Protein 9PXB (pdb70)

Foldseek 3Di:
DCPVVVLVVLLVVLLVCLLVLLVCLPPLLVVVVVCLCVLFVVLVVPDDPPDDDFKDKAWPPDDDQAAAPPDVDDDDVDPQDPQSHGGFQWEKAKAKEFEAEDFDDDVDALVCLVCFVVLCQLVVVVCQQPDFDPDDDDGTHCQVWFDAFAAFDPPVPVCPQQFDHRGGGKAALCSLVSSDSVSVLPDLFSVCSLCVQPDPDDDQADGSSCLRFVFPVVQADSCVVVLLGHHMGIIMTITNDDDSVVVVSSLVVQCVVFPDPPADDPLTIKMKGAAAADDDCVVVVVLVVLVVVLVVQLVVLAPPDDALFDRCVLSVVLVVLLVSLLSSLLRCCVVVVHDSPDPCSSLVSVLSVLLDCPLLSQLVPQLVVQPDQQDLSNSSSRSSSVCRPVSVVVLCVSLVVLVVQLVDDDPVSVVSSSSNNSSNVSSVVCSSRVSSSVSSVSSNVSVVVCVSGNDDDHHDPCVKPSSVVDRPNNVVSVQVRSVHHSHSHMYMYGIYRYGYYYGYPVVCVVSPDPPSNDDPDDDPPD/DDPCVVVLVVLLVVQLVVQLVLVLVLVCLQPVLDADPDHDDPVCSVCVQHPPPSNVRSNVLSVLLSVLQVVCVVVDDGFDPPLDCVLLVVLVVVLSVVSNCLSPPDDPLPPPLVPPLVVVLVVNCVVRGVPPVLVVVLVVCQVVVVQVVLVVLLVPPNVPDDPCNHPPRGNVSSSSSSSSVSRNSNSNSVVVVD/DKAWEWDAAEEEAFQAKDKTKIAIDPDFLQQWKKWKWWQAPPPGIDGAWIARQVVGDIDGDPVNPPQKDKAADRVRRMIIIMGGRGDQVRQTWMKMFTDDDPPVRDGDYIHPTYGYGYHPD/DKAKEFPAQEDEDAFFAKDKGKIFIPWFQFQAKWKWWAAPVGDIGTAAGSFFHGDPPHDPQWGKDDGIGMIMIMGRGHDPRRQTKMKMWGDRDPVIYIYPIHGYHYDDD

Radius of gyration: 42.41 Å; Cα contacts (8 Å, |Δi|>4): 1504; chains: 4; bounding box: 77×115×125 Å

Organism: Cricetulus griseus (NCBI:txid10029)

Sequence (950 aa):
TLTERLREKISQAFYNHGLLCASYPIPIILFTGLCILACCYPLLKLPLPGTGPVEFSTPVKDYSPPPVDSDHKQGEPSEQPEWYVGAPVAYIQQIFVKSSVSPWHKNLLAVDVFRLPLSRAFQLVEEIRNHALRDSSGVKSLEEVCLQVTDLLPGLRKLRNLLPEHGCLLLSPGNFWQNDWERFHADPDIIGTIHQHEPKTLQTSATLKDLLFGVPGKYSGVSLYTRKRTVSYTITLVFQRYDSRFLSSLRSRLKLLHPSPNCSLRAENLVHVHFKEEIGIAELIPLVTTYIILFAYIYFSTRKIDMVKSKWGLALAAVVTVLSSLLMSVGLCTLFGLTPTLNGGEIFPYLVVVIGLENVLVLTKSVVSTPVDLEVKLRIAQGLSSESWSIMKNVATELGIILIGYFTLVPAIQEFCLFAVVGLVSDFFLQMFFFTTVLSIDIRRMELADDSRAPEVTWGPEDEELWRRLSFRHWPTLFNYYNITLAKRYISLLPVIPVTLRLNPQEALEGRQPQDGRSAWAPPESVTSQSVNVVIRGVVLFFIGVFLALVLNLLQIQRNVTLFPPDVVTSIFSSAWWVPPCCGTASAVIGLLYPCIDRHLGEPHKFKREWSSVMRCVAVFVGINHASAKVDFDNNFQFSLTLAALSVGLWWTFDRSRSGFGLGVGIAFLATVVTQLLVYNGVYQYTSPDFLYVRSWLPCIFFAGGITMGNIGRQLAMYEEVQLQQSGAELVRPGASVKLSCTASGFKIKDDYIHWVKQRPEQGLEWIGRIDPANGHTRYAPKFQDKATITADTSSNTAYLQLSSLTSEDTAVYYCTRYNDYDAFYFDYWGQGTTLTVSSADIQMTQTTSSLSASLGDRVTISCRASQDIRNYLNWYQQKPDGTVKLLIYYTSRLHSGVPSRFSGSGSGTDYSLTISNLEQEDIATYFCQQTNTLPWTFGGGTKLEIKRT

Nearest PDB structures (foldseek):
  7etw-assembly1_B  TM=8.440E-01  e=1.046E-47  Homo sapiens
  7lkh-assembly1_A  TM=9.028E-01  e=8.440E-31  Gallus gallus
  7lkf-assembly1_A  TM=9.131E-01  e=1.616E-29  Gallus gallus
  6m49-assembly1_B  TM=8.716E-01  e=2.917E-17  Homo sapiens
  4u96-assembly1_A  TM=3.781E-01  e=7.460E-03  Escherichia coli K-12

Secondary structure (DSSP, 8-state):
-HHHHHHHHHHHHHHHHHHHHHH-HHHHHHHHHHHHHHHHGGGGGSS--S----EEEEESSS--PPPSSS-SS--TT--S-SSTTS--S-EEEEEEEEEEESS--TT--HHHHHHHHHHHHHHHHHHHHH-B-SS-SS--BGGGTB-EE----TT-GGGTTTS--SEE-EE-GGGGGTT-HHHHHH-S-HHHHHSTT--SS--SSPPHHHHHH-S-GGGT-GGGGTTT----EEEEEEESS--HHHHHHHHHHHHHHS--TT------EEEEEE------STTTHHHHHHHHHHHHHHHHHSSS---SS-SSHHHHHHHHHHHHHHHHHHHHHHHTT----S--TTHHHHHHHHH-SHHHHHHHHHHHH---SS-HHHHHHHHHHHHTTHHHHHHHHHHHHHHHHHTSS-HHHHHHHHHHHHHHHHHHHHIIIIIHHHHHHHHHHHHHH---PPPPP---TTTTTGGGGS-TTHHHHHHHTTT---SS-EEEEPPP--EEEEE-HHHHHHT--TTTT--S---TT-/--HHHHHHHHHHHHHHHHHHHHHHHHHHHHHTTS--SS---SGGGTT-S-SSHHHHHHHHHHHHHHHHHHHHHHHS----TT-SHHHHHHHHHHHHHHHHHHHH----TTTTHHHHHHHHHHHHHHHH---HHHHHHHHHHHHHHHHHHHHHHHHSTT---TTT-SSSSSSHHHHHHHHHHHTTHHHHHHHHH-/--EEEE---EEE-TTS-EEEEEEEESS-TTSS-EEEEEEETTTEEEEEEEE-TTT--EEE-STTTTTEEEEEETTTTEEEEEE-S--GGG-EEEEEEE-S-TTT----EE---EEEEE---/---EE-S-SEEE--TT--EEEEEEESS--TT-EEEEEE-TTS-EEEEEETTTEEPTT--TTEEEEEETTEEEEEESS--GGG-SEEEEEE-SSSS-EE---EEEE----

B-factor: mean 105.34, std 42.55, range [37.73, 191.61]

Solvent-accessible surface area: 48285 Å² total; per-residue (Å²): 123,118,87,95,150,105,124,100,113,68,30,86,57,5,92,88,55,0,60,127,8,1,44,131,17,115,47,17,56,103,123,15,37,118,48,46,105,62,54,3,142,95,45,68,182,147,75,126,131,54,113,44,78,62,81,38,67,22,75,46,157,113,25,81,79,13,82,114,109,90,95,173,176,104,40,165,130,49,140,76,10,128,32,9,52,21,56,8,17,0,10,2,3,17,0,2,1,31,15,26,11,52,103,36,51,188,72,4,62,28,11,1,7,1,26,9,0,0,24,66,0,16,102,2,3,86,47,1,101,102,14,44,6,36,2,13,25,57,10,90,32,7,109,87,0,6,10,84,10,98,62,14,40,126,76,33,158,136,7,67,86,27,4,23,52,132,23,16,3,6,1,0,0,1,9,12,4,53,59,54,104,130,124,4,86,81,29,81,40,1,12,12,24,3,11,132,69,46,55,155,105,173,105,82,35,8,29,14,20,30,0,0,0,5,2,15,53,136,36,2,17,33,68,4,66,95,124,72,99,13,0,6,0,3,0,2,3,3,1,105,127,58,28,64,48,1,16,43,1,1,49,19,34,1,80,12,53,44,42,15,87,147,35,102,31,80,26,99,56,0,10,0,19,25,34,133,108,124,119,24,69,10,51,70,34,3,55,62,7,4,56,101,17,6,119,30,11,36,116,25,12,17,129,72,35,112,22,70,112,42,185,156,28,20,4,78,10,9,31,67,0,4,66,20,2,10,101,22,2,56,2,29,4,54,138,124,67,59,82,66,119,44,112,31,34,37,27,64,1,27,7,4,5,46,1,2,7,72,1,4,57,42,3,5,88,10,4,59,81,16,122,27,101,124,76,15,68,76,19,0,0,73,0,2,40,76,14,20,90,30,0,67,99,35,14,44,67,25,67,36,82,9,71,100,24,65,124,35,121,2,93,40,52,52,34,40,11,49,11,2,43,16,0,4,66,13,2,41,110,18,1,20,89,44,1,4,0,24,9,0,70,33,8,87,130,32,57,126,77,141,178,86,137,2,59,100,31,80,11,22,115,82,2,31,39,15,40,112,102,20,48,156,39,3,14,14,0,0,0,9,28,15,107,42,55,7,27,162,96,4,0,0,6,12,21,20,1,2,0,12,7,165,5,81,6,100,64,6,52,156,36,75,39,114,85,16,66,174,48,104,46,69,74,55,166,128,195,76,73,140,52,82,22,58,90,99,46,14,94,60,2,78,126,58,7,34,84,15,29,46,0,22,38,2,14,42,86,32,164,122,56,101,65,82,69,70,86,80,104,66,10,94,132,51,57,37,187,153,66,17,63,60,36,0,77,52,12,14,95,35,0,30,97,19,13,70,67,20,164,170,134,26,163,63,20,164,84,49,106,66,88,18,11,8,28,36,4,15,1,33,17,0,14,24,8,20,34,18,12,129,30,128,36,69,103,121,177,16,42,63,106,16,21,50,43,62,10,60,12,23,52,78,32,10,7,129,39,200,52,10,62,43,23,4,82,37,53,9,82,110,46,10,26,93,73,20,82,81,17,99,118,37,117,109,72,145,37,75,114,30,102,55,81,87,169,25,85,72,40,12,26,82,17,0,12,13,18,2,14,0,9,11,1,9,14,31,21,59,158,125,181,28,115,6,100,11,42,53,84,67,113,26,182,72,58,48,70,9,115,4,26,3,54,11,55,51,31,114,2,95,57,13,2,2,0,0,0,13,21,44,122,128,97,10,10,32,12,1,0,1,8,4,19,61,103,43,72,43,110,33,10,106,138,17,104,126,46,0,59,2,70,32,56,48,106,57,20,12,2,60,0,59,5,41,72,4,58,73,99,8,40,6,39,3,4,0,0,15,0,82,27,12,2,0,2,19,1,8,91,26,4,81,14,3,70,1,57,8,47,95,120,140,3,114,13,74,12,116,55,79,58,42,54,11,48,94,53,73,157,9,76,1,48,1,124,2,70,95,75,0,112,41,1,0,0,1,0,10,18,55,119,126,20,64,14,103,0,0,0,39,26,14,52,63,74,36,102,82,16,56,98,46,4,50,12,63,34,73,29,38,77,2,24,0,30,0,62,60,1,55,108,99,3,36,5,26,0,12,0,0,0,0,22,52,30,46,7,37,12,3,53,11,1,116,3,73,79,122,199,170

Structure (mmCIF, N/CA/C/O backbone):
data_9PXB
#
_entry.id   9PXB
#
_cell.length_a   1.00
_cell.length_b   1.00
_cell.length_c   1.00
_cell.angle_alpha   90.00
_cell.angle_beta   90.00
_cell.angle_gamma   90.00
#
_symmetry.space_group_name_H-M   'P 1'
#
loop_
_entity.id
_entity.type
_entity.pdbx_description
1 polymer 'Sterol regulatory element-binding protein cleavage-activating protein'
2 polymer 'Insulin-induced gene protein'
3 polymer 'Fab4G10 heavy chain'
4 polymer 'Fab4G10 light chain'
5 branched 2-acetamido-2-deoxy-beta-D-glucopyranose-(1-4)-2-acetamido-2-deoxy-beta-D-glucopyranose
6 non-polymer CHOLESTEROL
#
loop_
_atom_site.group_PDB
_atom_site.id
_atom_site.type_symbol
_atom_site.label_atom_id
_atom_site.label_alt_id
_atom_site.label_comp_id
_atom_site.label_asym_id
_atom_site.label_entity_id
_atom_site.label_seq_id
_atom_site.pdbx_PDB_ins_code
_atom_site.Cartn_x
_atom_site.Cartn_y
_atom_site.Cartn_z
_atom_site.occupancy
_atom_site.B_iso_or_equiv
_atom_site.auth_seq_id
_atom_site.auth_comp_id
_atom_site.auth_asym_id
_atom_site.auth_atom_id
_atom_site.pdbx_PDB_model_num
ATOM 1 N N . THR A 1 47 ? 121.742 137.852 196.517 1.00 173.27 2 THR A N 1
ATOM 2 C CA . THR A 1 47 ? 121.753 139.131 195.817 1.00 173.27 2 THR A CA 1
ATOM 3 C C . THR A 1 47 ? 121.169 138.992 194.414 1.00 173.27 2 THR A C 1
ATOM 4 O O . THR A 1 47 ? 120.570 137.971 194.078 1.00 173.27 2 THR A O 1
ATOM 8 N N . LEU A 1 48 ? 121.347 140.032 193.596 1.00 171.84 3 LEU A N 1
ATOM 9 C CA . LEU A 1 48 ? 120.795 140.034 192.248 1.00 171.84 3 LEU A CA 1
ATOM 10 C C . LEU A 1 48 ? 121.635 139.237 191.259 1.00 171.84 3 LEU A C 1
ATOM 11 O O . LEU A 1 48 ? 121.147 138.927 190.166 1.00 171.84 3 LEU A O 1
ATOM 16 N N . THR A 1 49 ? 122.878 138.899 191.611 1.00 173.04 4 THR A N 1
ATOM 17 C CA . THR A 1 49 ? 123.755 138.208 190.670 1.00 173.04 4 THR A CA 1
ATOM 18 C C . THR A 1 49 ? 123.222 136.821 190.329 1.00 173.04 4 THR A C 1
ATOM 19 O O . THR A 1 49 ? 123.143 136.449 189.152 1.00 173.04 4 THR A O 1
ATOM 23 N N . GLU A 1 50 ? 122.850 136.042 191.347 1.00 170.63 5 GLU A N 1
ATOM 24 C CA . GLU A 1 50 ? 122.332 134.701 191.094 1.00 170.63 5 GLU A CA 1
ATOM 25 C C . GLU A 1 50 ? 120.994 134.754 190.366 1.00 170.63 5 GLU A C 1
ATOM 26 O O . GLU A 1 50 ? 120.719 133.911 189.504 1.00 170.63 5 GLU A O 1
ATOM 32 N N . ARG A 1 51 ? 120.153 135.737 190.694 1.00 168.66 6 ARG A N 1
ATOM 33 C CA . ARG A 1 51 ? 118.879 135.884 189.997 1.00 168.66 6 ARG A CA 1
ATOM 34 C C . ARG A 1 51 ? 119.091 136.195 188.520 1.00 168.66 6 ARG A C 1
ATOM 35 O O . ARG A 1 51 ? 118.431 135.608 187.652 1.00 168.66 6 ARG A O 1
ATOM 43 N N . LEU A 1 52 ? 120.014 137.110 188.214 1.00 166.85 7 LEU A N 1
ATOM 44 C CA . LEU A 1 52 ? 120.307 137.434 186.821 1.00 166.85 7 LEU A CA 1
ATOM 45 C C . LEU A 1 52 ? 120.900 136.236 186.091 1.00 166.85 7 LEU A C 1
ATOM 46 O O . LEU A 1 52 ? 120.568 135.982 184.926 1.00 166.85 7 LEU A O 1
ATOM 51 N N . ARG A 1 53 ? 121.788 135.492 186.758 1.00 160.46 8 ARG A N 1
ATOM 52 C CA . ARG A 1 53 ? 122.348 134.289 186.153 1.00 160.46 8 ARG A CA 1
ATOM 53 C C . ARG A 1 53 ? 121.257 133.276 185.835 1.00 160.46 8 ARG A C 1
ATOM 54 O O . ARG A 1 53 ? 121.242 132.689 184.747 1.00 160.46 8 ARG A O 1
ATOM 62 N N . GLU A 1 54 ? 120.331 133.065 186.771 1.00 160.89 9 GLU A N 1
ATOM 63 C CA . GLU A 1 54 ? 119.235 132.134 186.530 1.00 160.89 9 GLU A CA 1
ATOM 64 C C . GLU A 1 54 ? 118.363 132.600 185.373 1.00 160.89 9 GLU A C 1
ATOM 65 O O . GLU A 1 54 ? 117.967 131.794 184.523 1.00 160.89 9 GLU A O 1
ATOM 71 N N . LYS A 1 55 ? 118.061 133.899 185.317 1.00 157.32 10 LYS A N 1
ATOM 72 C CA . LYS A 1 55 ? 117.219 134.418 184.242 1.00 157.32 10 LYS A CA 1
ATOM 73 C C . LYS A 1 55 ? 117.882 134.236 182.881 1.00 157.32 10 LYS A C 1
ATOM 74 O O . LYS A 1 55 ? 117.245 133.779 181.922 1.00 157.32 10 LYS A O 1
ATOM 80 N N . ILE A 1 56 ? 119.167 134.583 182.776 1.00 155.38 11 ILE A N 1
ATOM 81 C CA . ILE A 1 56 ? 119.843 134.483 181.486 1.00 155.38 11 ILE A CA 1
ATOM 82 C C . ILE A 1 56 ? 120.022 133.023 181.085 1.00 155.38 11 ILE A C 1
ATOM 83 O O . ILE A 1 56 ? 119.907 132.676 179.904 1.00 155.38 11 ILE A O 1
ATOM 88 N N . SER A 1 57 ? 120.292 132.141 182.053 1.00 155.49 12 SER A N 1
ATOM 89 C CA . SER A 1 57 ? 120.393 130.719 181.741 1.00 155.49 12 SER A CA 1
ATOM 90 C C . SER A 1 57 ? 119.056 130.164 181.267 1.00 155.49 12 SER A C 1
ATOM 91 O O . SER A 1 57 ? 119.008 129.354 180.333 1.00 155.49 12 SER A O 1
ATOM 94 N N . GLN A 1 58 ? 117.960 130.583 181.904 1.00 152.51 13 GLN A N 1
ATOM 95 C CA . GLN A 1 58 ? 116.637 130.140 181.476 1.00 152.51 13 GLN A CA 1
ATOM 96 C C . GLN A 1 58 ? 116.336 130.616 180.063 1.00 152.51 13 GLN A C 1
ATOM 97 O O . GLN A 1 58 ? 115.809 129.859 179.241 1.00 152.51 13 GLN A O 1
ATOM 103 N N . ALA A 1 59 ? 116.669 131.873 179.760 1.00 147.30 14 ALA A N 1
ATOM 104 C CA . ALA A 1 59 ? 116.455 132.386 178.409 1.00 147.30 14 ALA A CA 1
ATOM 105 C C . ALA A 1 59 ? 117.296 131.624 177.390 1.00 147.30 14 ALA A C 1
ATOM 106 O O . ALA A 1 59 ? 116.820 131.302 176.292 1.00 147.30 14 ALA A O 1
ATOM 108 N N . PHE A 1 60 ? 118.551 131.332 177.739 1.00 144.16 15 PHE A N 1
ATOM 109 C CA . PHE A 1 60 ? 119.435 130.602 176.838 1.00 144.16 15 PHE A CA 1
ATOM 110 C C . PHE A 1 60 ? 118.891 129.207 176.556 1.00 144.16 15 PHE A C 1
ATOM 111 O O . PHE A 1 60 ? 118.829 128.776 175.396 1.00 144.16 15 PHE A O 1
ATOM 119 N N . TYR A 1 61 ? 118.468 128.503 177.609 1.00 144.48 16 TYR A N 1
ATOM 120 C CA . TYR A 1 61 ? 117.873 127.182 177.449 1.00 144.48 16 TYR A CA 1
ATOM 121 C C . TYR A 1 61 ? 116.605 127.248 176.609 1.00 144.48 16 TYR A C 1
ATOM 122 O O . TYR A 1 61 ? 116.374 126.387 175.751 1.00 144.48 16 TYR A O 1
ATOM 131 N N . ASN A 1 62 ? 115.769 128.261 176.844 1.00 142.49 17 ASN A N 1
ATOM 132 C CA . ASN A 1 62 ? 114.511 128.369 176.115 1.00 142.49 17 ASN A CA 1
ATOM 133 C C . ASN A 1 62 ? 114.744 128.601 174.629 1.00 142.49 17 ASN A C 1
ATOM 134 O O . ASN A 1 62 ? 114.074 127.990 173.788 1.00 142.49 17 ASN A O 1
ATOM 139 N N . HIS A 1 63 ? 115.686 129.477 174.278 1.00 139.76 18 HIS A N 1
ATOM 140 C CA . HIS A 1 63 ? 115.896 129.762 172.864 1.00 139.76 18 HIS A CA 1
ATOM 141 C C . HIS A 1 63 ? 116.781 128.733 172.173 1.00 139.76 18 HIS A C 1
ATOM 142 O O . HIS A 1 63 ? 116.809 128.699 170.938 1.00 139.76 18 HIS A O 1
ATOM 149 N N . GLY A 1 64 ? 117.498 127.894 172.925 1.00 139.14 19 GLY A N 1
ATOM 150 C CA . GLY A 1 64 ? 118.253 126.827 172.287 1.00 139.14 19 GLY A CA 1
ATOM 151 C C . GLY A 1 64 ? 117.365 125.839 171.557 1.00 139.14 19 GLY A C 1
ATOM 152 O O . GLY A 1 64 ? 117.695 125.383 170.457 1.00 139.14 19 GLY A O 1
ATOM 153 N N . LEU A 1 65 ? 116.228 125.489 172.162 1.00 138.07 20 LEU A N 1
ATOM 154 C CA . LEU A 1 65 ? 115.282 124.598 171.500 1.00 138.07 20 LEU A CA 1
ATOM 155 C C . LEU A 1 65 ? 114.759 125.217 170.212 1.00 138.07 20 LEU A C 1
ATOM 156 O O . LEU A 1 65 ? 114.643 124.534 169.190 1.00 138.07 20 LEU A O 1
ATOM 161 N N . LEU A 1 66 ? 114.442 126.514 170.241 1.00 143.13 21 LEU A N 1
ATOM 162 C CA . LEU A 1 66 ? 114.004 127.193 169.026 1.00 143.13 21 LEU A CA 1
ATOM 163 C C . LEU A 1 66 ? 115.097 127.186 167.966 1.00 143.13 21 LEU A C 1
ATOM 164 O O . LEU A 1 66 ? 114.822 126.965 166.781 1.00 143.13 21 LEU A O 1
ATOM 169 N N . CYS A 1 67 ? 116.346 127.427 168.375 1.00 138.09 22 CYS A N 1
ATOM 170 C CA . CYS A 1 67 ? 117.453 127.415 167.424 1.00 138.09 22 CYS A CA 1
ATOM 171 C C . CYS A 1 67 ? 117.603 126.047 166.772 1.00 138.09 22 CYS A C 1
ATOM 172 O O . CYS A 1 67 ? 117.822 125.947 165.559 1.00 138.09 22 CYS A O 1
ATOM 175 N N . ALA A 1 68 ? 117.486 124.979 167.561 1.00 142.37 23 ALA A N 1
ATOM 176 C CA . ALA A 1 68 ? 117.602 123.636 167.005 1.00 142.37 23 ALA A CA 1
ATOM 177 C C . ALA A 1 68 ? 116.356 123.211 166.239 1.00 142.37 23 ALA A C 1
ATOM 178 O O . ALA A 1 68 ? 116.425 122.266 165.447 1.00 142.37 23 ALA A O 1
ATOM 180 N N . SER A 1 69 ? 115.223 123.881 166.456 1.00 142.55 24 SER A N 1
ATOM 181 C CA . SER A 1 69 ? 113.970 123.467 165.839 1.00 142.55 24 SER A CA 1
ATOM 182 C C . SER A 1 69 ? 113.914 123.738 164.342 1.00 142.55 24 SER A C 1
ATOM 183 O O . SER A 1 69 ? 113.242 122.993 163.620 1.00 142.55 24 SER A O 1
ATOM 186 N N . TYR A 1 70 ? 114.598 124.772 163.855 1.00 143.74 25 TYR A N 1
ATOM 187 C CA . TYR A 1 70 ? 114.545 125.160 162.446 1.00 143.74 25 TYR A CA 1
ATOM 188 C C . TYR A 1 70 ? 115.947 125.093 161.856 1.00 143.74 25 TYR A C 1
ATOM 189 O O . TYR A 1 70 ? 116.682 126.089 161.851 1.00 143.74 25 TYR A O 1
ATOM 198 N N . PRO A 1 71 ? 116.353 123.926 161.347 1.00 145.60 26 PRO A N 1
ATOM 199 C CA . PRO A 1 71 ? 117.686 123.807 160.739 1.00 145.60 26 PRO A CA 1
ATOM 200 C C . PRO A 1 71 ? 117.828 124.618 159.460 1.00 145.60 26 PRO A C 1
ATOM 201 O O . PRO A 1 71 ? 118.797 125.365 159.293 1.00 145.60 26 PRO A O 1
ATOM 205 N N . ILE A 1 72 ? 116.868 124.474 158.552 1.00 144.33 27 ILE A N 1
ATOM 206 C CA . ILE A 1 72 ? 116.894 125.150 157.256 1.00 144.33 27 ILE A CA 1
ATOM 207 C C . ILE A 1 72 ? 116.430 126.604 157.354 1.00 144.33 27 ILE A C 1
ATOM 208 O O . ILE A 1 72 ? 117.088 127.484 156.780 1.00 144.33 27 ILE A O 1
ATOM 213 N N . PRO A 1 73 ? 115.305 126.917 158.019 1.00 145.24 28 PRO A N 1
ATOM 214 C CA . PRO A 1 73 ? 114.854 128.321 158.022 1.00 145.24 28 PRO A CA 1
ATOM 215 C C . PRO A 1 73 ? 115.859 129.297 158.610 1.00 145.24 28 PRO A C 1
ATOM 216 O O . PRO A 1 73 ? 116.029 130.396 158.070 1.00 145.24 28 PRO A O 1
ATOM 220 N N . ILE A 1 74 ? 116.548 128.927 159.691 1.00 141.34 29 ILE A N 1
ATOM 221 C CA . ILE A 1 74 ? 117.464 129.868 160.328 1.00 141.34 29 ILE A CA 1
ATOM 222 C C . ILE A 1 74 ? 118.704 130.090 159.468 1.00 141.34 29 ILE A C 1
ATOM 223 O O . ILE A 1 74 ? 119.196 131.219 159.349 1.00 141.34 29 ILE A O 1
ATOM 228 N N . ILE A 1 75 ? 119.238 129.025 158.862 1.00 145.02 30 ILE A N 1
ATOM 229 C CA . ILE A 1 75 ? 120.391 129.211 157.985 1.00 145.02 30 ILE A CA 1
ATOM 230 C C . ILE A 1 75 ? 119.996 130.005 156.747 1.00 145.02 30 ILE A C 1
ATOM 231 O O . ILE A 1 75 ? 120.789 130.806 156.238 1.00 145.02 30 ILE A O 1
ATOM 236 N N . LEU A 1 76 ? 118.773 129.812 156.245 1.00 146.44 31 LEU A N 1
ATOM 237 C CA . LEU A 1 76 ? 118.297 130.638 155.141 1.00 146.44 31 LEU A CA 1
ATOM 238 C C . LEU A 1 76 ? 118.198 132.101 155.558 1.00 146.44 31 LEU A C 1
ATOM 239 O O . LEU A 1 76 ? 118.558 133.001 154.789 1.00 146.44 31 LEU A O 1
ATOM 244 N N . PHE A 1 77 ? 117.711 132.354 156.776 1.00 148.50 32 PHE A N 1
ATOM 245 C CA . PHE A 1 77 ? 117.657 133.720 157.288 1.00 148.50 32 PHE A CA 1
ATOM 246 C C . PHE A 1 77 ? 119.047 134.334 157.356 1.00 148.50 32 PHE A C 1
ATOM 247 O O . PHE A 1 77 ? 119.243 135.491 156.967 1.00 148.50 32 PHE A O 1
ATOM 255 N N . THR A 1 78 ? 120.023 133.575 157.860 1.00 146.28 33 THR A N 1
ATOM 256 C CA . THR A 1 78 ? 121.387 134.087 157.952 1.00 146.28 33 THR A CA 1
ATOM 257 C C . THR A 1 78 ? 121.963 134.374 156.572 1.00 146.28 33 THR A C 1
ATOM 258 O O . THR A 1 78 ? 122.604 135.410 156.361 1.00 146.28 33 THR A O 1
ATOM 262 N N . GLY A 1 79 ? 121.743 133.467 155.619 1.00 150.08 34 GLY A N 1
ATOM 263 C CA . GLY A 1 79 ? 122.243 133.691 154.273 1.00 150.08 34 GLY A CA 1
ATOM 264 C C . GLY A 1 79 ? 121.627 134.912 153.621 1.00 150.08 34 GLY A C 1
ATOM 265 O O . GLY A 1 79 ? 122.314 135.677 152.938 1.00 150.08 34 GLY A O 1
ATOM 266 N N . LEU A 1 80 ? 120.322 135.112 153.818 1.00 154.77 35 LEU A N 1
ATOM 267 C CA . LEU A 1 80 ? 119.667 136.293 153.268 1.00 154.77 35 LEU A CA 1
ATOM 268 C C . LEU A 1 80 ? 120.178 137.568 153.931 1.00 154.77 35 LEU A C 1
ATOM 269 O O . LEU A 1 80 ? 120.453 138.562 153.248 1.00 154.77 35 LEU A O 1
ATOM 274 N N . CYS A 1 81 ? 120.323 137.554 155.260 1.00 155.63 36 CYS A N 1
ATOM 275 C CA . CYS A 1 81 ? 120.708 138.766 155.974 1.00 155.63 36 CYS A CA 1
ATOM 276 C C . CYS A 1 81 ? 122.154 139.151 155.696 1.00 155.63 36 CYS A C 1
ATOM 277 O O . CYS A 1 81 ? 122.468 140.346 155.635 1.00 155.63 36 CYS A O 1
ATOM 280 N N . ILE A 1 82 ? 123.041 138.166 155.521 1.00 154.07 37 ILE A N 1
ATOM 281 C CA . ILE A 1 82 ? 124.439 138.464 155.212 1.00 154.07 37 ILE A CA 1
ATOM 282 C C . ILE A 1 82 ? 124.527 139.339 153.969 1.00 154.07 37 ILE A C 1
ATOM 283 O O . ILE A 1 82 ? 125.242 140.348 153.942 1.00 154.07 37 ILE A O 1
ATOM 288 N N . LEU A 1 83 ? 123.789 138.968 152.923 1.00 160.55 38 LEU A N 1
ATOM 289 C CA . LEU A 1 83 ? 123.757 139.791 151.721 1.00 160.55 38 LEU A CA 1
ATOM 290 C C . LEU A 1 83 ? 123.026 141.104 151.972 1.00 160.55 38 LEU A C 1
ATOM 291 O O . LEU A 1 83 ? 123.556 142.180 151.678 1.00 160.55 38 LEU A O 1
ATOM 296 N N . ALA A 1 84 ? 121.832 141.037 152.569 1.00 164.45 39 ALA A N 1
ATOM 297 C CA . ALA A 1 84 ? 120.966 142.211 152.637 1.00 164.45 39 ALA A CA 1
ATOM 298 C C . ALA A 1 84 ? 121.600 143.343 153.436 1.00 164.45 39 ALA A C 1
ATOM 299 O O . ALA A 1 84 ? 121.398 144.521 153.120 1.00 164.45 39 ALA A O 1
ATOM 301 N N . CYS A 1 85 ? 122.369 143.012 154.475 1.00 166.22 40 CYS A N 1
ATOM 302 C CA . CYS A 1 85 ? 122.907 144.053 155.344 1.00 166.22 40 CYS A CA 1
ATOM 303 C C . CYS A 1 85 ? 124.029 144.834 154.669 1.00 166.22 40 CYS A C 1
ATOM 304 O O . CYS A 1 85 ? 124.136 146.052 154.849 1.00 166.22 40 CYS A O 1
ATOM 307 N N . CYS A 1 86 ? 124.869 144.163 153.890 1.00 168.03 41 CYS A N 1
ATOM 308 C CA . CYS A 1 86 ? 126.104 144.813 153.461 1.00 168.03 41 CYS A CA 1
ATOM 309 C C . CYS A 1 86 ? 126.350 144.775 151.958 1.00 168.03 41 CYS A C 1
ATOM 310 O O . CYS A 1 86 ? 126.885 145.742 151.411 1.00 168.03 41 CYS A O 1
ATOM 313 N N . TYR A 1 87 ? 125.981 143.688 151.281 1.00 171.48 42 TYR A N 1
ATOM 314 C CA . TYR A 1 87 ? 126.412 143.490 149.899 1.00 171.48 42 TYR A CA 1
ATOM 315 C C . TYR A 1 87 ? 125.974 144.582 148.924 1.00 171.48 42 TYR A C 1
ATOM 316 O O . TYR A 1 87 ? 126.808 144.988 148.096 1.00 171.48 42 TYR A O 1
ATOM 325 N N . PRO A 1 88 ? 124.728 145.078 148.933 1.00 170.32 43 PRO A N 1
ATOM 326 C CA . PRO A 1 88 ? 124.334 146.048 147.894 1.00 170.32 43 PRO A CA 1
ATOM 327 C C . PRO A 1 88 ? 125.201 147.295 147.847 1.00 170.32 43 PRO A C 1
ATOM 328 O O . PRO A 1 88 ? 125.415 147.842 146.758 1.00 170.32 43 PRO A O 1
ATOM 332 N N . LEU A 1 89 ? 125.707 147.764 148.984 1.00 168.40 44 LEU A N 1
ATOM 333 C CA . LEU A 1 89 ? 126.573 148.935 149.006 1.00 168.40 44 LEU A CA 1
ATOM 334 C C . LEU A 1 89 ? 128.043 148.592 148.797 1.00 168.40 44 LEU A C 1
ATOM 335 O O . LEU A 1 89 ? 128.874 149.504 148.740 1.00 168.40 44 LEU A O 1
ATOM 340 N N . LEU A 1 90 ? 128.384 147.306 148.681 1.00 171.80 45 LEU A N 1
ATOM 341 C CA . LEU A 1 90 ? 129.758 146.913 148.391 1.00 171.80 45 LEU A CA 1
ATOM 342 C C . LEU A 1 90 ? 130.161 147.198 146.951 1.00 171.80 45 LEU A C 1
ATOM 343 O O . LEU A 1 90 ? 131.354 147.135 146.636 1.00 171.80 45 LEU A O 1
ATOM 348 N N . LYS A 1 91 ? 129.202 147.494 146.073 1.00 172.64 46 LYS A N 1
ATOM 349 C CA . LYS A 1 91 ? 129.537 147.857 144.701 1.00 172.64 46 LYS A CA 1
ATOM 350 C C . LYS A 1 91 ? 130.168 149.242 144.628 1.00 172.64 46 LYS A C 1
ATOM 351 O O . LYS A 1 91 ? 130.992 149.502 143.743 1.00 172.64 46 LYS A O 1
ATOM 357 N N . LEU A 1 92 ? 129.798 150.135 145.547 1.00 173.87 47 LEU A N 1
ATOM 358 C CA . LEU A 1 92 ? 130.311 151.504 145.517 1.00 173.87 47 LEU A CA 1
ATOM 359 C C . LEU A 1 92 ? 131.827 151.594 145.665 1.00 173.87 47 LEU A C 1
ATOM 360 O O . LEU A 1 92 ? 132.450 152.347 144.897 1.00 173.87 47 LEU A O 1
ATOM 365 N N . PRO A 1 93 ? 132.479 150.901 146.608 1.00 174.24 48 PRO A N 1
ATOM 366 C CA . PRO A 1 93 ? 133.938 151.031 146.723 1.00 174.24 48 PRO A CA 1
ATOM 367 C C . PRO A 1 93 ? 134.657 150.581 145.459 1.00 174.24 48 PRO A C 1
ATOM 368 O O . PRO A 1 93 ? 134.221 149.665 144.758 1.00 174.24 48 PRO A O 1
ATOM 372 N N . LEU A 1 94 ? 135.770 151.246 145.176 1.00 169.46 49 LEU A N 1
ATOM 373 C CA . LEU A 1 94 ? 136.545 150.943 143.980 1.00 169.46 49 LEU A CA 1
ATOM 374 C C . LEU A 1 94 ? 137.264 149.608 144.142 1.00 169.46 49 LEU A C 1
ATOM 375 O O . LEU A 1 94 ? 137.932 149.390 145.160 1.00 169.46 49 LEU A O 1
ATOM 380 N N . PRO A 1 95 ? 137.148 148.693 143.177 1.00 166.04 50 PRO A N 1
ATOM 381 C CA . PRO A 1 95 ? 137.874 147.416 143.284 1.00 166.04 50 PRO A CA 1
ATOM 382 C C . PRO A 1 95 ? 139.385 147.571 143.296 1.00 166.04 50 PRO A C 1
ATOM 383 O O . PRO A 1 95 ? 140.080 146.666 143.775 1.00 166.04 50 PRO A O 1
ATOM 387 N N . GLY A 1 96 ? 139.916 148.679 142.786 1.00 164.26 51 GLY A N 1
ATOM 388 C CA . GLY A 1 96 ? 141.349 148.899 142.790 1.00 164.26 51 GLY A CA 1
ATOM 389 C C . GLY A 1 96 ? 141.881 149.463 141.489 1.00 164.26 51 GLY A C 1
ATOM 390 O O . GLY A 1 96 ? 142.851 150.228 141.488 1.00 164.26 51 GLY A O 1
ATOM 391 N N . THR A 1 97 ? 141.258 149.093 140.374 1.00 160.75 52 THR A N 1
ATOM 392 C CA . THR A 1 97 ? 141.682 149.604 139.079 1.00 160.75 52 THR A CA 1
ATOM 393 C C . THR A 1 97 ? 141.237 151.051 138.901 1.00 160.75 52 THR A C 1
ATOM 394 O O . THR A 1 97 ? 140.236 151.494 139.470 1.00 160.75 52 THR A O 1
ATOM 398 N N . GLY A 1 98 ? 141.997 151.791 138.098 1.00 138.45 53 GLY A N 1
ATOM 399 C CA . GLY A 1 98 ? 141.697 153.176 137.831 1.00 138.45 53 GLY A CA 1
ATOM 400 C C . GLY A 1 98 ? 142.492 153.719 136.662 1.00 138.45 53 GLY A C 1
ATOM 401 O O . GLY A 1 98 ? 143.500 153.141 136.244 1.00 138.45 53 GLY A O 1
ATOM 402 N N . PRO A 1 99 ? 142.050 154.847 136.109 1.00 119.68 54 PRO A N 1
ATOM 403 C CA . PRO A 1 99 ? 142.763 155.427 134.966 1.00 119.68 54 PRO A CA 1
ATOM 404 C C . PRO A 1 99 ? 144.083 156.050 135.392 1.00 119.68 54 PRO A C 1
ATOM 405 O O . PRO A 1 99 ? 144.168 156.744 136.407 1.00 119.68 54 PRO A O 1
ATOM 409 N N . VAL A 1 100 ? 145.120 155.791 134.597 1.00 105.72 55 VAL A N 1
ATOM 410 C CA . VAL A 1 100 ? 146.431 156.367 134.837 1.00 105.72 55 VAL A CA 1
ATOM 411 C C . VAL A 1 100 ? 146.805 157.413 133.790 1.00 105.72 55 VAL A C 1
ATOM 412 O O . VAL A 1 100 ? 147.614 158.302 134.082 1.00 105.72 55 VAL A O 1
ATOM 416 N N . GLU A 1 101 ? 146.231 157.346 132.592 1.00 101.16 56 GLU A N 1
ATOM 417 C CA . GLU A 1 101 ? 146.480 158.314 131.534 1.00 101.16 56 GLU A CA 1
ATOM 418 C C . GLU A 1 101 ? 145.193 159.068 131.236 1.00 101.16 56 GLU A C 1
ATOM 419 O O . GLU A 1 101 ? 144.139 158.453 131.041 1.00 101.16 56 GLU A O 1
ATOM 425 N N . PHE A 1 102 ? 145.280 160.394 131.199 1.00 97.15 57 PHE A N 1
ATOM 426 C CA . PHE A 1 102 ? 144.138 161.252 130.920 1.00 97.15 57 PHE A CA 1
ATOM 427 C C . PHE A 1 102 ? 144.471 162.150 129.738 1.00 97.15 57 PHE A C 1
ATOM 428 O O . PHE A 1 102 ? 145.536 162.774 129.709 1.00 97.15 57 PHE A O 1
ATOM 436 N N . SER A 1 103 ? 143.562 162.212 128.770 1.00 90.94 58 SER A N 1
ATOM 437 C CA . SER A 1 103 ? 143.755 162.989 127.554 1.00 90.94 58 SER A CA 1
ATOM 438 C C . SER A 1 103 ? 142.905 164.249 127.611 1.00 90.94 58 SER A C 1
ATOM 439 O O . SER A 1 103 ? 141.707 164.183 127.906 1.00 90.94 58 SER A O 1
ATOM 442 N N . THR A 1 104 ? 143.526 165.391 127.328 1.00 90.21 59 THR A N 1
ATOM 443 C CA . THR A 1 104 ? 142.855 166.676 127.321 1.00 90.21 59 THR A CA 1
ATOM 444 C C . THR A 1 104 ? 143.072 167.357 125.976 1.00 90.21 59 THR A C 1
ATOM 445 O O . THR A 1 104 ? 144.215 167.426 125.502 1.00 90.21 59 THR A O 1
ATOM 449 N N . PRO A 1 105 ? 142.019 167.852 125.327 1.00 91.11 60 PRO A N 1
ATOM 450 C CA . PRO A 1 105 ? 142.201 168.525 124.037 1.00 91.11 60 PRO A CA 1
ATOM 451 C C . PRO A 1 105 ? 143.050 169.780 124.170 1.00 91.11 60 PRO A C 1
ATOM 452 O O . PRO A 1 105 ? 142.995 170.493 125.174 1.00 91.11 60 PRO A O 1
ATOM 456 N N . VAL A 1 106 ? 143.845 170.047 123.128 1.00 92.42 61 VAL A N 1
ATOM 457 C CA . VAL A 1 106 ? 144.688 171.240 123.098 1.00 92.42 61 VAL A CA 1
ATOM 458 C C . VAL A 1 106 ? 143.930 172.485 122.674 1.00 92.42 61 VAL A C 1
ATOM 459 O O . VAL A 1 106 ? 144.515 173.576 122.662 1.00 92.42 61 VAL A O 1
ATOM 463 N N . LYS A 1 107 ? 142.648 172.357 122.321 1.00 93.64 62 LYS A N 1
ATOM 464 C CA . LYS A 1 107 ? 141.889 173.506 121.834 1.00 93.64 62 LYS A CA 1
ATOM 465 C C . LYS A 1 107 ? 141.802 174.597 122.894 1.00 93.64 62 LYS A C 1
ATOM 466 O O . LYS A 1 107 ? 141.963 175.785 122.594 1.00 93.64 62 LYS A O 1
ATOM 472 N N . ASP A 1 108 ? 141.547 174.210 124.141 1.00 93.21 63 ASP A N 1
ATOM 473 C CA . ASP A 1 108 ? 141.513 175.146 125.258 1.00 93.21 63 ASP A CA 1
ATOM 474 C C . ASP A 1 108 ? 141.908 174.389 126.514 1.00 93.21 63 ASP A C 1
ATOM 475 O O . ASP A 1 108 ? 141.180 173.494 126.954 1.00 93.21 63 ASP A O 1
ATOM 480 N N . TYR A 1 109 ? 143.054 174.745 127.088 1.00 89.11 64 TYR A N 1
ATOM 481 C CA . TYR A 1 109 ? 143.601 174.051 128.245 1.00 89.11 64 TYR A CA 1
ATOM 482 C C . TYR A 1 109 ? 143.840 175.037 129.377 1.00 89.11 64 TYR A C 1
ATOM 483 O O . TYR A 1 109 ? 144.410 176.112 129.164 1.00 89.11 64 TYR A O 1
ATOM 492 N N . SER A 1 110 ? 143.405 174.664 130.575 1.00 99.16 65 SER A N 1
ATOM 493 C CA . SER A 1 110 ? 143.702 175.379 131.804 1.00 99.16 65 SER A CA 1
ATOM 494 C C . SER A 1 110 ? 144.002 174.356 132.887 1.00 99.16 65 SER A C 1
ATOM 495 O O . SER A 1 110 ? 143.445 173.252 132.869 1.00 99.16 65 SER A O 1
ATOM 498 N N . PRO A 1 111 ? 144.882 174.683 133.830 1.00 104.84 66 PRO A N 1
ATOM 499 C CA . PRO A 1 111 ? 145.182 173.750 134.921 1.00 104.84 66 PRO A CA 1
ATOM 500 C C . PRO A 1 111 ? 143.937 173.453 135.736 1.00 104.84 66 PRO A C 1
ATOM 501 O O . PRO A 1 111 ? 143.103 174.344 135.959 1.00 104.84 66 PRO A O 1
ATOM 505 N N . PRO A 1 112 ? 143.770 172.209 136.190 1.00 110.92 67 PRO A N 1
ATOM 506 C CA . PRO A 1 112 ? 142.558 171.862 136.927 1.00 110.92 67 PRO A CA 1
ATOM 507 C C . PRO A 1 112 ? 142.515 172.575 138.265 1.00 110.92 67 PRO A C 1
ATOM 508 O O . PRO A 1 112 ? 143.565 172.878 138.858 1.00 110.92 67 PRO A O 1
ATOM 512 N N . PRO A 1 113 ? 141.322 172.876 138.777 1.00 125.79 68 PRO A N 1
ATOM 513 C CA . PRO A 1 113 ? 141.226 173.475 140.113 1.00 125.79 68 PRO A CA 1
ATOM 514 C C . PRO A 1 113 ? 141.715 172.510 141.182 1.00 125.79 68 PRO A C 1
ATOM 515 O O . PRO A 1 113 ? 141.556 171.292 141.072 1.00 125.79 68 PRO A O 1
ATOM 519 N N . VAL A 1 114 ? 142.310 173.070 142.231 1.00 139.61 69 VAL A N 1
ATOM 520 C CA . VAL A 1 114 ? 142.902 172.249 143.282 1.00 139.61 69 VAL A CA 1
ATOM 521 C C . VAL A 1 114 ? 141.916 171.978 144.416 1.00 139.61 69 VAL A C 1
ATOM 522 O O . VAL A 1 114 ? 141.817 170.846 144.896 1.00 139.61 69 VAL A O 1
ATOM 526 N N . ASP A 1 115 ? 141.171 172.991 144.869 1.00 162.35 70 ASP A N 1
ATOM 527 C CA . ASP A 1 115 ? 140.244 172.807 145.980 1.00 162.35 70 ASP A CA 1
ATOM 528 C C . ASP A 1 115 ? 138.948 173.583 145.769 1.00 162.35 70 ASP A C 1
ATOM 529 O O . ASP A 1 115 ? 138.345 174.061 146.737 1.00 162.35 70 ASP A O 1
ATOM 534 N N . SER A 1 116 ? 138.510 173.727 144.516 1.00 168.45 71 SER A N 1
ATOM 535 C CA . SER A 1 116 ? 137.298 174.493 144.243 1.00 168.45 71 SER A CA 1
ATOM 536 C C . SER A 1 116 ? 136.059 173.833 144.837 1.00 168.45 71 SER A C 1
ATOM 537 O O . SER A 1 116 ? 135.114 174.530 145.222 1.00 168.45 71 SER A O 1
ATOM 540 N N . ASP A 1 117 ? 136.040 172.506 144.921 1.00 181.15 72 ASP A N 1
ATOM 541 C CA . ASP A 1 117 ? 134.905 171.767 145.453 1.00 181.15 72 ASP A CA 1
ATOM 542 C C . ASP A 1 117 ? 135.329 170.973 146.680 1.00 181.15 72 ASP A C 1
ATOM 543 O O . ASP A 1 117 ? 136.381 170.325 146.679 1.00 181.15 72 ASP A O 1
ATOM 548 N N . HIS A 1 118 ? 134.506 171.034 147.730 1.00 191.61 73 HIS A N 1
ATOM 549 C CA . HIS A 1 118 ? 134.769 170.231 148.920 1.00 191.61 73 HIS A CA 1
ATOM 550 C C . HIS A 1 118 ? 134.693 168.743 148.604 1.00 191.61 73 HIS A C 1
ATOM 551 O O . HIS A 1 118 ? 135.522 167.956 149.076 1.00 191.61 73 HIS A O 1
ATOM 558 N N . LYS A 1 119 ? 133.706 168.339 147.809 1.00 189.27 74 LYS A N 1
ATOM 559 C CA . LYS A 1 119 ? 133.550 166.960 147.369 1.00 189.27 74 LYS A CA 1
ATOM 560 C C . LYS A 1 119 ? 133.514 166.928 145.848 1.00 189.27 74 LYS A C 1
ATOM 561 O O . LYS A 1 119 ? 132.769 167.692 145.225 1.00 189.27 74 LYS A O 1
ATOM 567 N N . GLN A 1 120 ? 134.318 166.049 145.257 1.00 183.10 75 GLN A N 1
ATOM 568 C CA . GLN A 1 120 ? 134.365 165.935 143.806 1.00 183.10 75 GLN A CA 1
ATOM 569 C C . GLN A 1 120 ? 133.073 165.320 143.279 1.00 183.10 75 GLN A C 1
ATOM 570 O O . GLN A 1 120 ? 132.471 164.454 143.920 1.00 183.10 75 GLN A O 1
ATOM 576 N N . GLY A 1 121 ? 132.643 165.781 142.105 1.00 180.99 76 GLY A N 1
ATOM 577 C CA . GLY A 1 121 ? 131.431 165.248 141.512 1.00 180.99 76 GLY A CA 1
ATOM 578 C C . GLY A 1 121 ? 131.574 163.784 141.144 1.00 180.99 76 GLY A C 1
ATOM 579 O O . GLY A 1 121 ? 132.633 163.325 140.710 1.00 180.99 76 GLY A O 1
ATOM 580 N N . GLU A 1 122 ? 130.483 163.042 141.326 1.00 181.08 77 GLU A N 1
ATOM 581 C CA . GLU A 1 122 ? 130.457 161.607 141.063 1.00 181.08 77 GLU A CA 1
ATOM 582 C C . GLU A 1 122 ? 130.674 161.275 139.586 1.00 181.08 77 GLU A C 1
ATOM 583 O O . GLU A 1 122 ? 131.555 160.464 139.273 1.00 181.08 77 GLU A O 1
ATOM 589 N N . PRO A 1 123 ? 129.910 161.866 138.636 1.00 175.37 78 PRO A N 1
ATOM 590 C CA . PRO A 1 123 ? 130.067 161.450 137.235 1.00 175.37 78 PRO A CA 1
ATOM 591 C C . PRO A 1 123 ? 131.222 162.141 136.527 1.00 175.37 78 PRO A C 1
ATOM 592 O O . PRO A 1 123 ? 131.403 161.968 135.318 1.00 175.37 78 PRO A O 1
ATOM 596 N N . SER A 1 124 ? 132.002 162.928 137.264 1.00 160.05 79 SER A N 1
ATOM 597 C CA . SER A 1 124 ? 133.107 163.662 136.662 1.00 160.05 79 SER A CA 1
ATOM 598 C C . SER A 1 124 ? 134.163 162.699 136.133 1.00 160.05 79 SER A C 1
ATOM 599 O O . SER A 1 124 ? 134.561 161.754 136.822 1.00 160.05 79 SER A O 1
ATOM 602 N N . GLU A 1 125 ? 134.616 162.942 134.902 1.00 141.38 80 GLU A N 1
ATOM 603 C CA . GLU A 1 125 ? 135.610 162.085 134.271 1.00 141.38 80 GLU A CA 1
ATOM 604 C C . GLU A 1 125 ? 137.014 162.309 134.817 1.00 141.38 80 GLU A C 1
ATOM 605 O O . GLU A 1 125 ? 137.868 161.426 134.677 1.00 141.38 80 GLU A O 1
ATOM 611 N N . GLN A 1 126 ? 137.268 163.453 135.440 1.00 123.67 81 GLN A N 1
ATOM 612 C CA . GLN A 1 126 ? 138.611 163.764 135.915 1.00 123.67 81 GLN A CA 1
ATOM 613 C C . GLN A 1 126 ? 139.019 162.791 137.016 1.00 123.67 81 GLN A C 1
ATOM 614 O O . GLN A 1 126 ? 138.298 162.651 138.011 1.00 123.67 81 GLN A O 1
ATOM 620 N N . PRO A 1 127 ? 140.151 162.106 136.878 1.00 116.60 82 PRO A N 1
ATOM 621 C CA . PRO A 1 127 ? 140.589 161.172 137.921 1.00 116.60 82 PRO A CA 1
ATOM 622 C C . PRO A 1 127 ? 140.927 161.895 139.216 1.00 116.60 82 PRO A C 1
ATOM 623 O O . PRO A 1 127 ? 141.072 163.118 139.271 1.00 116.60 82 PRO A O 1
ATOM 627 N N . GLU A 1 128 ? 141.049 161.099 140.281 1.00 116.68 83 GLU A N 1
ATOM 628 C CA . GLU A 1 128 ? 141.298 161.656 141.607 1.00 116.68 83 GLU A CA 1
ATOM 629 C C . GLU A 1 128 ? 142.654 162.347 141.693 1.00 116.68 83 GLU A C 1
ATOM 630 O O . GLU A 1 128 ? 142.828 163.258 142.509 1.00 116.68 83 GLU A O 1
ATOM 636 N N . TRP A 1 129 ? 143.623 161.930 140.877 1.00 107.14 84 TRP A N 1
ATOM 637 C CA . TRP A 1 129 ? 144.929 162.577 140.879 1.00 107.14 84 TRP A CA 1
ATOM 638 C C . TRP A 1 129 ? 144.972 163.814 139.993 1.00 107.14 84 TRP A C 1
ATOM 639 O O . TRP A 1 129 ? 145.804 164.698 140.226 1.00 107.14 84 TRP A O 1
ATOM 650 N N . TYR A 1 130 ? 144.097 163.899 138.991 1.00 105.20 85 TYR A N 1
ATOM 651 C CA . TYR A 1 130 ? 144.055 165.039 138.075 1.00 105.20 85 TYR A CA 1
ATOM 652 C C . TYR A 1 130 ? 143.363 166.213 138.771 1.00 105.20 85 TYR A C 1
ATOM 653 O O . TYR A 1 130 ? 142.238 166.605 138.452 1.00 105.20 85 TYR A O 1
ATOM 662 N N . VAL A 1 131 ? 144.065 166.776 139.752 1.00 106.69 86 VAL A N 1
ATOM 663 C CA . VAL A 1 131 ? 143.510 167.848 140.569 1.00 106.69 86 VAL A CA 1
ATOM 664 C C . VAL A 1 131 ? 144.400 169.081 140.499 1.00 106.69 86 VAL A C 1
ATOM 665 O O . VAL A 1 131 ? 143.963 170.153 140.065 1.00 106.69 86 VAL A O 1
ATOM 669 N N . GLY A 1 132 ? 145.653 168.943 140.926 1.00 97.24 87 GLY A N 1
ATOM 670 C CA . GLY A 1 132 ? 146.558 170.068 140.985 1.00 97.24 87 GLY A CA 1
ATOM 671 C C . GLY A 1 132 ? 147.255 170.336 139.665 1.00 97.24 87 GLY A C 1
ATOM 672 O O . GLY A 1 132 ? 146.986 169.716 138.637 1.00 97.24 87 GLY A O 1
ATOM 673 N N . ALA A 1 133 ? 148.168 171.301 139.706 1.00 85.94 88 ALA A N 1
ATOM 674 C CA . ALA A 1 133 ? 148.974 171.608 138.539 1.00 85.94 88 ALA A CA 1
ATOM 675 C C . ALA A 1 133 ? 149.989 170.492 138.290 1.00 85.94 88 ALA A C 1
ATOM 676 O O . ALA A 1 133 ? 150.481 169.867 139.232 1.00 85.94 88 ALA A O 1
ATOM 678 N N . PRO A 1 134 ? 150.314 170.220 137.029 1.00 77.92 89 PRO A N 1
ATOM 679 C CA . PRO A 1 134 ? 151.325 169.202 136.733 1.00 77.92 89 PRO A CA 1
ATOM 680 C C . PRO A 1 134 ? 152.708 169.655 137.170 1.00 77.92 89 PRO A C 1
ATOM 681 O O . PRO A 1 134 ? 152.986 170.846 137.326 1.00 77.92 89 PRO A O 1
ATOM 685 N N . VAL A 1 135 ? 153.582 168.669 137.384 1.00 75.00 90 VAL A N 1
ATOM 686 C CA . VAL A 1 135 ? 154.964 168.971 137.751 1.00 75.00 90 VAL A CA 1
ATOM 687 C C . VAL A 1 135 ? 155.636 169.777 136.650 1.00 75.00 90 VAL A C 1
ATOM 688 O O . VAL A 1 135 ? 156.294 170.791 136.908 1.00 75.00 90 VAL A O 1
ATOM 692 N N . ALA A 1 136 ? 155.471 169.340 135.405 1.00 66.40 91 ALA A N 1
ATOM 693 C CA . ALA A 1 136 ? 156.071 170.021 134.269 1.00 66.40 91 ALA A CA 1
ATOM 694 C C . ALA A 1 136 ? 155.375 169.564 132.998 1.00 66.40 91 ALA A C 1
ATOM 695 O O . ALA A 1 136 ? 154.742 168.506 132.959 1.00 66.40 91 ALA A O 1
ATOM 697 N N . TYR A 1 137 ? 155.505 170.380 131.958 1.00 59.13 92 TYR A N 1
ATOM 698 C CA . TYR A 1 137 ? 155.030 170.036 130.626 1.00 59.13 92 TYR A CA 1
ATOM 699 C C . TYR A 1 137 ? 156.224 169.646 129.770 1.00 59.13 92 TYR A C 1
ATOM 700 O O . TYR A 1 137 ? 157.209 170.388 129.696 1.00 59.13 92 TYR A O 1
ATOM 709 N N . ILE A 1 138 ? 156.137 168.487 129.128 1.00 55.37 93 ILE A N 1
ATOM 710 C CA . ILE A 1 138 ? 157.240 167.932 128.356 1.00 55.37 93 ILE A CA 1
ATOM 711 C C . ILE A 1 138 ? 156.936 168.105 126.877 1.00 55.37 93 ILE A C 1
ATOM 712 O O . ILE A 1 138 ? 155.883 167.671 126.395 1.00 55.37 93 ILE A O 1
ATOM 717 N N . GLN A 1 139 ? 157.856 168.740 126.156 1.00 50.42 94 GLN A N 1
ATOM 718 C CA . GLN A 1 139 ? 157.731 168.946 124.720 1.00 50.42 94 GLN A CA 1
ATOM 719 C C . GLN A 1 139 ? 158.824 168.156 124.020 1.00 50.42 94 GLN A C 1
ATOM 720 O O . GLN A 1 139 ? 160.013 168.371 124.279 1.00 50.42 94 GLN A O 1
ATOM 726 N N . GLN A 1 140 ? 158.423 167.247 123.140 1.00 48.48 95 GLN A N 1
ATOM 727 C CA . GLN A 1 140 ? 159.351 166.440 122.365 1.00 48.48 95 GLN A CA 1
ATOM 728 C C . GLN A 1 140 ? 159.470 167.018 120.964 1.00 48.48 95 GLN A C 1
ATOM 729 O O . GLN A 1 140 ? 158.475 167.448 120.374 1.00 48.48 95 GLN A O 1
ATOM 735 N N . ILE A 1 141 ? 160.686 167.037 120.440 1.00 38.28 96 ILE A N 1
ATOM 736 C CA . ILE A 1 141 ? 160.951 167.510 119.084 1.00 38.28 96 ILE A CA 1
ATOM 737 C C . ILE A 1 141 ? 161.644 166.365 118.357 1.00 38.28 96 ILE A C 1
ATOM 738 O O . ILE A 1 141 ? 162.869 166.230 118.388 1.00 38.28 96 ILE A O 1
ATOM 743 N N . PHE A 1 142 ? 160.855 165.530 117.688 1.00 45.39 97 PHE A N 1
ATOM 744 C CA . PHE A 1 142 ? 161.385 164.359 117.004 1.00 45.39 97 PHE A CA 1
ATOM 745 C C . PHE A 1 142 ? 162.085 164.793 115.724 1.00 45.39 97 PHE A C 1
ATOM 746 O O . PHE A 1 142 ? 161.449 165.338 114.816 1.00 45.39 97 PHE A O 1
ATOM 754 N N . VAL A 1 143 ? 163.392 164.553 115.651 1.00 41.71 98 VAL A N 1
ATOM 755 C CA . VAL A 1 143 ? 164.182 164.972 114.500 1.00 41.71 98 VAL A CA 1
ATOM 756 C C . VAL A 1 143 ? 164.543 163.760 113.656 1.00 41.71 98 VAL A C 1
ATOM 757 O O . VAL A 1 143 ? 165.563 163.104 113.893 1.00 41.71 98 VAL A O 1
ATOM 761 N N . LYS A 1 144 ? 163.714 163.455 112.666 1.00 55.28 99 LYS A N 1
ATOM 762 C CA . LYS A 1 144 ? 164.032 162.415 111.703 1.00 55.28 99 LYS A CA 1
ATOM 763 C C . LYS A 1 144 ? 164.844 163.006 110.559 1.00 55.28 99 LYS A C 1
ATOM 764 O O . LYS A 1 144 ? 164.821 164.212 110.308 1.00 55.28 99 LYS A O 1
ATOM 770 N N . SER A 1 145 ? 165.569 162.139 109.860 1.00 58.42 100 SER A N 1
ATOM 771 C CA . SER A 1 145 ? 166.458 162.607 108.811 1.00 58.42 100 SER A CA 1
ATOM 772 C C . SER A 1 145 ? 166.632 161.526 107.758 1.00 58.42 100 SER A C 1
ATOM 773 O O . SER A 1 145 ? 166.310 160.355 107.976 1.00 58.42 100 SER A O 1
ATOM 776 N N . SER A 1 146 ? 167.151 161.943 106.607 1.00 66.41 101 SER A N 1
ATOM 777 C CA . SER A 1 146 ? 167.418 161.047 105.496 1.00 66.41 101 SER A CA 1
ATOM 778 C C . SER A 1 146 ? 168.538 161.644 104.659 1.00 66.41 101 SER A C 1
ATOM 779 O O . SER A 1 146 ? 168.906 162.810 104.823 1.00 66.41 101 SER A O 1
ATOM 782 N N . VAL A 1 147 ? 169.080 160.830 103.759 1.00 70.18 102 VAL A N 1
ATOM 783 C CA . VAL A 1 147 ? 170.194 161.245 102.921 1.00 70.18 102 VAL A CA 1
ATOM 784 C C . VAL A 1 147 ? 169.815 161.071 101.457 1.00 70.18 102 VAL A C 1
ATOM 785 O O . VAL A 1 147 ? 168.941 160.278 101.099 1.00 70.18 102 VAL A O 1
ATOM 789 N N . SER A 1 148 ? 170.493 161.839 100.605 1.00 77.23 103 SER A N 1
ATOM 790 C CA . SER A 1 148 ? 170.405 161.668 99.167 1.00 77.23 103 SER A CA 1
ATOM 791 C C . SER A 1 148 ? 170.983 160.298 98.806 1.00 77.23 103 SER A C 1
ATOM 792 O O . SER A 1 148 ? 171.559 159.626 99.664 1.00 77.23 103 SER A O 1
ATOM 795 N N . PRO A 1 149 ? 170.835 159.842 97.526 1.00 82.76 104 PRO A N 1
ATOM 796 C CA . PRO A 1 149 ? 171.197 158.457 97.179 1.00 82.76 104 PRO A CA 1
ATOM 797 C C . PRO A 1 149 ? 172.448 157.902 97.846 1.00 82.76 104 PRO A C 1
ATOM 798 O O . PRO A 1 149 ? 173.547 158.451 97.721 1.00 82.76 104 PRO A O 1
ATOM 802 N N . TRP A 1 150 ? 172.257 156.800 98.566 1.00 77.37 105 TRP A N 1
ATOM 803 C CA . TRP A 1 150 ? 173.327 156.175 99.330 1.00 77.37 105 TRP A CA 1
ATOM 804 C C . TRP A 1 150 ? 174.410 155.631 98.408 1.00 77.37 105 TRP A C 1
ATOM 805 O O . TRP A 1 150 ? 174.131 155.161 97.302 1.00 77.37 105 TRP A O 1
ATOM 816 N N . HIS A 1 151 ? 175.656 155.695 98.873 1.00 83.29 106 HIS A N 1
ATOM 817 C CA . HIS A 1 151 ? 176.781 155.129 98.147 1.00 83.29 106 HIS A CA 1
ATOM 818 C C . HIS A 1 151 ? 177.711 154.440 99.137 1.00 83.29 106 HIS A C 1
ATOM 819 O O . HIS A 1 151 ? 177.647 154.672 100.346 1.00 83.29 106 HIS A O 1
ATOM 826 N N . LYS A 1 152 ? 178.582 153.582 98.601 1.00 81.64 107 LYS A N 1
ATOM 827 C CA . LYS A 1 152 ? 179.374 152.684 99.435 1.00 81.64 107 LYS A CA 1
ATOM 828 C C . LYS A 1 152 ? 180.393 153.408 100.307 1.00 81.64 107 LYS A C 1
ATOM 829 O O . LYS A 1 152 ? 180.833 152.842 101.313 1.00 81.64 107 LYS A O 1
ATOM 835 N N . ASN A 1 153 ? 180.780 154.635 99.955 1.00 82.76 108 ASN A N 1
ATOM 836 C CA . ASN A 1 153 ? 181.832 155.315 100.702 1.00 82.76 108 ASN A CA 1
ATOM 837 C C . ASN A 1 153 ? 181.386 155.777 102.083 1.00 82.76 108 ASN A C 1
ATOM 838 O O . ASN A 1 153 ? 182.240 156.153 102.892 1.00 82.76 108 ASN A O 1
ATOM 843 N N . LEU A 1 154 ? 180.088 155.769 102.371 1.00 74.19 109 LEU A N 1
ATOM 844 C CA . LEU A 1 154 ? 179.617 156.159 103.692 1.00 74.19 109 LEU A CA 1
ATOM 845 C C . LEU A 1 154 ? 180.003 155.113 104.730 1.00 74.19 109 LEU A C 1
ATOM 846 O O . LEU A 1 154 ? 179.883 153.907 104.496 1.00 74.19 109 LEU A O 1
ATOM 851 N N . LEU A 1 155 ? 180.468 155.581 105.883 1.00 67.32 110 LEU A N 1
ATOM 852 C CA . LEU A 1 155 ? 180.824 154.710 106.994 1.00 67.32 110 LEU A CA 1
ATOM 853 C C . LEU A 1 155 ? 179.752 154.756 108.076 1.00 67.32 110 LEU A C 1
ATOM 854 O O . LEU A 1 155 ? 178.808 155.546 108.025 1.00 67.32 110 LEU A O 1
ATOM 859 N N . ALA A 1 156 ? 179.913 153.881 109.070 1.00 61.06 111 ALA A N 1
ATOM 860 C CA . ALA A 1 156 ? 178.948 153.811 110.161 1.00 61.06 111 ALA A CA 1
ATOM 861 C C . ALA A 1 156 ? 178.946 155.091 110.984 1.00 61.06 111 ALA A C 1
ATOM 862 O O . ALA A 1 156 ? 177.889 155.538 111.443 1.00 61.06 111 ALA A O 1
ATOM 864 N N . VAL A 1 157 ? 180.120 155.693 111.188 1.00 61.74 112 VAL A N 1
ATOM 865 C CA . VAL A 1 157 ? 180.200 156.916 111.975 1.00 61.74 112 VAL A CA 1
ATOM 866 C C . VAL A 1 157 ? 179.476 158.072 111.296 1.00 61.74 112 VAL A C 1
ATOM 867 O O . VAL A 1 157 ? 179.054 159.014 111.974 1.00 61.74 112 VAL A O 1
ATOM 871 N N . ASP A 1 158 ? 179.312 158.024 109.971 1.00 65.00 113 ASP A N 1
ATOM 872 C CA . ASP A 1 158 ? 178.582 159.081 109.278 1.00 65.00 113 ASP A CA 1
ATOM 873 C C . ASP A 1 158 ? 177.120 159.106 109.701 1.00 65.00 113 ASP A C 1
ATOM 874 O O . ASP A 1 158 ? 176.523 160.181 109.835 1.00 65.00 113 ASP A O 1
ATOM 879 N N . VAL A 1 159 ? 176.533 157.927 109.925 1.00 58.07 114 VAL A N 1
ATOM 880 C CA . VAL A 1 159 ? 175.132 157.826 110.323 1.00 58.07 114 VAL A CA 1
ATOM 881 C C . VAL A 1 159 ? 174.878 158.594 111.613 1.00 58.07 114 VAL A C 1
ATOM 882 O O . VAL A 1 159 ? 173.772 159.100 111.838 1.00 58.07 114 VAL A O 1
ATOM 886 N N . PHE A 1 160 ? 175.887 158.705 112.473 1.00 51.09 115 PHE A N 1
ATOM 887 C CA . PHE A 1 160 ? 175.764 159.505 113.683 1.00 51.09 115 PHE A CA 1
ATOM 888 C C . PHE A 1 160 ? 176.230 160.940 113.488 1.00 51.09 115 PHE A C 1
ATOM 889 O O . PHE A 1 160 ? 175.651 161.855 114.081 1.00 51.09 115 PHE A O 1
ATOM 897 N N . ARG A 1 161 ? 177.258 161.159 112.668 1.00 57.68 116 ARG A N 1
ATOM 898 C CA . ARG A 1 161 ? 177.830 162.494 112.544 1.00 57.68 116 ARG A CA 1
ATOM 899 C C . ARG A 1 161 ? 176.905 163.435 111.784 1.00 57.68 116 ARG A C 1
ATOM 900 O O . ARG A 1 161 ? 176.741 164.597 112.173 1.00 57.68 116 ARG A O 1
ATOM 908 N N . LEU A 1 162 ? 176.303 162.960 110.694 1.00 55.56 117 LEU A N 1
ATOM 909 C CA . LEU A 1 162 ? 175.485 163.839 109.861 1.00 55.56 117 LEU A CA 1
ATOM 910 C C . LEU A 1 162 ? 174.273 164.408 110.590 1.00 55.56 117 LEU A C 1
ATOM 911 O O . LEU A 1 162 ? 174.055 165.629 110.510 1.00 55.56 117 LEU A O 1
ATOM 916 N N . PRO A 1 163 ? 173.452 163.622 111.298 1.00 51.21 118 PRO A N 1
ATOM 917 C CA . PRO A 1 163 ? 172.305 164.239 111.984 1.00 51.21 118 PRO A CA 1
ATOM 918 C C . PRO A 1 163 ? 172.698 165.036 113.211 1.00 51.21 118 PRO A C 1
ATOM 919 O O . PRO A 1 163 ? 172.172 166.136 113.421 1.00 51.21 118 PRO A O 1
ATOM 923 N N . LEU A 1 164 ? 173.607 164.513 114.036 1.00 48.41 119 LEU A N 1
ATOM 924 C CA . LEU A 1 164 ? 173.977 165.198 115.268 1.00 48.41 119 LEU A CA 1
ATOM 925 C C . LEU A 1 164 ? 174.706 166.508 115.008 1.00 48.41 119 LEU A C 1
ATOM 926 O O . LEU A 1 164 ? 174.817 167.330 115.923 1.00 48.41 119 LEU A O 1
ATOM 931 N N . SER A 1 165 ? 175.209 166.718 113.790 1.00 49.39 120 SER A N 1
ATOM 932 C CA . SER A 1 165 ? 175.870 167.978 113.474 1.00 49.39 120 SER A CA 1
ATOM 933 C C . SER A 1 165 ? 174.893 169.145 113.547 1.00 49.39 120 SER A C 1
ATOM 934 O O . SER A 1 165 ? 175.244 170.229 114.025 1.00 49.39 120 SER A O 1
ATOM 937 N N . ARG A 1 166 ? 173.662 168.941 113.081 1.00 52.03 121 ARG A N 1
ATOM 938 C CA . ARG A 1 166 ? 172.647 169.985 113.111 1.00 52.03 121 ARG A CA 1
ATOM 939 C C . ARG A 1 166 ? 171.967 170.116 114.466 1.00 52.03 121 ARG A C 1
ATOM 940 O O . ARG A 1 166 ? 171.174 171.046 114.654 1.00 52.03 121 ARG A O 1
ATOM 948 N N . ALA A 1 167 ? 172.245 169.206 115.402 1.00 45.78 122 ALA A N 1
ATOM 949 C CA . ALA A 1 167 ? 171.598 169.263 116.708 1.00 45.78 122 ALA A CA 1
ATOM 950 C C . ALA A 1 167 ? 171.981 170.530 117.458 1.00 45.78 122 ALA A C 1
ATOM 951 O O . ALA A 1 167 ? 171.139 171.145 118.121 1.00 45.78 122 ALA A O 1
ATOM 953 N N . PHE A 1 168 ? 173.250 170.934 117.371 1.00 49.78 123 PHE A N 1
ATOM 954 C CA . PHE A 1 168 ? 173.686 172.149 118.052 1.00 49.78 123 PHE A CA 1
ATOM 955 C C . PHE A 1 168 ? 172.988 173.378 117.488 1.00 49.78 123 PHE A C 1
ATOM 956 O O . PHE A 1 168 ? 172.540 174.249 118.243 1.00 49.78 123 PHE A O 1
ATOM 964 N N . GLN A 1 169 ? 172.875 173.463 116.161 1.00 51.43 124 GLN A N 1
ATOM 965 C CA . GLN A 1 169 ? 172.183 174.592 115.550 1.00 51.43 124 GLN A CA 1
ATOM 966 C C . GLN A 1 169 ? 170.707 174.603 115.925 1.00 51.43 124 GLN A C 1
ATOM 967 O O . GLN A 1 169 ? 170.138 175.664 116.208 1.00 51.43 124 GLN A O 1
ATOM 973 N N . LEU A 1 170 ? 170.068 173.430 115.932 1.00 48.61 125 LEU A N 1
ATOM 974 C CA . LEU A 1 170 ? 168.659 173.360 116.307 1.00 48.61 125 LEU A CA 1
ATOM 975 C C . LEU A 1 170 ? 168.451 173.783 117.756 1.00 48.61 125 LEU A C 1
ATOM 976 O O . LEU A 1 170 ? 167.505 174.517 118.069 1.00 48.61 125 LEU A O 1
ATOM 981 N N . VAL A 1 171 ? 169.328 173.333 118.654 1.00 50.84 126 VAL A N 1
ATOM 982 C CA . VAL A 1 171 ? 169.221 173.714 120.057 1.00 50.84 126 VAL A CA 1
ATOM 983 C C . VAL A 1 171 ? 169.444 175.211 120.221 1.00 50.84 126 VAL A C 1
ATOM 984 O O . VAL A 1 171 ? 168.767 175.867 121.019 1.00 50.84 126 VAL A O 1
ATOM 988 N N . GLU A 1 172 ? 170.394 175.776 119.472 1.00 57.28 127 GLU A N 1
ATOM 989 C CA . GLU A 1 172 ? 170.619 177.215 119.538 1.00 57.28 127 GLU A CA 1
ATOM 990 C C . GLU A 1 172 ? 169.396 177.987 119.059 1.00 57.28 127 GLU A C 1
ATOM 991 O O . GLU A 1 172 ? 169.015 178.998 119.662 1.00 57.28 127 GLU A O 1
ATOM 997 N N . GLU A 1 173 ? 168.766 177.524 117.976 1.00 54.47 128 GLU A N 1
ATOM 998 C CA . GLU A 1 173 ? 167.553 178.176 117.492 1.00 54.47 128 GLU A CA 1
ATOM 999 C C . GLU A 1 173 ? 166.439 178.102 118.526 1.00 54.47 128 GLU A C 1
ATOM 1000 O O . GLU A 1 173 ? 165.731 179.088 118.759 1.00 54.47 128 GLU A O 1
ATOM 1006 N N . ILE A 1 174 ? 166.269 176.939 119.159 1.00 48.78 129 ILE A N 1
ATOM 1007 C CA . ILE A 1 174 ? 165.235 176.793 120.181 1.00 48.78 129 ILE A CA 1
ATOM 1008 C C . ILE A 1 174 ? 165.513 177.718 121.357 1.00 48.78 129 ILE A C 1
ATOM 1009 O O . ILE A 1 174 ? 164.604 178.373 121.883 1.00 48.78 129 ILE A O 1
ATOM 1014 N N . ARG A 1 175 ? 166.774 177.794 121.785 1.00 54.29 130 ARG A N 1
ATOM 1015 C CA . ARG A 1 175 ? 167.121 178.601 122.948 1.00 54.29 130 ARG A CA 1
ATOM 1016 C C . ARG A 1 175 ? 166.964 180.090 122.663 1.00 54.29 130 ARG A C 1
ATOM 1017 O O . ARG A 1 175 ? 166.547 180.853 123.541 1.00 54.29 130 ARG A O 1
ATOM 1025 N N . ASN A 1 176 ? 167.294 180.524 121.449 1.00 58.33 131 ASN A N 1
ATOM 1026 C CA . ASN A 1 176 ? 167.229 181.937 121.099 1.00 58.33 131 ASN A CA 1
ATOM 1027 C C . ASN A 1 176 ? 165.903 182.343 120.470 1.00 58.33 131 ASN A C 1
ATOM 1028 O O . ASN A 1 176 ? 165.740 183.515 120.114 1.00 58.33 131 ASN A O 1
ATOM 1033 N N . HIS A 1 177 ? 164.962 181.416 120.315 1.00 55.35 132 HIS A N 1
ATOM 1034 C CA . HIS A 1 177 ? 163.662 181.761 119.758 1.00 55.35 132 HIS A CA 1
ATOM 1035 C C . HIS A 1 177 ? 162.912 182.705 120.690 1.00 55.35 132 HIS A C 1
ATOM 1036 O O . HIS A 1 177 ? 162.921 182.535 121.911 1.00 55.35 132 HIS A O 1
ATOM 1043 N N . ALA A 1 178 ? 162.261 183.706 120.103 1.00 59.03 133 ALA A N 1
ATOM 1044 C CA . ALA A 1 178 ? 161.490 184.670 120.870 1.00 59.03 133 ALA A CA 1
ATOM 1045 C C . ALA A 1 178 ? 160.306 185.142 120.041 1.00 59.03 133 ALA A C 1
ATOM 1046 O O . ALA A 1 178 ? 160.353 185.144 118.808 1.00 59.03 133 ALA A O 1
ATOM 1048 N N . LEU A 1 179 ? 159.241 185.538 120.733 1.00 61.69 134 LEU A N 1
ATOM 1049 C CA . LEU A 1 179 ? 158.082 186.129 120.081 1.00 61.69 134 LEU A CA 1
ATOM 1050 C C . LEU A 1 179 ? 158.370 187.565 119.672 1.00 61.69 134 LEU A C 1
ATOM 1051 O O . LEU A 1 179 ? 158.751 188.394 120.503 1.00 61.69 134 LEU A O 1
ATOM 1056 N N . ARG A 1 180 ? 158.188 187.855 118.385 1.00 56.65 135 ARG A N 1
ATOM 1057 C CA . ARG A 1 180 ? 158.342 189.214 117.890 1.00 56.65 135 ARG A CA 1
ATOM 1058 C C . ARG A 1 180 ? 157.107 190.070 118.133 1.00 56.65 135 ARG A C 1
ATOM 1059 O O . ARG A 1 180 ? 157.199 191.298 118.047 1.00 56.65 135 ARG A O 1
ATOM 1067 N N . ASP A 1 181 ? 155.966 189.453 118.442 1.00 62.70 136 ASP A N 1
ATOM 1068 C CA . ASP A 1 181 ? 154.736 190.186 118.735 1.00 62.70 136 ASP A CA 1
ATOM 1069 C C . ASP A 1 181 ? 153.946 189.345 119.733 1.00 62.70 136 ASP A C 1
ATOM 1070 O O . ASP A 1 181 ? 153.228 188.423 119.336 1.00 62.70 136 ASP A O 1
ATOM 1075 N N . SER A 1 182 ? 154.079 189.667 121.017 1.00 65.15 137 SER A N 1
ATOM 1076 C CA . SER A 1 182 ? 153.504 188.855 122.076 1.00 65.15 137 SER A CA 1
ATOM 1077 C C . SER A 1 182 ? 152.731 189.717 123.060 1.00 65.15 137 SER A C 1
ATOM 1078 O O . SER A 1 182 ? 153.055 190.887 123.280 1.00 65.15 137 SER A O 1
ATOM 1081 N N . SER A 1 183 ? 151.703 189.115 123.654 1.00 68.33 138 SER A N 1
ATOM 1082 C CA . SER A 1 183 ? 150.977 189.736 124.751 1.00 68.33 138 SER A CA 1
ATOM 1083 C C . SER A 1 183 ? 151.477 189.271 126.111 1.00 68.33 138 SER A C 1
ATOM 1084 O O . SER A 1 183 ? 151.513 190.067 127.056 1.00 68.33 138 SER A O 1
ATOM 1087 N N . GLY A 1 184 ? 151.865 188.003 126.229 1.00 67.14 139 GLY A N 1
ATOM 1088 C CA . GLY A 1 184 ? 152.352 187.469 127.485 1.00 67.14 139 GLY A CA 1
ATOM 1089 C C . GLY A 1 184 ? 153.845 187.215 127.500 1.00 67.14 139 GLY A C 1
ATOM 1090 O O . GLY A 1 184 ? 154.642 188.157 127.525 1.00 67.14 139 GLY A O 1
ATOM 1091 N N . VAL A 1 185 ? 154.237 185.938 127.486 1.00 66.64 140 VAL A N 1
ATOM 1092 C CA . VAL A 1 185 ? 155.654 185.598 127.543 1.00 66.64 140 VAL A CA 1
ATOM 1093 C C . VAL A 1 185 ? 156.332 185.947 126.222 1.00 66.64 140 VAL A C 1
ATOM 1094 O O . VAL A 1 185 ? 155.691 186.125 125.180 1.00 66.64 140 VAL A O 1
ATOM 1098 N N . LYS A 1 186 ? 157.658 186.046 126.272 1.00 67.68 141 LYS A N 1
ATOM 1099 C CA . LYS A 1 186 ? 158.456 186.426 125.113 1.00 67.68 141 LYS A CA 1
ATOM 1100 C C . LYS A 1 186 ? 159.401 185.327 124.657 1.00 67.68 141 LYS A C 1
ATOM 1101 O O . LYS A 1 186 ? 159.407 184.976 123.471 1.00 67.68 141 LYS A O 1
ATOM 1107 N N . SER A 1 187 ? 160.201 184.769 125.561 1.00 65.68 142 SER A N 1
ATOM 1108 C CA . SER A 1 187 ? 161.256 183.832 125.200 1.00 65.68 142 SER A CA 1
ATOM 1109 C C . SER A 1 187 ? 161.135 182.565 126.038 1.00 65.68 142 SER A C 1
ATOM 1110 O O . SER A 1 187 ? 160.277 182.449 126.917 1.00 65.68 142 SER A O 1
ATOM 1113 N N . LEU A 1 188 ? 162.017 181.606 125.748 1.00 63.38 143 LEU A N 1
ATOM 1114 C CA . LEU A 1 188 ? 162.026 180.329 126.452 1.00 63.38 143 LEU A CA 1
ATOM 1115 C C . LEU A 1 188 ? 162.438 180.470 127.911 1.00 63.38 143 LEU A C 1
ATOM 1116 O O . LEU A 1 188 ? 162.094 179.607 128.725 1.00 63.38 143 LEU A O 1
ATOM 1121 N N . GLU A 1 189 ? 163.165 181.534 128.256 1.00 71.44 144 GLU A N 1
ATOM 1122 C CA . GLU A 1 189 ? 163.650 181.693 129.624 1.00 71.44 144 GLU A CA 1
ATOM 1123 C C . GLU A 1 189 ? 162.499 181.826 130.613 1.00 71.44 144 GLU A C 1
ATOM 1124 O O . GLU A 1 189 ? 162.540 181.250 131.706 1.00 71.44 144 GLU A O 1
ATOM 1130 N N . GLU A 1 190 ? 161.459 182.574 130.245 1.00 69.42 145 GLU A N 1
ATOM 1131 C CA . GLU A 1 190 ? 160.358 182.847 131.160 1.00 69.42 145 GLU A CA 1
ATOM 1132 C C . GLU A 1 190 ? 159.451 181.646 131.388 1.00 69.42 145 GLU A C 1
ATOM 1133 O O . GLU A 1 190 ? 158.595 181.705 132.276 1.00 69.42 145 GLU A O 1
ATOM 1139 N N . VAL A 1 191 ? 159.606 180.568 130.622 1.00 66.40 146 VAL A N 1
ATOM 1140 C CA . VAL A 1 191 ? 158.673 179.450 130.698 1.00 66.40 146 VAL A CA 1
ATOM 1141 C C . VAL A 1 191 ? 159.412 178.175 131.091 1.00 66.40 146 VAL A C 1
ATOM 1142 O O . VAL A 1 191 ? 158.827 177.267 131.692 1.00 66.40 146 VAL A O 1
ATOM 1146 N N . CYS A 1 192 ? 160.705 178.108 130.782 1.00 67.11 147 CYS A N 1
ATOM 1147 C CA . CYS A 1 192 ? 161.470 176.891 131.020 1.00 67.11 147 CYS A CA 1
ATOM 1148 C C . CYS A 1 192 ? 161.564 176.585 132.511 1.00 67.11 147 CYS A C 1
ATOM 1149 O O . CYS A 1 192 ? 161.527 177.480 133.358 1.00 67.11 147 CYS A O 1
ATOM 1152 N N . LEU A 1 193 ? 161.680 175.297 132.825 1.00 61.84 148 LEU A N 1
ATOM 1153 C CA . LEU A 1 193 ? 161.820 174.840 134.206 1.00 61.84 148 LEU A CA 1
ATOM 1154 C C . LEU A 1 193 ? 163.291 174.915 134.585 1.00 61.84 148 LEU A C 1
ATOM 1155 O O . LEU A 1 193 ? 164.093 174.069 134.185 1.00 61.84 148 LEU A O 1
ATOM 1160 N N . GLN A 1 194 ? 163.651 175.934 135.358 1.00 66.74 149 GLN A N 1
ATOM 1161 C CA . GLN A 1 194 ? 165.037 176.109 135.766 1.00 66.74 149 GLN A CA 1
ATOM 1162 C C . GLN A 1 194 ? 165.446 175.030 136.760 1.00 66.74 149 GLN A C 1
ATOM 1163 O O . GLN A 1 194 ? 164.672 174.643 137.639 1.00 66.74 149 GLN A O 1
ATOM 1169 N N . VAL A 1 195 ? 166.675 174.542 136.612 1.00 68.80 150 VAL A N 1
ATOM 1170 C CA . VAL A 1 195 ? 167.261 173.570 137.525 1.00 68.80 150 VAL A CA 1
ATOM 1171 C C . VAL A 1 195 ? 168.621 174.088 137.966 1.00 68.80 150 VAL A C 1
ATOM 1172 O O . VAL A 1 195 ? 169.352 174.695 137.175 1.00 68.80 150 VAL A O 1
ATOM 1176 N N . THR A 1 196 ? 168.952 173.865 139.236 1.00 75.79 151 THR A N 1
ATOM 1177 C CA . THR A 1 196 ? 170.183 174.406 139.803 1.00 75.79 151 THR A CA 1
ATOM 1178 C C . THR A 1 196 ? 171.337 173.412 139.707 1.00 75.79 151 THR A C 1
ATOM 1179 O O . THR A 1 196 ? 172.357 173.696 139.072 1.00 75.79 151 THR A O 1
ATOM 1183 N N . ASP A 1 197 ? 171.187 172.242 140.323 1.00 72.92 152 ASP A N 1
ATOM 1184 C CA . ASP A 1 197 ? 172.276 171.280 140.378 1.00 72.92 152 ASP A CA 1
ATOM 1185 C C . ASP A 1 197 ? 171.711 169.877 140.529 1.00 72.92 152 ASP A C 1
ATOM 1186 O O . ASP A 1 197 ? 170.554 169.686 140.915 1.00 72.92 152 ASP A O 1
ATOM 1191 N N . LEU A 1 198 ? 172.550 168.893 140.218 1.00 70.37 153 LEU A N 1
ATOM 1192 C CA . LEU A 1 198 ? 172.167 167.494 140.310 1.00 70.37 153 LEU A CA 1
ATOM 1193 C C . LEU A 1 198 ? 172.277 167.008 141.753 1.00 70.37 153 LEU A C 1
ATOM 1194 O O . LEU A 1 198 ? 172.726 167.725 142.651 1.00 70.37 153 LEU A O 1
ATOM 1199 N N . LEU A 1 199 ? 171.858 165.766 141.977 1.00 71.34 154 LEU A N 1
ATOM 1200 C CA . LEU A 1 199 ? 171.969 165.167 143.294 1.00 71.34 154 LEU A CA 1
ATOM 1201 C C . LEU A 1 199 ? 173.437 164.955 143.660 1.00 71.34 154 LEU A C 1
ATOM 1202 O O . LEU A 1 199 ? 174.285 164.780 142.782 1.00 71.34 154 LEU A O 1
ATOM 1207 N N . PRO A 1 200 ? 173.766 164.981 144.951 1.00 75.54 155 PRO A N 1
ATOM 1208 C CA . PRO A 1 200 ? 175.115 164.591 145.367 1.00 75.54 155 PRO A CA 1
ATOM 1209 C C . PRO A 1 200 ? 175.381 163.132 145.029 1.00 75.54 155 PRO A C 1
ATOM 1210 O O . PRO A 1 200 ? 174.484 162.288 145.064 1.00 75.54 155 PRO A O 1
ATOM 1214 N N . GLY A 1 201 ? 176.637 162.842 144.696 1.00 75.52 156 GLY A N 1
ATOM 1215 C CA . GLY A 1 201 ? 177.021 161.525 144.244 1.00 75.52 156 GLY A CA 1
ATOM 1216 C C . GLY A 1 201 ? 176.907 161.311 142.751 1.00 75.52 156 GLY A C 1
ATOM 1217 O O . GLY A 1 201 ? 177.336 160.261 142.257 1.00 75.52 156 GLY A O 1
ATOM 1218 N N . LEU A 1 202 ? 176.344 162.269 142.018 1.00 69.65 157 LEU A N 1
ATOM 1219 C CA . LEU A 1 202 ? 176.262 162.219 140.561 1.00 69.65 157 LEU A CA 1
ATOM 1220 C C . LEU A 1 202 ? 177.336 163.080 139.913 1.00 69.65 157 LEU A C 1
ATOM 1221 O O . LEU A 1 202 ? 177.106 163.709 138.877 1.00 69.65 157 LEU A O 1
ATOM 1226 N N . ARG A 1 203 ? 178.521 163.130 140.525 1.00 77.72 158 ARG A N 1
ATOM 1227 C CA . ARG A 1 203 ? 179.620 163.913 139.971 1.00 77.72 158 ARG A CA 1
ATOM 1228 C C . ARG A 1 203 ? 180.044 163.396 138.602 1.00 77.72 158 ARG A C 1
ATOM 1229 O O . ARG A 1 203 ? 180.546 164.166 137.775 1.00 77.72 158 ARG A O 1
ATOM 1237 N N . LYS A 1 204 ? 179.841 162.103 138.340 1.00 72.57 159 LYS A N 1
ATOM 1238 C CA . LYS A 1 204 ? 180.221 161.530 137.055 1.00 72.57 159 LYS A CA 1
ATOM 1239 C C . LYS A 1 204 ? 179.369 162.052 135.906 1.00 72.57 159 LYS A C 1
ATOM 1240 O O . LYS A 1 204 ? 179.811 162.003 134.753 1.00 72.57 159 LYS A O 1
ATOM 1246 N N . LEU A 1 205 ? 178.167 162.549 136.188 1.00 66.14 160 LEU A N 1
ATOM 1247 C CA . LEU A 1 205 ? 177.280 163.077 135.161 1.00 66.14 160 LEU A CA 1
ATOM 1248 C C . LEU A 1 205 ? 177.428 164.579 134.966 1.00 66.14 160 LEU A C 1
ATOM 1249 O O . LEU A 1 205 ? 176.663 165.168 134.197 1.00 66.14 160 LEU A O 1
ATOM 1254 N N . ARG A 1 206 ? 178.380 165.211 135.649 1.00 70.75 161 ARG A N 1
ATOM 1255 C CA . ARG A 1 206 ? 178.639 166.625 135.419 1.00 70.75 161 ARG A CA 1
ATOM 1256 C C . ARG A 1 206 ? 179.144 166.838 133.999 1.00 70.75 161 ARG A C 1
ATOM 1257 O O . ARG A 1 206 ? 179.891 166.017 133.459 1.00 70.75 161 ARG A O 1
ATOM 1265 N N . ASN A 1 207 ? 178.714 167.943 133.390 1.00 62.97 162 ASN A N 1
ATOM 1266 C CA . ASN A 1 207 ? 178.984 168.335 132.008 1.00 62.97 162 ASN A CA 1
ATOM 1267 C C . ASN A 1 207 ? 178.276 167.448 130.993 1.00 62.97 162 ASN A C 1
ATOM 1268 O O . ASN A 1 207 ? 178.398 167.696 129.789 1.00 62.97 162 ASN A O 1
ATOM 1273 N N . LEU A 1 208 ? 177.541 166.426 131.428 1.00 55.70 163 LEU A N 1
ATOM 1274 C CA . LEU A 1 208 ? 176.743 165.611 130.526 1.00 55.70 163 LEU A CA 1
ATOM 1275 C C . LEU A 1 208 ? 175.247 165.817 130.706 1.00 55.70 163 LEU A C 1
ATOM 1276 O O . LEU A 1 208 ? 174.466 165.286 129.910 1.00 55.70 163 LEU A O 1
ATOM 1281 N N . LEU A 1 209 ? 174.833 166.563 131.723 1.00 56.13 164 LEU A N 1
ATOM 1282 C CA . LEU A 1 209 ? 173.445 166.929 131.938 1.00 56.13 164 LEU A CA 1
ATOM 1283 C C . LEU A 1 209 ? 173.363 168.416 132.244 1.00 56.13 164 LEU A C 1
ATOM 1284 O O . LEU A 1 209 ? 174.272 168.976 132.864 1.00 56.13 164 LEU A O 1
ATOM 1289 N N . PRO A 1 210 ? 172.292 169.081 131.818 1.00 59.78 165 PRO A N 1
ATOM 1290 C CA . PRO A 1 210 ? 172.188 170.524 132.050 1.00 59.78 165 PRO A CA 1
ATOM 1291 C C . PRO A 1 210 ? 172.015 170.850 133.524 1.00 59.78 165 PRO A C 1
ATOM 1292 O O . PRO A 1 210 ? 171.392 170.106 134.284 1.00 59.78 165 PRO A O 1
ATOM 1296 N N . GLU A 1 211 ? 172.580 171.987 133.920 1.00 70.79 166 GLU A N 1
ATOM 1297 C CA . GLU A 1 211 ? 172.422 172.495 135.274 1.00 70.79 166 GLU A CA 1
ATOM 1298 C C . GLU A 1 211 ? 172.667 173.996 135.250 1.00 70.79 166 GLU A C 1
ATOM 1299 O O . GLU A 1 211 ? 173.314 174.520 134.339 1.00 70.79 166 GLU A O 1
ATOM 1305 N N . HIS A 1 212 ? 172.142 174.677 136.270 1.00 73.97 167 HIS A N 1
ATOM 1306 C CA . HIS A 1 212 ? 172.184 176.139 136.343 1.00 73.97 167 HIS A CA 1
ATOM 1307 C C . HIS A 1 212 ? 171.606 176.766 135.076 1.00 73.97 167 HIS A C 1
ATOM 1308 O O . HIS A 1 212 ? 172.145 177.730 134.529 1.00 73.97 167 HIS A O 1
ATOM 1315 N N . GLY A 1 213 ? 170.498 176.209 134.606 1.00 69.95 168 GLY A N 1
ATOM 1316 C CA . GLY A 1 213 ? 169.875 176.692 133.389 1.00 69.95 168 GLY A CA 1
ATOM 1317 C C . GLY A 1 213 ? 168.627 175.894 133.088 1.00 69.95 168 GLY A C 1
ATOM 1318 O O . GLY A 1 213 ? 168.210 175.030 133.865 1.00 69.95 168 GLY A O 1
ATOM 1319 N N . CYS A 1 214 ? 168.030 176.202 131.939 1.00 70.86 169 CYS A N 1
ATOM 1320 C CA . CYS A 1 214 ? 166.817 175.511 131.524 1.00 70.86 169 CYS A CA 1
ATOM 1321 C C . CYS A 1 214 ? 167.106 174.038 131.274 1.00 70.86 169 CYS A C 1
ATOM 1322 O O . CYS A 1 214 ? 168.177 173.672 130.783 1.00 70.86 169 CYS A O 1
ATOM 1325 N N . LEU A 1 215 ? 166.142 173.188 131.615 1.00 55.08 170 LEU A N 1
ATOM 1326 C CA . LEU A 1 215 ? 166.295 171.744 131.453 1.00 55.08 170 LEU A CA 1
ATOM 1327 C C . LEU A 1 215 ? 165.990 171.405 130.000 1.00 55.08 170 LEU A C 1
ATOM 1328 O O . LEU A 1 215 ? 164.839 171.200 129.613 1.00 55.08 170 LEU A O 1
ATOM 1333 N N . LEU A 1 216 ? 167.038 171.348 129.182 1.00 45.94 171 LEU A N 1
ATOM 1334 C CA . LEU A 1 216 ? 166.919 171.032 127.764 1.00 45.94 171 LEU A CA 1
ATOM 1335 C C . LEU A 1 216 ? 167.867 169.886 127.452 1.00 45.94 171 LEU A C 1
ATOM 1336 O O . LEU A 1 216 ? 169.085 170.031 127.593 1.00 45.94 171 LEU A O 1
ATOM 1341 N N . LEU A 1 217 ? 167.313 168.756 127.023 1.00 43.21 172 LEU A N 1
ATOM 1342 C CA . LEU A 1 217 ? 168.084 167.549 126.756 1.00 43.21 172 LEU A CA 1
ATOM 1343 C C . LEU A 1 217 ? 168.228 167.349 125.255 1.00 43.21 172 LEU A C 1
ATOM 1344 O O . LEU A 1 217 ? 167.241 167.423 124.517 1.00 43.21 172 LEU A O 1
ATOM 1349 N N . SER A 1 218 ? 169.453 167.089 124.812 1.00 41.75 173 SER A N 1
ATOM 1350 C CA . SER A 1 218 ? 169.739 166.866 123.403 1.00 41.75 173 SER A CA 1
ATOM 1351 C C . SER A 1 218 ? 171.026 166.065 123.300 1.00 41.75 173 SER A C 1
ATOM 1352 O O . SER A 1 218 ? 171.807 166.016 124.258 1.00 41.75 173 SER A O 1
ATOM 1355 N N . PRO A 1 219 ? 171.274 165.418 122.160 1.00 40.42 174 PRO A N 1
ATOM 1356 C CA . PRO A 1 219 ? 172.548 164.704 121.989 1.00 40.42 174 PRO A CA 1
ATOM 1357 C C . PRO A 1 219 ? 173.765 165.603 122.079 1.00 40.42 174 PRO A C 1
ATOM 1358 O O . PRO A 1 219 ? 174.870 165.099 122.314 1.00 40.42 174 PRO A O 1
ATOM 1362 N N . GLY A 1 220 ? 173.607 166.912 121.898 1.00 45.15 175 GLY A N 1
ATOM 1363 C CA . GLY A 1 220 ? 174.719 167.826 122.078 1.00 45.15 175 GLY A CA 1
ATOM 1364 C C . GLY A 1 220 ? 175.241 167.903 123.496 1.00 45.15 175 GLY A C 1
ATOM 1365 O O . GLY A 1 220 ? 176.334 168.439 123.707 1.00 45.15 175 GLY A O 1
ATOM 1366 N N . ASN A 1 221 ? 174.489 167.386 124.470 1.00 47.13 176 ASN A N 1
ATOM 1367 C CA . ASN A 1 221 ? 174.968 167.381 125.847 1.00 47.13 176 ASN A CA 1
ATOM 1368 C C . ASN A 1 221 ? 176.200 166.502 126.011 1.00 47.13 176 ASN A C 1
ATOM 1369 O O . ASN A 1 221 ? 176.996 166.722 126.930 1.00 47.13 176 ASN A O 1
ATOM 1374 N N . PHE A 1 222 ? 176.374 165.505 125.138 1.00 46.53 177 PHE A N 1
ATOM 1375 C CA . PHE A 1 222 ? 177.570 164.673 125.191 1.00 46.53 177 PHE A CA 1
ATOM 1376 C C . PHE A 1 222 ? 178.831 165.493 124.965 1.00 46.53 177 PHE A C 1
ATOM 1377 O O . PHE A 1 222 ? 179.880 165.192 125.545 1.00 46.53 177 PHE A O 1
ATOM 1385 N N . TRP A 1 223 ? 178.753 166.525 124.125 1.00 48.40 178 TRP A N 1
ATOM 1386 C CA . TRP A 1 223 ? 179.872 167.421 123.873 1.00 48.40 178 TRP A CA 1
ATOM 1387 C C . TRP A 1 223 ? 179.637 168.810 124.453 1.00 48.40 178 TRP A C 1
ATOM 1388 O O . TRP A 1 223 ? 180.315 169.764 124.061 1.00 48.40 178 TRP A O 1
ATOM 1399 N N . GLN A 1 224 ? 178.672 168.939 125.366 1.00 52.81 179 GLN A N 1
ATOM 1400 C CA . GLN A 1 224 ? 178.393 170.196 126.063 1.00 52.81 179 GLN A CA 1
ATOM 1401 C C . GLN A 1 224 ? 177.945 171.291 125.101 1.00 52.81 179 GLN A C 1
ATOM 1402 O O . GLN A 1 224 ? 178.246 172.469 125.306 1.00 52.81 179 GLN A O 1
ATOM 1408 N N . ASN A 1 225 ? 177.227 170.904 124.046 1.00 50.76 180 ASN A N 1
ATOM 1409 C CA . ASN A 1 225 ? 176.704 171.838 123.050 1.00 50.76 180 ASN A CA 1
ATOM 1410 C C . ASN A 1 225 ? 177.814 172.667 122.410 1.00 50.76 180 ASN A C 1
ATOM 1411 O O . ASN A 1 225 ? 177.594 173.808 122.001 1.00 50.76 180 ASN A O 1
ATOM 1416 N N . ASP A 1 226 ? 179.014 172.102 122.323 1.00 58.53 181 ASP A N 1
ATOM 1417 C CA . ASP A 1 226 ? 180.158 172.760 121.703 1.00 58.53 181 ASP A CA 1
ATOM 1418 C C . ASP A 1 226 ? 180.426 172.078 120.369 1.00 58.53 181 ASP A C 1
ATOM 1419 O O . ASP A 1 226 ? 180.949 170.958 120.330 1.00 58.53 181 ASP A O 1
ATOM 1424 N N . TRP A 1 227 ? 180.063 172.754 119.277 1.00 55.68 182 TRP A N 1
ATOM 1425 C CA . TRP A 1 227 ? 180.249 172.158 117.960 1.00 55.68 182 TRP A CA 1
ATOM 1426 C C . TRP A 1 227 ? 181.721 171.962 117.635 1.00 55.68 182 TRP A C 1
ATOM 1427 O O . TRP A 1 227 ? 182.073 171.007 116.939 1.00 55.68 182 TRP A O 1
ATOM 1438 N N . GLU A 1 228 ? 182.593 172.850 118.119 1.00 61.98 183 GLU A N 1
ATOM 1439 C CA . GLU A 1 228 ? 184.024 172.651 117.920 1.00 61.98 183 GLU A CA 1
ATOM 1440 C C . GLU A 1 228 ? 184.500 171.378 118.607 1.00 61.98 183 GLU A C 1
ATOM 1441 O O . GLU A 1 228 ? 185.272 170.601 118.031 1.00 61.98 183 GLU A O 1
ATOM 1447 N N . ARG A 1 229 ? 184.040 171.144 119.838 1.00 60.16 184 ARG A N 1
ATOM 1448 C CA . ARG A 1 229 ? 184.392 169.919 120.545 1.00 60.16 184 ARG A CA 1
ATOM 1449 C C . ARG A 1 229 ? 183.859 168.692 119.816 1.00 60.16 184 ARG A C 1
ATOM 1450 O O . ARG A 1 229 ? 184.560 167.681 119.689 1.00 60.16 184 ARG A O 1
ATOM 1458 N N . PHE A 1 230 ? 182.620 168.767 119.328 1.00 54.45 185 PHE A N 1
ATOM 1459 C CA . PHE A 1 230 ? 182.043 167.648 118.589 1.00 54.45 185 PHE A CA 1
ATOM 1460 C C . PHE A 1 230 ? 182.831 167.361 117.318 1.00 54.45 185 PHE A C 1
ATOM 1461 O O . PHE A 1 230 ? 183.080 166.199 116.980 1.00 54.45 185 PHE A O 1
ATOM 1469 N N . HIS A 1 231 ? 183.227 168.412 116.599 1.00 60.54 186 HIS A N 1
ATOM 1470 C CA . HIS A 1 231 ? 183.991 168.237 115.369 1.00 60.54 186 HIS A CA 1
ATOM 1471 C C . HIS A 1 231 ? 185.371 167.658 115.652 1.00 60.54 186 HIS A C 1
ATOM 1472 O O . HIS A 1 231 ? 185.861 166.811 114.896 1.00 60.54 186 HIS A O 1
ATOM 1479 N N . ALA A 1 232 ? 186.013 168.100 116.733 1.00 62.24 187 ALA A N 1
ATOM 1480 C CA . ALA A 1 232 ? 187.340 167.602 117.069 1.00 62.24 187 ALA A CA 1
ATOM 1481 C C . ALA A 1 232 ? 187.312 166.214 117.695 1.00 62.24 187 ALA A C 1
ATOM 1482 O O . ALA A 1 232 ? 188.352 165.548 117.729 1.00 62.24 187 ALA A O 1
ATOM 1484 N N . ASP A 1 233 ? 186.164 165.767 118.186 1.00 63.54 188 ASP A N 1
ATOM 1485 C CA . ASP A 1 233 ? 186.069 164.447 118.802 1.00 63.54 188 ASP A CA 1
ATOM 1486 C C . ASP A 1 233 ? 186.313 163.366 117.758 1.00 63.54 188 ASP A C 1
ATOM 1487 O O . ASP A 1 233 ? 185.604 163.327 116.744 1.00 63.54 188 ASP A O 1
ATOM 1492 N N . PRO A 1 234 ? 187.289 162.475 117.953 1.00 65.08 189 PRO A N 1
ATOM 1493 C CA . PRO A 1 234 ? 187.569 161.442 116.951 1.00 65.08 189 PRO A CA 1
ATOM 1494 C C . PRO A 1 234 ? 186.783 160.149 117.106 1.00 65.08 189 PRO A C 1
ATOM 1495 O O . PRO A 1 234 ? 186.890 159.284 116.226 1.00 65.08 189 PRO A O 1
ATOM 1499 N N . ASP A 1 235 ? 186.009 159.980 118.179 1.00 68.26 190 ASP A N 1
ATOM 1500 C CA . ASP A 1 235 ? 185.213 158.769 118.391 1.00 68.26 190 ASP A CA 1
ATOM 1501 C C . ASP A 1 235 ? 183.805 159.178 118.816 1.00 68.26 190 ASP A C 1
ATOM 1502 O O . ASP A 1 235 ? 183.494 159.221 120.010 1.00 68.26 190 ASP A O 1
ATOM 1507 N N . ILE A 1 236 ? 182.945 159.439 117.830 1.00 59.57 191 ILE A N 1
ATOM 1508 C CA . ILE A 1 236 ? 181.585 159.878 118.123 1.00 59.57 191 ILE A CA 1
ATOM 1509 C C . ILE A 1 236 ? 180.792 158.755 118.780 1.00 59.57 191 ILE A C 1
ATOM 1510 O O . ILE A 1 236 ? 180.139 158.954 119.811 1.00 59.57 191 ILE A O 1
ATOM 1515 N N . ILE A 1 237 ? 180.843 157.556 118.198 1.00 61.73 192 ILE A N 1
ATOM 1516 C CA . ILE A 1 237 ? 180.121 156.426 118.774 1.00 61.73 192 ILE A CA 1
ATOM 1517 C C . ILE A 1 237 ? 180.690 156.077 120.141 1.00 61.73 192 ILE A C 1
ATOM 1518 O O . ILE A 1 237 ? 179.950 155.722 121.068 1.00 61.73 192 ILE A O 1
ATOM 1523 N N . GLY A 1 238 ? 182.011 156.179 120.291 1.00 61.33 193 GLY A N 1
ATOM 1524 C CA . GLY A 1 238 ? 182.623 155.885 121.576 1.00 61.33 193 GLY A CA 1
ATOM 1525 C C . GLY A 1 238 ? 182.162 156.829 122.668 1.00 61.33 193 GLY A C 1
ATOM 1526 O O . GLY A 1 238 ? 181.789 156.398 123.761 1.00 61.33 193 GLY A O 1
ATOM 1527 N N . THR A 1 239 ? 182.162 158.133 122.383 1.00 56.53 194 THR A N 1
ATOM 1528 C CA . THR A 1 239 ? 181.723 159.080 123.400 1.00 56.53 194 THR A CA 1
ATOM 1529 C C . THR A 1 239 ? 180.215 159.039 123.612 1.00 56.53 194 THR A C 1
ATOM 1530 O O . THR A 1 239 ? 179.745 159.440 124.680 1.00 56.53 194 THR A O 1
ATOM 1534 N N . ILE A 1 240 ? 179.449 158.570 122.626 1.00 56.71 195 ILE A N 1
ATOM 1535 C CA . ILE A 1 240 ? 178.015 158.388 122.832 1.00 56.71 195 ILE A CA 1
ATOM 1536 C C . ILE A 1 240 ? 177.756 157.212 123.767 1.00 56.71 195 ILE A C 1
ATOM 1537 O O . ILE A 1 240 ? 176.945 157.303 124.695 1.00 56.71 195 ILE A O 1
ATOM 1542 N N . HIS A 1 241 ? 178.449 156.095 123.544 1.00 69.98 196 HIS A N 1
ATOM 1543 C CA . HIS A 1 241 ? 178.255 154.886 124.333 1.00 69.98 196 HIS A CA 1
ATOM 1544 C C . HIS A 1 241 ? 179.265 154.756 125.468 1.00 69.98 196 HIS A C 1
ATOM 1545 O O . HIS A 1 241 ? 179.492 153.646 125.961 1.00 69.98 196 HIS A O 1
ATOM 1552 N N . GLN A 1 242 ? 179.879 155.865 125.885 1.00 68.79 197 GLN A N 1
ATOM 1553 C CA . GLN A 1 242 ? 180.875 155.808 126.950 1.00 68.79 197 GLN A CA 1
ATOM 1554 C C . GLN A 1 242 ? 180.278 155.289 128.252 1.00 68.79 197 GLN A C 1
ATOM 1555 O O . GLN A 1 242 ? 180.905 154.486 128.953 1.00 68.79 197 GLN A O 1
ATOM 1561 N N . HIS A 1 243 ? 179.069 155.732 128.595 1.00 76.14 198 HIS A N 1
ATOM 1562 C CA . HIS A 1 243 ? 178.432 155.363 129.852 1.00 76.14 198 HIS A CA 1
ATOM 1563 C C . HIS A 1 243 ? 177.367 154.287 129.678 1.00 76.14 198 HIS A C 1
ATOM 1564 O O . HIS A 1 243 ? 176.542 154.091 130.577 1.00 76.14 198 HIS A O 1
ATOM 1571 N N . GLU A 1 244 ? 177.364 153.592 128.551 1.00 81.10 199 GLU A N 1
ATOM 1572 C CA . GLU A 1 244 ? 176.373 152.547 128.328 1.00 81.10 199 GLU A CA 1
ATOM 1573 C C . GLU A 1 244 ? 176.666 151.353 129.231 1.00 81.10 199 GLU A C 1
ATOM 1574 O O . GLU A 1 244 ? 177.792 150.841 129.227 1.00 81.10 199 GLU A O 1
ATOM 1580 N N . PRO A 1 245 ? 175.697 150.888 130.016 1.00 85.66 200 PRO A N 1
ATOM 1581 C CA . PRO A 1 245 ? 175.952 149.754 130.907 1.00 85.66 200 PRO A CA 1
ATOM 1582 C C . PRO A 1 245 ? 176.204 148.473 130.130 1.00 85.66 200 PRO A C 1
ATOM 1583 O O . PRO A 1 245 ? 175.673 148.263 129.037 1.00 85.66 200 PRO A O 1
ATOM 1587 N N . LYS A 1 246 ? 177.033 147.607 130.716 1.00 100.28 201 LYS A N 1
ATOM 1588 C CA . LYS A 1 246 ? 177.334 146.326 130.090 1.00 100.28 201 LYS A CA 1
ATOM 1589 C C . LYS A 1 246 ? 176.181 145.339 130.210 1.00 100.28 201 LYS A C 1
ATOM 1590 O O . LYS A 1 246 ? 176.111 144.388 129.424 1.00 100.28 201 LYS A O 1
ATOM 1596 N N . THR A 1 247 ? 175.280 145.543 131.167 1.00 105.74 202 THR A N 1
ATOM 1597 C CA . THR A 1 247 ? 174.137 144.670 131.381 1.00 105.74 202 THR A CA 1
ATOM 1598 C C . THR A 1 247 ? 172.874 145.512 131.497 1.00 105.74 202 THR A C 1
ATOM 1599 O O . THR A 1 247 ? 172.926 146.741 131.595 1.00 105.74 202 THR A O 1
ATOM 1603 N N . LEU A 1 248 ? 171.729 144.834 131.479 1.00 105.32 203 LEU A N 1
ATOM 1604 C CA . LEU A 1 248 ? 170.450 145.525 131.565 1.00 105.32 203 LEU A CA 1
ATOM 1605 C C . LEU A 1 248 ? 170.295 146.205 132.920 1.00 105.32 203 LEU A C 1
ATOM 1606 O O . LEU A 1 248 ? 170.673 145.655 133.959 1.00 105.32 203 LEU A O 1
ATOM 1611 N N . GLN A 1 249 ? 169.737 147.413 132.902 1.00 101.20 204 GLN A N 1
ATOM 1612 C CA . GLN A 1 249 ? 169.492 148.188 134.109 1.00 101.20 204 GLN A CA 1
ATOM 1613 C C . GLN A 1 249 ? 168.088 148.772 134.053 1.00 101.20 204 GLN A C 1
ATOM 1614 O O . GLN A 1 249 ? 167.646 149.249 133.004 1.00 101.20 204 GLN A O 1
ATOM 1620 N N . THR A 1 250 ? 167.388 148.723 135.190 1.00 98.58 205 THR A N 1
ATOM 1621 C CA . THR A 1 250 ? 166.028 149.252 135.246 1.00 98.58 205 THR A CA 1
ATOM 1622 C C . THR A 1 250 ? 166.008 150.757 135.003 1.00 98.58 205 THR A C 1
ATOM 1623 O O . THR A 1 250 ? 165.15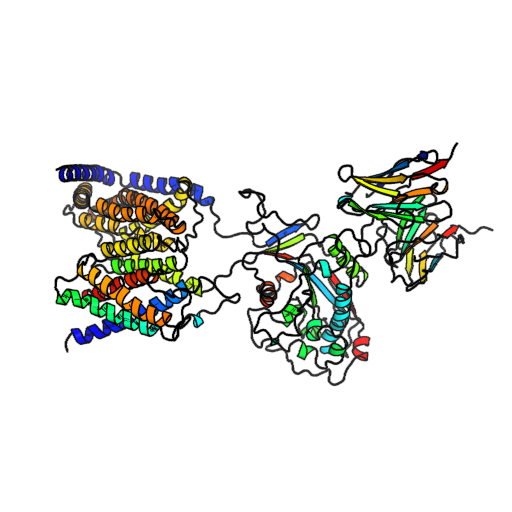2 151.264 134.268 1.00 98.58 205 THR A O 1
ATOM 1627 N N . SER A 1 251 ? 166.946 151.485 135.604 1.00 93.99 206 SER A N 1
ATOM 1628 C CA . SER A 1 251 ? 166.995 152.931 135.445 1.00 93.99 206 SER A CA 1
ATOM 1629 C C . SER A 1 251 ? 167.345 153.308 134.010 1.00 93.99 206 SER A C 1
ATOM 1630 O O . SER A 1 251 ? 168.009 152.558 133.289 1.00 93.99 206 SER A O 1
ATOM 1633 N N . ALA A 1 252 ? 166.886 154.486 133.599 1.00 73.23 207 ALA A N 1
ATOM 1634 C CA . ALA A 1 252 ? 167.107 154.944 132.235 1.00 73.23 207 ALA A CA 1
ATOM 1635 C C . ALA A 1 252 ? 168.579 155.257 131.997 1.00 73.23 207 ALA A C 1
ATOM 1636 O O . ALA A 1 252 ? 169.232 155.917 132.809 1.00 73.23 207 ALA A O 1
ATOM 1638 N N . THR A 1 253 ? 169.096 154.776 130.870 1.00 61.96 208 THR A N 1
ATOM 1639 C CA . THR A 1 253 ? 170.477 155.038 130.493 1.00 61.96 208 THR A CA 1
ATOM 1640 C C . THR A 1 253 ? 170.661 156.520 130.181 1.00 61.96 208 THR A C 1
ATOM 1641 O O . THR A 1 253 ? 169.718 157.215 129.798 1.00 61.96 208 THR A O 1
ATOM 1645 N N . LEU A 1 254 ? 171.888 157.011 130.372 1.00 53.66 209 LEU A N 1
ATOM 1646 C CA . LEU A 1 254 ? 172.181 158.405 130.054 1.00 53.66 209 LEU A CA 1
ATOM 1647 C C . LEU A 1 254 ? 171.977 158.690 128.571 1.00 53.66 209 LEU A C 1
ATOM 1648 O O . LEU A 1 254 ? 171.450 159.747 128.201 1.00 53.66 209 LEU A O 1
ATOM 1653 N N . LYS A 1 255 ? 172.399 157.765 127.706 1.00 51.36 210 LYS A N 1
ATOM 1654 C CA . LYS A 1 255 ? 172.171 157.941 126.276 1.00 51.36 210 LYS A CA 1
ATOM 1655 C C . LYS A 1 255 ? 170.683 157.995 125.964 1.00 51.36 210 LYS A C 1
ATOM 1656 O O . LYS A 1 255 ? 170.241 158.814 125.150 1.00 51.36 210 LYS A O 1
ATOM 1662 N N . ASP A 1 256 ? 169.895 157.128 126.602 1.00 55.25 211 ASP A N 1
ATOM 1663 C CA . ASP A 1 256 ? 168.451 157.150 126.399 1.00 55.25 211 ASP A CA 1
ATOM 1664 C C . ASP A 1 256 ? 167.854 158.470 126.864 1.00 55.25 211 ASP A C 1
ATOM 1665 O O . ASP A 1 256 ? 166.975 159.030 126.201 1.00 55.25 211 ASP A O 1
ATOM 1670 N N . LEU A 1 257 ? 168.320 158.984 128.004 1.00 50.77 212 LEU A N 1
ATOM 1671 C CA . LEU A 1 257 ? 167.817 160.259 128.505 1.00 50.77 212 LEU A CA 1
ATOM 1672 C C . LEU A 1 257 ? 168.139 161.396 127.546 1.00 50.77 212 LEU A C 1
ATOM 1673 O O . LEU A 1 257 ? 167.284 162.245 127.267 1.00 50.77 212 LEU A O 1
ATOM 1678 N N . LEU A 1 258 ? 169.370 161.433 127.032 1.00 43.97 213 LEU A N 1
ATOM 1679 C CA . LEU A 1 258 ? 169.773 162.543 126.175 1.00 43.97 213 LEU A CA 1
ATOM 1680 C C . LEU A 1 258 ? 169.113 162.461 124.804 1.00 43.97 213 LEU A C 1
ATOM 1681 O O . LEU A 1 258 ? 168.748 163.489 124.225 1.00 43.97 213 LEU A O 1
ATOM 1686 N N . PHE A 1 259 ? 168.955 161.252 124.264 1.00 43.43 214 PHE A N 1
ATOM 1687 C CA . PHE A 1 259 ? 168.337 161.107 122.953 1.00 43.43 214 PHE A CA 1
ATOM 1688 C C . PHE A 1 259 ? 166.823 161.259 123.008 1.00 43.43 214 PHE A C 1
ATOM 1689 O O . PHE A 1 259 ? 166.222 161.756 122.051 1.00 43.43 214 PHE A O 1
ATOM 1697 N N . GLY A 1 260 ? 166.192 160.840 124.103 1.00 46.52 215 GLY A N 1
ATOM 1698 C CA . GLY A 1 260 ? 164.748 160.905 124.201 1.00 46.52 215 GLY A CA 1
ATOM 1699 C C . GLY A 1 260 ? 164.016 159.979 123.260 1.00 46.52 215 GLY A C 1
ATOM 1700 O O . GLY A 1 260 ? 162.836 160.201 122.983 1.00 46.52 215 GLY A O 1
ATOM 1701 N N . VAL A 1 261 ? 164.683 158.943 122.763 1.00 52.40 216 VAL A N 1
ATOM 1702 C CA . VAL A 1 261 ? 164.122 158.063 121.742 1.00 52.40 216 VAL A CA 1
ATOM 1703 C C . VAL A 1 261 ? 164.365 156.615 122.154 1.00 52.40 216 VAL A C 1
ATOM 1704 O O . VAL A 1 261 ? 165.411 156.314 122.746 1.00 52.40 216 VAL A O 1
ATOM 1708 N N . PRO A 1 262 ? 163.436 155.695 121.885 1.00 60.64 217 PRO A N 1
ATOM 1709 C CA . PRO A 1 262 ? 163.718 154.276 122.127 1.00 60.64 217 PRO A CA 1
ATOM 1710 C C . PRO A 1 262 ? 164.926 153.812 121.328 1.00 60.64 217 PRO A C 1
ATOM 1711 O O . PRO A 1 262 ? 165.185 154.281 120.218 1.00 60.64 217 PRO A O 1
ATOM 1715 N N . GLY A 1 263 ? 165.667 152.869 121.911 1.00 59.26 218 GLY A N 1
ATOM 1716 C CA . GLY A 1 263 ? 166.973 152.489 121.399 1.00 59.26 218 GLY A CA 1
ATOM 1717 C C . GLY A 1 263 ? 166.967 151.892 120.007 1.00 59.26 218 GLY A C 1
ATOM 1718 O O . GLY A 1 263 ? 168.035 151.809 119.389 1.00 59.26 218 GLY A O 1
ATOM 1719 N N . LYS A 1 264 ? 165.810 151.471 119.497 1.00 63.56 219 LYS A N 1
ATOM 1720 C CA . LYS A 1 264 ? 165.784 150.870 118.170 1.00 63.56 219 LYS A CA 1
ATOM 1721 C C . LYS A 1 264 ? 165.953 151.901 117.061 1.00 63.56 219 LYS A C 1
ATOM 1722 O O . LYS A 1 264 ? 166.344 151.533 115.949 1.00 63.56 219 LYS A O 1
ATOM 1728 N N . TYR A 1 265 ? 165.673 153.176 117.332 1.00 64.31 220 TYR A N 1
ATOM 1729 C CA . TYR A 1 265 ? 165.870 154.225 116.341 1.00 64.31 220 TYR A CA 1
ATOM 1730 C C . TYR A 1 265 ? 167.261 154.842 116.387 1.00 64.31 220 TYR A C 1
ATOM 1731 O O . TYR A 1 265 ? 167.597 155.631 115.498 1.00 64.31 220 TYR A O 1
ATOM 1740 N N . SER A 1 266 ? 168.071 154.517 117.396 1.00 55.98 221 SER A N 1
ATOM 1741 C CA . SER A 1 266 ? 169.367 155.160 117.572 1.00 55.98 221 SER A CA 1
ATOM 1742 C C . SER A 1 266 ? 170.521 154.168 117.647 1.00 55.98 221 SER A C 1
ATOM 1743 O O . SER A 1 266 ? 171.641 154.567 117.982 1.00 55.98 221 SER A O 1
ATOM 1746 N N . GLY A 1 267 ? 170.285 152.895 117.345 1.00 58.20 222 GLY A N 1
ATOM 1747 C CA . GLY A 1 267 ? 171.353 151.922 117.395 1.00 58.20 222 GLY A CA 1
ATOM 1748 C C . GLY A 1 267 ? 172.337 152.080 116.253 1.00 58.20 222 GLY A C 1
ATOM 1749 O O . GLY A 1 267 ? 172.069 152.722 115.238 1.00 58.20 222 GLY A O 1
ATOM 1750 N N . VAL A 1 268 ? 173.513 151.475 116.434 1.00 60.36 223 VAL A N 1
ATOM 1751 C CA . VAL A 1 268 ? 174.545 151.524 115.407 1.00 60.36 223 VAL A CA 1
ATOM 1752 C C . VAL A 1 268 ? 174.183 150.640 114.220 1.00 60.36 223 VAL A C 1
ATOM 1753 O O . VAL A 1 268 ? 174.687 150.852 113.111 1.00 60.36 223 VAL A O 1
ATOM 1757 N N . SER A 1 269 ? 173.282 149.677 114.415 1.00 63.70 224 SER A N 1
ATOM 1758 C CA . SER A 1 269 ? 172.929 148.727 113.367 1.00 63.70 224 SER A CA 1
ATOM 1759 C C . SER A 1 269 ? 172.184 149.365 112.201 1.00 63.70 224 SER A C 1
ATOM 1760 O O . SER A 1 269 ? 172.002 148.701 111.174 1.00 63.70 224 SER A O 1
ATOM 1763 N N . LEU A 1 270 ? 171.745 150.620 112.330 1.00 59.67 225 LEU A N 1
ATOM 1764 C CA . LEU A 1 270 ? 170.980 151.256 111.262 1.00 59.67 225 LEU A CA 1
ATOM 1765 C C . LEU A 1 270 ? 171.778 151.356 109.969 1.00 59.67 225 LEU A C 1
ATOM 1766 O O . LEU A 1 270 ? 171.192 151.369 108.879 1.00 59.67 225 LEU A O 1
ATOM 1771 N N . TYR A 1 271 ? 173.107 151.434 110.063 1.00 62.52 226 TYR A N 1
ATOM 1772 C CA . TYR A 1 271 ? 173.922 151.558 108.859 1.00 62.52 226 TYR A CA 1
ATOM 1773 C C . TYR A 1 271 ? 173.766 150.345 107.952 1.00 62.52 226 TYR A C 1
ATOM 1774 O O . TYR A 1 271 ? 173.866 150.471 106.726 1.00 62.52 226 TYR A O 1
ATOM 1783 N N . THR A 1 272 ? 173.520 149.167 108.529 1.00 65.98 227 THR A N 1
ATOM 1784 C CA . THR A 1 272 ? 173.274 147.983 107.713 1.00 65.98 227 THR A CA 1
ATOM 1785 C C . THR A 1 272 ? 171.996 148.136 106.898 1.00 65.98 227 THR A C 1
ATOM 1786 O O . THR A 1 272 ? 171.948 147.749 105.724 1.00 65.98 227 THR A O 1
ATOM 1790 N N . ARG A 1 273 ? 170.953 148.700 107.501 1.00 68.14 228 ARG A N 1
ATOM 1791 C CA . ARG A 1 273 ? 169.686 148.935 106.823 1.00 68.14 228 ARG A CA 1
ATOM 1792 C C . ARG A 1 273 ? 169.668 150.243 106.047 1.00 68.14 228 ARG A C 1
ATOM 1793 O O . ARG A 1 273 ? 168.624 150.600 105.490 1.00 68.14 228 ARG A O 1
ATOM 1801 N N . LYS A 1 274 ? 170.786 150.968 106.017 1.00 66.18 229 LYS A N 1
ATOM 1802 C CA . LYS A 1 274 ? 170.910 152.253 105.329 1.00 66.18 229 LYS A CA 1
ATOM 1803 C C . LYS A 1 274 ? 169.989 153.311 105.920 1.00 66.18 229 LYS A C 1
ATOM 1804 O O . LYS A 1 274 ? 169.611 154.265 105.234 1.00 66.18 229 LYS A O 1
ATOM 1810 N N . ARG A 1 275 ? 169.618 153.157 107.186 1.00 63.34 230 ARG A N 1
ATOM 1811 C CA . ARG A 1 275 ? 168.805 154.146 107.876 1.00 63.34 230 ARG A CA 1
ATOM 1812 C C . ARG A 1 275 ? 169.712 155.253 108.407 1.00 63.34 230 ARG A C 1
ATOM 1813 O O . ARG A 1 275 ? 170.895 155.340 108.067 1.00 63.34 230 ARG A O 1
ATOM 1821 N N . THR A 1 276 ? 169.161 156.121 109.249 1.00 59.49 231 THR A N 1
ATOM 1822 C CA . THR A 1 276 ? 169.922 157.216 109.829 1.00 59.49 231 THR A CA 1
ATOM 1823 C C . THR A 1 276 ? 169.411 157.461 111.240 1.00 59.49 231 THR A C 1
ATOM 1824 O O . THR A 1 276 ? 168.216 157.310 111.507 1.00 59.49 231 THR A O 1
ATOM 1828 N N . VAL A 1 277 ? 170.325 157.831 112.139 1.00 52.49 232 VAL A N 1
ATOM 1829 C CA . VAL A 1 277 ? 169.969 157.996 113.543 1.00 52.49 232 VAL A CA 1
ATOM 1830 C C . VAL A 1 277 ? 168.999 159.157 113.698 1.00 52.49 232 VAL A C 1
ATOM 1831 O O . VAL A 1 277 ? 169.194 160.236 113.125 1.00 52.49 232 VAL A O 1
ATOM 1835 N N . SER A 1 278 ? 167.943 158.937 114.477 1.00 47.10 233 SER A N 1
ATOM 1836 C CA . SER A 1 278 ? 166.959 159.962 114.788 1.00 47.10 233 SER A CA 1
ATOM 1837 C C . SER A 1 278 ? 166.921 160.180 116.293 1.00 47.10 233 SER A C 1
ATOM 1838 O O . SER A 1 278 ? 166.906 159.219 117.068 1.00 47.10 233 SER A O 1
ATOM 1841 N N . TYR A 1 279 ? 166.904 161.446 116.702 1.00 40.46 234 TYR A N 1
ATOM 1842 C CA . TYR A 1 279 ? 166.939 161.789 118.118 1.00 40.46 234 TYR A CA 1
ATOM 1843 C C . TYR A 1 279 ? 165.809 162.746 118.466 1.00 40.46 234 TYR A C 1
ATOM 1844 O O . TYR A 1 279 ? 164.920 162.987 117.645 1.00 40.46 234 TYR A O 1
ATOM 1853 N N . THR A 1 280 ? 165.829 163.293 119.678 1.00 38.39 235 THR A N 1
ATOM 1854 C CA . THR A 1 280 ? 164.765 164.183 120.119 1.00 38.39 235 THR A CA 1
ATOM 1855 C C . THR A 1 280 ? 165.322 165.201 121.100 1.00 38.39 235 THR A C 1
ATOM 1856 O O . THR A 1 280 ? 165.964 164.828 122.086 1.00 38.39 235 THR A O 1
ATOM 1860 N N . ILE A 1 281 ? 165.076 166.477 120.826 1.00 37.73 236 ILE A N 1
ATOM 1861 C CA . ILE A 1 281 ? 165.402 167.550 121.757 1.00 37.73 236 ILE A CA 1
ATOM 1862 C C . ILE A 1 281 ? 164.238 167.695 122.726 1.00 37.73 236 ILE A C 1
ATOM 1863 O O . ILE A 1 281 ? 163.111 167.988 122.315 1.00 37.73 236 ILE A O 1
ATOM 1868 N N . THR A 1 282 ? 164.506 167.495 124.011 1.00 42.88 237 THR A N 1
ATOM 1869 C CA . THR A 1 282 ? 163.468 167.468 125.032 1.00 42.88 237 THR A CA 1
ATOM 1870 C C . THR A 1 282 ? 163.423 168.799 125.768 1.00 42.88 237 THR A C 1
ATOM 1871 O O . THR A 1 282 ? 164.441 169.259 126.293 1.00 42.88 237 THR A O 1
ATOM 1875 N N . LEU A 1 283 ? 162.242 169.408 125.804 1.00 50.09 238 LEU A N 1
ATOM 1876 C CA . LEU A 1 283 ? 162.012 170.653 126.522 1.00 50.09 238 LEU A CA 1
ATOM 1877 C C . LEU A 1 283 ? 161.070 170.390 127.687 1.00 50.09 238 LEU A C 1
ATOM 1878 O O . LEU A 1 283 ? 160.029 169.748 127.516 1.00 50.09 238 LEU A O 1
ATOM 1883 N N . VAL A 1 284 ? 161.435 170.888 128.863 1.00 51.45 239 VAL A N 1
ATOM 1884 C CA . VAL A 1 284 ? 160.640 170.730 130.074 1.00 51.45 239 VAL A CA 1
ATOM 1885 C C . VAL A 1 284 ? 160.120 172.103 130.468 1.00 51.45 239 VAL A C 1
ATOM 1886 O O . VAL A 1 284 ? 160.903 173.040 130.663 1.00 51.45 239 VAL A O 1
ATOM 1890 N N . PHE A 1 285 ? 158.801 172.223 130.583 1.00 58.06 240 PHE A N 1
ATOM 1891 C CA . PHE A 1 285 ? 158.143 173.504 130.791 1.00 58.06 240 PHE A CA 1
ATOM 1892 C C . PHE A 1 285 ? 157.546 173.563 132.189 1.00 58.06 240 PHE A C 1
ATOM 1893 O O . PHE A 1 285 ? 156.763 172.690 132.573 1.00 58.06 240 PHE A O 1
ATOM 1901 N N . GLN A 1 286 ? 157.916 174.600 132.942 1.00 64.17 241 GLN A N 1
ATOM 1902 C CA . GLN A 1 286 ? 157.300 174.820 134.245 1.00 64.17 241 GLN A CA 1
ATOM 1903 C C . GLN A 1 286 ? 155.886 175.365 134.106 1.00 64.17 241 GLN A C 1
ATOM 1904 O O . GLN A 1 286 ? 155.021 175.061 134.934 1.00 64.17 241 GLN A O 1
ATOM 1910 N N . ARG A 1 287 ? 155.634 176.164 133.073 1.00 64.52 242 ARG A N 1
ATOM 1911 C CA . ARG A 1 287 ? 154.329 176.751 132.817 1.00 64.52 242 ARG A CA 1
ATOM 1912 C C . ARG A 1 287 ? 153.902 176.422 131.395 1.00 64.52 242 ARG A C 1
ATOM 1913 O O . ARG A 1 287 ? 154.696 175.961 130.572 1.00 64.52 242 ARG A O 1
ATOM 1921 N N . TYR A 1 288 ? 152.628 176.665 131.109 1.00 61.75 243 TYR A N 1
ATOM 1922 C CA . TYR A 1 288 ? 152.058 176.428 129.791 1.00 61.75 243 TYR A CA 1
ATOM 1923 C C . TYR A 1 288 ? 151.673 177.756 129.156 1.00 61.75 243 TYR A C 1
ATOM 1924 O O . TYR A 1 288 ? 150.980 178.569 129.777 1.00 61.75 243 TYR A O 1
ATOM 1933 N N . ASP A 1 289 ? 152.124 177.970 127.923 1.00 60.90 244 ASP A N 1
ATOM 1934 C CA . ASP A 1 289 ? 151.765 179.157 127.152 1.00 60.90 244 ASP A CA 1
ATOM 1935 C C . ASP A 1 289 ? 151.443 178.710 125.733 1.00 60.90 244 ASP A C 1
ATOM 1936 O O . ASP A 1 289 ? 152.349 178.366 124.966 1.00 60.90 244 ASP A O 1
ATOM 1941 N N . SER A 1 290 ? 150.153 178.720 125.391 1.00 58.33 245 SER A N 1
ATOM 1942 C CA . SER A 1 290 ? 149.729 178.237 124.082 1.00 58.33 245 SER A CA 1
ATOM 1943 C C . SER A 1 290 ? 150.347 179.060 122.961 1.00 58.33 245 SER A C 1
ATOM 1944 O O . SER A 1 290 ? 150.778 178.507 121.943 1.00 58.33 245 SER A O 1
ATOM 1947 N N . ARG A 1 291 ? 150.401 180.382 123.130 1.00 58.40 246 ARG A N 1
ATOM 1948 C CA . ARG A 1 291 ? 150.970 181.238 122.095 1.00 58.40 246 ARG A CA 1
ATOM 1949 C C . ARG A 1 291 ? 152.437 180.910 121.859 1.00 58.40 246 ARG A C 1
ATOM 1950 O O . ARG A 1 291 ? 152.879 180.777 120.712 1.00 58.40 246 ARG A O 1
ATOM 1958 N N . PHE A 1 292 ? 153.208 180.758 122.938 1.00 55.13 247 PHE A N 1
ATOM 1959 C CA . PHE A 1 292 ? 154.629 180.469 122.787 1.00 55.13 247 PHE A CA 1
ATOM 1960 C C . PHE A 1 292 ? 154.856 179.092 122.175 1.00 55.13 247 PHE A C 1
ATOM 1961 O O . PHE A 1 292 ? 155.732 178.927 121.320 1.00 55.13 247 PHE A O 1
ATOM 1969 N N . LEU A 1 293 ? 154.084 178.089 122.602 1.00 53.23 248 LEU A N 1
ATOM 1970 C CA . LEU A 1 293 ? 154.248 176.757 122.027 1.00 53.23 248 LEU A CA 1
ATOM 1971 C C . LEU A 1 293 ? 153.893 176.744 120.545 1.00 53.23 248 LEU A C 1
ATOM 1972 O O . LEU A 1 293 ? 154.609 176.143 119.732 1.00 53.23 248 LEU A O 1
ATOM 1977 N N . SE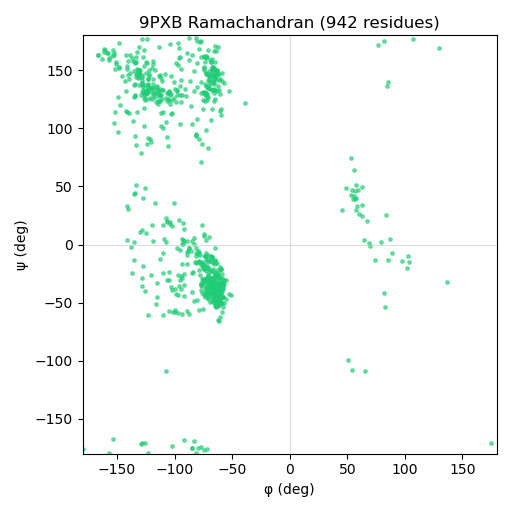R A 1 294 ? 152.796 177.408 120.171 1.00 53.73 249 SER A N 1
ATOM 1978 C CA . SER A 1 294 ? 152.415 177.472 118.765 1.00 53.73 249 SER A CA 1
ATOM 1979 C C . SER A 1 294 ? 153.466 178.207 117.947 1.00 53.73 249 SER A C 1
ATOM 1980 O O . SER A 1 294 ? 153.782 177.803 116.822 1.00 53.73 249 SER A O 1
ATOM 1983 N N . SER A 1 295 ? 154.020 179.291 118.494 1.00 52.11 250 SER A N 1
ATOM 1984 C CA . SER A 1 295 ? 155.057 180.029 117.783 1.00 52.11 250 SER A CA 1
ATOM 1985 C C . SER A 1 295 ? 156.312 179.191 117.598 1.00 52.11 250 SER A C 1
ATOM 1986 O O . SER A 1 295 ? 156.932 179.223 116.531 1.00 52.11 250 SER A O 1
ATOM 1989 N N . LEU A 1 296 ? 156.716 178.453 118.633 1.00 49.67 251 LEU A N 1
ATOM 1990 C CA . LEU A 1 296 ? 157.884 177.589 118.506 1.00 49.67 251 LEU A CA 1
ATOM 1991 C C . LEU A 1 296 ? 157.655 176.514 117.453 1.00 49.67 251 LEU A C 1
ATOM 1992 O O . LEU A 1 296 ? 158.537 176.242 116.626 1.00 49.67 251 LEU A O 1
ATOM 1997 N N . ARG A 1 297 ? 156.469 175.900 117.460 1.00 48.53 252 ARG A N 1
ATOM 1998 C CA . ARG A 1 297 ? 156.157 174.891 116.455 1.00 48.53 252 ARG A CA 1
ATOM 1999 C C . ARG A 1 297 ? 156.187 175.482 115.052 1.00 48.53 252 ARG A C 1
ATOM 2000 O O . ARG A 1 297 ? 156.741 174.878 114.126 1.00 48.53 252 ARG A O 1
ATOM 2008 N N . SER A 1 298 ? 155.600 176.668 114.876 1.00 49.87 253 SER A N 1
ATOM 2009 C CA . SER A 1 298 ? 155.580 177.301 113.562 1.00 49.87 253 SER A CA 1
ATOM 2010 C C . SER A 1 298 ? 156.984 177.669 113.100 1.00 49.87 253 SER A C 1
ATOM 2011 O O . SER A 1 298 ? 157.317 177.498 111.924 1.00 49.87 253 SER A O 1
ATOM 2014 N N . ARG A 1 299 ? 157.816 178.183 114.008 1.00 49.63 254 ARG A N 1
ATOM 2015 C CA . ARG A 1 299 ? 159.185 178.531 113.644 1.00 49.63 254 ARG A CA 1
ATOM 2016 C C . ARG A 1 299 ? 159.972 177.297 113.227 1.00 49.63 254 ARG A C 1
ATOM 2017 O O . ARG A 1 299 ? 160.709 177.327 112.234 1.00 49.63 254 ARG A O 1
ATOM 2025 N N . LEU A 1 300 ? 159.825 176.199 113.971 1.00 49.11 255 LEU A N 1
ATOM 2026 C CA . LEU A 1 300 ? 160.525 174.974 113.600 1.00 49.11 255 LEU A CA 1
ATOM 2027 C C . LEU A 1 300 ? 160.028 174.437 112.264 1.00 49.11 255 LEU A C 1
ATOM 2028 O O . LEU A 1 300 ? 160.826 173.966 111.445 1.00 49.11 255 LEU A O 1
ATOM 2033 N N . LYS A 1 301 ? 158.716 174.500 112.023 1.00 52.60 256 LYS A N 1
ATOM 2034 C CA . LYS A 1 301 ? 158.179 174.027 110.751 1.00 52.60 256 LYS A CA 1
ATOM 2035 C C . LYS A 1 301 ? 158.634 174.898 109.589 1.00 52.60 256 LYS A C 1
ATOM 2036 O O . LYS A 1 301 ? 158.832 174.393 108.479 1.00 52.60 256 LYS A O 1
ATOM 2042 N N . LEU A 1 302 ? 158.792 176.203 109.815 1.00 51.23 257 LEU A N 1
ATOM 2043 C CA . LEU A 1 302 ? 159.324 177.071 108.771 1.00 51.23 257 LEU A CA 1
ATOM 2044 C C . LEU A 1 302 ? 160.788 176.764 108.494 1.00 51.23 257 LEU A C 1
ATOM 2045 O O . LEU A 1 302 ? 161.204 176.690 107.332 1.00 51.23 257 LEU A O 1
ATOM 2050 N N . LEU A 1 303 ? 161.586 176.586 109.549 1.00 50.48 258 LEU A N 1
ATOM 2051 C CA . LEU A 1 303 ? 163.014 176.347 109.367 1.00 50.48 258 LEU A CA 1
ATOM 2052 C C . LEU A 1 303 ? 163.272 175.008 108.688 1.00 50.48 258 LEU A C 1
ATOM 2053 O O . LEU A 1 303 ? 164.068 174.923 107.745 1.00 50.48 258 LEU A O 1
ATOM 2058 N N . HIS A 1 304 ? 162.608 173.949 109.147 1.00 53.70 259 HIS A N 1
ATOM 2059 C CA . HIS A 1 304 ? 162.802 172.599 108.620 1.00 53.70 259 HIS A CA 1
ATOM 2060 C C . HIS A 1 304 ? 161.442 172.014 108.274 1.00 53.70 259 HIS A C 1
ATOM 2061 O O . HIS A 1 304 ? 160.880 171.221 109.041 1.00 53.70 259 HIS A O 1
ATOM 2068 N N . PRO A 1 305 ? 160.876 172.393 107.130 1.00 56.65 260 PRO A N 1
ATOM 2069 C CA . PRO A 1 305 ? 159.579 171.835 106.733 1.00 56.65 260 PRO A CA 1
ATOM 2070 C C . PRO A 1 305 ? 159.658 170.327 106.563 1.00 56.65 260 PRO A C 1
ATOM 2071 O O . PRO A 1 305 ? 160.645 169.790 106.057 1.00 56.65 260 PRO A O 1
ATOM 2075 N N . SER A 1 306 ? 158.600 169.644 106.992 1.00 68.78 261 SER A N 1
ATOM 2076 C CA . SER A 1 306 ? 158.533 168.189 106.914 1.00 68.78 261 SER A CA 1
ATOM 2077 C C . SER A 1 306 ? 157.476 167.784 105.898 1.00 68.78 261 SER A C 1
ATOM 2078 O O . SER A 1 306 ? 156.273 167.843 106.196 1.00 68.78 261 SER A O 1
ATOM 2081 N N . PRO A 1 307 ? 157.863 167.379 104.691 1.00 77.74 262 PRO A N 1
ATOM 2082 C CA . PRO A 1 307 ? 156.866 166.989 103.689 1.00 77.74 262 PRO A CA 1
ATOM 2083 C C . PRO A 1 307 ? 156.135 165.717 104.086 1.00 77.74 262 PRO A C 1
ATOM 2084 O O . PRO A 1 307 ? 156.671 164.856 104.788 1.00 77.74 262 PRO A O 1
ATOM 2088 N N . ASN A 1 308 ? 154.890 165.612 103.617 1.00 84.60 263 ASN A N 1
ATOM 2089 C CA . ASN A 1 308 ? 154.044 164.443 103.859 1.00 84.60 263 ASN A CA 1
ATOM 2090 C C . ASN A 1 308 ? 153.869 164.179 105.353 1.00 84.60 263 ASN A C 1
ATOM 2091 O O . ASN A 1 308 ? 153.874 163.032 105.805 1.00 84.60 263 ASN A O 1
ATOM 2096 N N . CYS A 1 309 ? 153.713 165.248 106.126 1.00 86.91 264 CYS A N 1
ATOM 2097 C CA . CYS A 1 309 ? 153.498 165.155 107.563 1.00 86.91 264 CYS A CA 1
ATOM 2098 C C . CYS A 1 309 ? 152.051 165.500 107.885 1.00 86.91 264 CYS A C 1
ATOM 2099 O O . CYS A 1 309 ? 151.562 166.567 107.501 1.00 86.91 264 CYS A O 1
ATOM 2102 N N . SER A 1 310 ? 151.374 164.600 108.594 1.00 89.64 265 SER A N 1
ATOM 2103 C CA . SER A 1 310 ? 149.967 164.774 108.936 1.00 89.64 265 SER A CA 1
ATOM 2104 C C . SER A 1 310 ? 149.731 164.444 110.401 1.00 89.64 265 SER A C 1
ATOM 2105 O O . SER A 1 310 ? 148.766 163.758 110.755 1.00 89.64 265 SER A O 1
ATOM 2108 N N . LEU A 1 311 ? 150.613 164.923 111.274 1.00 84.57 266 LEU A N 1
ATOM 2109 C CA . LEU A 1 311 ? 150.454 164.690 112.702 1.00 84.57 266 LEU A CA 1
ATOM 2110 C C . LEU A 1 311 ? 149.243 165.449 113.230 1.00 84.57 266 LEU A C 1
ATOM 2111 O O . LEU A 1 311 ? 148.995 166.597 112.852 1.00 84.57 266 LEU A O 1
ATOM 2116 N N . ARG A 1 312 ? 148.481 164.796 114.110 1.00 89.24 267 ARG A N 1
ATOM 2117 C CA . ARG A 1 312 ? 147.217 165.376 114.556 1.00 89.24 267 ARG A CA 1
ATOM 2118 C C . ARG A 1 312 ? 147.437 166.533 115.527 1.00 89.24 267 ARG A C 1
ATOM 2119 O O . ARG A 1 312 ? 146.787 167.578 115.401 1.00 89.24 267 ARG A O 1
ATOM 2127 N N . ALA A 1 313 ? 148.361 166.380 116.479 1.00 86.22 268 ALA A N 1
ATOM 2128 C CA . ALA A 1 313 ? 148.644 167.398 117.493 1.00 86.22 268 ALA A CA 1
ATOM 2129 C C . ALA A 1 313 ? 147.358 167.904 118.145 1.00 86.22 268 ALA A C 1
ATOM 2130 O O . ALA A 1 313 ? 147.126 169.107 118.276 1.00 86.22 268 ALA A O 1
ATOM 2132 N N . GLU A 1 314 ? 146.512 166.963 118.563 1.00 90.71 269 GLU A N 1
ATOM 2133 C CA . GLU A 1 314 ? 145.155 167.282 118.992 1.00 90.71 269 GLU A CA 1
ATOM 2134 C C . GLU A 1 314 ? 144.967 167.282 120.503 1.00 90.71 269 GLU A C 1
ATOM 2135 O O . GLU A 1 314 ? 144.207 168.104 121.021 1.00 90.71 269 GLU A O 1
ATOM 2141 N N . ASN A 1 315 ? 145.624 166.380 121.229 1.00 86.24 270 ASN A N 1
ATOM 2142 C CA . ASN A 1 315 ? 145.345 166.193 122.646 1.00 86.24 270 ASN A CA 1
ATOM 2143 C C . ASN A 1 315 ? 146.629 166.175 123.460 1.00 86.24 270 ASN A C 1
ATOM 2144 O O . ASN A 1 315 ? 147.655 165.656 123.011 1.00 86.24 270 ASN A O 1
ATOM 2149 N N . LEU A 1 316 ? 146.562 166.747 124.660 1.00 82.91 271 LEU A N 1
ATOM 2150 C CA . LEU A 1 316 ? 147.596 166.536 125.657 1.00 82.91 271 LEU A CA 1
ATOM 2151 C C . LEU A 1 316 ? 147.418 165.167 126.303 1.00 82.91 271 LEU A C 1
ATOM 2152 O O . LEU A 1 316 ? 146.349 164.556 126.239 1.00 82.91 271 LEU A O 1
ATOM 2157 N N . VAL A 1 317 ? 148.485 164.683 126.930 1.00 77.95 272 VAL A N 1
ATOM 2158 C CA . VAL A 1 317 ? 148.452 163.428 127.669 1.00 77.95 272 VAL A CA 1
ATOM 2159 C C . VAL A 1 317 ? 148.976 163.686 129.072 1.00 77.95 272 VAL A C 1
ATOM 2160 O O . VAL A 1 317 ? 150.079 164.219 129.239 1.00 77.95 272 VAL A O 1
ATOM 2164 N N . HIS A 1 318 ? 148.191 163.310 130.075 1.00 86.00 273 HIS A N 1
ATOM 2165 C CA . HIS A 1 318 ? 148.586 163.436 131.471 1.00 86.00 273 HIS A CA 1
ATOM 2166 C C . HIS A 1 318 ? 148.952 162.056 131.998 1.00 86.00 273 HIS A C 1
ATOM 2167 O O . HIS A 1 318 ? 148.146 161.124 131.919 1.00 86.00 273 HIS A O 1
ATOM 2174 N N . VAL A 1 319 ? 150.162 161.929 132.532 1.00 85.17 274 VAL A N 1
ATOM 2175 C CA . VAL A 1 319 ? 150.658 160.669 133.071 1.00 85.17 274 VAL A CA 1
ATOM 2176 C C . VAL A 1 319 ? 150.896 160.862 134.560 1.00 85.17 274 VAL A C 1
ATOM 2177 O O . VAL A 1 319 ? 151.660 161.747 134.963 1.00 85.17 274 VAL A O 1
ATOM 2181 N N . HIS A 1 320 ? 150.244 160.037 135.373 1.00 93.36 275 HIS A N 1
ATOM 2182 C CA . HIS A 1 320 ? 150.369 160.088 136.822 1.00 93.36 275 HIS A CA 1
ATOM 2183 C C . HIS A 1 320 ? 151.225 158.922 137.289 1.00 93.36 275 HIS A C 1
ATOM 2184 O O . HIS A 1 320 ? 150.991 157.776 136.892 1.00 93.36 275 HIS A O 1
ATOM 2191 N N . PHE A 1 321 ? 152.213 159.215 138.127 1.00 90.67 276 PHE A N 1
ATOM 2192 C CA . PHE A 1 321 ? 153.116 158.203 138.655 1.00 90.67 276 PHE A CA 1
ATOM 2193 C C . PHE A 1 321 ? 152.704 157.876 140.083 1.00 90.67 276 PHE A C 1
ATOM 2194 O O . PHE A 1 321 ? 152.617 158.772 140.928 1.00 90.67 276 PHE A O 1
ATOM 2202 N N . LYS A 1 322 ? 152.449 156.598 140.346 1.00 104.11 277 LYS A N 1
ATOM 2203 C CA . LYS A 1 322 ? 152.042 156.162 141.670 1.00 104.11 277 LYS A CA 1
ATOM 2204 C C . LYS A 1 322 ? 153.251 156.057 142.595 1.00 104.11 277 LYS A C 1
ATOM 2205 O O . LYS A 1 322 ? 154.407 156.113 142.167 1.00 104.11 277 LYS A O 1
ATOM 2211 N N . GLU A 1 323 ? 152.970 155.903 143.886 1.00 112.99 278 GLU A N 1
ATOM 2212 C CA . GLU A 1 323 ? 154.014 155.668 144.876 1.00 112.99 278 GLU A CA 1
ATOM 2213 C C . GLU A 1 323 ? 154.391 154.193 144.836 1.00 112.99 278 GLU A C 1
ATOM 2214 O O . GLU A 1 323 ? 153.619 153.335 145.277 1.00 112.99 278 GLU A O 1
ATOM 2220 N N . GLU A 1 324 ? 155.574 153.895 144.307 1.00 121.69 279 GLU A N 1
ATOM 2221 C CA . GLU A 1 324 ? 156.010 152.512 144.174 1.00 121.69 279 GLU A CA 1
ATOM 2222 C C . GLU A 1 324 ? 156.397 151.959 145.539 1.00 121.69 279 GLU A C 1
ATOM 2223 O O . GLU A 1 324 ? 157.254 152.524 146.226 1.00 121.69 279 GLU A O 1
ATOM 2229 N N . ILE A 1 325 ? 155.768 150.856 145.929 1.00 126.76 280 ILE A N 1
ATOM 2230 C CA . ILE A 1 325 ? 156.008 150.223 147.220 1.00 126.76 280 ILE A CA 1
ATOM 2231 C C . ILE A 1 325 ? 156.963 149.059 147.009 1.00 126.76 280 ILE A C 1
ATOM 2232 O O . ILE A 1 325 ? 156.678 148.143 146.228 1.00 126.76 280 ILE A O 1
ATOM 2237 N N . GLY A 1 326 ? 158.097 149.090 147.705 1.00 132.75 281 GLY A N 1
ATOM 2238 C CA . GLY A 1 326 ? 159.085 148.044 147.589 1.00 132.75 281 GLY A CA 1
ATOM 2239 C C . GLY A 1 326 ? 158.745 146.828 148.427 1.00 132.75 281 GLY A C 1
ATOM 2240 O O . GLY A 1 326 ? 157.728 146.762 149.116 1.00 132.75 281 GLY A O 1
ATOM 2241 N N . ILE A 1 327 ? 159.635 145.835 148.355 1.00 136.65 282 ILE A N 1
ATOM 2242 C CA . ILE A 1 327 ? 159.453 144.616 149.130 1.00 136.65 282 ILE A CA 1
ATOM 2243 C C . ILE A 1 327 ? 159.722 144.849 150.611 1.00 136.65 282 ILE A C 1
ATOM 2244 O O . ILE A 1 327 ? 159.288 144.051 151.450 1.00 136.65 282 ILE A O 1
ATOM 2249 N N . ALA A 1 328 ? 160.426 145.931 150.956 1.00 139.32 283 ALA A N 1
ATOM 2250 C CA . ALA A 1 328 ? 160.724 146.209 152.358 1.00 139.32 283 ALA A CA 1
ATOM 2251 C C . ALA A 1 328 ? 159.451 146.466 153.154 1.00 139.32 283 ALA A C 1
ATOM 2252 O O . ALA A 1 328 ? 159.329 146.028 154.304 1.00 139.32 283 ALA A O 1
ATOM 2254 N N . GLU A 1 329 ? 158.493 147.176 152.561 1.00 140.22 284 GLU A N 1
ATOM 2255 C CA . GLU A 1 329 ? 157.212 147.416 153.211 1.00 140.22 284 GLU A CA 1
ATOM 2256 C C . GLU A 1 329 ? 156.267 146.227 153.113 1.00 140.22 284 GLU A C 1
ATOM 2257 O O . GLU A 1 329 ? 155.184 146.268 153.707 1.00 140.22 284 GLU A O 1
ATOM 2263 N N . LEU A 1 330 ? 156.644 145.178 152.384 1.00 133.95 285 LEU A N 1
ATOM 2264 C CA . LEU A 1 330 ? 155.781 144.023 152.174 1.00 133.95 285 LEU A CA 1
ATOM 2265 C C . LEU A 1 330 ? 156.072 142.870 153.124 1.00 133.95 285 LEU A C 1
ATOM 2266 O O . LEU A 1 330 ? 155.168 142.075 153.406 1.00 133.95 285 LEU A O 1
ATOM 2271 N N . ILE A 1 331 ? 157.305 142.760 153.625 1.00 129.11 286 ILE A N 1
ATOM 2272 C CA . ILE A 1 331 ? 157.657 141.632 154.489 1.00 129.11 286 ILE A CA 1
ATOM 2273 C C . ILE A 1 331 ? 156.807 141.581 155.755 1.00 129.11 286 ILE A C 1
ATOM 2274 O O . ILE A 1 331 ? 156.310 140.493 156.093 1.00 129.11 286 ILE A O 1
ATOM 2279 N N . PRO A 1 332 ? 156.603 142.678 156.497 1.00 128.14 287 PRO A N 1
ATOM 2280 C CA . PRO A 1 332 ? 155.690 142.596 157.650 1.00 128.14 287 PRO A CA 1
ATOM 2281 C C . PRO A 1 332 ? 154.278 142.188 157.272 1.00 128.14 287 PRO A C 1
ATOM 2282 O O . PRO A 1 332 ? 153.608 141.508 158.058 1.00 128.14 287 PRO A O 1
ATOM 2286 N N . LEU A 1 333 ? 153.807 142.577 156.086 1.00 128.65 288 LEU A N 1
ATOM 2287 C CA . LEU A 1 333 ? 152.455 142.223 155.665 1.00 128.65 288 LEU A CA 1
ATOM 2288 C C . LEU A 1 333 ? 152.294 140.713 155.517 1.00 128.65 288 LEU A C 1
ATOM 2289 O O . LEU A 1 333 ? 151.369 140.113 156.080 1.00 128.65 288 LEU A O 1
ATOM 2294 N N . VAL A 1 334 ? 153.196 140.073 154.770 1.00 129.12 289 VAL A N 1
ATOM 2295 C CA . VAL A 1 334 ? 153.104 138.626 154.617 1.00 129.12 289 VAL A CA 1
ATOM 2296 C C . VAL A 1 334 ? 153.411 137.924 155.933 1.00 129.12 289 VAL A C 1
ATOM 2297 O O . VAL A 1 334 ? 152.857 136.854 156.217 1.00 129.12 289 VAL A O 1
ATOM 2301 N N . THR A 1 335 ? 154.283 138.507 156.760 1.00 126.22 290 THR A N 1
ATOM 2302 C CA . THR A 1 335 ? 154.573 137.912 158.060 1.00 126.22 290 THR A CA 1
ATOM 2303 C C . THR A 1 335 ? 153.328 137.877 158.937 1.00 126.22 290 THR A C 1
ATOM 2304 O O . THR A 1 335 ? 153.020 136.856 159.562 1.00 126.22 290 THR A O 1
ATOM 2308 N N . THR A 1 336 ? 152.578 138.980 158.981 1.00 125.45 291 THR A N 1
ATOM 2309 C CA . THR A 1 336 ? 151.372 138.983 159.800 1.00 125.45 291 THR A CA 1
ATOM 2310 C C . THR A 1 336 ? 150.268 138.141 159.170 1.00 125.45 291 THR A C 1
ATOM 2311 O O . THR A 1 336 ? 149.453 137.561 159.895 1.00 125.45 291 THR A O 1
ATOM 2315 N N . TYR A 1 337 ? 150.240 138.024 157.839 1.00 128.27 292 TYR A N 1
ATOM 2316 C CA . TYR A 1 337 ? 149.287 137.105 157.217 1.00 128.27 292 TYR A CA 1
ATOM 2317 C C . TYR A 1 337 ? 149.566 135.659 157.614 1.00 128.27 292 TYR A C 1
ATOM 2318 O O . TYR A 1 337 ? 148.645 134.912 157.969 1.00 128.27 292 TYR A O 1
ATOM 2327 N N . ILE A 1 338 ? 150.833 135.239 157.557 1.00 126.71 293 ILE A N 1
ATOM 2328 C CA . ILE A 1 338 ? 151.139 133.862 157.932 1.00 126.71 293 ILE A CA 1
ATOM 2329 C C . ILE A 1 338 ? 150.954 133.660 159.431 1.00 126.71 293 ILE A C 1
ATOM 2330 O O . ILE A 1 338 ? 150.595 132.563 159.873 1.00 126.71 293 ILE A O 1
ATOM 2335 N N . ILE A 1 339 ? 151.171 134.704 160.235 1.00 124.79 294 ILE A N 1
ATOM 2336 C CA . ILE A 1 339 ? 150.864 134.610 161.660 1.00 124.79 294 ILE A CA 1
ATOM 2337 C C . ILE A 1 339 ? 149.369 134.391 161.867 1.00 124.79 294 ILE A C 1
ATOM 2338 O O . ILE A 1 339 ? 148.955 133.582 162.705 1.00 124.79 294 ILE A O 1
ATOM 2343 N N . LEU A 1 340 ? 148.537 135.105 161.104 1.00 125.75 295 LEU A N 1
ATOM 2344 C CA . LEU A 1 340 ? 147.093 134.897 161.167 1.00 125.75 295 LEU A CA 1
ATOM 2345 C C . LEU A 1 340 ? 146.715 133.476 160.772 1.00 125.75 295 LEU A C 1
ATOM 2346 O O . LEU A 1 340 ? 145.851 132.853 161.404 1.00 125.75 295 LEU A O 1
ATOM 2351 N N . PHE A 1 341 ? 147.332 132.958 159.709 1.00 124.78 296 PHE A N 1
ATOM 2352 C CA . PHE A 1 341 ? 147.030 131.597 159.277 1.00 124.78 296 PHE A CA 1
ATOM 2353 C C . PHE A 1 341 ? 147.430 130.584 160.342 1.00 124.78 296 PHE A C 1
ATOM 2354 O O . PHE A 1 341 ? 146.692 129.630 160.614 1.00 124.78 296 PHE A O 1
ATOM 2362 N N . ALA A 1 342 ? 148.592 130.784 160.967 1.00 125.57 297 ALA A N 1
ATOM 2363 C CA . ALA A 1 342 ? 149.002 129.909 162.060 1.00 125.57 297 ALA A CA 1
ATOM 2364 C C . ALA A 1 342 ? 148.032 130.000 163.229 1.00 125.57 297 ALA A C 1
ATOM 2365 O O . ALA A 1 342 ? 147.701 128.985 163.853 1.00 125.57 297 ALA A O 1
ATOM 2367 N N . TYR A 1 343 ? 147.566 131.212 163.542 1.00 121.50 298 TYR A N 1
ATOM 2368 C CA . TYR A 1 343 ? 146.628 131.381 164.647 1.00 121.50 298 TYR A CA 1
ATOM 2369 C C . TYR A 1 343 ? 145.319 130.653 164.383 1.00 121.50 298 TYR A C 1
ATOM 2370 O O . TYR A 1 343 ? 144.787 129.982 165.274 1.00 121.50 298 TYR A O 1
ATOM 2379 N N . ILE A 1 344 ? 144.774 130.778 163.172 1.00 124.89 299 ILE A N 1
ATOM 2380 C CA . ILE A 1 344 ? 143.510 130.107 162.882 1.00 124.89 299 ILE A CA 1
ATOM 2381 C C . ILE A 1 344 ? 143.705 128.594 162.842 1.00 124.89 299 ILE A C 1
ATOM 2382 O O . ILE A 1 344 ? 142.840 127.832 163.292 1.00 124.89 299 ILE A O 1
ATOM 2387 N N . TYR A 1 345 ? 144.850 128.134 162.328 1.00 133.09 300 TYR A N 1
ATOM 2388 C CA . TYR A 1 345 ? 145.131 126.702 162.318 1.00 133.09 300 TYR A CA 1
ATOM 2389 C C . TYR A 1 345 ? 145.232 126.148 163.735 1.00 133.09 300 TYR A C 1
ATOM 2390 O O . TYR A 1 345 ? 144.755 125.042 164.013 1.00 133.09 300 TYR A O 1
ATOM 2399 N N . PHE A 1 346 ? 145.853 126.903 164.645 1.00 129.83 301 PHE A N 1
ATOM 2400 C CA . PHE A 1 346 ? 145.959 126.454 166.029 1.00 129.83 301 PHE A CA 1
ATOM 2401 C C . PHE A 1 346 ? 144.629 126.564 166.762 1.00 129.83 301 PHE A C 1
ATOM 2402 O O . PHE A 1 346 ? 144.367 125.783 167.683 1.00 129.83 301 PHE A O 1
ATOM 2410 N N . SER A 1 347 ? 143.792 127.534 166.389 1.00 127.77 302 SER A N 1
ATOM 2411 C CA . SER A 1 347 ? 142.441 127.591 166.936 1.00 127.77 302 SER A CA 1
ATOM 2412 C C . SER A 1 347 ? 141.644 126.362 166.525 1.00 127.77 302 SER A C 1
ATOM 2413 O O . SER A 1 347 ? 140.906 125.789 167.335 1.00 127.77 302 SER A O 1
ATOM 2416 N N . THR A 1 348 ? 141.783 125.944 165.273 1.00 135.52 303 THR A N 1
ATOM 2417 C CA . THR A 1 348 ? 141.276 124.648 164.842 1.00 135.52 303 THR A CA 1
ATOM 2418 C C . THR A 1 348 ? 142.206 123.561 165.381 1.00 135.52 303 THR A C 1
ATOM 2419 O O . THR A 1 348 ? 143.153 123.828 166.127 1.00 135.52 303 THR A O 1
ATOM 2423 N N . ARG A 1 349 ? 141.931 122.309 165.018 1.00 140.60 304 ARG A N 1
ATOM 2424 C CA . ARG A 1 349 ? 142.736 121.148 165.395 1.00 140.60 304 ARG A CA 1
ATOM 2425 C C . ARG A 1 349 ? 142.731 120.898 166.904 1.00 140.60 304 ARG A C 1
ATOM 2426 O O . ARG A 1 349 ? 143.407 119.980 167.384 1.00 140.60 304 ARG A O 1
ATOM 2434 N N . LYS A 1 350 ? 141.962 121.675 167.666 1.00 137.74 305 LYS A N 1
ATOM 2435 C CA . LYS A 1 350 ? 141.775 121.445 169.093 1.00 137.74 305 LYS A CA 1
ATOM 2436 C C . LYS A 1 350 ? 140.384 120.904 169.397 1.00 137.74 305 LYS A C 1
ATOM 2437 O O . LYS A 1 350 ? 139.899 121.041 170.524 1.00 137.74 305 LYS A O 1
ATOM 2443 N N . ILE A 1 351 ? 139.735 120.292 168.406 1.00 142.07 306 ILE A N 1
ATOM 2444 C CA . ILE A 1 351 ? 138.344 119.876 168.507 1.00 142.07 306 ILE A CA 1
ATOM 2445 C C . ILE A 1 351 ? 138.189 118.473 167.940 1.00 142.07 306 ILE A C 1
ATOM 2446 O O . ILE A 1 351 ? 139.002 118.003 167.142 1.00 142.07 306 ILE A O 1
ATOM 2451 N N . ASP A 1 352 ? 137.120 117.804 168.367 1.00 142.09 307 ASP A N 1
ATOM 2452 C CA . ASP A 1 352 ? 136.738 116.502 167.841 1.00 142.09 307 ASP A CA 1
ATOM 2453 C C . ASP A 1 352 ? 135.244 116.520 167.563 1.00 142.09 307 ASP A C 1
ATOM 2454 O O . ASP A 1 352 ? 134.452 116.884 168.438 1.00 142.09 307 ASP A O 1
ATOM 2459 N N . MET A 1 353 ? 134.862 116.125 166.354 1.00 141.41 308 MET A N 1
ATOM 2460 C CA . MET A 1 353 ? 133.482 116.198 165.906 1.00 141.41 308 MET A CA 1
ATOM 2461 C C . MET A 1 353 ? 132.876 114.803 165.831 1.00 141.41 308 MET A C 1
ATOM 2462 O O . MET A 1 353 ? 133.562 113.824 165.523 1.00 141.41 308 MET A O 1
ATOM 2467 N N . VAL A 1 354 ? 131.575 114.725 166.118 1.00 147.80 309 VAL A N 1
ATOM 2468 C CA . VAL A 1 354 ? 130.887 113.439 166.112 1.00 147.80 309 VAL A CA 1
ATOM 2469 C C . VAL A 1 354 ? 130.823 112.867 164.701 1.00 147.80 309 VAL A C 1
ATOM 2470 O O . VAL A 1 354 ? 130.908 111.648 164.508 1.00 147.80 309 VAL A O 1
ATOM 2474 N N . LYS A 1 355 ? 130.675 113.725 163.697 1.00 147.85 310 LYS A N 1
ATOM 2475 C CA . LYS A 1 355 ? 130.548 113.288 162.312 1.00 147.85 310 LYS A CA 1
ATOM 2476 C C . LYS A 1 355 ? 131.701 113.732 161.428 1.00 147.85 310 LYS A C 1
ATOM 2477 O O . LYS A 1 355 ? 132.219 112.927 160.650 1.00 147.85 310 LYS A O 1
ATOM 2483 N N . SER A 1 356 ? 132.124 114.986 161.529 1.00 145.31 311 SER A N 1
ATOM 2484 C CA . SER A 1 356 ? 133.127 115.546 160.641 1.00 145.31 311 SER A CA 1
ATOM 2485 C C . SER A 1 356 ? 134.488 115.600 161.335 1.00 145.31 311 SER A C 1
ATOM 2486 O O . SER A 1 356 ? 134.680 115.066 162.431 1.00 145.31 311 SER A O 1
ATOM 2489 N N . LYS A 1 357 ? 135.457 116.225 160.667 1.00 143.11 312 LYS A N 1
ATOM 2490 C CA . LYS A 1 357 ? 136.757 116.520 161.264 1.00 143.11 312 LYS A CA 1
ATOM 2491 C C . LYS A 1 357 ? 137.247 117.931 160.983 1.00 143.11 312 LYS A C 1
ATOM 2492 O O . LYS A 1 357 ? 138.196 118.374 161.639 1.00 143.11 312 LYS A O 1
ATOM 2498 N N . TRP A 1 358 ? 136.642 118.654 160.040 1.00 143.69 313 TRP A N 1
ATOM 2499 C CA . TRP A 1 358 ? 137.030 120.020 159.721 1.00 143.69 313 TRP A CA 1
ATOM 2500 C C . TRP A 1 358 ? 135.822 120.921 159.502 1.00 143.69 313 TRP A C 1
ATOM 2501 O O . TRP A 1 358 ? 135.998 122.127 159.285 1.00 143.69 313 TRP A O 1
ATOM 2512 N N . GLY A 1 359 ? 134.606 120.379 159.580 1.00 140.29 314 GLY A N 1
ATOM 2513 C CA . GLY A 1 359 ? 133.389 121.091 159.245 1.00 140.29 314 GLY A CA 1
ATOM 2514 C C . GLY A 1 359 ? 133.108 122.328 160.070 1.00 140.29 314 GLY A C 1
ATOM 2515 O O . GLY A 1 359 ? 133.041 123.430 159.521 1.00 140.29 314 GLY A O 1
ATOM 2516 N N . LEU A 1 360 ? 132.928 122.173 161.384 1.00 136.92 315 LEU A N 1
ATOM 2517 C CA . LEU A 1 360 ? 132.612 123.336 162.205 1.00 136.92 315 LEU A CA 1
ATOM 2518 C C . LEU A 1 360 ? 133.795 124.285 162.342 1.00 136.92 315 LEU A C 1
ATOM 2519 O O . LEU A 1 360 ? 133.588 125.474 162.597 1.00 136.92 315 LEU A O 1
ATOM 2524 N N . ALA A 1 361 ? 135.025 123.802 162.161 1.00 139.04 316 ALA A N 1
ATOM 2525 C CA . ALA A 1 361 ? 136.166 124.711 162.103 1.00 139.04 316 ALA A CA 1
ATOM 2526 C C . ALA A 1 361 ? 136.071 125.620 160.882 1.00 139.04 316 ALA A C 1
ATOM 2527 O O . ALA A 1 361 ? 136.237 126.845 160.983 1.00 139.04 316 ALA A O 1
ATOM 2529 N N . LEU A 1 362 ? 135.794 125.031 159.715 1.00 140.97 317 LEU A N 1
ATOM 2530 C CA . LEU A 1 362 ? 135.545 125.836 158.525 1.00 140.97 317 LEU A CA 1
ATOM 2531 C C . LEU A 1 362 ? 134.356 126.763 158.737 1.00 140.97 317 LEU A C 1
ATOM 2532 O O . LEU A 1 362 ? 134.352 127.904 158.262 1.00 140.97 317 LEU A O 1
ATOM 2537 N N . ALA A 1 363 ? 133.338 126.286 159.457 1.00 137.49 318 ALA A N 1
ATOM 2538 C CA . ALA A 1 363 ? 132.173 127.114 159.746 1.00 137.49 318 ALA A CA 1
ATOM 2539 C C . ALA A 1 363 ? 132.550 128.329 160.583 1.00 137.49 318 ALA A C 1
ATOM 2540 O O . ALA A 1 363 ? 132.070 129.435 160.329 1.00 137.49 318 ALA A O 1
ATOM 2542 N N . ALA A 1 364 ? 133.403 128.140 161.591 1.00 133.80 319 ALA A N 1
ATOM 2543 C CA . ALA A 1 364 ? 133.842 129.260 162.419 1.00 133.80 319 ALA A CA 1
ATOM 2544 C C . ALA A 1 364 ? 134.674 130.253 161.615 1.00 133.80 319 ALA A C 1
ATOM 2545 O O . ALA A 1 364 ? 134.536 131.474 161.784 1.00 133.80 319 ALA A O 1
ATOM 2547 N N . VAL A 1 365 ? 135.554 129.748 160.747 1.00 134.04 320 VAL A N 1
ATOM 2548 C CA . VAL A 1 365 ? 136.341 130.646 159.903 1.00 134.04 320 VAL A CA 1
ATOM 2549 C C . VAL A 1 365 ? 135.426 131.448 158.984 1.00 134.04 320 VAL A C 1
ATOM 2550 O O . VAL A 1 365 ? 135.595 132.664 158.815 1.00 134.04 320 VAL A O 1
ATOM 2554 N N . VAL A 1 366 ? 134.437 130.782 158.385 1.00 137.79 321 VAL A N 1
ATOM 2555 C CA . VAL A 1 366 ? 133.472 131.474 157.538 1.00 137.79 321 VAL A CA 1
ATOM 2556 C C . VAL A 1 366 ? 132.689 132.494 158.352 1.00 137.79 321 VAL A C 1
ATOM 2557 O O . VAL A 1 366 ? 132.396 133.597 157.879 1.00 137.79 321 VAL A O 1
ATOM 2561 N N . THR A 1 367 ? 132.346 132.144 159.592 1.00 133.83 322 THR A N 1
ATOM 2562 C CA . THR A 1 367 ? 131.608 133.053 160.459 1.00 133.83 322 THR A CA 1
ATOM 2563 C C . THR A 1 367 ? 132.384 134.339 160.693 1.00 133.83 322 THR A C 1
ATOM 2564 O O . THR A 1 367 ? 131.850 135.439 160.519 1.00 133.83 322 THR A O 1
ATOM 2568 N N . VAL A 1 368 ? 133.656 134.222 161.080 1.00 135.39 323 VAL A N 1
ATOM 2569 C CA . VAL A 1 368 ? 134.429 135.429 161.365 1.00 135.39 323 VAL A CA 1
ATOM 2570 C C . VAL A 1 368 ? 134.662 136.235 160.089 1.00 135.39 323 VAL A C 1
ATOM 2571 O O . VAL A 1 368 ? 134.563 137.472 160.094 1.00 135.39 323 VAL A O 1
ATOM 2575 N N . LEU A 1 369 ? 134.952 135.557 158.972 1.00 139.02 324 LEU A N 1
ATOM 2576 C CA . LEU A 1 369 ? 135.180 136.273 157.719 1.00 139.02 324 LEU A CA 1
ATOM 2577 C C . LEU A 1 369 ? 133.931 137.030 157.279 1.00 139.02 324 LEU A C 1
ATOM 2578 O O . LEU A 1 369 ? 134.003 138.200 156.886 1.00 139.02 324 LEU A O 1
ATOM 2583 N N . SER A 1 370 ? 132.770 136.379 157.346 1.00 141.62 325 SER A N 1
ATOM 2584 C CA . SER A 1 370 ? 131.532 137.036 156.951 1.00 141.62 325 SER A CA 1
ATOM 2585 C C . SER A 1 370 ? 131.155 138.148 157.918 1.00 141.62 325 SER A C 1
ATOM 2586 O O . SER A 1 370 ? 130.603 139.167 157.494 1.00 141.62 325 SER A O 1
ATOM 2589 N N . SER A 1 371 ? 131.449 137.982 159.210 1.00 139.36 326 SER A N 1
ATOM 2590 C CA . SER A 1 371 ? 131.182 139.050 160.167 1.00 139.36 326 SER A CA 1
ATOM 2591 C C . SER A 1 371 ? 131.999 140.292 159.838 1.00 139.36 326 SER A C 1
ATOM 2592 O O . SER A 1 371 ? 131.470 141.411 159.817 1.00 139.36 326 SER A O 1
ATOM 2595 N N . LEU A 1 372 ? 133.294 140.115 159.563 1.00 141.51 327 LEU A N 1
ATOM 2596 C CA . LEU A 1 372 ? 134.117 141.276 159.238 1.00 141.51 327 LEU A CA 1
ATOM 2597 C C . LEU A 1 372 ? 133.715 141.884 157.897 1.00 141.51 327 LEU A C 1
ATOM 2598 O O . LEU A 1 372 ? 133.748 143.110 157.732 1.00 141.51 327 LEU A O 1
ATOM 2603 N N . LEU A 1 373 ? 133.327 141.047 156.928 1.00 144.88 328 LEU A N 1
ATOM 2604 C CA . LEU A 1 373 ? 132.864 141.574 155.646 1.00 144.88 328 LEU A CA 1
ATOM 2605 C C . LEU A 1 373 ? 131.581 142.381 155.809 1.00 144.88 328 LEU A C 1
ATOM 2606 O O . LEU A 1 373 ? 131.406 143.418 155.159 1.00 144.88 328 LEU A O 1
ATOM 2611 N N . MET A 1 374 ? 130.665 141.913 156.659 1.00 146.81 329 MET A N 1
ATOM 2612 C CA . MET A 1 374 ? 129.465 142.686 156.956 1.00 146.81 329 MET A CA 1
ATOM 2613 C C . MET A 1 374 ? 129.814 144.002 157.637 1.00 146.81 329 MET A C 1
ATOM 2614 O O . MET A 1 374 ? 129.239 145.049 157.315 1.00 146.81 329 MET A O 1
ATOM 2619 N N . SER A 1 375 ? 130.753 143.964 158.584 1.00 146.55 330 SER A N 1
ATOM 2620 C CA . SER A 1 375 ? 131.059 145.149 159.377 1.00 146.55 330 SER A CA 1
ATOM 2621 C C . SER A 1 375 ? 131.746 146.228 158.549 1.00 146.55 330 SER A C 1
ATOM 2622 O O . SER A 1 375 ? 131.446 147.420 158.704 1.00 146.55 330 SER A O 1
ATOM 2625 N N . VAL A 1 376 ? 132.678 145.839 157.674 1.00 151.61 331 VAL A N 1
ATOM 2626 C CA . VAL A 1 376 ? 133.403 146.839 156.892 1.00 151.61 331 VAL A CA 1
ATOM 2627 C C . VAL A 1 376 ? 132.455 147.599 155.975 1.00 151.61 331 VAL A C 1
ATOM 2628 O O . VAL A 1 376 ? 132.711 148.758 155.626 1.00 151.61 331 VAL A O 1
ATOM 2632 N N . GLY A 1 377 ? 131.352 146.972 155.574 1.00 153.88 332 GLY A N 1
ATOM 2633 C CA . GLY A 1 377 ? 130.358 147.643 154.761 1.00 153.88 332 GLY A CA 1
ATOM 2634 C C . GLY A 1 377 ? 129.364 148.437 155.582 1.00 153.88 332 GLY A C 1
ATOM 2635 O O . GLY A 1 377 ? 128.991 149.551 155.204 1.00 153.88 332 GLY A O 1
ATOM 2636 N N . LEU A 1 378 ? 128.929 147.877 156.714 1.00 155.13 333 LEU A N 1
ATOM 2637 C CA . LEU A 1 378 ? 127.981 148.579 157.571 1.00 155.13 333 LEU A CA 1
ATOM 2638 C C . LEU A 1 378 ? 128.604 149.786 158.256 1.00 155.13 333 LEU A C 1
ATOM 2639 O O . LEU A 1 378 ? 127.872 150.620 158.802 1.00 155.13 333 LEU A O 1
ATOM 2644 N N . CYS A 1 379 ? 129.936 149.891 158.252 1.00 158.53 334 CYS A N 1
ATOM 2645 C CA . CYS A 1 379 ? 130.576 151.098 158.766 1.00 158.53 334 CYS A CA 1
ATOM 2646 C C . CYS A 1 379 ? 130.111 152.340 158.016 1.00 158.53 334 CYS A C 1
ATOM 2647 O O . CYS A 1 379 ? 129.994 153.417 158.613 1.00 158.53 334 CYS A O 1
ATOM 2650 N N . THR A 1 380 ? 129.847 152.214 156.713 1.00 155.93 335 THR A N 1
ATOM 2651 C CA . THR A 1 380 ? 129.299 153.336 155.957 1.00 155.93 335 THR A CA 1
ATOM 2652 C C . THR A 1 380 ? 127.921 153.727 156.476 1.00 155.93 335 THR A C 1
ATOM 2653 O O . THR A 1 380 ? 127.615 154.917 156.612 1.00 155.93 335 THR A O 1
ATOM 2657 N N . LEU A 1 381 ? 127.075 152.736 156.768 1.00 155.06 336 LEU A N 1
ATOM 2658 C CA . LEU A 1 381 ? 125.749 153.023 157.304 1.00 155.06 336 LEU A CA 1
ATOM 2659 C C . LEU A 1 381 ? 125.828 153.624 158.702 1.00 155.06 336 LEU A C 1
ATOM 2660 O O . LEU A 1 381 ? 124.953 154.406 159.090 1.00 155.06 336 LEU A O 1
ATOM 2665 N N . PHE A 1 382 ? 126.867 153.280 159.466 1.00 153.58 337 PHE A N 1
ATOM 2666 C CA . PHE A 1 382 ? 127.060 153.867 160.788 1.00 153.58 337 PHE A CA 1
ATOM 2667 C C . PHE A 1 382 ? 127.437 155.342 160.734 1.00 153.58 337 PHE A C 1
ATOM 2668 O O . PHE A 1 382 ? 127.450 155.996 161.783 1.00 153.58 337 PHE A O 1
ATOM 2676 N N . GLY A 1 383 ? 127.739 155.879 159.555 1.00 158.84 338 GLY A N 1
ATOM 2677 C CA . GLY A 1 383 ? 128.151 157.265 159.455 1.00 158.84 338 GLY A CA 1
ATOM 2678 C C . GLY A 1 383 ? 129.617 157.503 159.726 1.00 158.84 338 GLY A C 1
ATOM 2679 O O . GLY A 1 383 ? 129.994 158.608 160.128 1.00 158.84 338 GLY A O 1
ATOM 2680 N N . LEU A 1 384 ? 130.459 156.494 159.520 1.00 160.46 339 LEU A N 1
ATOM 2681 C CA . LEU A 1 384 ? 131.888 156.589 159.771 1.00 160.46 339 LEU A CA 1
ATOM 2682 C C . LEU A 1 384 ? 132.655 156.346 158.477 1.00 160.46 339 LEU A C 1
ATOM 2683 O O . LEU A 1 384 ? 132.186 155.638 157.581 1.00 160.46 339 LEU A O 1
ATOM 2688 N N . THR A 1 385 ? 133.837 156.941 158.389 1.00 164.06 340 THR A N 1
ATOM 2689 C CA . THR A 1 385 ? 134.615 156.909 157.154 1.00 164.06 340 THR A CA 1
ATOM 2690 C C . THR A 1 385 ? 135.187 155.519 156.907 1.00 164.06 340 THR A C 1
ATOM 2691 O O . THR A 1 385 ? 135.890 154.984 157.774 1.00 164.06 340 THR A O 1
ATOM 2695 N N . PRO A 1 386 ? 134.915 154.899 155.755 1.00 165.79 341 PRO A N 1
ATOM 2696 C CA . PRO A 1 386 ? 135.476 153.573 155.470 1.00 165.79 341 PRO A CA 1
ATOM 2697 C C . PRO A 1 386 ? 136.805 153.635 154.732 1.00 165.79 341 PRO A C 1
ATOM 2698 O O . PRO A 1 386 ? 137.277 152.619 154.212 1.00 165.79 341 PRO A O 1
ATOM 2702 N N . THR A 1 387 ? 137.417 154.816 154.679 1.00 165.47 342 THR A N 1
ATOM 2703 C CA . THR A 1 387 ? 138.622 155.045 153.879 1.00 165.47 342 THR A CA 1
ATOM 2704 C C . THR A 1 387 ? 139.863 154.344 154.426 1.00 165.47 342 THR A C 1
ATOM 2705 O O . THR A 1 387 ? 140.952 154.585 153.888 1.00 165.47 342 THR A O 1
ATOM 2709 N N . LEU A 1 388 ? 139.753 153.506 155.453 1.00 155.23 343 LEU A N 1
ATOM 2710 C CA . LEU A 1 388 ? 140.912 152.804 155.981 1.00 155.23 343 LEU A CA 1
ATOM 2711 C C . LEU A 1 388 ? 141.439 151.801 154.955 1.00 155.23 343 LEU A C 1
ATOM 2712 O O . LEU A 1 388 ? 140.700 151.292 154.107 1.00 155.23 343 LEU A O 1
ATOM 2717 N N . ASN A 1 389 ? 142.745 151.528 155.037 1.00 148.01 344 ASN A N 1
ATOM 2718 C CA . ASN A 1 389 ? 143.403 150.722 154.011 1.00 148.01 344 ASN A CA 1
ATOM 2719 C C . ASN A 1 389 ? 142.835 149.309 153.953 1.00 148.01 344 ASN A C 1
ATOM 2720 O O . ASN A 1 389 ? 142.600 148.771 152.864 1.00 148.01 344 ASN A O 1
ATOM 2725 N N . GLY A 1 390 ? 142.616 148.688 155.108 1.00 144.99 345 GLY A N 1
ATOM 2726 C CA . GLY A 1 390 ? 142.005 147.373 155.147 1.00 144.99 345 GLY A CA 1
ATOM 2727 C C . GLY A 1 390 ? 142.957 146.220 154.899 1.00 144.99 345 GLY A C 1
ATOM 2728 O O . GLY A 1 390 ? 142.878 145.193 155.582 1.00 144.99 345 GLY A O 1
ATOM 2729 N N . GLY A 1 391 ? 143.861 146.379 153.929 1.00 141.67 346 GLY A N 1
ATOM 2730 C CA . GLY A 1 391 ? 144.753 145.286 153.572 1.00 141.67 346 GLY A CA 1
ATOM 2731 C C . GLY A 1 391 ? 145.599 144.808 154.737 1.00 141.67 346 GLY A C 1
ATOM 2732 O O . GLY A 1 391 ? 145.738 143.603 154.961 1.00 141.67 346 GLY A O 1
ATOM 2733 N N . GLU A 1 392 ? 146.172 145.741 155.494 1.00 140.89 347 GLU A N 1
ATOM 2734 C CA . GLU A 1 392 ? 146.897 145.386 156.706 1.00 140.89 347 GLU A CA 1
ATOM 2735 C C . GLU A 1 392 ? 146.003 145.339 157.936 1.00 140.89 347 GLU A C 1
ATOM 2736 O O . GLU A 1 392 ? 146.400 144.758 158.951 1.00 140.89 347 GLU A O 1
ATOM 2742 N N . ILE A 1 393 ? 144.810 145.932 157.865 1.00 136.90 348 ILE A N 1
ATOM 2743 C CA . ILE A 1 393 ? 143.892 145.926 158.999 1.00 136.90 348 ILE A CA 1
ATOM 2744 C C . ILE A 1 393 ? 143.288 144.545 159.211 1.00 136.90 348 ILE A C 1
ATOM 2745 O O . ILE A 1 393 ? 142.993 144.157 160.348 1.00 136.90 348 ILE A O 1
ATOM 2750 N N . PHE A 1 394 ? 143.087 143.792 158.130 1.00 132.38 349 PHE A N 1
ATOM 2751 C CA . PHE A 1 394 ? 142.340 142.537 158.209 1.00 132.38 349 PHE A CA 1
ATOM 2752 C C . PHE A 1 394 ? 142.924 141.532 159.200 1.00 132.38 349 PHE A C 1
ATOM 2753 O O . PHE A 1 394 ? 142.162 141.020 160.040 1.00 132.38 349 PHE A O 1
ATOM 2761 N N . PRO A 1 395 ? 144.226 141.212 159.186 1.00 127.70 350 PRO A N 1
ATOM 2762 C CA . PRO A 1 395 ? 144.708 140.181 160.121 1.00 127.70 350 PRO A CA 1
ATOM 2763 C C . PRO A 1 395 ? 144.625 140.599 161.577 1.00 127.70 350 PRO A C 1
ATOM 2764 O O . PRO A 1 395 ? 144.234 139.788 162.429 1.00 127.70 350 PRO A O 1
ATOM 2768 N N . TYR A 1 396 ? 144.995 141.841 161.893 1.00 127.57 351 TYR A N 1
ATOM 2769 C CA . TYR A 1 396 ? 144.868 142.313 163.266 1.00 127.57 351 TYR A CA 1
ATOM 2770 C C . TYR A 1 396 ? 143.410 142.330 163.699 1.00 127.57 351 TYR A C 1
ATOM 2771 O O . TYR A 1 396 ? 143.092 142.013 164.849 1.00 127.57 351 TYR A O 1
ATOM 2780 N N . LEU A 1 397 ? 142.506 142.687 162.785 1.00 126.34 352 LEU A N 1
ATOM 2781 C CA . LEU A 1 397 ? 141.084 142.648 163.105 1.00 126.34 352 LEU A CA 1
ATOM 2782 C C . LEU A 1 397 ? 140.638 141.231 163.444 1.00 126.34 352 LEU A C 1
ATOM 2783 O O . LEU A 1 397 ? 139.897 141.019 164.413 1.00 126.34 352 LEU A O 1
ATOM 2788 N N . VAL A 1 398 ? 141.091 140.244 162.667 1.00 124.11 353 VAL A N 1
ATOM 2789 C CA . VAL A 1 398 ? 140.695 138.862 162.928 1.00 124.11 353 VAL A CA 1
ATOM 2790 C C . VAL A 1 398 ? 141.243 138.394 164.271 1.00 124.11 353 VAL A C 1
ATOM 2791 O O . VAL A 1 398 ? 140.532 137.764 165.063 1.00 124.11 353 VAL A O 1
ATOM 2795 N N . VAL A 1 399 ? 142.516 138.691 164.550 1.00 122.99 354 VAL A N 1
ATOM 2796 C CA . VAL A 1 399 ? 143.090 138.227 165.813 1.00 122.99 354 VAL A CA 1
ATOM 2797 C C . VAL A 1 399 ? 142.449 138.943 166.997 1.00 122.99 354 VAL A C 1
ATOM 2798 O O . VAL A 1 399 ? 142.351 138.374 168.091 1.00 122.99 354 VAL A O 1
ATOM 2802 N N . VAL A 1 400 ? 142.003 140.187 166.811 1.00 122.49 355 VAL A N 1
ATOM 2803 C CA . VAL A 1 400 ? 141.309 140.887 167.886 1.00 122.49 355 VAL A CA 1
ATOM 2804 C C . VAL A 1 400 ? 139.938 140.270 168.125 1.00 122.49 355 VAL A C 1
ATOM 2805 O O . VAL A 1 400 ? 139.510 140.101 169.274 1.00 122.49 355 VAL A O 1
ATOM 2809 N N . ILE A 1 401 ? 139.228 139.919 167.049 1.00 122.07 356 ILE A N 1
ATOM 2810 C CA . ILE A 1 401 ? 137.909 139.309 167.200 1.00 122.07 356 ILE A CA 1
ATOM 2811 C C . ILE A 1 401 ? 138.018 137.989 167.953 1.00 122.07 356 ILE A C 1
ATOM 2812 O O . ILE A 1 401 ? 137.244 137.713 168.878 1.00 122.07 356 ILE A O 1
ATOM 2817 N N . GLY A 1 402 ? 138.986 137.160 167.577 1.00 121.88 357 GLY A N 1
ATOM 2818 C CA . GLY A 1 402 ? 139.231 135.913 168.269 1.00 121.88 357 GLY A CA 1
ATOM 2819 C C . GLY A 1 402 ? 138.220 134.839 167.915 1.00 121.88 357 GLY A C 1
ATOM 2820 O O . GLY A 1 402 ? 137.215 135.069 167.242 1.00 121.88 357 GLY A O 1
ATOM 2821 N N . LEU A 1 403 ? 138.507 133.625 168.388 1.00 124.63 358 LEU A N 1
ATOM 2822 C CA . LEU A 1 403 ? 137.641 132.477 168.158 1.00 124.63 358 LEU A CA 1
ATOM 2823 C C . LEU A 1 403 ? 137.319 131.725 169.443 1.00 124.63 358 LEU A C 1
ATOM 2824 O O . LEU A 1 403 ? 136.777 130.617 169.376 1.00 124.63 358 LEU A O 1
ATOM 2829 N N . GLU A 1 404 ? 137.647 132.292 170.606 1.00 135.77 359 GLU A N 1
ATOM 2830 C CA . GLU A 1 404 ? 137.422 131.591 171.867 1.00 135.77 359 GLU A CA 1
ATOM 2831 C C . GLU A 1 404 ? 135.939 131.346 172.115 1.00 135.77 359 GLU A C 1
ATOM 2832 O O . GLU A 1 404 ? 135.549 130.263 172.568 1.00 135.77 359 GLU A O 1
ATOM 2838 N N . ASN A 1 405 ? 135.099 132.346 171.839 1.00 131.68 360 ASN A N 1
ATOM 2839 C CA . ASN A 1 405 ? 133.670 132.207 172.102 1.00 131.68 360 ASN A CA 1
ATOM 2840 C C . ASN A 1 405 ? 133.047 131.104 171.254 1.00 131.68 360 ASN A C 1
ATOM 2841 O O . ASN A 1 405 ? 132.232 130.318 171.750 1.00 131.68 360 ASN A O 1
ATOM 2846 N N . VAL A 1 406 ? 133.414 131.029 169.974 1.00 128.41 361 VAL A N 1
ATOM 2847 C CA . VAL A 1 406 ? 132.888 129.970 169.119 1.00 128.41 361 VAL A CA 1
ATOM 2848 C C . VAL A 1 406 ? 133.474 128.620 169.514 1.00 128.41 361 VAL A C 1
ATOM 2849 O O . VAL A 1 406 ? 132.776 127.599 169.510 1.00 128.41 361 VAL A O 1
ATOM 2853 N N . LEU A 1 407 ? 134.764 128.592 169.856 1.00 130.92 362 LEU A N 1
ATOM 2854 C CA . LEU A 1 407 ? 135.420 127.332 170.190 1.00 130.92 362 LEU A CA 1
ATOM 2855 C C . LEU A 1 407 ? 134.832 126.711 171.451 1.00 130.92 362 LEU A C 1
ATOM 2856 O O . LEU A 1 407 ? 134.601 125.497 171.503 1.00 130.92 362 LEU A O 1
ATOM 2861 N N . VAL A 1 408 ? 134.579 127.525 172.479 1.00 133.36 363 VAL A N 1
ATOM 2862 C CA . VAL A 1 408 ? 134.118 126.986 173.753 1.00 133.36 363 VAL A CA 1
ATOM 2863 C C . VAL A 1 408 ? 132.693 126.453 173.664 1.00 133.36 363 VAL A C 1
ATOM 2864 O O . VAL A 1 408 ? 132.291 125.629 174.494 1.00 133.36 363 VAL A O 1
ATOM 2868 N N . LEU A 1 409 ? 131.916 126.895 172.673 1.00 134.35 364 LEU A N 1
ATOM 2869 C CA . LEU A 1 409 ? 130.553 126.395 172.522 1.00 134.35 364 LEU A CA 1
ATOM 2870 C C . LEU A 1 409 ? 130.532 124.915 172.161 1.00 134.35 364 LEU A C 1
ATOM 2871 O O . LEU A 1 409 ? 129.634 124.184 172.594 1.00 134.35 364 LEU A O 1
ATOM 2876 N N . THR A 1 410 ? 131.513 124.456 171.383 1.00 135.09 365 THR A N 1
ATOM 2877 C CA . THR A 1 410 ? 131.487 123.089 170.874 1.00 135.09 365 THR A CA 1
ATOM 2878 C C . THR A 1 410 ? 131.773 122.060 171.960 1.00 135.09 365 THR A C 1
ATOM 2879 O O . THR A 1 410 ? 131.300 120.921 171.868 1.00 135.09 365 THR A O 1
ATOM 2883 N N . LYS A 1 411 ? 132.556 122.428 172.976 1.00 134.11 366 LYS A N 1
ATOM 2884 C CA . LYS A 1 411 ? 133.038 121.440 173.937 1.00 134.11 366 LYS A CA 1
ATOM 2885 C C . LYS A 1 411 ? 131.889 120.821 174.724 1.00 134.11 366 LYS A C 1
ATOM 2886 O O . LYS A 1 411 ? 131.757 119.594 174.789 1.00 134.11 366 LYS A O 1
ATOM 2892 N N . SER A 1 412 ? 131.037 121.655 175.322 1.00 141.07 367 SER A N 1
ATOM 2893 C CA . SER A 1 412 ? 129.917 121.122 176.091 1.00 141.07 367 SER A CA 1
ATOM 2894 C C . SER A 1 412 ? 128.929 120.395 175.190 1.00 141.07 367 SER A C 1
ATOM 2895 O O . SER A 1 412 ? 128.354 119.372 175.584 1.00 141.07 367 SER A O 1
ATOM 2898 N N . VAL A 1 413 ? 128.720 120.909 173.977 1.00 139.27 368 VAL A N 1
ATOM 2899 C CA . VAL A 1 413 ? 127.782 120.283 173.052 1.00 139.27 368 VAL A CA 1
ATOM 2900 C C . VAL A 1 413 ? 128.228 118.866 172.715 1.00 139.27 368 VAL A C 1
ATOM 2901 O O . VAL A 1 413 ? 127.421 117.928 172.723 1.00 139.27 368 VAL A O 1
ATOM 2905 N N . VAL A 1 414 ? 129.518 118.682 172.426 1.00 139.95 369 VAL A N 1
ATOM 2906 C CA . VAL A 1 414 ? 130.012 117.338 172.143 1.00 139.95 369 VAL A CA 1
ATOM 2907 C C . VAL A 1 414 ? 130.185 116.516 173.414 1.00 139.95 369 VAL A C 1
ATOM 2908 O O . VAL A 1 414 ? 130.307 115.287 173.335 1.00 139.95 369 VAL A O 1
ATOM 2912 N N . SER A 1 415 ? 130.201 117.155 174.582 1.00 140.78 370 SER A N 1
ATOM 2913 C CA . SER A 1 415 ? 130.221 116.440 175.850 1.00 140.78 370 SER A CA 1
ATOM 2914 C C . SER A 1 415 ? 128.827 116.091 176.355 1.00 140.78 370 SER A C 1
ATOM 2915 O O . SER A 1 415 ? 128.708 115.448 177.403 1.00 140.78 370 SER A O 1
ATOM 2918 N N . THR A 1 416 ? 127.781 116.511 175.650 1.00 142.15 371 THR A N 1
ATOM 2919 C CA . THR A 1 416 ? 126.422 116.183 176.059 1.00 142.15 371 THR A CA 1
ATOM 2920 C C . THR A 1 416 ? 126.223 114.670 176.064 1.00 142.15 371 THR A C 1
ATOM 2921 O O . THR A 1 416 ? 126.545 114.003 175.071 1.00 142.15 371 THR A O 1
ATOM 2925 N N . PRO A 1 417 ? 125.695 114.093 177.148 1.00 146.95 372 PRO A N 1
ATOM 2926 C CA . PRO A 1 417 ? 125.561 112.632 177.221 1.00 146.95 372 PRO A CA 1
ATOM 2927 C C . PRO A 1 417 ? 124.370 112.071 176.461 1.00 146.95 372 PRO A C 1
ATOM 2928 O O . PRO A 1 417 ? 124.260 110.843 176.350 1.00 146.95 372 PRO A O 1
ATOM 2932 N N . VAL A 1 418 ? 123.479 112.917 175.945 1.00 148.71 373 VAL A N 1
ATOM 2933 C CA . VAL A 1 418 ? 122.326 112.426 175.201 1.00 148.71 373 VAL A CA 1
ATOM 2934 C C . VAL A 1 418 ? 122.804 111.793 173.902 1.00 148.71 373 VAL A C 1
ATOM 2935 O O . VAL A 1 418 ? 123.629 112.366 173.179 1.00 148.71 373 VAL A O 1
ATOM 2939 N N . ASP A 1 419 ? 122.296 110.598 173.603 1.00 153.44 374 ASP A N 1
ATOM 2940 C CA . ASP A 1 419 ? 122.732 109.837 172.438 1.00 153.44 374 ASP A CA 1
ATOM 2941 C C . ASP A 1 419 ? 121.791 109.960 171.247 1.00 153.44 374 ASP A C 1
ATOM 2942 O O . ASP A 1 419 ? 122.256 110.025 170.105 1.00 153.44 374 ASP A O 1
ATOM 2947 N N . LEU A 1 420 ? 120.479 109.995 171.480 1.00 158.00 375 LEU A N 1
ATOM 2948 C CA . LEU A 1 420 ? 119.498 109.991 170.399 1.00 158.00 375 LEU A CA 1
ATOM 2949 C C . LEU A 1 420 ? 118.963 111.388 170.096 1.00 158.00 375 LEU A C 1
ATOM 2950 O O . LEU A 1 420 ? 119.050 111.855 168.957 1.00 158.00 375 LEU A O 1
ATOM 2955 N N . GLU A 1 421 ? 118.407 112.063 171.098 1.00 150.89 376 GLU A N 1
ATOM 2956 C CA . GLU A 1 421 ? 117.759 113.346 170.865 1.00 150.89 376 GLU A CA 1
ATOM 2957 C C . GLU A 1 421 ? 118.785 114.429 170.549 1.00 150.89 376 GLU A C 1
ATOM 2958 O O . GLU A 1 421 ? 119.877 114.462 171.123 1.00 150.89 376 GLU A O 1
ATOM 2964 N N . VAL A 1 422 ? 118.425 115.314 169.625 1.00 145.35 377 VAL A N 1
ATOM 2965 C CA . VAL A 1 422 ? 119.283 116.420 169.224 1.00 145.35 377 VAL A CA 1
ATOM 2966 C C . VAL A 1 422 ? 118.895 117.715 169.927 1.00 145.35 377 VAL A C 1
ATOM 2967 O O . VAL A 1 422 ? 119.763 118.468 170.371 1.00 145.35 377 VAL A O 1
ATOM 2971 N N . LYS A 1 423 ? 117.590 117.983 170.035 1.00 141.44 378 LYS A N 1
ATOM 2972 C CA . LYS A 1 423 ? 117.131 119.137 170.800 1.00 141.44 378 LYS A CA 1
ATOM 2973 C C . LYS A 1 423 ? 117.611 119.055 172.242 1.00 141.44 378 LYS A C 1
ATOM 2974 O O . LYS A 1 423 ? 117.998 120.070 172.835 1.00 141.44 378 LYS A O 1
ATOM 2980 N N . LEU A 1 424 ? 117.612 117.848 172.817 1.00 141.76 379 LEU A N 1
ATOM 2981 C CA . LEU A 1 424 ? 118.170 117.662 174.155 1.00 141.76 379 LEU A CA 1
ATOM 2982 C C . LEU A 1 424 ? 119.633 118.085 174.198 1.00 141.76 379 LEU A C 1
ATOM 2983 O O . LEU A 1 424 ? 119.994 119.034 174.909 1.00 141.76 379 LEU A O 1
ATOM 2988 N N . ARG A 1 425 ? 120.469 117.458 173.359 1.00 147.50 380 ARG A N 1
ATOM 2989 C CA . ARG A 1 425 ? 121.896 117.774 173.346 1.00 147.50 380 ARG A CA 1
ATOM 2990 C C . ARG A 1 425 ? 122.120 119.272 173.223 1.00 147.50 380 ARG A C 1
ATOM 2991 O O . ARG A 1 425 ? 122.955 119.850 173.927 1.00 147.50 380 ARG A O 1
ATOM 2999 N N . ILE A 1 426 ? 121.361 119.920 172.341 1.00 139.05 381 ILE A N 1
ATOM 3000 C CA . ILE A 1 426 ? 121.430 121.371 172.225 1.00 139.05 381 ILE A CA 1
ATOM 3001 C C . ILE A 1 426 ? 121.108 122.021 173.565 1.00 139.05 381 ILE A C 1
ATOM 3002 O O . ILE A 1 426 ? 121.821 122.920 174.025 1.00 139.05 381 ILE A O 1
ATOM 3007 N N . ALA A 1 427 ? 120.050 121.544 174.231 1.00 140.83 382 ALA A N 1
ATOM 3008 C CA . ALA A 1 427 ? 119.589 122.184 175.461 1.00 140.83 382 ALA A CA 1
ATOM 3009 C C . ALA A 1 427 ? 120.635 122.092 176.572 1.00 140.83 382 ALA A C 1
ATOM 3010 O O . ALA A 1 427 ? 121.024 123.113 177.152 1.00 140.83 382 ALA A O 1
ATOM 3012 N N . GLN A 1 428 ? 121.112 120.877 176.879 1.00 145.04 383 GLN A N 1
ATOM 3013 C CA . GLN A 1 428 ? 122.129 120.754 177.929 1.00 145.04 383 GLN A CA 1
ATOM 3014 C C . GLN A 1 428 ? 123.443 121.428 177.545 1.00 145.04 383 GLN A C 1
ATOM 3015 O O . GLN A 1 428 ? 124.064 122.077 178.394 1.00 145.04 383 GLN A O 1
ATOM 3021 N N . GLY A 1 429 ? 123.895 121.296 176.294 1.00 144.19 384 GLY A N 1
ATOM 3022 C CA . GLY A 1 429 ? 125.136 121.953 175.914 1.00 144.19 384 GLY A CA 1
ATOM 3023 C C . GLY A 1 429 ? 125.059 123.463 176.041 1.00 144.19 384 GLY A C 1
ATOM 3024 O O . GLY A 1 429 ? 125.992 124.109 176.531 1.00 144.19 384 GLY A O 1
ATOM 3025 N N . LEU A 1 430 ? 123.936 124.047 175.624 1.00 142.40 385 LEU A N 1
ATOM 3026 C CA . LEU A 1 430 ? 123.789 125.492 175.708 1.00 142.40 385 LEU A CA 1
ATOM 3027 C C . LEU A 1 430 ? 123.619 125.944 177.153 1.00 142.40 385 LEU A C 1
ATOM 3028 O O . LEU A 1 430 ? 124.129 127.000 177.538 1.00 142.40 385 LEU A O 1
ATOM 3033 N N . SER A 1 431 ? 122.931 125.151 177.978 1.00 143.35 386 SER A N 1
ATOM 3034 C CA . SER A 1 431 ? 122.846 125.483 179.396 1.00 143.35 386 SER A CA 1
ATOM 3035 C C . SER A 1 431 ? 124.224 125.460 180.045 1.00 143.35 386 SER A C 1
ATOM 3036 O O . SER A 1 431 ? 124.538 126.312 180.885 1.00 143.35 386 SER A O 1
ATOM 3039 N N . SER A 1 432 ? 125.058 124.488 179.671 1.00 146.11 387 SER A N 1
ATOM 3040 C CA . SER A 1 432 ? 126.422 124.438 180.190 1.00 146.11 387 SER A CA 1
ATOM 3041 C C . SER A 1 432 ? 127.237 125.640 179.729 1.00 146.11 387 SER A C 1
ATOM 3042 O O . SER A 1 432 ? 127.997 126.219 180.514 1.00 146.11 387 SER A O 1
ATOM 3045 N N . GLU A 1 433 ? 127.096 126.029 178.461 1.00 143.53 388 GLU A N 1
ATOM 3046 C CA . GLU A 1 433 ? 127.844 127.163 177.929 1.00 143.53 388 GLU A CA 1
ATOM 3047 C C . GLU A 1 433 ? 127.253 128.512 178.318 1.00 143.53 388 GLU A C 1
ATOM 3048 O O . GLU A 1 433 ? 127.858 129.544 178.008 1.00 143.53 388 GLU A O 1
ATOM 3054 N N . SER A 1 434 ? 126.090 128.525 178.965 1.00 145.35 389 SER A N 1
ATOM 3055 C CA . SER A 1 434 ? 125.441 129.776 179.333 1.00 145.35 389 SER A CA 1
ATOM 3056 C C . SER A 1 434 ? 126.350 130.644 180.194 1.00 145.35 389 SER A C 1
ATOM 3057 O O . SER A 1 434 ? 127.082 130.148 181.055 1.00 145.35 389 SER A O 1
ATOM 3060 N N . TRP A 1 435 ? 126.323 131.950 179.909 1.00 147.57 390 TRP A N 1
ATOM 3061 C CA . TRP A 1 435 ? 127.028 133.003 180.635 1.00 147.57 390 TRP A CA 1
ATOM 3062 C C . TRP A 1 435 ? 128.524 132.973 180.341 1.00 147.57 390 TRP A C 1
ATOM 3063 O O . TRP A 1 435 ? 129.209 133.987 180.507 1.00 147.57 390 TRP A O 1
ATOM 3074 N N . SER A 1 436 ? 129.002 131.886 179.736 1.00 139.83 391 SER A N 1
ATOM 3075 C CA . SER A 1 436 ? 130.429 131.753 179.460 1.00 139.83 391 SER A CA 1
ATOM 3076 C C . SER A 1 436 ? 130.819 132.557 178.227 1.00 139.83 391 SER A C 1
ATOM 3077 O O . SER A 1 436 ? 131.708 133.417 178.284 1.00 139.83 391 SER A O 1
ATOM 3080 N N . ILE A 1 437 ? 130.158 132.285 177.100 1.00 140.81 392 ILE A N 1
ATOM 3081 C CA . ILE A 1 437 ? 130.368 133.089 175.903 1.00 140.81 392 ILE A CA 1
ATOM 3082 C C . ILE A 1 437 ? 129.977 134.535 176.161 1.00 140.81 392 ILE A C 1
ATOM 3083 O O . ILE A 1 437 ? 130.598 135.459 175.625 1.00 140.81 392 ILE A O 1
ATOM 3088 N N . MET A 1 438 ? 128.953 134.756 176.989 1.00 140.21 393 MET A N 1
ATOM 3089 C CA . MET A 1 438 ? 128.552 136.117 177.328 1.00 140.21 393 MET A CA 1
ATOM 3090 C C . MET A 1 438 ? 129.692 136.872 178.000 1.00 140.21 393 MET A C 1
ATOM 3091 O O . MET A 1 438 ? 130.041 137.986 177.589 1.00 140.21 393 MET A O 1
ATOM 3096 N N . LYS A 1 439 ? 130.296 136.274 179.032 1.00 140.48 394 LYS A N 1
ATOM 3097 C CA . LYS A 1 439 ? 131.393 136.944 179.720 1.00 140.48 394 LYS A CA 1
ATOM 3098 C C . LYS A 1 439 ? 132.610 137.090 178.817 1.00 140.48 394 LYS A C 1
ATOM 3099 O O . LYS A 1 439 ? 133.299 138.115 178.866 1.00 140.48 394 LYS A O 1
ATOM 3105 N N . ASN A 1 440 ? 132.893 136.082 177.988 1.00 138.34 395 ASN A N 1
ATOM 3106 C CA . ASN A 1 440 ? 134.031 136.189 177.079 1.00 138.34 395 ASN A CA 1
ATOM 3107 C C . ASN A 1 440 ? 133.857 137.355 176.113 1.00 138.34 395 ASN A C 1
ATOM 3108 O O . ASN A 1 440 ? 134.774 138.169 175.934 1.00 138.34 395 ASN A O 1
ATOM 3113 N N . VAL A 1 441 ? 132.675 137.468 175.503 1.00 138.79 396 VAL A N 1
ATOM 3114 C CA . VAL A 1 441 ? 132.414 138.552 174.564 1.00 138.79 396 VAL A CA 1
ATOM 3115 C C . VAL A 1 441 ? 132.452 13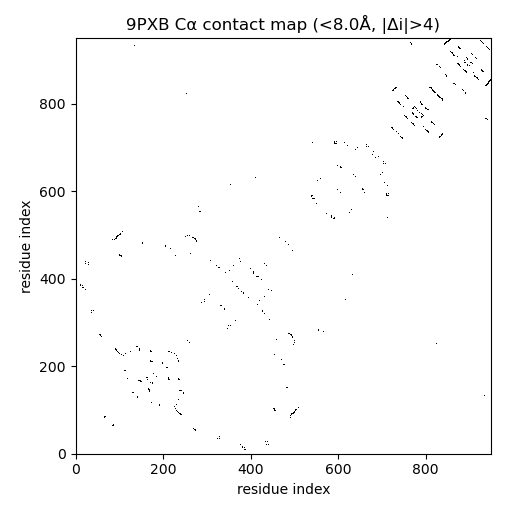9.899 175.275 1.00 138.79 396 VAL A C 1
ATOM 3116 O O . VAL A 1 441 ? 133.018 140.870 174.758 1.00 138.79 396 VAL A O 1
ATOM 3120 N N . ALA A 1 442 ? 131.852 139.984 176.466 1.00 137.83 397 ALA A N 1
ATOM 3121 C CA . ALA A 1 442 ? 131.851 141.244 177.200 1.00 137.83 397 ALA A CA 1
ATOM 3122 C C . ALA A 1 442 ? 133.268 141.683 177.548 1.00 137.83 397 ALA A C 1
ATOM 3123 O O . ALA A 1 442 ? 133.613 142.863 177.410 1.00 137.83 397 ALA A O 1
ATOM 3125 N N . THR A 1 443 ? 134.102 140.745 178.002 1.00 138.85 398 THR A N 1
ATOM 3126 C CA . THR A 1 443 ? 135.485 141.073 178.324 1.00 138.85 398 THR A CA 1
ATOM 3127 C C . THR A 1 443 ? 136.249 141.512 177.083 1.00 138.85 398 THR A C 1
ATOM 3128 O O . THR A 1 443 ? 137.051 142.451 177.139 1.00 138.85 398 THR A O 1
ATOM 3132 N N . GLU A 1 444 ? 136.015 140.845 175.951 1.00 138.39 399 GLU A N 1
ATOM 3133 C CA . GLU A 1 444 ? 136.729 141.214 174.735 1.00 138.39 399 GLU A CA 1
ATOM 3134 C C . GLU A 1 444 ? 136.261 142.556 174.183 1.00 138.39 399 GLU A C 1
ATOM 3135 O O . GLU A 1 444 ? 137.030 143.241 173.501 1.00 138.39 399 GLU A O 1
ATOM 3141 N N . LEU A 1 445 ? 135.015 142.950 174.460 1.00 140.76 400 LEU A N 1
ATOM 3142 C CA . LEU A 1 445 ? 134.510 144.198 173.895 1.00 140.76 400 LEU A CA 1
ATOM 3143 C C . LEU A 1 445 ? 134.743 145.395 174.811 1.00 140.76 400 LEU A C 1
ATOM 3144 O O . LEU A 1 445 ? 134.807 146.530 174.325 1.00 140.76 400 LEU A O 1
ATOM 3149 N N . GLY A 1 446 ? 134.863 145.172 176.122 1.00 142.37 401 GLY A N 1
ATOM 3150 C CA . GLY A 1 446 ? 135.034 146.292 177.036 1.00 142.37 401 GLY A CA 1
ATOM 3151 C C . GLY A 1 446 ? 136.311 147.073 176.790 1.00 142.37 401 GLY A C 1
ATOM 3152 O O . GLY A 1 446 ? 136.344 148.295 176.954 1.00 142.37 401 GLY A O 1
ATOM 3153 N N . ILE A 1 447 ? 137.380 146.378 176.400 1.00 143.09 402 ILE A N 1
ATOM 3154 C CA . ILE A 1 447 ? 138.661 147.038 176.168 1.00 143.09 402 ILE A CA 1
ATOM 3155 C C . ILE A 1 447 ? 138.593 147.967 174.961 1.00 143.09 402 ILE A C 1
ATOM 3156 O O . ILE A 1 447 ? 139.273 149.000 174.924 1.00 143.09 402 ILE A O 1
ATOM 3161 N N . ILE A 1 448 ? 137.781 147.620 173.961 1.00 146.48 403 ILE A N 1
ATOM 3162 C CA . ILE A 1 448 ? 137.754 148.367 172.708 1.00 146.48 403 ILE A CA 1
ATOM 3163 C C . ILE A 1 448 ? 137.200 149.775 172.914 1.00 146.48 403 ILE A C 1
ATOM 3164 O O . ILE A 1 448 ? 137.627 150.728 172.243 1.00 146.48 403 ILE A O 1
ATOM 3169 N N . LEU A 1 449 ? 136.236 149.932 173.825 1.00 152.53 404 LEU A N 1
ATOM 3170 C CA . LEU A 1 449 ? 135.694 151.257 174.108 1.00 152.53 404 LEU A CA 1
ATOM 3171 C C . LEU A 1 449 ? 136.777 152.186 174.641 1.00 152.53 404 LEU A C 1
ATOM 3172 O O . LEU A 1 449 ? 136.923 153.322 174.174 1.00 152.53 404 LEU A O 1
ATOM 3177 N N . ILE A 1 450 ? 137.562 151.712 175.611 1.00 150.12 405 ILE A N 1
ATOM 3178 C CA . ILE A 1 450 ? 138.681 152.505 176.111 1.00 150.12 405 ILE A CA 1
ATOM 3179 C C . ILE A 1 450 ? 139.706 152.722 175.009 1.00 150.12 405 ILE A C 1
ATOM 3180 O O . ILE A 1 450 ? 140.335 153.785 174.932 1.00 150.12 405 ILE A O 1
ATOM 3185 N N . GLY A 1 451 ? 139.883 151.730 174.134 1.00 148.10 406 GLY A N 1
ATOM 3186 C CA . GLY A 1 451 ? 140.824 151.885 173.038 1.00 148.10 406 GLY A CA 1
ATOM 3187 C C . GLY A 1 451 ? 140.475 153.042 172.121 1.00 148.10 406 GLY A C 1
ATOM 3188 O O . GLY A 1 451 ? 141.351 153.811 171.718 1.00 148.10 406 GLY A O 1
ATOM 3189 N N . TYR A 1 452 ? 139.196 153.186 171.780 1.00 153.93 407 TYR A N 1
ATOM 3190 C CA . TYR A 1 452 ? 138.790 154.283 170.905 1.00 153.93 407 TYR A CA 1
ATOM 3191 C C . TYR A 1 452 ? 138.447 155.558 171.668 1.00 153.93 407 TYR A C 1
ATOM 3192 O O . TYR A 1 452 ? 138.209 156.593 171.037 1.00 153.93 407 TYR A O 1
ATOM 3201 N N . PHE A 1 453 ? 138.431 155.517 173.001 1.00 158.79 408 PHE A N 1
ATOM 3202 C CA . PHE A 1 453 ? 138.219 156.737 173.773 1.00 158.79 408 PHE A CA 1
ATOM 3203 C C . PHE A 1 453 ? 139.376 157.722 173.657 1.00 158.79 408 PHE A C 1
ATOM 3204 O O . PHE A 1 453 ? 139.233 158.869 174.092 1.00 158.79 408 PHE A O 1
ATOM 3212 N N . THR A 1 454 ? 140.507 157.308 173.092 1.00 157.23 409 THR A N 1
ATOM 3213 C CA . THR A 1 454 ? 141.636 158.203 172.898 1.00 157.23 409 THR A CA 1
ATOM 3214 C C . THR A 1 454 ? 141.404 159.083 171.670 1.00 157.23 409 THR A C 1
ATOM 3215 O O . THR A 1 454 ? 140.346 159.050 171.035 1.00 157.23 409 THR A O 1
ATOM 3219 N N . LEU A 1 455 ? 142.412 159.880 171.325 1.00 161.35 410 LEU A N 1
ATOM 3220 C CA . LEU A 1 455 ? 142.290 160.874 170.267 1.00 161.35 410 LEU A CA 1
ATOM 3221 C C . LEU A 1 455 ? 142.851 160.398 168.928 1.00 161.35 410 LEU A C 1
ATOM 3222 O O . LEU A 1 455 ? 142.730 161.116 167.930 1.00 161.35 410 LEU A O 1
ATOM 3227 N N . VAL A 1 456 ? 143.421 159.203 168.868 1.00 159.10 411 VAL A N 1
ATOM 3228 C CA . VAL A 1 456 ? 144.030 158.718 167.627 1.00 159.10 411 VAL A CA 1
ATOM 3229 C C . VAL A 1 456 ? 142.921 158.384 166.632 1.00 159.10 411 VAL A C 1
ATOM 3230 O O . VAL A 1 456 ? 142.007 157.619 166.973 1.00 159.10 411 VAL A O 1
ATOM 3234 N N . PRO A 1 457 ? 142.964 158.922 165.411 1.00 158.08 412 PRO A N 1
ATOM 3235 C CA . PRO A 1 457 ? 141.896 158.638 164.441 1.00 158.08 412 PRO A CA 1
ATOM 3236 C C . PRO A 1 457 ? 141.950 157.223 163.883 1.00 158.08 412 PRO A C 1
ATOM 3237 O O . PRO A 1 457 ? 140.911 156.569 163.742 1.00 158.08 412 PRO A O 1
ATOM 3241 N N . ALA A 1 458 ? 143.152 156.742 163.553 1.00 152.25 413 ALA A N 1
ATOM 3242 C CA . ALA A 1 458 ? 143.283 155.394 163.009 1.00 152.25 413 ALA A CA 1
ATOM 3243 C C . ALA A 1 458 ? 142.882 154.341 164.034 1.00 152.25 413 ALA A C 1
ATOM 3244 O O . ALA A 1 458 ? 142.181 153.377 163.702 1.00 152.25 413 ALA A O 1
ATOM 3246 N N . ILE A 1 459 ? 143.316 154.509 165.285 1.00 151.35 414 ILE A N 1
ATOM 3247 C CA . ILE A 1 459 ? 142.927 153.579 166.341 1.00 151.35 414 ILE A CA 1
ATOM 3248 C C . ILE A 1 459 ? 141.422 153.637 166.571 1.00 151.35 414 ILE A C 1
ATOM 3249 O O . ILE A 1 459 ? 140.774 152.611 166.809 1.00 151.35 414 ILE A O 1
ATOM 3254 N N . GLN A 1 460 ? 140.843 154.839 166.504 1.00 153.96 415 GLN A N 1
ATOM 3255 C CA . GLN A 1 460 ? 139.398 154.969 166.661 1.00 153.96 415 GLN A CA 1
ATOM 3256 C C . GLN A 1 460 ? 138.654 154.233 165.555 1.00 153.96 415 GLN A C 1
ATOM 3257 O O . GLN A 1 460 ? 137.661 153.546 165.819 1.00 153.96 415 GLN A O 1
ATOM 3263 N N . GLU A 1 461 ? 139.116 154.365 164.309 1.00 151.41 416 GLU A N 1
ATOM 3264 C CA . GLU A 1 461 ? 138.488 153.639 163.209 1.00 151.41 416 GLU A CA 1
ATOM 3265 C C . GLU A 1 461 ? 138.628 152.134 163.394 1.00 151.41 416 GLU A C 1
ATOM 3266 O O . GLU A 1 461 ? 137.672 151.379 163.171 1.00 151.41 416 GLU A O 1
ATOM 3272 N N . PHE A 1 462 ? 139.815 151.682 163.806 1.00 147.20 417 PHE A N 1
ATOM 3273 C CA . PHE A 1 462 ? 140.030 150.259 164.046 1.00 147.20 417 PHE A CA 1
ATOM 3274 C C . PHE A 1 462 ? 139.076 149.734 165.110 1.00 147.20 417 PHE A C 1
ATOM 3275 O O . PHE A 1 462 ? 138.469 148.671 164.943 1.00 147.20 417 PHE A O 1
ATOM 3283 N N . CYS A 1 463 ? 138.911 150.480 166.202 1.00 148.02 418 CYS A N 1
ATOM 3284 C CA . CYS A 1 463 ? 138.040 150.034 167.282 1.00 148.02 418 CYS A CA 1
ATOM 3285 C C . CYS A 1 463 ? 136.566 150.094 166.893 1.00 148.02 418 CYS A C 1
ATOM 3286 O O . CYS A 1 463 ? 135.776 149.243 167.323 1.00 148.02 418 CYS A O 1
ATOM 3289 N N . LEU A 1 464 ? 136.175 151.094 166.099 1.00 147.92 419 LEU A N 1
ATOM 3290 C CA . LEU A 1 464 ? 134.801 151.156 165.612 1.00 147.92 419 LEU A CA 1
ATOM 3291 C C . LEU A 1 464 ? 134.495 149.978 164.698 1.00 147.92 419 LEU A C 1
ATOM 3292 O O . LEU A 1 464 ? 133.387 149.429 164.727 1.00 147.92 419 LEU A O 1
ATOM 3297 N N . PHE A 1 465 ? 135.460 149.583 163.866 1.00 143.58 420 PHE A N 1
ATOM 3298 C CA . PHE A 1 465 ? 135.303 148.352 163.100 1.00 143.58 420 PHE A CA 1
ATOM 3299 C C . PHE A 1 465 ? 135.211 147.145 164.025 1.00 143.58 420 PHE A C 1
ATOM 3300 O O . PHE A 1 465 ? 134.394 146.242 163.806 1.00 143.58 420 PHE A O 1
ATOM 3308 N N . ALA A 1 466 ? 136.044 147.118 165.069 1.00 139.98 421 ALA A N 1
ATOM 3309 C CA . ALA A 1 466 ? 136.140 145.945 165.930 1.00 139.98 421 ALA A CA 1
ATOM 3310 C C . ALA A 1 466 ? 134.853 145.696 166.706 1.00 139.98 421 ALA A C 1
ATOM 3311 O O . ALA A 1 466 ? 134.437 144.545 166.861 1.00 139.98 421 ALA A O 1
ATOM 3313 N N . VAL A 1 467 ? 134.219 146.752 167.222 1.00 141.88 422 VAL A N 1
ATOM 3314 C CA . VAL A 1 467 ? 133.015 146.554 168.035 1.00 141.88 422 VAL A CA 1
ATOM 3315 C C . VAL A 1 467 ? 131.891 145.949 167.196 1.00 141.88 422 VAL A C 1
ATOM 3316 O O . VAL A 1 467 ? 131.230 144.984 167.610 1.00 141.88 422 VAL A O 1
ATOM 3320 N N . VAL A 1 468 ? 131.664 146.497 166.001 1.00 141.62 423 VAL A N 1
ATOM 3321 C CA . VAL A 1 468 ? 130.605 145.977 165.146 1.00 141.62 423 VAL A CA 1
ATOM 3322 C C . VAL A 1 468 ? 130.963 144.588 164.630 1.00 141.62 423 VAL A C 1
ATOM 3323 O O . VAL A 1 468 ? 130.091 143.718 164.504 1.00 141.62 423 VAL A O 1
ATOM 3327 N N . GLY A 1 469 ? 132.246 144.342 164.349 1.00 137.87 424 GLY A N 1
ATOM 3328 C CA . GLY A 1 469 ? 132.659 142.998 163.985 1.00 137.87 424 GLY A CA 1
ATOM 3329 C C . GLY A 1 469 ? 132.379 141.992 165.083 1.00 137.87 424 GLY A C 1
ATOM 3330 O O . GLY A 1 469 ? 131.891 140.893 164.820 1.00 137.87 424 GLY A O 1
ATOM 3331 N N . LEU A 1 470 ? 132.665 142.365 166.331 1.00 135.57 425 LEU A N 1
ATOM 3332 C CA . LEU A 1 470 ? 132.437 141.460 167.450 1.00 135.57 425 LEU A CA 1
ATOM 3333 C C . LEU A 1 470 ? 130.951 141.196 167.659 1.00 135.57 425 LEU A C 1
ATOM 3334 O O . LEU A 1 470 ? 130.554 140.055 167.919 1.00 135.57 425 LEU A O 1
ATOM 3339 N N . VAL A 1 471 ? 130.110 142.228 167.549 1.00 134.66 426 VAL A N 1
ATOM 3340 C CA . VAL A 1 471 ? 128.682 142.003 167.773 1.00 134.66 426 VAL A CA 1
ATOM 3341 C C . VAL A 1 471 ? 128.081 141.170 166.640 1.00 134.66 426 VAL A C 1
ATOM 3342 O O . VAL A 1 471 ? 127.246 140.282 166.877 1.00 134.66 426 VAL A O 1
ATOM 3346 N N . SER A 1 472 ? 128.505 141.422 165.397 1.00 138.00 427 SER A N 1
ATOM 3347 C CA . SER A 1 472 ? 128.037 140.602 164.285 1.00 138.00 427 SER A CA 1
ATOM 3348 C C . SER A 1 472 ? 128.514 139.164 164.430 1.00 138.00 427 SER A C 1
ATOM 3349 O O . SER A 1 472 ? 127.767 138.222 164.141 1.00 138.00 427 SER A O 1
ATOM 3352 N N . ASP A 1 473 ? 129.756 138.977 164.882 1.00 135.69 428 ASP A N 1
ATOM 3353 C CA . ASP A 1 473 ? 130.264 137.637 165.143 1.00 135.69 428 ASP A CA 1
ATOM 3354 C C . ASP A 1 473 ? 129.446 136.944 166.220 1.00 135.69 428 ASP A C 1
ATOM 3355 O O . ASP A 1 473 ? 129.160 135.748 166.116 1.00 135.69 428 ASP A O 1
ATOM 3360 N N . PHE A 1 474 ? 129.068 137.680 167.266 1.00 135.29 429 PHE A N 1
ATOM 3361 C CA . PHE A 1 474 ? 128.249 137.107 168.329 1.00 135.29 429 PHE A CA 1
ATOM 3362 C C . PHE A 1 474 ? 126.908 136.628 167.787 1.00 135.29 429 PHE A C 1
ATOM 3363 O O . PHE A 1 474 ? 126.484 135.498 168.054 1.00 135.29 429 PHE A O 1
ATOM 3371 N N . PHE A 1 475 ? 126.237 137.469 166.995 1.00 136.13 430 PHE A N 1
ATOM 3372 C CA . PHE A 1 475 ? 124.956 137.059 166.422 1.00 136.13 430 PHE A CA 1
ATOM 3373 C C . PHE A 1 475 ? 125.118 135.853 165.502 1.00 136.13 430 PHE A C 1
ATOM 3374 O O . PHE A 1 475 ? 124.314 134.907 165.543 1.00 136.13 430 PHE A O 1
ATOM 3382 N N . LEU A 1 476 ? 126.160 135.862 164.670 1.00 135.30 431 LEU A N 1
ATOM 3383 C CA . LEU A 1 476 ? 126.321 134.793 163.694 1.00 135.30 431 LEU A CA 1
ATOM 3384 C C . LEU A 1 476 ? 126.676 133.473 164.367 1.00 135.30 431 LEU A C 1
ATOM 3385 O O . LEU A 1 476 ? 126.185 132.419 163.958 1.00 135.30 431 LEU A O 1
ATOM 3390 N N . GLN A 1 477 ? 127.520 133.500 165.400 1.00 134.13 432 GLN A N 1
ATOM 3391 C CA . GLN A 1 477 ? 127.780 132.265 166.130 1.00 134.13 432 GLN A CA 1
ATOM 3392 C C . GLN A 1 477 ? 126.554 131.830 166.918 1.00 134.13 432 GLN A C 1
ATOM 3393 O O . GLN A 1 477 ? 126.366 130.632 167.158 1.00 134.13 432 GLN A O 1
ATOM 3399 N N . MET A 1 478 ? 125.707 132.782 167.319 1.00 135.15 433 MET A N 1
ATOM 3400 C CA . MET A 1 478 ? 124.494 132.424 168.040 1.00 135.15 433 MET A CA 1
ATOM 3401 C C . MET A 1 478 ? 123.475 131.746 167.134 1.00 135.15 433 MET A C 1
ATOM 3402 O O . MET A 1 478 ? 122.642 130.974 167.620 1.00 135.15 433 MET A O 1
ATOM 3407 N N . PHE A 1 479 ? 123.503 132.025 165.830 1.00 138.96 434 PHE A N 1
ATOM 3408 C CA . PHE A 1 479 ? 122.510 131.433 164.936 1.00 138.96 434 PHE A CA 1
ATOM 3409 C C . PHE A 1 479 ? 123.084 130.387 163.985 1.00 138.96 434 PHE A C 1
ATOM 3410 O O . PHE A 1 479 ? 122.706 129.210 164.053 1.00 138.96 434 PHE A O 1
ATOM 3418 N N . PHE A 1 480 ? 124.026 130.772 163.123 1.00 138.56 435 PHE A N 1
ATOM 3419 C CA . PHE A 1 480 ? 124.454 129.889 162.042 1.00 138.56 435 PHE A CA 1
ATOM 3420 C C . PHE A 1 480 ? 125.261 128.710 162.570 1.00 138.56 435 PHE A C 1
ATOM 3421 O O . PHE A 1 480 ? 125.045 127.565 162.153 1.00 138.56 435 PHE A O 1
ATOM 3429 N N . PHE A 1 481 ? 126.198 128.973 163.481 1.00 133.45 436 PHE A N 1
ATOM 3430 C CA . PHE A 1 481 ? 127.034 127.902 164.010 1.00 133.45 436 PHE A CA 1
ATOM 3431 C C . PHE A 1 481 ? 126.206 126.892 164.795 1.00 133.45 436 PHE A C 1
ATOM 3432 O O . PHE A 1 481 ? 126.402 125.676 164.659 1.00 133.45 436 PHE A O 1
ATOM 3440 N N . THR A 1 482 ? 125.275 127.372 165.622 1.00 138.15 437 THR A N 1
ATOM 3441 C CA . THR A 1 482 ? 124.458 126.436 166.383 1.00 138.15 437 THR A CA 1
ATOM 3442 C C . THR A 1 482 ? 123.545 125.640 165.459 1.00 138.15 437 THR A C 1
ATOM 3443 O O . THR A 1 482 ? 123.335 124.443 165.678 1.00 138.15 437 THR A O 1
ATOM 3447 N N . THR A 1 483 ? 123.034 126.264 164.391 1.00 140.49 438 THR A N 1
ATOM 3448 C CA . THR A 1 483 ? 122.204 125.509 163.459 1.00 140.49 438 THR A CA 1
ATOM 3449 C C . THR A 1 483 ? 123.008 124.432 162.737 1.00 140.49 438 THR A C 1
ATOM 3450 O O . THR A 1 483 ? 122.530 123.303 162.574 1.00 140.49 438 THR A O 1
ATOM 3454 N N . VAL A 1 484 ? 124.228 124.753 162.297 1.00 140.51 439 VAL A N 1
ATOM 3455 C CA . VAL A 1 484 ? 124.999 123.761 161.552 1.00 140.51 439 VAL A CA 1
ATOM 3456 C C . VAL A 1 484 ? 125.452 122.629 162.469 1.00 140.51 439 VAL A C 1
ATOM 3457 O O . VAL A 1 484 ? 125.455 121.457 162.070 1.00 140.51 439 VAL A O 1
ATOM 3461 N N . LEU A 1 485 ? 125.828 122.942 163.712 1.00 136.60 440 LEU A N 1
ATOM 3462 C CA . LEU A 1 485 ? 126.155 121.851 164.623 1.00 136.60 440 LEU A CA 1
ATOM 3463 C C . LEU A 1 485 ? 124.917 121.029 164.964 1.00 136.60 440 LEU A C 1
ATOM 3464 O O . LEU A 1 485 ? 125.020 119.813 165.164 1.00 136.60 440 LEU A O 1
ATOM 3469 N N . SER A 1 486 ? 123.741 121.662 165.005 1.00 140.37 441 SER A N 1
ATOM 3470 C CA . SER A 1 486 ? 122.509 120.912 165.220 1.00 140.37 441 SER A CA 1
ATOM 3471 C C . SER A 1 486 ? 122.245 119.942 164.077 1.00 140.37 441 SER A C 1
ATOM 3472 O O . SER A 1 486 ? 121.861 118.791 164.311 1.00 140.37 441 SER A O 1
ATOM 3475 N N . ILE A 1 487 ? 122.437 120.385 162.833 1.00 146.13 442 ILE A N 1
ATOM 3476 C CA . ILE A 1 487 ? 122.208 119.482 161.706 1.00 146.13 442 ILE A CA 1
ATOM 3477 C C . ILE A 1 487 ? 123.259 118.376 161.687 1.00 146.13 442 ILE A C 1
ATOM 3478 O O . ILE A 1 487 ? 122.967 117.233 161.313 1.00 146.13 442 ILE A O 1
ATOM 3483 N N . ASP A 1 488 ? 124.493 118.687 162.097 1.00 147.89 443 ASP A N 1
ATOM 3484 C CA . ASP A 1 488 ? 125.512 117.646 162.196 1.00 147.89 443 ASP A CA 1
ATOM 3485 C C . ASP A 1 488 ? 125.125 116.595 163.230 1.00 147.89 443 ASP A C 1
ATOM 3486 O O . ASP A 1 488 ? 125.266 115.390 162.986 1.00 147.89 443 ASP A O 1
ATOM 3491 N N . ILE A 1 489 ? 124.625 117.033 164.387 1.00 142.11 444 ILE A N 1
ATOM 3492 C CA . ILE A 1 489 ? 124.184 116.091 165.413 1.00 142.11 444 ILE A CA 1
ATOM 3493 C C . ILE A 1 489 ? 122.999 115.276 164.912 1.00 142.11 444 ILE A C 1
ATOM 3494 O O . ILE A 1 489 ? 122.899 114.070 165.171 1.00 142.11 444 ILE A O 1
ATOM 3499 N N . ARG A 1 490 ? 122.083 115.920 164.184 1.00 144.92 445 ARG A N 1
ATOM 3500 C CA . ARG A 1 490 ? 120.937 115.211 163.625 1.00 144.92 445 ARG A CA 1
ATOM 3501 C C . ARG A 1 490 ? 121.380 114.126 162.653 1.00 144.92 445 ARG A C 1
ATOM 3502 O O . ARG A 1 490 ? 120.844 113.012 162.666 1.00 144.92 445 ARG A O 1
ATOM 3510 N N . ARG A 1 491 ? 122.359 114.435 161.801 1.00 152.07 446 ARG A N 1
ATOM 3511 C CA . ARG A 1 491 ? 122.814 113.460 160.817 1.00 152.07 446 ARG A CA 1
ATOM 3512 C C . ARG A 1 491 ? 123.646 112.353 161.455 1.00 152.07 446 ARG A C 1
ATOM 3513 O O . ARG A 1 491 ? 123.645 111.220 160.960 1.00 152.07 446 ARG A O 1
ATOM 3521 N N . MET A 1 492 ? 124.355 112.652 162.548 1.00 153.32 447 MET A N 1
ATOM 3522 C CA . MET A 1 492 ? 125.233 111.653 163.153 1.00 153.32 447 MET A CA 1
ATOM 3523 C C . MET A 1 492 ? 124.442 110.446 163.647 1.00 153.32 447 MET A C 1
ATOM 3524 O O . MET A 1 492 ? 124.768 109.298 163.319 1.00 153.32 447 MET A O 1
ATOM 3529 N N . GLU A 1 493 ? 123.395 110.685 164.440 1.00 154.25 448 GLU A N 1
ATOM 3530 C CA . GLU A 1 493 ? 122.605 109.576 164.964 1.00 154.25 448 GLU A CA 1
ATOM 3531 C C . GLU A 1 493 ? 121.826 108.873 163.862 1.00 154.25 448 GLU A C 1
ATOM 3532 O O . GLU A 1 493 ? 121.633 107.653 163.923 1.00 154.25 448 GLU A O 1
ATOM 3538 N N . LEU A 1 494 ? 121.372 109.618 162.852 1.00 155.59 449 LEU A N 1
ATOM 3539 C CA . LEU A 1 494 ? 120.678 108.996 161.729 1.00 155.59 449 LEU A CA 1
ATOM 3540 C C . LEU A 1 494 ? 121.597 108.038 160.980 1.00 155.59 449 LEU A C 1
ATOM 3541 O O . LEU A 1 494 ? 121.182 106.936 160.601 1.00 155.59 449 LEU A O 1
ATOM 3546 N N . ALA A 1 495 ? 122.849 108.443 160.754 1.00 157.85 450 ALA A N 1
ATOM 3547 C CA . ALA A 1 495 ? 123.809 107.555 160.106 1.00 157.85 450 ALA A CA 1
ATOM 3548 C C . ALA A 1 495 ? 124.150 106.366 160.995 1.00 157.85 450 ALA A C 1
ATOM 3549 O O . ALA A 1 495 ? 124.235 105.229 160.515 1.00 157.85 450 ALA A O 1
ATOM 3551 N N . ASP A 1 496 ? 124.348 106.604 162.288 1.00 158.36 451 ASP A N 1
ATOM 3552 C CA . ASP A 1 496 ? 124.686 105.532 163.218 1.00 158.36 451 ASP A CA 1
ATOM 3553 C C . ASP A 1 496 ? 123.512 105.206 164.135 1.00 158.36 451 ASP A C 1
ATOM 3554 O O . ASP A 1 496 ? 123.359 104.070 164.583 1.00 158.36 451 ASP A O 1
ATOM 3559 N N . ASP A 1 654 ? 167.849 150.835 92.958 1.00 136.72 609 ASP A N 1
ATOM 3560 C CA . ASP A 1 654 ? 168.093 149.773 93.926 1.00 136.72 609 ASP A CA 1
ATOM 3561 C C . ASP A 1 654 ? 168.839 150.304 95.145 1.00 136.72 609 ASP A C 1
ATOM 3562 O O . ASP A 1 654 ? 169.561 151.298 95.053 1.00 136.72 609 ASP A O 1
ATOM 3567 N N . SER A 1 655 ? 168.658 149.628 96.282 1.00 127.92 610 SER A N 1
ATOM 3568 C CA . SER A 1 655 ? 169.290 150.012 97.546 1.00 127.92 610 SER A CA 1
ATOM 3569 C C . SER A 1 655 ? 168.967 151.459 97.909 1.00 127.92 610 SER A C 1
ATOM 3570 O O . SER A 1 655 ? 169.817 152.199 98.408 1.00 127.92 610 SER A O 1
ATOM 3573 N N . ARG A 1 656 ? 167.726 151.865 97.655 1.00 116.08 611 ARG A N 1
ATOM 3574 C CA . ARG A 1 656 ? 167.308 153.230 97.941 1.00 116.08 611 ARG A CA 1
ATOM 3575 C C . ARG A 1 656 ? 167.214 153.452 99.445 1.00 116.08 611 ARG A C 1
ATOM 3576 O O . ARG A 1 656 ? 166.676 152.614 100.175 1.00 116.08 611 ARG A O 1
ATOM 3584 N N . ALA A 1 657 ? 167.745 154.577 99.905 1.00 106.21 612 ALA A N 1
ATOM 3585 C CA . ALA A 1 657 ? 167.636 154.927 101.315 1.00 106.21 612 ALA A CA 1
ATOM 3586 C C . ALA A 1 657 ? 166.174 155.180 101.666 1.00 106.21 612 ALA A C 1
ATOM 3587 O O . ALA A 1 657 ? 165.493 155.928 100.955 1.00 106.21 612 ALA A O 1
ATOM 3589 N N . PRO A 1 658 ? 165.655 154.571 102.732 1.00 102.01 613 PRO A N 1
ATOM 3590 C CA . PRO A 1 658 ? 164.248 154.786 103.089 1.00 102.01 613 PRO A CA 1
ATOM 3591 C C . PRO A 1 658 ? 163.959 156.256 103.354 1.00 102.01 613 PRO A C 1
ATOM 3592 O O . PRO A 1 658 ? 164.767 156.971 103.951 1.00 102.01 613 PRO A O 1
ATOM 3596 N N . GLU A 1 659 ? 162.791 156.700 102.903 1.00 95.79 614 GLU A N 1
ATOM 3597 C CA . GLU A 1 659 ? 162.405 158.094 103.040 1.00 95.79 614 GLU A CA 1
ATOM 3598 C C . GLU A 1 659 ? 161.786 158.349 104.410 1.00 95.79 614 GLU A C 1
ATOM 3599 O O . GLU A 1 659 ? 161.382 157.426 105.123 1.00 95.79 614 GLU A O 1
ATOM 3605 N N . VAL A 1 660 ? 161.717 159.628 104.774 1.00 75.76 615 VAL A N 1
ATOM 3606 C CA . VAL A 1 660 ? 161.154 160.009 106.062 1.00 75.76 615 VAL A CA 1
ATOM 3607 C C . VAL A 1 660 ? 159.642 159.844 106.021 1.00 75.76 615 VAL A C 1
ATOM 3608 O O . VAL A 1 660 ? 158.969 160.350 105.113 1.00 75.76 615 VAL A O 1
ATOM 3612 N N . THR A 1 661 ? 159.100 159.134 107.006 1.00 73.10 616 THR A N 1
ATOM 3613 C CA . THR A 1 661 ? 157.667 158.930 107.136 1.00 73.10 616 THR A CA 1
ATOM 3614 C C . THR A 1 661 ? 157.202 159.447 108.489 1.00 73.10 616 THR A C 1
ATOM 3615 O O . THR A 1 661 ? 157.930 159.376 109.482 1.00 73.10 616 THR A O 1
ATOM 3619 N N . TRP A 1 662 ? 155.980 159.969 108.519 1.00 70.18 617 TRP A N 1
ATOM 3620 C CA . TRP A 1 662 ? 155.408 160.585 109.712 1.00 70.18 617 TRP A CA 1
ATOM 3621 C C . TRP A 1 662 ? 154.068 159.946 110.046 1.00 70.18 617 TRP A C 1
ATOM 3622 O O . TRP A 1 662 ? 153.063 160.621 110.280 1.00 70.18 617 TRP A O 1
ATOM 3633 N N . GLY A 1 663 ? 154.044 158.612 110.072 1.00 81.03 618 GLY A N 1
ATOM 3634 C CA . GLY A 1 663 ? 152.836 157.889 110.345 1.00 81.03 618 GLY A CA 1
ATOM 3635 C C . GLY A 1 663 ? 152.416 158.005 111.799 1.00 81.03 618 GLY A C 1
ATOM 3636 O O . GLY A 1 663 ? 153.032 158.723 112.598 1.00 81.03 618 GLY A O 1
ATOM 3637 N N . PRO A 1 664 ? 151.350 157.287 112.157 1.00 84.59 619 PRO A N 1
ATOM 3638 C CA . PRO A 1 664 ? 150.815 157.389 113.521 1.00 84.59 619 PRO A CA 1
ATOM 3639 C C . PRO A 1 664 ? 151.665 156.673 114.560 1.00 84.59 619 PRO A C 1
ATOM 3640 O O . PRO A 1 664 ? 151.257 156.552 115.720 1.00 84.59 619 PRO A O 1
ATOM 3644 N N . GLU A 1 665 ? 152.838 156.183 114.163 1.00 83.96 620 GLU A N 1
ATOM 3645 C CA . GLU A 1 665 ? 153.755 155.573 115.116 1.00 83.96 620 GLU A CA 1
ATOM 3646 C C . GLU A 1 665 ? 154.781 156.562 115.652 1.00 83.96 620 GLU A C 1
ATOM 3647 O O . GLU A 1 665 ? 155.252 156.399 116.784 1.00 83.96 620 GLU A O 1
ATOM 3653 N N . ASP A 1 666 ? 155.137 157.583 114.868 1.00 77.98 621 ASP A N 1
ATOM 3654 C CA . ASP A 1 666 ? 156.039 158.617 115.363 1.00 77.98 621 ASP A CA 1
ATOM 3655 C C . ASP A 1 666 ? 155.396 159.409 116.492 1.00 77.98 621 ASP A C 1
ATOM 3656 O O . ASP A 1 666 ? 156.057 159.735 117.485 1.00 77.98 621 ASP A O 1
ATOM 3661 N N . GLU A 1 667 ? 154.115 159.734 116.355 1.00 83.87 622 GLU A N 1
ATOM 3662 C CA . GLU A 1 667 ? 153.370 160.309 117.462 1.00 83.87 622 GLU A CA 1
ATOM 3663 C C . GLU A 1 667 ? 153.231 159.285 118.581 1.00 83.87 622 GLU A C 1
ATOM 3664 O O . GLU A 1 667 ? 153.224 158.073 118.345 1.00 83.87 622 GLU A O 1
ATOM 3670 N N . GLU A 1 668 ? 153.134 159.786 119.814 1.00 85.24 623 GLU A N 1
ATOM 3671 C CA . GLU A 1 668 ? 153.029 158.941 121.004 1.00 85.24 623 GLU A CA 1
ATOM 3672 C C . GLU A 1 668 ? 154.222 157.997 121.130 1.00 85.24 623 GLU A C 1
ATOM 3673 O O . GLU A 1 668 ? 154.088 156.871 121.613 1.00 85.24 623 GLU A O 1
ATOM 3679 N N . LEU A 1 669 ? 155.399 158.447 120.692 1.00 77.91 624 LEU A N 1
ATOM 3680 C CA . LEU A 1 669 ? 156.596 157.619 120.778 1.00 77.91 624 LEU A CA 1
ATOM 3681 C C . LEU A 1 669 ? 157.129 157.524 122.200 1.00 77.91 624 LEU A C 1
ATOM 3682 O O . LEU A 1 669 ? 157.930 156.629 122.490 1.00 77.91 624 LEU A O 1
ATOM 3687 N N . TRP A 1 670 ? 156.703 158.423 123.089 1.00 82.17 625 TRP A N 1
ATOM 3688 C CA . TRP A 1 670 ? 157.199 158.407 124.460 1.00 82.17 625 TRP A CA 1
ATOM 3689 C C . TRP A 1 670 ? 156.772 157.149 125.203 1.00 82.17 625 TRP A C 1
ATOM 3690 O O . TRP A 1 670 ? 157.465 156.709 126.126 1.00 82.17 625 TRP A O 1
ATOM 3701 N N . ARG A 1 671 ? 155.640 156.556 124.821 1.00 83.25 626 ARG A N 1
ATOM 3702 C CA . ARG A 1 671 ? 155.158 155.366 125.510 1.00 83.25 626 ARG A CA 1
ATOM 3703 C C . ARG A 1 671 ? 155.969 154.122 125.177 1.00 83.25 626 ARG A C 1
ATOM 3704 O O . ARG A 1 671 ? 155.779 153.090 125.828 1.00 83.25 626 ARG A O 1
ATOM 3712 N N . ARG A 1 672 ? 156.859 154.190 124.191 1.00 81.01 627 ARG A N 1
ATOM 3713 C CA . ARG A 1 672 ? 157.773 153.096 123.897 1.00 81.01 627 ARG A CA 1
ATOM 3714 C C . ARG A 1 672 ? 159.099 153.227 124.633 1.00 81.01 627 ARG A C 1
ATOM 3715 O O . ARG A 1 672 ? 159.990 152.397 124.430 1.00 81.01 627 ARG A O 1
ATOM 3723 N N . LEU A 1 673 ? 159.249 154.245 125.475 1.00 76.73 628 LEU A N 1
ATOM 3724 C CA . LEU A 1 673 ? 160.431 154.395 126.305 1.00 76.73 628 LEU A CA 1
ATOM 3725 C C . LEU A 1 673 ? 160.354 153.459 127.509 1.00 76.73 628 LEU A C 1
ATOM 3726 O O . LEU A 1 673 ? 159.350 152.782 127.745 1.00 76.73 628 LEU A O 1
ATOM 3731 N N . SER A 1 674 ? 161.441 153.423 128.275 1.00 77.33 629 SER A N 1
ATOM 3732 C CA . SER A 1 674 ? 161.445 152.659 129.513 1.00 77.33 629 SER A CA 1
ATOM 3733 C C . SER A 1 674 ? 160.451 153.257 130.501 1.00 77.33 629 SER A C 1
ATOM 3734 O O . SER A 1 674 ? 160.249 154.473 130.555 1.00 77.33 629 SER A O 1
ATOM 3737 N N . PHE A 1 675 ? 159.818 152.385 131.289 1.00 81.89 630 PHE A N 1
ATOM 3738 C CA . PHE A 1 675 ? 158.806 152.836 132.236 1.00 81.89 630 PHE A CA 1
ATOM 3739 C C . PHE A 1 675 ? 159.382 153.694 133.355 1.00 81.89 630 PHE A C 1
ATOM 3740 O O . PHE A 1 675 ? 158.616 154.365 134.054 1.00 81.89 630 PHE A O 1
ATOM 3748 N N . ARG A 1 676 ? 160.702 153.694 133.538 1.00 80.16 631 ARG A N 1
ATOM 3749 C CA . ARG A 1 676 ? 161.365 154.532 134.526 1.00 80.16 631 ARG A CA 1
ATOM 3750 C C . ARG A 1 676 ? 162.054 155.737 133.896 1.00 80.16 631 ARG A C 1
ATOM 3751 O O . ARG A 1 676 ? 162.921 156.345 134.530 1.00 80.16 631 ARG A O 1
ATOM 3759 N N . HIS A 1 677 ? 161.691 156.087 132.660 1.00 70.33 632 HIS A N 1
ATOM 3760 C CA . HIS A 1 677 ? 162.368 157.169 131.952 1.00 70.33 632 HIS A CA 1
ATOM 3761 C C . HIS A 1 677 ? 162.205 158.498 132.679 1.00 70.33 632 HIS A C 1
ATOM 3762 O O . HIS A 1 677 ? 163.182 159.089 133.151 1.00 70.33 632 HIS A O 1
ATOM 3769 N N . TRP A 1 678 ? 160.971 158.987 132.771 1.00 71.00 633 TRP A N 1
ATOM 3770 C CA . TRP A 1 678 ? 160.737 160.292 133.387 1.00 71.00 633 TRP A CA 1
ATOM 3771 C C . TRP A 1 678 ? 161.100 160.335 134.866 1.00 71.00 633 TRP A C 1
ATOM 3772 O O . TRP A 1 678 ? 161.739 161.315 135.288 1.00 71.00 633 TRP A O 1
ATOM 3783 N N . PRO A 1 679 ? 160.731 159.357 135.705 1.00 74.33 634 PRO A N 1
ATOM 3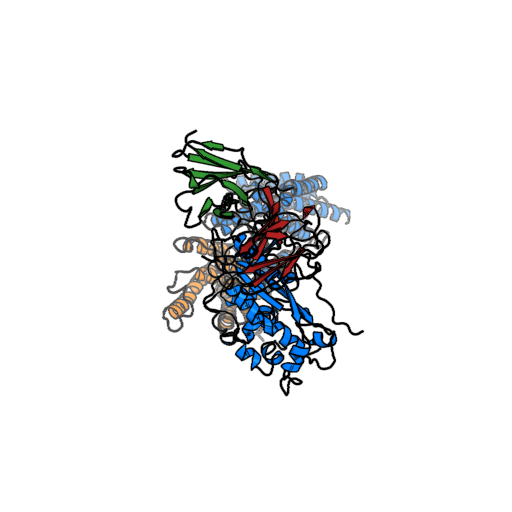784 C CA . PRO A 1 679 ? 161.163 159.429 137.111 1.00 74.33 634 PRO A CA 1
ATOM 3785 C C . PRO A 1 679 ? 162.671 159.485 137.279 1.00 74.33 634 PRO A C 1
ATOM 3786 O O . PRO A 1 679 ? 163.161 160.187 138.170 1.00 74.33 634 PRO A O 1
ATOM 3790 N N . THR A 1 680 ? 163.424 158.769 136.441 1.00 70.46 635 THR A N 1
ATOM 3791 C CA . THR A 1 680 ? 164.880 158.830 136.526 1.00 70.46 635 THR A CA 1
ATOM 3792 C C . THR A 1 680 ? 165.395 160.221 136.186 1.00 70.46 635 THR A C 1
ATOM 3793 O O . THR A 1 680 ? 166.319 160.726 136.834 1.00 70.46 635 THR A O 1
ATOM 3797 N N . LEU A 1 681 ? 164.814 160.853 135.164 1.00 64.64 636 LEU A N 1
ATOM 3798 C CA . LEU A 1 681 ? 165.278 162.171 134.746 1.00 64.64 636 LEU A CA 1
ATOM 3799 C C . LEU A 1 681 ? 165.039 163.214 135.829 1.00 64.64 636 LEU A C 1
ATOM 3800 O O . LEU A 1 681 ? 165.922 164.028 136.123 1.00 64.64 636 LEU A O 1
ATOM 3805 N N . PHE A 1 682 ? 163.852 163.208 136.434 1.00 69.53 637 PHE A N 1
ATOM 3806 C CA . PHE A 1 682 ? 163.536 164.208 137.445 1.00 69.53 637 PHE A CA 1
ATOM 3807 C C . PHE A 1 682 ? 164.237 163.932 138.767 1.00 69.53 637 PHE A C 1
ATOM 3808 O O . PHE A 1 682 ? 164.543 164.874 139.507 1.00 69.53 637 PHE A O 1
ATOM 3816 N N . ASN A 1 683 ? 164.499 162.662 139.083 1.00 77.55 638 ASN A N 1
ATOM 3817 C CA . ASN A 1 683 ? 165.147 162.338 140.350 1.00 77.55 638 ASN A CA 1
ATOM 3818 C C . ASN A 1 683 ? 166.565 162.887 140.415 1.00 77.55 638 ASN A C 1
ATOM 3819 O O . ASN A 1 683 ? 167.058 163.196 141.504 1.00 77.55 638 ASN A O 1
ATOM 3824 N N . TYR A 1 684 ? 167.235 163.017 139.267 1.00 69.51 639 TYR A N 1
ATOM 3825 C CA . TYR A 1 684 ? 168.595 163.546 139.264 1.00 69.51 639 TYR A CA 1
ATOM 3826 C C . TYR A 1 684 ? 168.642 164.974 139.787 1.00 69.51 639 TYR A C 1
ATOM 3827 O O . TYR A 1 684 ? 169.677 165.414 140.298 1.00 69.51 639 TYR A O 1
ATOM 3836 N N . TYR A 1 685 ? 167.537 165.709 139.674 1.00 71.38 640 TYR A N 1
ATOM 3837 C CA . TYR A 1 685 ? 167.464 167.093 140.121 1.00 71.38 640 TYR A CA 1
ATOM 3838 C C . TYR A 1 685 ? 166.655 167.241 141.405 1.00 71.38 640 TYR A C 1
ATOM 3839 O O . TYR A 1 685 ? 166.198 168.344 141.721 1.00 71.38 640 TYR A O 1
ATOM 3848 N N . ASN A 1 686 ? 166.473 166.147 142.146 1.00 81.21 641 ASN A N 1
ATOM 3849 C CA . ASN A 1 686 ? 165.731 166.148 143.407 1.00 81.21 641 ASN A CA 1
ATOM 3850 C C . ASN A 1 686 ? 164.306 166.664 143.211 1.00 81.21 641 ASN A C 1
ATOM 3851 O O . ASN A 1 686 ? 163.839 167.560 143.916 1.00 81.21 641 ASN A O 1
ATOM 3856 N N . ILE A 1 687 ? 163.614 166.087 142.233 1.00 74.37 642 ILE A N 1
ATOM 3857 C CA . ILE A 1 687 ? 162.214 166.385 141.963 1.00 74.37 642 ILE A CA 1
ATOM 3858 C C . ILE A 1 687 ? 161.450 165.071 141.962 1.00 74.37 642 ILE A C 1
ATOM 3859 O O . ILE A 1 687 ? 161.838 164.122 141.270 1.00 74.37 642 ILE A O 1
ATOM 3864 N N . THR A 1 688 ? 160.369 165.014 142.732 1.00 79.60 643 THR A N 1
ATOM 3865 C CA . THR A 1 688 ? 159.619 163.784 142.929 1.00 79.60 643 THR A CA 1
ATOM 3866 C C . THR A 1 688 ? 158.340 163.781 142.101 1.00 79.60 643 THR A C 1
ATOM 3867 O O . THR A 1 688 ? 157.700 164.816 141.900 1.00 79.60 643 THR A O 1
ATOM 3871 N N . LEU A 1 689 ? 157.981 162.593 141.612 1.00 84.10 644 LEU A N 1
ATOM 3872 C CA . LEU A 1 689 ? 156.734 162.374 140.889 1.00 84.10 644 LEU A CA 1
ATOM 3873 C C . LEU A 1 689 ? 155.853 161.348 141.591 1.00 84.10 644 LEU A C 1
ATOM 3874 O O . LEU A 1 689 ? 154.926 160.808 140.979 1.00 84.10 644 LEU A O 1
ATOM 3879 N N . ALA A 1 690 ? 156.129 161.069 142.867 1.00 93.65 645 ALA A N 1
ATOM 3880 C CA . ALA A 1 690 ? 155.442 159.986 143.564 1.00 93.65 645 ALA A CA 1
ATOM 3881 C C . ALA A 1 690 ? 153.952 160.266 143.720 1.00 93.65 645 ALA A C 1
ATOM 3882 O O . ALA A 1 690 ? 153.125 159.366 143.536 1.00 93.65 645 ALA A O 1
ATOM 3884 N N . LYS A 1 691 ? 153.589 161.497 144.069 1.00 92.57 646 LYS A N 1
ATOM 3885 C CA . LYS A 1 691 ? 152.199 161.851 144.313 1.00 92.57 646 LYS A CA 1
ATOM 3886 C C . LYS A 1 691 ? 151.611 162.749 143.235 1.00 92.57 646 LYS A C 1
ATOM 3887 O O . LYS A 1 691 ? 150.466 163.190 143.375 1.00 92.57 646 LYS A O 1
ATOM 3893 N N . ARG A 1 692 ? 152.353 163.027 142.165 1.00 87.24 647 ARG A N 1
ATOM 3894 C CA . ARG A 1 692 ? 151.924 164.021 141.191 1.00 87.24 647 ARG A CA 1
ATOM 3895 C C . ARG A 1 692 ? 151.889 163.448 139.781 1.00 87.24 647 ARG A C 1
ATOM 3896 O O . ARG A 1 692 ? 152.037 162.236 139.591 1.00 87.24 647 ARG A O 1
ATOM 3904 N N . TYR A 1 693 ? 151.691 164.313 138.788 1.00 84.50 648 TYR A N 1
ATOM 3905 C CA . TYR A 1 693 ? 151.555 163.892 137.403 1.00 84.50 648 TYR A CA 1
ATOM 3906 C C . TYR A 1 693 ? 152.251 164.896 136.496 1.00 84.50 648 TYR A C 1
ATOM 3907 O O . TYR A 1 693 ? 152.549 166.025 136.894 1.00 84.50 648 TYR A O 1
ATOM 3916 N N . ILE A 1 694 ? 152.512 164.465 135.261 1.00 75.28 649 ILE A N 1
ATOM 3917 C CA . ILE A 1 694 ? 153.131 165.306 134.247 1.00 75.28 649 ILE A CA 1
ATOM 3918 C C . ILE A 1 694 ? 152.234 165.328 133.018 1.00 75.28 649 ILE A C 1
ATOM 3919 O O . ILE A 1 694 ? 151.419 164.431 132.795 1.00 75.28 649 ILE A O 1
ATOM 3924 N N . SER A 1 695 ? 152.393 166.378 132.216 1.00 69.03 650 SER A N 1
ATOM 3925 C CA . SER A 1 695 ? 151.626 166.565 130.993 1.00 69.03 650 SER A CA 1
ATOM 3926 C C . SER A 1 695 ? 152.571 166.531 129.802 1.00 69.03 650 SER A C 1
ATOM 3927 O O . SER A 1 695 ? 153.617 167.187 129.817 1.00 69.03 650 SER A O 1
ATOM 3930 N N . LEU A 1 696 ? 152.202 165.771 128.776 1.00 65.04 651 LEU A N 1
ATOM 3931 C CA . LEU A 1 696 ? 153.038 165.578 127.595 1.00 65.04 651 LEU A CA 1
ATOM 3932 C C . LEU A 1 696 ? 152.376 166.259 126.405 1.00 65.04 651 LEU A C 1
ATOM 3933 O O . LEU A 1 696 ? 151.312 165.830 125.947 1.00 65.04 651 LEU A O 1
ATOM 3938 N N . LEU A 1 697 ? 153.010 167.316 125.905 1.00 56.08 652 LEU A N 1
ATOM 3939 C CA . LEU A 1 697 ? 152.520 168.006 124.728 1.00 56.08 652 LEU A CA 1
ATOM 3940 C C . LEU A 1 697 ? 152.777 167.166 123.479 1.00 56.08 652 LEU A C 1
ATOM 3941 O O . LEU A 1 697 ? 153.659 166.305 123.470 1.00 56.08 652 LEU A O 1
ATOM 3946 N N . PRO A 1 698 ? 152.008 167.388 122.412 1.00 54.95 653 PRO A N 1
ATOM 3947 C CA . PRO A 1 698 ? 152.250 166.649 121.168 1.00 54.95 653 PRO A CA 1
ATOM 3948 C C . PRO A 1 698 ? 153.624 166.958 120.592 1.00 54.95 653 PRO A C 1
ATOM 3949 O O . PRO A 1 698 ? 154.159 168.058 120.751 1.00 54.95 653 PRO A O 1
ATOM 3953 N N . VAL A 1 699 ? 154.195 165.963 119.913 1.00 48.20 654 VAL A N 1
ATOM 3954 C CA . VAL A 1 699 ? 155.556 166.082 119.408 1.00 48.20 654 VAL A CA 1
ATOM 3955 C C . VAL A 1 699 ? 155.598 167.038 118.220 1.00 48.20 654 VAL A C 1
ATOM 3956 O O . VAL A 1 699 ? 154.640 167.153 117.444 1.00 48.20 654 VAL A O 1
ATOM 3960 N N . ILE A 1 700 ? 156.715 167.748 118.089 1.00 45.51 655 ILE A N 1
ATOM 3961 C CA . ILE A 1 700 ? 156.942 168.683 116.991 1.00 45.51 655 ILE A CA 1
ATOM 3962 C C . ILE A 1 700 ? 157.872 168.003 115.989 1.00 45.51 655 ILE A C 1
ATOM 3963 O O . ILE A 1 700 ? 159.044 167.760 116.319 1.00 45.51 655 ILE A O 1
ATOM 3968 N N . PRO A 1 701 ? 157.413 167.685 114.783 1.00 48.82 656 PRO A N 1
ATOM 3969 C CA . PRO A 1 701 ? 158.280 166.995 113.823 1.00 48.82 656 PRO A CA 1
ATOM 3970 C C . PRO A 1 701 ? 159.279 167.940 113.173 1.00 48.82 656 PRO A C 1
ATOM 3971 O O . PRO A 1 701 ? 158.959 169.081 112.832 1.00 48.82 656 PRO A O 1
ATOM 3975 N N . VAL A 1 702 ? 160.504 167.448 113.005 1.00 45.99 657 VAL A N 1
ATOM 3976 C CA . VAL A 1 702 ? 161.557 168.159 112.291 1.00 45.99 657 VAL A CA 1
ATOM 3977 C C . VAL A 1 702 ? 162.232 167.173 111.349 1.00 45.99 657 VAL A C 1
ATOM 3978 O O . VAL A 1 702 ? 162.650 166.092 111.775 1.00 45.99 657 VAL A O 1
ATOM 3982 N N . THR A 1 703 ? 162.336 167.542 110.076 1.00 55.43 658 THR A N 1
ATOM 3983 C CA . THR A 1 703 ? 162.918 166.683 109.054 1.00 55.43 658 THR A CA 1
ATOM 3984 C C . THR A 1 703 ? 164.136 167.367 108.455 1.00 55.43 658 THR A C 1
ATOM 3985 O O . THR A 1 703 ? 164.066 168.536 108.064 1.00 55.43 658 THR A O 1
ATOM 3989 N N . LEU A 1 704 ? 165.245 166.639 108.383 1.00 57.26 659 LEU A N 1
ATOM 3990 C CA . LEU A 1 704 ? 166.489 167.147 107.826 1.00 57.26 659 LEU A CA 1
ATOM 3991 C C . LEU A 1 704 ? 166.851 166.374 106.567 1.00 57.26 659 LEU A C 1
ATOM 3992 O O . LEU A 1 704 ? 166.744 165.144 106.528 1.00 57.26 659 LEU A O 1
ATOM 3997 N N . ARG A 1 705 ? 167.277 167.101 105.540 1.00 69.74 660 ARG A N 1
ATOM 3998 C CA . ARG A 1 705 ? 167.795 166.513 104.313 1.00 69.74 660 ARG A CA 1
ATOM 3999 C C . ARG A 1 705 ? 169.309 166.673 104.299 1.00 69.74 660 ARG A C 1
ATOM 4000 O O . ARG A 1 705 ? 169.826 167.763 104.564 1.00 69.74 660 ARG A O 1
ATOM 4008 N N . LEU A 1 706 ? 170.015 165.584 104.011 1.00 66.63 661 LEU A N 1
ATOM 4009 C CA . LEU A 1 706 ? 171.461 165.537 104.144 1.00 66.63 661 LEU A CA 1
ATOM 4010 C C . LEU A 1 706 ? 172.111 165.165 102.819 1.00 66.63 661 LEU A C 1
ATOM 4011 O O . LEU A 1 706 ? 171.530 164.448 102.000 1.00 66.63 661 LEU A O 1
ATOM 4016 N N . ASN A 1 707 ? 173.330 165.661 102.625 1.00 81.10 662 ASN A N 1
ATOM 4017 C CA . ASN A 1 707 ? 174.087 165.439 101.403 1.00 81.10 662 ASN A CA 1
ATOM 4018 C C . ASN A 1 707 ? 175.173 164.407 101.659 1.00 81.10 662 ASN A C 1
ATOM 4019 O O . ASN A 1 707 ? 176.016 164.617 102.543 1.00 81.10 662 ASN A O 1
ATOM 4024 N N . PRO A 1 708 ? 175.190 163.285 100.937 1.00 81.97 663 PRO A N 1
ATOM 4025 C CA . PRO A 1 708 ? 176.272 162.308 101.130 1.00 81.97 663 PRO A CA 1
ATOM 4026 C C . PRO A 1 708 ? 177.648 162.880 100.852 1.00 81.97 663 PRO A C 1
ATOM 4027 O O . PRO A 1 708 ? 178.632 162.417 101.442 1.00 81.97 663 PRO A O 1
ATOM 4031 N N . GLN A 1 709 ? 177.750 163.870 99.963 1.00 85.61 664 GLN A N 1
ATOM 4032 C CA . GLN A 1 709 ? 179.031 164.519 99.717 1.00 85.61 664 GLN A CA 1
ATOM 4033 C C . GLN A 1 709 ? 179.555 165.238 100.952 1.00 85.61 664 GLN A C 1
ATOM 4034 O O . GLN A 1 709 ? 180.769 165.429 101.075 1.00 85.61 664 GLN A O 1
ATOM 4040 N N . GLU A 1 710 ? 178.669 165.644 101.864 1.00 79.60 665 GLU A N 1
ATOM 4041 C CA . GLU A 1 710 ? 179.115 166.290 103.094 1.00 79.60 665 GLU A CA 1
ATOM 4042 C C . GLU A 1 710 ? 179.943 165.338 103.947 1.00 79.60 665 GLU A C 1
ATOM 4043 O O . GLU A 1 710 ? 180.960 165.737 104.526 1.00 79.60 665 GLU A O 1
ATOM 4049 N N . ALA A 1 711 ? 179.521 164.075 104.040 1.00 77.64 666 ALA A N 1
ATOM 4050 C CA . ALA A 1 711 ? 180.270 163.101 104.826 1.00 77.64 666 ALA A CA 1
ATOM 4051 C C . ALA A 1 711 ? 181.636 162.824 104.212 1.00 77.64 666 ALA A C 1
ATOM 4052 O O . ALA A 1 711 ? 182.630 162.687 104.934 1.00 77.64 666 ALA A O 1
ATOM 4054 N N . LEU A 1 712 ? 181.704 162.727 102.882 1.00 82.13 667 LEU A N 1
ATOM 4055 C CA . LEU A 1 712 ? 182.982 162.474 102.224 1.00 82.13 667 LEU A CA 1
ATOM 4056 C C . LEU A 1 712 ? 183.953 163.628 102.436 1.00 82.13 667 LEU A C 1
ATOM 4057 O O . LEU A 1 712 ? 185.148 163.409 102.666 1.00 82.13 667 LEU A O 1
ATOM 4062 N N . GLU A 1 713 ? 183.460 164.865 102.352 1.00 87.88 668 GLU A N 1
ATOM 4063 C CA . GLU A 1 713 ? 184.328 166.020 102.554 1.00 87.88 668 GLU A CA 1
ATOM 4064 C C . GLU A 1 713 ? 184.858 166.070 103.981 1.00 87.88 668 GLU A C 1
ATOM 4065 O O . GLU A 1 713 ? 186.024 166.415 104.207 1.00 87.88 668 GLU A O 1
ATOM 4071 N N . GLY A 1 714 ? 184.020 165.728 104.955 1.00 82.99 669 GLY A N 1
ATOM 4072 C CA . GLY A 1 714 ? 184.418 165.762 106.348 1.00 82.99 669 GLY A CA 1
ATOM 4073 C C . GLY A 1 714 ? 184.951 164.438 106.851 1.00 82.99 669 GLY A C 1
ATOM 4074 O O . GLY A 1 714 ? 184.999 164.199 108.061 1.00 82.99 669 GLY A O 1
ATOM 4075 N N . ARG A 1 715 ? 185.351 163.565 105.929 1.00 81.09 670 ARG A N 1
ATOM 4076 C CA . ARG A 1 715 ? 185.866 162.248 106.291 1.00 81.09 670 ARG A CA 1
ATOM 4077 C C . ARG A 1 715 ? 187.215 162.397 106.984 1.00 81.09 670 ARG A C 1
ATOM 4078 O O . ARG A 1 715 ? 188.224 162.704 106.341 1.00 81.09 670 ARG A O 1
ATOM 4086 N N . GLN A 1 716 ? 187.233 162.183 108.294 1.00 81.34 671 GLN A N 1
ATOM 4087 C CA . GLN A 1 716 ? 188.470 162.200 109.052 1.00 81.34 671 GLN A CA 1
ATOM 4088 C C . GLN A 1 716 ? 189.200 160.870 108.904 1.00 81.34 671 GLN A C 1
ATOM 4089 O O . GLN A 1 716 ? 188.587 159.843 108.604 1.00 81.34 671 GLN A O 1
ATOM 4095 N N . PRO A 1 717 ? 190.517 160.862 109.099 1.00 83.99 672 PRO A N 1
ATOM 4096 C CA . PRO A 1 717 ? 191.249 159.591 109.122 1.00 83.99 672 PRO A CA 1
ATOM 4097 C C . PRO A 1 717 ? 190.799 158.724 110.288 1.00 83.99 672 PRO A C 1
ATOM 4098 O O . PRO A 1 717 ? 190.099 159.169 111.200 1.00 83.99 672 PRO A O 1
ATOM 4102 N N . GLN A 1 718 ? 191.202 157.450 110.227 1.00 86.93 673 GLN A N 1
ATOM 4103 C CA . GLN A 1 718 ? 190.897 156.429 111.243 1.00 86.93 673 GLN A CA 1
ATOM 4104 C C . GLN A 1 718 ? 189.430 156.456 111.676 1.00 86.93 673 GLN A C 1
ATOM 4105 O O . GLN A 1 718 ? 189.094 156.100 112.808 1.00 86.93 673 GLN A O 1
ATOM 4111 N N . ASP A 1 719 ? 188.539 156.856 110.770 1.00 84.89 674 ASP A N 1
ATOM 4112 C CA . ASP A 1 719 ? 187.114 156.877 111.071 1.00 84.89 674 ASP A CA 1
ATOM 4113 C C . ASP A 1 719 ? 186.481 155.494 111.044 1.00 84.89 674 ASP A C 1
ATOM 4114 O O . ASP A 1 719 ? 185.365 155.332 111.549 1.00 84.89 674 ASP A O 1
ATOM 4119 N N . GLY A 1 720 ? 187.158 154.500 110.476 1.00 93.28 675 GLY A N 1
ATOM 4120 C CA . GLY A 1 720 ? 186.611 153.167 110.350 1.00 93.28 675 GLY A CA 1
ATOM 4121 C C . GLY A 1 720 ? 186.748 152.277 111.561 1.00 93.28 675 GLY A C 1
ATOM 4122 O O . GLY A 1 720 ? 186.313 151.124 111.517 1.00 93.28 675 GLY A O 1
ATOM 4123 N N . ARG A 1 721 ? 187.339 152.770 112.647 1.00 92.46 676 ARG A N 1
ATOM 4124 C CA . ARG A 1 721 ? 187.530 151.979 113.852 1.00 92.46 676 ARG A CA 1
ATOM 4125 C C . ARG A 1 721 ? 187.053 152.757 115.068 1.00 92.46 676 ARG A C 1
ATOM 4126 O O . ARG A 1 721 ? 187.136 153.987 115.115 1.00 92.46 676 ARG A O 1
ATOM 4134 N N . SER A 1 722 ? 186.541 152.021 116.052 1.00 86.79 677 SER A N 1
ATOM 4135 C CA . SER A 1 722 ? 186.129 152.605 117.318 1.00 86.79 677 SER A CA 1
ATOM 4136 C C . SER A 1 722 ? 186.260 151.550 118.405 1.00 86.79 677 SER A C 1
ATOM 4137 O O . SER A 1 722 ? 186.133 150.351 118.145 1.00 86.79 677 SER A O 1
ATOM 4140 N N . ALA A 1 723 ? 186.520 152.013 119.629 1.00 93.14 678 ALA A N 1
ATOM 4141 C CA . ALA A 1 723 ? 186.647 151.091 120.753 1.00 93.14 678 ALA A CA 1
ATOM 4142 C C . ALA A 1 723 ? 185.327 150.388 121.041 1.00 93.14 678 ALA A C 1
ATOM 4143 O O . ALA A 1 723 ? 185.309 149.205 121.400 1.00 93.14 678 ALA A O 1
ATOM 4145 N N . TRP A 1 724 ? 184.215 151.101 120.892 1.00 90.09 679 TRP A N 1
ATOM 4146 C CA . TRP A 1 724 ? 182.908 150.522 121.165 1.00 90.09 679 TRP A CA 1
ATOM 4147 C C . TRP A 1 724 ? 182.573 149.430 120.158 1.00 90.09 679 TRP A C 1
ATOM 4148 O O . TRP A 1 724 ? 182.890 149.534 118.970 1.00 90.09 679 TRP A O 1
ATOM 4159 N N . ALA A 1 725 ? 181.924 148.371 120.646 1.00 102.66 680 ALA A N 1
ATOM 4160 C CA . ALA A 1 725 ? 181.458 147.276 119.815 1.00 102.66 680 ALA A CA 1
ATOM 4161 C C . ALA A 1 725 ? 180.113 146.835 120.381 1.00 102.66 680 ALA A C 1
ATOM 4162 O O . ALA A 1 725 ? 179.994 146.647 121.606 1.00 102.66 680 ALA A O 1
ATOM 4164 N N . PRO A 1 726 ? 179.094 146.674 119.541 1.00 115.75 681 PRO A N 1
ATOM 4165 C CA . PRO A 1 726 ? 177.768 146.286 120.037 1.00 115.75 681 PRO A CA 1
ATOM 4166 C C . PRO A 1 726 ? 177.823 144.951 120.756 1.00 115.75 681 PRO A C 1
ATOM 4167 O O . PRO A 1 726 ? 178.146 143.919 120.149 1.00 115.75 681 PRO A O 1
ATOM 4171 N N . PRO A 1 727 ? 177.515 144.928 122.051 1.00 130.09 682 PRO A N 1
ATOM 4172 C CA . PRO A 1 727 ? 177.617 143.679 122.812 1.00 130.09 682 PRO A CA 1
ATOM 4173 C C . PRO A 1 727 ? 176.406 142.782 122.604 1.00 130.09 682 PRO A C 1
ATOM 4174 O O . PRO A 1 727 ? 175.259 143.236 122.619 1.00 130.09 682 PRO A O 1
ATOM 4178 N N . GLU A 1 728 ? 176.684 141.491 122.408 1.00 139.69 683 GLU A N 1
ATOM 4179 C CA . GLU A 1 728 ? 175.650 140.461 122.282 1.00 139.69 683 GLU A CA 1
ATOM 4180 C C . GLU A 1 728 ? 174.671 140.779 121.153 1.00 139.69 683 GLU A C 1
ATOM 4181 O O . GLU A 1 728 ? 173.464 140.560 121.273 1.00 139.69 683 GLU A O 1
ATOM 4187 N N . SER A 1 729 ? 175.195 141.297 120.047 1.00 140.15 684 SER A N 1
ATOM 4188 C CA . SER A 1 729 ? 174.370 141.621 118.889 1.00 140.15 684 SER A CA 1
ATOM 4189 C C . SER A 1 729 ? 175.209 141.667 117.617 1.00 140.15 684 SER A C 1
ATOM 4190 O O . SER A 1 729 ? 176.097 140.838 117.418 1.00 140.15 684 SER A O 1
ATOM 4193 N N . VAL B 2 21 ? 172.795 113.714 180.424 1.00 164.67 21 VAL C N 1
ATOM 4194 C CA . VAL B 2 21 ? 171.997 112.671 181.055 1.00 164.67 21 VAL C CA 1
ATOM 4195 C C . VAL B 2 21 ? 170.669 113.243 181.539 1.00 164.67 21 VAL C C 1
ATOM 4196 O O . VAL B 2 21 ? 169.607 112.677 181.278 1.00 164.67 21 VAL C O 1
ATOM 4200 N N . THR B 2 22 ? 170.735 114.369 182.244 1.00 166.47 22 THR C N 1
ATOM 4201 C CA . THR B 2 22 ? 169.529 115.003 182.753 1.00 166.47 22 THR C CA 1
ATOM 4202 C C . THR B 2 22 ? 168.759 115.687 181.626 1.00 166.47 22 THR C C 1
ATOM 4203 O O . THR B 2 22 ? 169.331 116.129 180.626 1.00 166.47 22 THR C O 1
ATOM 4207 N N . SER B 2 23 ? 167.436 115.753 181.794 1.00 165.18 23 SER C N 1
ATOM 4208 C CA . SER B 2 23 ? 166.588 116.378 180.784 1.00 165.18 23 SER C CA 1
ATOM 4209 C C . SER B 2 23 ? 166.773 117.889 180.746 1.00 165.18 23 SER C C 1
ATOM 4210 O O . SER B 2 23 ? 166.629 118.505 179.681 1.00 165.1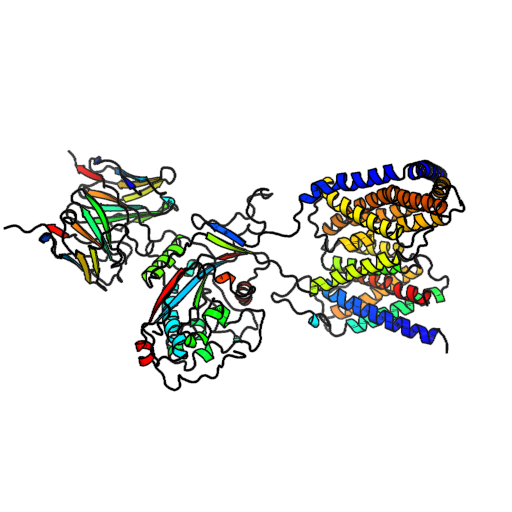8 23 SER C O 1
ATOM 4213 N N . GLN B 2 24 ? 167.085 118.500 181.891 1.00 163.42 24 GLN C N 1
ATOM 4214 C CA . GLN B 2 24 ? 167.239 119.950 181.946 1.00 163.42 24 GLN C CA 1
ATOM 4215 C C . GLN B 2 24 ? 168.338 120.422 181.004 1.00 163.42 24 GLN C C 1
ATOM 4216 O O . GLN B 2 24 ? 168.155 121.385 180.252 1.00 163.42 24 GLN C O 1
ATOM 4222 N N . SER B 2 25 ? 169.490 119.747 181.028 1.00 162.37 25 SER C N 1
ATOM 4223 C CA . SER B 2 25 ? 170.612 120.165 180.193 1.00 162.37 25 SER C CA 1
ATOM 4224 C C . SER B 2 25 ? 170.297 120.003 178.711 1.00 162.37 25 SER C C 1
ATOM 4225 O O . SER B 2 25 ? 170.653 120.865 177.898 1.00 162.37 25 SER C O 1
ATOM 4228 N N . VAL B 2 26 ? 169.630 118.907 178.336 1.00 163.46 26 VAL C N 1
ATOM 4229 C CA . VAL B 2 26 ? 169.345 118.657 176.924 1.00 163.46 26 VAL C CA 1
ATOM 4230 C C . VAL B 2 26 ? 168.137 119.426 176.416 1.00 163.46 26 VAL C C 1
ATOM 4231 O O . VAL B 2 26 ? 167.899 119.444 175.202 1.00 163.46 26 VAL C O 1
ATOM 4235 N N . ASN B 2 27 ? 167.365 120.060 177.299 1.00 159.84 27 ASN C N 1
ATOM 4236 C CA . ASN B 2 27 ? 166.226 120.862 176.871 1.00 159.84 27 ASN C CA 1
ATOM 4237 C C . ASN B 2 27 ? 166.462 122.363 176.946 1.00 159.84 27 ASN C C 1
ATOM 4238 O O . ASN B 2 27 ? 165.889 123.105 176.140 1.00 159.84 27 ASN C O 1
ATOM 4243 N N . VAL B 2 28 ? 167.288 122.831 177.887 1.00 158.41 28 VAL C N 1
ATOM 4244 C CA . VAL B 2 28 ? 167.506 124.267 178.032 1.00 158.41 28 VAL C CA 1
ATOM 4245 C C . VAL B 2 28 ? 168.200 124.830 176.798 1.00 158.41 28 VAL C C 1
ATOM 4246 O O . VAL B 2 28 ? 167.875 125.929 176.336 1.00 158.41 28 VAL C O 1
ATOM 4250 N N . VAL B 2 29 ? 169.150 124.082 176.233 1.00 160.12 29 VAL C N 1
ATOM 4251 C CA . VAL B 2 29 ? 169.861 124.564 175.053 1.00 160.12 29 VAL C CA 1
ATOM 4252 C C . VAL B 2 29 ? 168.924 124.634 173.852 1.00 160.12 29 VAL C C 1
ATOM 4253 O O . VAL B 2 29 ? 168.982 125.583 173.061 1.00 160.12 29 VAL C O 1
ATOM 4257 N N . ILE B 2 30 ? 168.044 123.641 173.698 1.00 159.46 30 ILE C N 1
ATOM 4258 C CA . ILE B 2 30 ? 167.087 123.657 172.594 1.00 159.46 30 ILE C CA 1
ATOM 4259 C C . ILE B 2 30 ? 166.149 124.849 172.727 1.00 159.46 30 ILE C C 1
ATOM 4260 O O . ILE B 2 30 ? 165.904 125.585 171.760 1.00 159.46 30 ILE C O 1
ATOM 4265 N N . ARG B 2 31 ? 165.617 125.064 173.935 1.00 156.46 31 ARG C N 1
ATOM 4266 C CA . ARG B 2 31 ? 164.737 126.208 174.150 1.00 156.46 31 ARG C CA 1
ATOM 4267 C C . ARG B 2 31 ? 165.464 127.515 173.867 1.00 156.46 31 ARG C C 1
ATOM 4268 O O . ARG B 2 31 ? 164.919 128.407 173.205 1.00 156.46 31 ARG C O 1
ATOM 4276 N N . GLY B 2 32 ? 166.707 127.634 174.336 1.00 152.86 32 GLY C N 1
ATOM 4277 C CA . GLY B 2 32 ? 167.457 128.857 174.121 1.00 152.86 32 GLY C CA 1
ATOM 4278 C C . GLY B 2 32 ? 167.724 129.138 172.656 1.00 152.86 32 GLY C C 1
ATOM 4279 O O . GLY B 2 32 ? 167.566 130.270 172.199 1.00 152.86 32 GLY C O 1
ATOM 4280 N N . VAL B 2 33 ? 168.123 128.114 171.895 1.00 155.42 33 VAL C N 1
ATOM 4281 C CA . VAL B 2 33 ? 168.452 128.347 170.491 1.00 155.42 33 VAL C CA 1
ATOM 4282 C C . VAL B 2 33 ? 167.193 128.652 169.684 1.00 155.42 33 VAL C C 1
ATOM 4283 O O . VAL B 2 33 ? 167.200 129.531 168.811 1.00 155.42 33 VAL C O 1
ATOM 4287 N N . VAL B 2 34 ? 166.088 127.953 169.969 1.00 151.27 34 VAL C N 1
ATOM 4288 C CA . VAL B 2 34 ? 164.846 128.242 169.257 1.00 151.27 34 VAL C CA 1
ATOM 4289 C C . VAL B 2 34 ? 164.372 129.656 169.569 1.00 151.27 34 VAL C C 1
ATOM 4290 O O . VAL B 2 34 ? 163.951 130.401 168.673 1.00 151.27 34 VAL C O 1
ATOM 4294 N N . LEU B 2 35 ? 164.450 130.057 170.841 1.00 148.60 35 LEU C N 1
ATOM 4295 C CA . LEU B 2 35 ? 164.023 131.399 171.217 1.00 148.60 35 LEU C CA 1
ATOM 4296 C C . LEU B 2 35 ? 164.939 132.460 170.620 1.00 148.60 35 LEU C C 1
ATOM 4297 O O . LEU B 2 35 ? 164.474 133.536 170.232 1.00 148.60 35 LEU C O 1
ATOM 4302 N N . PHE B 2 36 ? 166.241 132.179 170.539 1.00 147.66 36 PHE C N 1
ATOM 4303 C CA . PHE B 2 36 ? 167.171 133.113 169.913 1.00 147.66 36 PHE C CA 1
ATOM 4304 C C . PHE B 2 36 ? 166.844 133.303 168.438 1.00 147.66 36 PHE C C 1
ATOM 4305 O O . PHE B 2 36 ? 166.834 134.432 167.931 1.00 147.66 36 PHE C O 1
ATOM 4313 N N . PHE B 2 37 ? 166.576 132.202 167.731 1.00 150.81 37 PHE C N 1
ATOM 4314 C CA . PHE B 2 37 ? 166.200 132.306 166.324 1.00 150.81 37 PHE C CA 1
ATOM 4315 C C . PHE B 2 37 ? 164.909 133.098 166.157 1.00 150.81 37 PHE C C 1
ATOM 4316 O O . PHE B 2 37 ? 164.811 133.971 165.282 1.00 150.81 37 PHE C O 1
ATOM 4324 N N . ILE B 2 38 ? 163.908 132.813 166.994 1.00 149.68 38 ILE C N 1
ATOM 4325 C CA . ILE B 2 38 ? 162.638 133.526 166.900 1.00 149.68 38 ILE C CA 1
ATOM 4326 C C . ILE B 2 38 ? 162.842 135.012 167.162 1.00 149.68 38 ILE C C 1
ATOM 4327 O O . ILE B 2 38 ? 162.306 135.864 166.443 1.00 149.68 38 ILE C O 1
ATOM 4332 N N . GLY B 2 39 ? 163.633 135.346 168.183 1.00 144.11 39 GLY C N 1
ATOM 4333 C CA . GLY B 2 39 ? 163.865 136.742 168.505 1.00 144.11 39 GLY C CA 1
ATOM 4334 C C . GLY B 2 39 ? 164.602 137.486 167.409 1.00 144.11 39 GLY C C 1
ATOM 4335 O O . GLY B 2 39 ? 164.250 138.620 167.075 1.00 144.11 39 GLY C O 1
ATOM 4336 N N . VAL B 2 40 ? 165.631 136.862 166.831 1.00 142.47 40 VAL C N 1
ATOM 4337 C CA . VAL B 2 40 ? 166.391 137.551 165.792 1.00 142.47 40 VAL C CA 1
ATOM 4338 C C . VAL B 2 40 ? 165.540 137.729 164.538 1.00 142.47 40 VAL C C 1
ATOM 4339 O O . VAL B 2 40 ? 165.584 138.784 163.894 1.00 142.47 40 VAL C O 1
ATOM 4343 N N . PHE B 2 41 ? 164.728 136.725 164.187 1.00 137.39 41 PHE C N 1
ATOM 4344 C CA . PHE B 2 41 ? 163.841 136.876 163.036 1.00 137.39 41 PHE C CA 1
ATOM 4345 C C . PHE B 2 41 ? 162.804 137.968 163.276 1.00 137.39 41 PHE C C 1
ATOM 4346 O O . PHE B 2 41 ? 162.534 138.793 162.388 1.00 137.39 41 PHE C O 1
ATOM 4354 N N . LEU B 2 42 ? 162.219 137.996 164.476 1.00 138.32 42 LEU C N 1
ATOM 4355 C CA . LEU B 2 42 ? 161.221 139.010 164.789 1.00 138.32 42 LEU C CA 1
ATOM 4356 C C . LEU B 2 42 ? 161.828 140.404 164.762 1.00 138.32 42 LEU C C 1
ATOM 4357 O O . LEU B 2 42 ? 161.210 141.345 164.256 1.00 138.32 42 LEU C O 1
ATOM 4362 N N . ALA B 2 43 ? 163.040 140.559 165.299 1.00 134.29 43 ALA C N 1
ATOM 4363 C CA . ALA B 2 43 ? 163.693 141.863 165.272 1.00 134.29 43 ALA C CA 1
ATOM 4364 C C . ALA B 2 43 ? 164.055 142.272 163.852 1.00 134.29 43 ALA C C 1
ATOM 4365 O O . ALA B 2 43 ? 163.972 143.455 163.504 1.00 134.29 43 ALA C O 1
ATOM 4367 N N . LEU B 2 44 ? 164.463 141.313 163.018 1.00 136.84 44 LEU C N 1
ATOM 4368 C CA . LEU B 2 44 ? 164.743 141.622 161.620 1.00 136.84 44 LEU C CA 1
ATOM 4369 C C . LEU B 2 44 ? 163.495 142.138 160.916 1.00 136.84 44 LEU C C 1
ATOM 4370 O O . LEU B 2 44 ? 163.564 143.093 160.134 1.00 136.84 44 LEU C O 1
ATOM 4375 N N . VAL B 2 45 ? 162.345 141.514 161.178 1.00 134.92 45 VAL C N 1
ATOM 4376 C CA . VAL B 2 45 ? 161.097 141.997 160.589 1.00 134.92 45 VAL C CA 1
ATOM 4377 C C . VAL B 2 45 ? 160.734 143.375 161.141 1.00 134.92 45 VAL C C 1
ATOM 4378 O O . VAL B 2 45 ? 160.360 144.287 160.388 1.00 134.92 45 VAL C O 1
ATOM 4382 N N . LEU B 2 46 ? 160.847 143.552 162.459 1.00 136.37 46 LEU C N 1
ATOM 4383 C CA . LEU B 2 46 ? 160.433 144.802 163.086 1.00 136.37 46 LEU C CA 1
ATOM 4384 C C . LEU B 2 46 ? 161.321 145.966 162.673 1.00 136.37 46 LEU C C 1
ATOM 4385 O O . LEU B 2 46 ? 160.861 147.113 162.652 1.00 136.37 46 LEU C O 1
ATOM 4390 N N . ASN B 2 47 ? 162.588 145.701 162.349 1.00 141.05 47 ASN C N 1
ATOM 4391 C CA . ASN B 2 47 ? 163.461 146.769 161.878 1.00 141.05 47 ASN C CA 1
ATOM 4392 C C . ASN B 2 47 ? 162.916 147.385 160.598 1.00 141.05 47 ASN C C 1
ATOM 4393 O O . ASN B 2 47 ? 162.813 148.610 160.479 1.00 141.05 47 ASN C O 1
ATOM 4398 N N . LEU B 2 48 ? 162.537 146.543 159.634 1.00 140.05 48 LEU C N 1
ATOM 4399 C CA . LEU B 2 48 ? 161.895 147.048 158.426 1.00 140.05 48 LEU C CA 1
ATOM 4400 C C . LEU B 2 48 ? 160.573 147.723 158.755 1.00 140.05 48 LEU C C 1
ATOM 4401 O O . LEU B 2 48 ? 160.272 148.807 158.238 1.00 140.05 48 LEU C O 1
ATOM 4406 N N . LEU B 2 49 ? 159.781 147.103 159.636 1.00 139.22 49 LEU C N 1
ATOM 4407 C CA . LEU B 2 49 ? 158.462 147.638 159.960 1.00 139.22 49 LEU C CA 1
ATOM 4408 C C . LEU B 2 49 ? 158.552 149.053 160.522 1.00 139.22 49 LEU C C 1
ATOM 4409 O O . LEU B 2 49 ? 157.693 149.897 160.238 1.00 139.22 49 LEU C O 1
ATOM 4414 N N . GLN B 2 50 ? 159.583 149.333 161.317 1.00 144.36 50 GLN C N 1
ATOM 4415 C CA . GLN B 2 50 ? 159.731 150.639 161.945 1.00 144.36 50 GLN C CA 1
ATOM 4416 C C . GLN B 2 50 ? 160.600 151.602 161.148 1.00 144.36 50 GLN C C 1
ATOM 4417 O O . GLN B 2 50 ? 160.556 152.810 161.407 1.00 144.36 50 GLN C O 1
ATOM 4423 N N . ILE B 2 51 ? 161.387 151.108 160.194 1.00 145.76 51 ILE C N 1
ATOM 4424 C CA . ILE B 2 51 ? 162.261 151.984 159.424 1.00 145.76 51 ILE C CA 1
ATOM 4425 C C . ILE B 2 51 ? 161.613 152.429 158.114 1.00 145.76 51 ILE C C 1
ATOM 4426 O O . ILE B 2 51 ? 161.900 153.528 157.624 1.00 145.76 51 ILE C O 1
ATOM 4431 N N . GLN B 2 52 ? 160.694 151.636 157.565 1.00 146.78 52 GLN C N 1
ATOM 4432 C CA . GLN B 2 52 ? 160.130 151.924 156.253 1.00 146.78 52 GLN C CA 1
ATOM 4433 C C . GLN B 2 52 ? 159.097 153.049 156.271 1.00 146.78 52 GLN C C 1
ATOM 4434 O O . GLN B 2 52 ? 158.329 153.175 155.309 1.00 146.78 52 GLN C O 1
ATOM 4440 N N . ARG B 2 53 ? 159.052 153.861 157.332 1.00 152.20 53 ARG C N 1
ATOM 4441 C CA . ARG B 2 53 ? 158.165 155.021 157.333 1.00 152.20 53 ARG C CA 1
ATOM 4442 C C . ARG B 2 53 ? 158.536 156.008 156.232 1.00 152.20 53 ARG C C 1
ATOM 4443 O O . ARG B 2 53 ? 157.675 156.753 155.750 1.00 152.20 53 ARG C O 1
ATOM 4451 N N . ASN B 2 54 ? 159.804 156.032 155.824 1.00 153.21 54 ASN C N 1
ATOM 4452 C CA . ASN B 2 54 ? 160.254 156.845 154.705 1.00 153.21 54 ASN C CA 1
ATOM 4453 C C . ASN B 2 54 ? 161.267 156.051 153.896 1.00 153.21 54 ASN C C 1
ATOM 4454 O O . ASN B 2 54 ? 162.039 155.260 154.445 1.00 153.21 54 ASN C O 1
ATOM 4459 N N . VAL B 2 55 ? 161.259 156.268 152.583 1.00 152.15 55 VAL C N 1
ATOM 4460 C CA . VAL B 2 55 ? 162.131 155.543 151.670 1.00 152.15 55 VAL C CA 1
ATOM 4461 C C . VAL B 2 55 ? 162.826 156.537 150.751 1.00 152.15 55 VAL C C 1
ATOM 4462 O O . VAL B 2 55 ? 162.277 157.589 150.407 1.00 152.15 55 VAL C O 1
ATOM 4466 N N . THR B 2 56 ? 164.057 156.204 150.370 1.00 145.20 56 THR C N 1
ATOM 4467 C CA . THR B 2 56 ? 164.801 157.012 149.419 1.00 145.20 56 THR C CA 1
ATOM 4468 C C . THR B 2 56 ? 164.140 156.932 148.043 1.00 145.20 56 THR C C 1
ATOM 4469 O O . THR B 2 56 ? 163.364 156.017 147.751 1.00 145.20 56 THR C O 1
ATOM 4473 N N . LEU B 2 57 ? 164.445 157.920 147.196 1.00 132.36 57 LEU C N 1
ATOM 4474 C CA . LEU B 2 57 ? 163.838 157.982 145.870 1.00 132.36 57 LEU C CA 1
ATOM 4475 C C . LEU B 2 57 ? 164.099 156.715 145.064 1.00 132.36 57 LEU C C 1
ATOM 4476 O O . LEU B 2 57 ? 163.268 156.327 144.235 1.00 132.36 57 LEU C O 1
ATOM 4481 N N . PHE B 2 58 ? 165.235 156.057 145.293 1.00 140.23 58 PHE C N 1
ATOM 4482 C CA . PHE B 2 58 ? 165.529 154.791 144.640 1.00 140.23 58 PHE C CA 1
ATOM 4483 C C . PHE B 2 58 ? 165.306 153.660 145.632 1.00 140.23 58 PHE C C 1
ATOM 4484 O O . PHE B 2 58 ? 166.061 153.553 146.611 1.00 140.23 58 PHE C O 1
ATOM 4492 N N . PRO B 2 59 ? 164.296 152.808 145.439 1.00 147.37 59 PRO C N 1
ATOM 4493 C CA . PRO B 2 59 ? 164.045 151.746 146.410 1.00 147.37 59 PRO C CA 1
ATOM 4494 C C . PRO B 2 59 ? 165.175 150.734 146.417 1.00 147.37 59 PRO C C 1
ATOM 4495 O O . PRO B 2 59 ? 165.777 150.446 145.368 1.00 147.37 59 PRO C O 1
ATOM 4499 N N . PRO B 2 60 ? 165.501 150.164 147.580 1.00 152.67 60 PRO C N 1
ATOM 4500 C CA . PRO B 2 60 ? 166.559 149.147 147.636 1.00 152.67 60 PRO C CA 1
ATOM 4501 C C . PRO B 2 60 ? 166.046 147.755 147.305 1.00 152.67 60 PRO C C 1
ATOM 4502 O O . PRO B 2 60 ? 164.878 147.586 146.938 1.00 152.67 60 PRO C O 1
ATOM 4506 N N . ASP B 2 61 ? 166.910 146.751 147.431 1.00 155.16 61 ASP C N 1
ATOM 4507 C CA . ASP B 2 61 ? 166.565 145.373 147.126 1.00 155.16 61 ASP C CA 1
ATOM 4508 C C . ASP B 2 61 ? 166.177 144.625 148.400 1.00 155.16 61 ASP C C 1
ATOM 4509 O O . ASP B 2 61 ? 166.275 145.140 149.516 1.00 155.16 61 ASP C O 1
ATOM 4514 N N . VAL B 2 62 ? 165.717 143.384 148.220 1.00 152.86 62 VAL C N 1
ATOM 4515 C CA . VAL B 2 62 ? 165.321 142.556 149.355 1.00 152.86 62 VAL C CA 1
ATOM 4516 C C . VAL B 2 62 ? 166.529 142.170 150.202 1.00 152.86 62 VAL C C 1
ATOM 4517 O O . VAL B 2 62 ? 166.427 142.070 151.431 1.00 152.86 62 VAL C O 1
ATOM 4521 N N . VAL B 2 63 ? 167.687 141.960 149.570 1.00 154.40 63 VAL C N 1
ATOM 4522 C CA . VAL B 2 63 ? 168.848 141.432 150.281 1.00 154.40 63 VAL C CA 1
ATOM 4523 C C . VAL B 2 63 ? 169.335 142.416 151.339 1.00 154.40 63 VAL C C 1
ATOM 4524 O O . VAL B 2 63 ? 169.798 142.012 152.412 1.00 154.40 63 VAL C O 1
ATOM 4528 N N . THR B 2 64 ? 169.238 143.718 151.062 1.00 150.01 64 THR C N 1
ATOM 4529 C CA . THR B 2 64 ? 169.749 144.719 151.993 1.00 150.01 64 THR C CA 1
ATOM 4530 C C . THR B 2 64 ? 168.961 144.780 153.295 1.00 150.01 64 THR C C 1
ATOM 4531 O O . THR B 2 64 ? 169.415 145.438 154.238 1.00 150.01 64 THR C O 1
ATOM 4535 N N . SER B 2 65 ? 167.801 144.123 153.372 1.00 149.78 65 SER C N 1
ATOM 4536 C CA . SER B 2 65 ? 167.014 144.134 154.600 1.00 149.78 65 SER C CA 1
ATOM 4537 C C . SER B 2 65 ? 167.747 143.485 155.766 1.00 149.78 65 SER C C 1
ATOM 4538 O O . SER B 2 65 ? 167.446 143.797 156.923 1.00 149.78 65 SER C O 1
ATOM 4541 N N . ILE B 2 66 ? 168.696 142.595 155.493 1.00 152.43 66 ILE C N 1
ATOM 4542 C CA . ILE B 2 66 ? 169.487 141.970 156.546 1.00 152.43 66 ILE C CA 1
ATOM 4543 C C . ILE B 2 66 ? 170.530 142.965 157.034 1.00 152.43 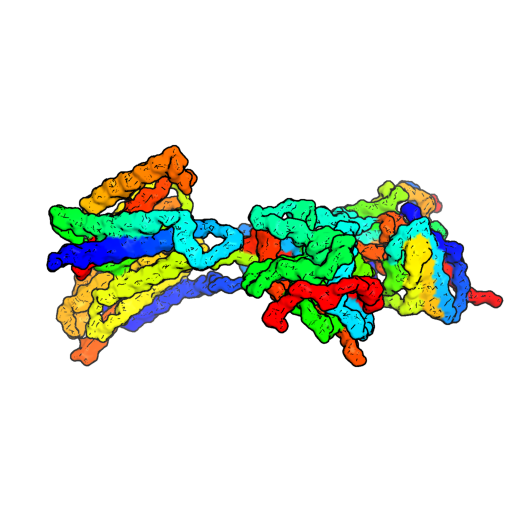66 ILE C C 1
ATOM 4544 O O . ILE B 2 66 ? 171.249 143.570 156.230 1.00 152.43 66 ILE C O 1
ATOM 4549 N N . PHE B 2 67 ? 170.617 143.131 158.355 1.00 154.33 67 PHE C N 1
ATOM 4550 C CA . PHE B 2 67 ? 171.507 144.113 158.976 1.00 154.33 67 PHE C CA 1
ATOM 4551 C C . PHE B 2 67 ? 171.258 145.505 158.398 1.00 154.33 67 PHE C C 1
ATOM 4552 O O . PHE B 2 67 ? 172.182 146.234 158.031 1.00 154.33 67 PHE C O 1
ATOM 4560 N N . SER B 2 68 ? 169.976 145.867 158.313 1.00 151.16 68 SER C N 1
ATOM 4561 C CA . SER B 2 68 ? 169.589 147.087 157.612 1.00 151.16 68 SER C CA 1
ATOM 4562 C C . SER B 2 68 ? 170.010 148.337 158.377 1.00 151.16 68 SER C C 1
ATOM 4563 O O . SER B 2 68 ? 170.571 149.272 157.794 1.00 151.16 68 SER C O 1
ATOM 4566 N N . SER B 2 69 ? 169.749 148.377 159.684 1.00 148.54 69 SER C N 1
ATOM 4567 C CA . SER B 2 69 ? 169.927 149.594 160.467 1.00 148.54 69 SER C CA 1
ATOM 4568 C C . SER B 2 69 ? 171.164 149.550 161.355 1.00 148.54 69 SER C C 1
ATOM 4569 O O . SER B 2 69 ? 172.031 150.422 161.248 1.00 148.54 69 SER C O 1
ATOM 4572 N N . ALA B 2 70 ? 171.276 148.556 162.232 1.00 150.41 70 ALA C N 1
ATOM 4573 C CA . ALA B 2 70 ? 172.355 148.499 163.205 1.00 150.41 70 ALA C CA 1
ATOM 4574 C C . ALA B 2 70 ? 173.217 147.268 162.968 1.00 150.41 70 ALA C C 1
ATOM 4575 O O . ALA B 2 70 ? 172.743 146.239 162.478 1.00 150.41 70 ALA C O 1
ATOM 4577 N N . TRP B 2 71 ? 174.497 147.390 163.323 1.00 155.72 71 TRP C N 1
ATOM 4578 C CA . TRP B 2 71 ? 175.457 146.330 163.040 1.00 155.72 71 TRP C CA 1
ATOM 4579 C C . TRP B 2 71 ? 175.327 145.159 164.008 1.00 155.72 71 TRP C C 1
ATOM 4580 O O . TRP B 2 71 ? 175.523 144.004 163.613 1.00 155.72 71 TRP C O 1
ATOM 4591 N N . TRP B 2 72 ? 175.002 145.426 165.276 1.00 155.03 72 TRP C N 1
ATOM 4592 C CA . TRP B 2 72 ? 175.049 144.387 166.298 1.00 155.03 72 TRP C CA 1
ATOM 4593 C C . TRP B 2 72 ? 173.768 144.263 167.117 1.00 155.03 72 TRP C C 1
ATOM 4594 O O . TRP B 2 72 ? 173.781 143.586 168.152 1.00 155.03 72 TRP C O 1
ATOM 4605 N N . VAL B 2 73 ? 172.672 144.888 166.703 1.00 151.47 73 VAL C N 1
ATOM 4606 C CA . VAL B 2 73 ? 171.427 144.768 167.462 1.00 151.47 73 VAL C CA 1
ATOM 4607 C C . VAL B 2 73 ? 170.756 143.406 167.264 1.00 151.47 73 VAL C C 1
ATOM 4608 O O . VAL B 2 73 ? 170.133 142.919 168.220 1.00 151.47 73 VAL C O 1
ATOM 4612 N N . PRO B 2 74 ? 170.828 142.739 166.102 1.00 148.54 74 PRO C N 1
ATOM 4613 C CA . PRO B 2 74 ? 170.150 141.434 165.976 1.00 148.54 74 PRO C CA 1
ATOM 4614 C C . PRO B 2 74 ? 170.669 140.403 166.969 1.00 148.54 74 PRO C C 1
ATOM 4615 O O . PRO B 2 74 ? 169.860 139.784 167.674 1.00 148.54 74 PRO C O 1
ATOM 4619 N N . PRO B 2 75 ? 171.988 140.168 167.074 1.00 151.71 75 PRO C N 1
ATOM 4620 C CA . PRO B 2 75 ? 172.420 139.120 168.014 1.00 151.71 75 PRO C CA 1
ATOM 4621 C C . PRO B 2 75 ? 172.185 139.486 169.468 1.00 151.71 75 PRO C C 1
ATOM 4622 O O . PRO B 2 75 ? 171.816 138.615 170.266 1.00 151.71 75 PRO C O 1
ATOM 4626 N N . CYS B 2 76 ? 172.385 140.754 169.838 1.00 154.96 76 CYS C N 1
ATOM 4627 C CA . CYS B 2 76 ? 172.160 141.156 171.223 1.00 154.96 76 CYS C CA 1
ATOM 4628 C C . CYS B 2 76 ? 170.693 141.015 171.604 1.00 154.96 76 CYS C C 1
ATOM 4629 O O . CYS B 2 76 ? 170.372 140.484 172.674 1.00 154.96 76 CYS C O 1
ATOM 4632 N N . CYS B 2 77 ? 169.784 141.466 170.737 1.00 155.42 77 CYS C N 1
ATOM 4633 C CA . CYS B 2 77 ? 168.367 141.311 171.039 1.00 155.42 77 CYS C CA 1
ATOM 4634 C C . CYS B 2 77 ? 167.951 139.845 171.030 1.00 155.42 77 CYS C C 1
ATOM 4635 O O . CYS B 2 77 ? 167.108 139.442 171.836 1.00 155.42 77 CYS C O 1
ATOM 4638 N N . GLY B 2 78 ? 168.535 139.031 170.146 1.00 151.36 78 GLY C N 1
ATOM 4639 C CA . GLY B 2 78 ? 168.203 137.616 170.135 1.00 151.36 78 GLY C CA 1
ATOM 4640 C C . GLY B 2 78 ? 168.629 136.909 171.407 1.00 151.36 78 GLY C C 1
ATOM 4641 O O . GLY B 2 78 ? 167.872 136.118 171.977 1.00 151.36 78 GLY C O 1
ATOM 4642 N N . THR B 2 79 ? 169.851 137.181 171.871 1.00 151.04 79 THR C N 1
ATOM 4643 C CA . THR B 2 79 ? 170.300 136.554 173.109 1.00 151.04 79 THR C CA 1
ATOM 4644 C C . THR B 2 79 ? 169.542 137.099 174.315 1.00 151.04 79 THR C C 1
ATOM 4645 O O . THR B 2 79 ? 169.292 136.355 175.271 1.00 151.04 79 THR C O 1
ATOM 4649 N N . ALA B 2 80 ? 169.142 138.375 174.282 1.00 150.33 80 ALA C N 1
ATOM 4650 C CA . ALA B 2 80 ? 168.287 138.900 175.341 1.00 150.33 80 ALA C CA 1
ATOM 4651 C C . ALA B 2 80 ? 166.942 138.188 175.361 1.00 150.33 80 ALA C C 1
ATOM 4652 O O . ALA B 2 80 ? 166.426 137.845 176.431 1.00 150.33 80 ALA C O 1
ATOM 4654 N N . SER B 2 81 ? 166.359 137.954 174.183 1.00 147.09 81 SER C N 1
ATOM 4655 C CA . SER B 2 81 ? 165.101 137.222 174.110 1.00 147.09 81 SER C CA 1
ATOM 4656 C C . SER B 2 81 ? 165.263 135.800 174.629 1.00 147.09 81 SER C C 1
ATOM 4657 O O . SER B 2 81 ? 164.405 135.296 175.360 1.00 147.09 81 SER C O 1
ATOM 4660 N N . ALA B 2 82 ? 166.364 135.140 174.268 1.00 145.92 82 ALA C N 1
ATOM 4661 C CA . ALA B 2 82 ? 166.595 133.780 174.743 1.00 145.92 82 ALA C CA 1
ATOM 4662 C C . ALA B 2 82 ? 166.723 133.740 176.262 1.00 145.92 82 ALA C C 1
ATOM 4663 O O . ALA B 2 82 ? 166.113 132.893 176.928 1.00 145.92 82 ALA C O 1
ATOM 4665 N N . VAL B 2 83 ? 167.500 134.664 176.834 1.00 146.67 83 VAL C N 1
ATOM 4666 C CA . VAL B 2 83 ? 167.715 134.629 178.276 1.00 146.67 83 VAL C CA 1
ATOM 4667 C C . VAL B 2 83 ? 166.435 134.993 179.023 1.00 146.67 83 VAL C C 1
ATOM 4668 O O . VAL B 2 83 ? 166.126 134.400 180.063 1.00 146.67 83 VAL C O 1
ATOM 4672 N N . ILE B 2 84 ? 165.653 135.945 178.501 1.00 143.61 84 ILE C N 1
ATOM 4673 C CA . ILE B 2 84 ? 164.413 136.308 179.180 1.00 143.61 84 ILE C CA 1
ATOM 4674 C C . ILE B 2 84 ? 163.399 135.174 179.083 1.00 143.61 84 ILE C C 1
ATOM 4675 O O . ILE B 2 84 ? 162.693 134.874 180.054 1.00 143.61 84 ILE C O 1
ATOM 4680 N N . GLY B 2 85 ? 163.327 134.504 177.928 1.00 145.41 85 GLY C N 1
ATOM 4681 C CA . GLY B 2 85 ? 162.403 133.404 177.746 1.00 145.41 85 GLY C CA 1
ATOM 4682 C C . GLY B 2 85 ? 162.834 132.101 178.367 1.00 145.41 85 GLY C C 1
ATOM 4683 O O . GLY B 2 85 ? 162.056 131.143 178.370 1.00 145.41 85 GLY C O 1
ATOM 4684 N N . LEU B 2 86 ? 164.069 132.027 178.856 1.00 145.62 86 LEU C N 1
ATOM 4685 C CA . LEU B 2 86 ? 164.449 130.913 179.713 1.00 145.62 86 LEU C CA 1
ATOM 4686 C C . LEU B 2 86 ? 164.329 131.247 181.195 1.00 145.62 86 LEU C C 1
ATOM 4687 O O . LEU B 2 86 ? 164.049 130.352 182.000 1.00 145.62 86 LEU C O 1
ATOM 4692 N N . LEU B 2 87 ? 164.533 132.512 181.576 1.00 147.69 87 LEU C N 1
ATOM 4693 C CA . LEU B 2 87 ? 164.414 132.889 182.982 1.00 147.69 87 LEU C CA 1
ATOM 4694 C C . LEU B 2 87 ? 162.957 132.976 183.417 1.00 147.69 87 LEU C C 1
ATOM 4695 O O . LEU B 2 87 ? 162.608 132.546 184.522 1.00 147.69 87 LEU C O 1
ATOM 4700 N N . TYR B 2 88 ? 162.096 133.539 182.570 1.00 149.92 88 TYR C N 1
ATOM 4701 C CA . TYR B 2 88 ? 160.699 133.719 182.949 1.00 149.92 88 TYR C CA 1
ATOM 4702 C C . TYR B 2 88 ? 159.995 132.405 183.286 1.00 149.92 88 TYR C C 1
ATOM 4703 O O . TYR B 2 88 ? 159.259 132.377 184.288 1.00 149.92 88 TYR C O 1
ATOM 4712 N N . PRO B 2 89 ? 160.167 131.306 182.539 1.00 150.33 89 PRO C N 1
ATOM 4713 C CA . PRO B 2 89 ? 159.561 130.032 182.959 1.00 150.33 89 PRO C CA 1
ATOM 4714 C C . PRO B 2 89 ? 160.239 129.378 184.152 1.00 150.33 89 PRO C C 1
ATOM 4715 O O . PRO B 2 89 ? 159.857 128.260 184.516 1.00 150.33 89 PRO C O 1
ATOM 4719 N N . CYS B 2 90 ? 161.236 130.015 184.765 1.00 150.05 90 CYS C N 1
ATOM 4720 C CA . CYS B 2 90 ? 161.928 129.442 185.911 1.00 150.05 90 CYS C CA 1
ATOM 4721 C C . CYS B 2 90 ? 161.570 130.100 187.232 1.00 150.05 90 CYS C C 1
ATOM 4722 O O . CYS B 2 90 ? 161.593 129.428 188.265 1.00 150.05 90 CYS C O 1
ATOM 4725 N N . ILE B 2 91 ? 161.239 131.393 187.225 1.00 149.82 91 ILE C N 1
ATOM 4726 C CA . ILE B 2 91 ? 160.908 132.079 188.469 1.00 149.82 91 ILE C CA 1
ATOM 4727 C C . ILE B 2 91 ? 159.616 131.528 189.061 1.00 149.82 91 ILE C C 1
ATOM 4728 O O . ILE B 2 91 ? 159.496 131.369 190.282 1.00 149.82 91 ILE C O 1
ATOM 4733 N N . ASP B 2 92 ? 158.632 131.225 188.212 1.00 153.88 92 ASP C N 1
ATOM 4734 C CA . ASP B 2 92 ? 157.387 130.648 188.706 1.00 153.88 92 ASP C CA 1
ATOM 4735 C C . ASP B 2 92 ? 157.622 129.270 189.312 1.00 153.88 92 ASP C C 1
ATOM 4736 O O . ASP B 2 92 ? 157.078 128.954 190.375 1.00 153.88 92 ASP C O 1
ATOM 4741 N N . ARG B 2 93 ? 158.435 128.439 188.653 1.00 151.75 93 ARG C N 1
ATOM 4742 C CA . ARG B 2 93 ? 158.732 127.115 189.192 1.00 151.75 93 ARG C CA 1
ATOM 4743 C C . ARG B 2 93 ? 159.502 127.214 190.502 1.00 151.75 93 ARG C C 1
ATOM 4744 O O . ARG B 2 93 ? 159.294 126.404 191.413 1.00 151.75 93 ARG C O 1
ATOM 4752 N N . HIS B 2 94 ? 160.403 128.194 190.612 1.00 148.57 94 HIS C N 1
ATOM 4753 C CA . HIS B 2 94 ? 161.065 128.445 191.887 1.00 148.57 94 HIS C CA 1
ATOM 4754 C C . HIS B 2 94 ? 160.053 128.830 192.958 1.00 148.57 94 HIS C C 1
ATOM 4755 O O . HIS B 2 94 ? 160.138 128.367 194.101 1.00 148.57 94 HIS C O 1
ATOM 4762 N N . LEU B 2 95 ? 159.088 129.681 192.605 1.00 146.43 95 LEU C N 1
ATOM 4763 C CA . LEU B 2 95 ? 158.026 130.041 193.538 1.00 146.43 95 LEU C CA 1
ATOM 4764 C C . LEU B 2 95 ? 156.985 128.932 193.657 1.00 146.43 95 LEU C C 1
ATOM 4765 O O . LEU B 2 95 ? 156.429 128.716 194.739 1.00 146.43 95 LEU C O 1
ATOM 4770 N N . GLY B 2 96 ? 156.713 128.227 192.568 1.00 148.49 96 GLY C N 1
ATOM 4771 C CA . GLY B 2 96 ? 155.688 127.201 192.531 1.00 148.49 96 GLY C CA 1
ATOM 4772 C C . GLY B 2 96 ? 154.472 127.659 191.741 1.00 148.49 96 GLY C C 1
ATOM 4773 O O . GLY B 2 96 ? 154.382 128.797 191.278 1.00 148.49 96 GLY C O 1
ATOM 4774 N N . GLU B 2 97 ? 153.520 126.729 191.606 1.00 147.35 97 GLU C N 1
ATOM 4775 C CA . GLU B 2 97 ? 152.263 126.956 190.896 1.00 147.35 97 GLU C CA 1
ATOM 4776 C C . GLU B 2 97 ? 152.503 127.477 189.483 1.00 147.35 97 GLU C C 1
ATOM 4777 O O . GLU B 2 97 ? 152.307 128.671 189.221 1.00 147.35 97 GLU C O 1
ATOM 4783 N N . PRO B 2 98 ? 152.936 126.624 188.556 1.00 142.53 98 PRO C N 1
ATOM 4784 C CA . PRO B 2 98 ? 153.215 127.083 187.188 1.00 142.53 98 PRO C CA 1
ATOM 4785 C C . PRO B 2 98 ? 151.969 127.627 186.501 1.00 142.53 98 PRO C C 1
ATOM 4786 O O . PRO B 2 98 ? 150.840 127.507 186.981 1.00 142.53 98 PRO C O 1
ATOM 4790 N N . HIS B 2 99 ? 152.200 128.240 185.343 1.00 140.43 99 HIS C N 1
ATOM 4791 C CA . HIS B 2 99 ? 151.143 128.929 184.614 1.00 140.43 99 HIS C CA 1
ATOM 4792 C C . HIS B 2 99 ? 150.136 127.946 184.032 1.00 140.43 99 HIS C C 1
ATOM 4793 O O . HIS B 2 99 ? 150.504 126.926 183.444 1.00 140.43 99 HIS C O 1
ATOM 4800 N N . LYS B 2 100 ? 148.849 128.265 184.195 1.00 139.49 100 LYS C N 1
ATOM 4801 C CA . LYS B 2 100 ? 147.779 127.441 183.650 1.00 139.49 100 LYS C CA 1
ATOM 4802 C C . LYS B 2 100 ? 146.681 128.245 182.967 1.00 139.49 100 LYS C C 1
ATOM 4803 O O . LYS B 2 100 ? 145.707 127.646 182.501 1.00 139.49 100 LYS C O 1
ATOM 4809 N N . PHE B 2 101 ? 146.799 129.573 182.891 1.00 137.63 101 PHE C N 1
ATOM 4810 C CA . PHE B 2 101 ? 145.690 130.391 182.407 1.00 137.63 101 PHE C CA 1
ATOM 4811 C C . PHE B 2 101 ? 145.515 130.273 180.897 1.00 137.63 101 PHE C C 1
ATOM 4812 O O . PHE B 2 101 ? 144.384 130.221 180.401 1.00 137.63 101 PHE C O 1
ATOM 4820 N N . LYS B 2 102 ? 146.614 130.229 180.151 1.00 136.43 102 LYS C N 1
ATOM 4821 C CA . LYS B 2 102 ? 146.597 130.256 178.690 1.00 136.43 102 LYS C CA 1
ATOM 4822 C C . LYS B 2 102 ? 147.513 129.177 178.129 1.00 136.43 102 LYS C C 1
ATOM 4823 O O . LYS B 2 102 ? 148.386 129.434 177.297 1.00 136.43 102 LYS C O 1
ATOM 4829 N N . ARG B 2 103 ? 147.324 127.943 178.607 1.00 138.38 103 ARG C N 1
ATOM 4830 C CA . ARG B 2 103 ? 148.188 126.832 178.216 1.00 138.38 103 ARG C CA 1
ATOM 4831 C C . ARG B 2 103 ? 148.247 126.650 176.703 1.00 138.38 103 ARG C C 1
ATOM 4832 O O . ARG B 2 103 ? 149.275 126.215 176.172 1.00 138.38 103 ARG C O 1
ATOM 4840 N N . GLU B 2 104 ? 147.173 126.985 175.994 1.00 133.22 104 GLU C N 1
ATOM 4841 C CA . GLU B 2 104 ? 147.140 126.794 174.551 1.00 133.22 104 GLU C CA 1
ATOM 4842 C C . GLU B 2 104 ? 148.136 127.713 173.850 1.00 133.22 104 GLU C C 1
ATOM 4843 O O . GLU B 2 104 ? 148.292 128.882 174.211 1.00 133.22 104 GLU C O 1
ATOM 4849 N N . TRP B 2 105 ? 148.811 127.168 172.836 1.00 129.07 105 TRP C N 1
ATOM 4850 C CA . TRP B 2 105 ? 149.802 127.903 172.060 1.00 129.07 105 TRP C CA 1
ATOM 4851 C C . TRP B 2 105 ? 149.174 128.906 171.100 1.00 129.07 105 TRP C C 1
ATOM 4852 O O . TRP B 2 105 ? 149.868 129.822 170.636 1.00 129.07 105 TRP C O 1
ATOM 4863 N N . SER B 2 106 ? 147.881 128.762 170.799 1.00 125.80 106 SER C N 1
ATOM 4864 C CA . SER B 2 106 ? 147.190 129.773 170.007 1.00 125.80 106 SER C CA 1
ATOM 4865 C C . SER B 2 106 ? 147.163 131.112 170.728 1.00 125.80 106 SER C C 1
ATOM 4866 O O . SER B 2 106 ? 147.210 132.165 170.085 1.00 125.80 106 SER C O 1
ATOM 4869 N N . SER B 2 107 ? 147.094 131.092 172.060 1.00 128.56 107 SER C N 1
ATOM 4870 C CA . SER B 2 107 ? 147.210 132.332 172.819 1.00 128.56 107 SER C CA 1
ATOM 4871 C C . SER B 2 107 ? 148.577 132.970 172.613 1.00 128.56 107 SER C C 1
ATOM 4872 O O . SER B 2 107 ? 148.692 134.197 172.530 1.00 128.56 107 SER C O 1
ATOM 4875 N N . VAL B 2 108 ? 149.627 132.152 172.516 1.00 128.89 108 VAL C N 1
ATOM 4876 C CA . VAL B 2 108 ? 150.965 132.676 172.253 1.00 128.89 108 VAL C CA 1
ATOM 4877 C C . VAL B 2 108 ? 151.044 133.274 170.851 1.00 128.89 108 VAL C C 1
ATOM 4878 O O . VAL B 2 108 ? 151.691 134.310 170.633 1.00 128.89 108 VAL C O 1
ATOM 4882 N N . MET B 2 109 ? 150.401 132.628 169.875 1.00 124.62 109 MET C N 1
ATOM 4883 C CA . MET B 2 109 ? 150.341 133.210 168.537 1.00 124.62 109 MET C CA 1
ATOM 4884 C C . MET B 2 109 ? 149.600 134.541 168.556 1.00 124.62 109 MET C C 1
ATOM 4885 O O . MET B 2 109 ? 149.991 135.493 167.869 1.00 124.62 109 MET C O 1
ATOM 4890 N N . ARG B 2 110 ? 148.528 134.627 169.344 1.00 125.10 110 ARG C N 1
ATOM 4891 C CA . ARG B 2 110 ? 147.844 135.901 169.530 1.00 125.10 110 ARG C CA 1
ATOM 4892 C C . ARG B 2 110 ? 148.778 136.936 170.144 1.00 125.10 110 ARG C C 1
ATOM 4893 O O . ARG B 2 110 ? 148.765 138.108 169.751 1.00 125.10 110 ARG C O 1
ATOM 4901 N N . CYS B 2 111 ? 149.594 136.517 171.114 1.00 127.16 111 CYS C N 1
ATOM 4902 C CA . CYS B 2 111 ? 150.555 137.424 171.736 1.00 127.16 111 CYS C CA 1
ATOM 4903 C C . CYS B 2 111 ? 151.513 138.002 170.704 1.00 127.16 111 CYS C C 1
ATOM 4904 O O . CYS B 2 111 ? 151.729 139.218 170.650 1.00 127.16 111 CYS C O 1
ATOM 4907 N N . VAL B 2 112 ? 152.111 137.138 169.882 1.00 122.38 112 VAL C N 1
ATOM 4908 C CA . VAL B 2 112 ? 153.099 137.621 168.920 1.00 122.38 112 VAL C CA 1
ATOM 4909 C C . VAL B 2 112 ? 152.430 138.480 167.850 1.00 122.38 112 VAL C C 1
ATOM 4910 O O . VAL B 2 112 ? 153.011 139.466 167.374 1.00 122.38 112 VAL C O 1
ATOM 4914 N N . ALA B 2 113 ? 151.198 138.132 167.462 1.00 123.86 113 ALA C N 1
ATOM 4915 C CA . ALA B 2 113 ? 150.470 138.959 166.507 1.00 123.86 113 ALA C CA 1
ATOM 4916 C C . ALA B 2 113 ? 150.205 140.347 167.073 1.00 123.86 113 ALA C C 1
ATOM 4917 O O . ALA B 2 113 ? 150.374 141.354 166.378 1.00 123.86 113 ALA C O 1
ATOM 4919 N N . VAL B 2 114 ? 149.802 140.422 168.341 1.00 123.90 114 VAL C N 1
ATOM 4920 C CA . VAL B 2 114 ? 149.561 141.724 168.952 1.00 123.90 114 VAL C CA 1
ATOM 4921 C C . VAL B 2 114 ? 150.866 142.499 169.087 1.00 123.90 114 VAL C C 1
ATOM 4922 O O . VAL B 2 114 ? 150.891 143.724 168.941 1.00 123.90 114 VAL C O 1
ATOM 4926 N N . PHE B 2 115 ? 151.970 141.801 169.363 1.00 128.89 115 PHE C N 1
ATOM 4927 C CA . PHE B 2 115 ? 153.263 142.472 169.478 1.00 128.89 115 PHE C CA 1
ATOM 4928 C C . PHE B 2 115 ? 153.671 143.112 168.156 1.00 128.89 115 PHE C C 1
ATOM 4929 O O . PHE B 2 115 ? 154.055 144.291 168.108 1.00 128.89 115 PHE C O 1
ATOM 4937 N N . VAL B 2 116 ? 153.587 142.349 167.063 1.00 126.82 116 VAL C N 1
ATOM 4938 C CA . VAL B 2 116 ? 153.947 142.914 165.767 1.00 126.82 116 VAL C CA 1
ATOM 4939 C C . VAL B 2 116 ? 152.966 144.012 165.370 1.00 126.82 116 VAL C C 1
ATOM 4940 O O . VAL B 2 116 ? 153.360 145.006 164.748 1.00 126.82 116 VAL C O 1
ATOM 4944 N N . GLY B 2 117 ? 151.688 143.875 165.735 1.00 130.48 117 GLY C N 1
ATOM 4945 C CA . GLY B 2 117 ? 150.737 144.940 165.459 1.00 130.48 117 GLY C CA 1
ATOM 4946 C C . GLY B 2 117 ? 151.048 146.217 166.215 1.00 130.48 117 GLY C C 1
ATOM 4947 O O . GLY B 2 117 ? 150.899 147.317 165.679 1.00 130.48 117 GLY C O 1
ATOM 4948 N N . ILE B 2 118 ? 151.474 146.091 167.473 1.00 128.63 118 ILE C N 1
ATOM 4949 C CA . ILE B 2 118 ? 151.863 147.261 168.255 1.00 128.63 118 ILE C CA 1
ATOM 4950 C C . ILE B 2 118 ? 153.075 147.934 167.634 1.00 128.63 118 ILE C C 1
ATOM 4951 O O . ILE B 2 118 ? 153.155 149.167 167.568 1.00 128.63 118 ILE C O 1
ATOM 4956 N N . ASN B 2 119 ? 154.050 147.138 167.191 1.00 131.46 119 ASN C N 1
ATOM 4957 C CA . ASN B 2 119 ? 155.207 147.723 166.521 1.00 131.46 119 ASN C CA 1
ATOM 4958 C C . ASN B 2 119 ? 154.793 148.446 165.244 1.00 131.46 119 ASN C C 1
ATOM 4959 O O . ASN B 2 119 ? 155.268 149.553 164.966 1.00 131.46 119 ASN C O 1
ATOM 4964 N N . HIS B 2 120 ? 153.883 147.847 164.473 1.00 135.75 120 HIS C N 1
ATOM 4965 C CA . HIS B 2 120 ? 153.381 148.494 163.264 1.00 135.75 120 HIS C CA 1
ATOM 4966 C C . HIS B 2 120 ? 152.698 149.816 163.592 1.00 135.75 120 HIS C C 1
ATOM 4967 O O . HIS B 2 120 ? 152.922 150.832 162.922 1.00 135.75 120 HIS C O 1
ATOM 4974 N N . ALA B 2 121 ? 151.859 149.819 164.630 1.00 139.10 121 ALA C N 1
ATOM 4975 C CA . ALA B 2 121 ? 151.161 151.039 165.021 1.00 139.10 121 ALA C CA 1
ATOM 4976 C C . ALA B 2 121 ? 152.148 152.121 165.433 1.00 139.10 121 ALA C C 1
ATOM 4977 O O . ALA B 2 121 ? 152.123 153.236 164.901 1.00 139.10 121 ALA C O 1
ATOM 4979 N N . SER B 2 122 ? 153.056 151.794 166.356 1.00 140.10 122 SER C N 1
ATOM 4980 C CA . SER B 2 122 ? 154.054 152.767 166.786 1.00 140.10 122 SER C CA 1
ATOM 4981 C C . SER B 2 122 ? 154.899 153.247 165.616 1.00 140.10 122 SER C C 1
ATOM 4982 O O . SER B 2 122 ? 155.439 154.359 165.654 1.00 140.10 122 SER C O 1
ATOM 4985 N N . ALA B 2 123 ? 155.024 152.429 164.570 1.00 139.04 123 ALA C N 1
ATOM 4986 C CA . ALA B 2 123 ? 155.690 152.887 163.358 1.00 139.04 123 ALA C CA 1
ATOM 4987 C C . ALA B 2 123 ? 154.839 153.903 162.604 1.00 139.04 123 ALA C C 1
ATOM 4988 O O . ALA B 2 123 ? 155.368 154.893 162.085 1.00 139.04 123 ALA C O 1
ATOM 4990 N N . LYS B 2 124 ? 153.524 153.685 162.529 1.00 139.05 124 LYS C N 1
ATOM 4991 C CA . LYS B 2 124 ? 152.692 154.532 161.674 1.00 139.05 124 LYS C CA 1
ATOM 4992 C C . LYS B 2 124 ? 151.407 154.970 162.374 1.00 139.05 124 LYS C C 1
ATOM 4993 O O . LYS B 2 124 ? 150.326 154.964 161.777 1.00 139.05 124 LYS C O 1
ATOM 4999 N N . VAL B 2 125 ? 151.500 155.371 163.642 1.00 145.45 125 VAL C N 1
ATOM 5000 C CA . VAL B 2 125 ? 150.438 156.140 164.284 1.00 145.45 125 VAL C CA 1
ATOM 5001 C C . VAL B 2 125 ? 151.073 157.319 165.006 1.00 145.45 125 VAL C C 1
ATOM 5002 O O . VAL B 2 125 ? 152.227 157.261 165.440 1.00 145.45 125 VAL C O 1
ATOM 5006 N N . ASP B 2 126 ? 150.308 158.402 165.122 1.00 155.87 126 ASP C N 1
ATOM 5007 C CA . ASP B 2 126 ? 150.764 159.624 165.775 1.00 155.87 126 ASP C CA 1
ATOM 5008 C C . ASP B 2 126 ? 149.663 160.134 166.691 1.00 155.87 126 ASP C C 1
ATOM 5009 O O . ASP B 2 126 ? 148.520 160.305 166.256 1.00 155.87 126 ASP C O 1
ATOM 5014 N N . PHE B 2 127 ? 150.008 160.371 167.949 1.00 162.32 127 PHE C N 1
ATOM 5015 C CA . PHE B 2 127 ? 149.111 160.957 168.934 1.00 162.32 127 PHE C CA 1
ATOM 5016 C C . PHE B 2 127 ? 149.817 162.132 169.610 1.00 162.32 127 PHE C C 1
ATOM 5017 O O . PHE B 2 127 ? 150.899 162.555 169.194 1.00 162.32 127 PHE C O 1
ATOM 5025 N N . ASP B 2 128 ? 149.193 162.664 170.657 1.00 165.41 128 ASP C N 1
ATOM 5026 C CA . ASP B 2 128 ? 149.818 163.728 171.431 1.00 165.41 128 ASP C CA 1
ATOM 5027 C C . ASP B 2 128 ? 151.034 163.172 172.159 1.00 165.41 128 ASP C C 1
ATOM 5028 O O . ASP B 2 128 ? 150.904 162.296 173.020 1.00 165.41 128 ASP C O 1
ATOM 5033 N N . ASN B 2 129 ? 152.217 163.688 171.822 1.00 165.09 129 ASN C N 1
ATOM 5034 C CA . ASN B 2 129 ? 153.450 163.199 172.425 1.00 165.09 129 ASN C CA 1
ATOM 5035 C C . ASN B 2 129 ? 153.527 163.484 173.918 1.00 165.09 129 ASN C C 1
ATOM 5036 O O . ASN B 2 129 ? 154.388 162.913 174.597 1.00 165.09 129 ASN C O 1
ATOM 5041 N N . ASN B 2 130 ? 152.657 164.344 174.440 1.00 164.31 130 ASN C N 1
ATOM 5042 C CA . ASN B 2 130 ? 152.587 164.638 175.862 1.00 164.31 130 ASN C CA 1
ATOM 5043 C C . ASN B 2 130 ? 151.183 164.346 176.372 1.00 164.31 130 ASN C C 1
ATOM 5044 O O . ASN B 2 130 ? 150.193 164.647 175.698 1.00 164.31 130 ASN C O 1
ATOM 5049 N N . PHE B 2 131 ? 151.109 163.738 177.556 1.00 165.95 131 PHE C N 1
ATOM 5050 C CA . PHE B 2 131 ? 149.890 163.462 178.312 1.00 165.95 131 PHE C CA 1
ATOM 5051 C C . PHE B 2 131 ? 148.993 162.408 177.666 1.00 165.95 131 PHE C C 1
ATOM 5052 O O . PHE B 2 131 ? 147.927 162.109 178.216 1.00 165.95 131 PHE C O 1
ATOM 5060 N N . GLN B 2 132 ? 149.380 161.829 176.529 1.00 165.46 132 GLN C N 1
ATOM 5061 C CA . GLN B 2 132 ? 148.594 160.765 175.916 1.00 165.46 132 GLN C CA 1
ATOM 5062 C C . GLN B 2 132 ? 149.302 159.421 175.877 1.00 165.46 132 GLN C C 1
ATOM 5063 O O . GLN B 2 132 ? 148.636 158.387 175.978 1.00 165.46 132 GLN C O 1
ATOM 5069 N N . PHE B 2 133 ? 150.628 159.405 175.722 1.00 165.03 133 PHE C N 1
ATOM 5070 C CA . PHE B 2 133 ? 151.347 158.136 175.719 1.00 165.03 133 PHE C CA 1
ATOM 5071 C C . PHE B 2 133 ? 151.199 157.422 177.056 1.00 165.03 133 PHE C C 1
ATOM 5072 O O . PHE B 2 133 ? 150.905 156.220 177.094 1.00 165.03 133 PHE C O 1
ATOM 5080 N N . SER B 2 134 ? 151.341 158.160 178.162 1.00 163.90 134 SER C N 1
ATOM 5081 C CA . SER B 2 134 ? 151.236 157.569 179.491 1.00 163.90 134 SER C CA 1
ATOM 5082 C C . SER B 2 134 ? 149.879 156.926 179.729 1.00 163.90 134 SER C C 1
ATOM 5083 O O . SER B 2 134 ? 149.759 156.065 180.607 1.00 163.90 134 SER C O 1
ATOM 5086 N N . LEU B 2 135 ? 148.859 157.325 178.974 1.00 163.27 135 LEU C N 1
ATOM 5087 C CA . LEU B 2 135 ? 147.545 156.700 179.068 1.00 163.27 135 LEU C CA 1
ATOM 5088 C C . LEU B 2 135 ? 147.426 155.520 178.107 1.00 163.27 135 LEU C C 1
ATOM 5089 O O . LEU B 2 135 ? 147.165 154.390 178.532 1.00 163.27 135 LEU C O 1
ATOM 5094 N N . THR B 2 136 ? 147.634 155.770 176.811 1.00 158.19 136 THR C N 1
ATOM 5095 C CA . THR B 2 136 ? 147.375 154.745 175.803 1.00 158.19 136 THR C CA 1
ATOM 5096 C C . THR B 2 136 ? 148.314 153.554 175.959 1.00 158.19 136 THR C C 1
ATOM 5097 O O . THR B 2 136 ? 147.870 152.397 175.983 1.00 158.19 136 THR C O 1
ATOM 5101 N N . LEU B 2 137 ? 149.621 153.816 176.045 1.00 158.54 137 LEU C N 1
ATOM 5102 C CA . LEU B 2 137 ? 150.589 152.729 176.118 1.00 158.54 137 LEU C CA 1
ATOM 5103 C C . LEU B 2 137 ? 150.386 151.901 177.379 1.00 158.54 137 LEU C C 1
ATOM 5104 O O . LEU B 2 137 ? 150.385 150.665 177.332 1.00 158.54 137 LEU C O 1
ATOM 5109 N N . ALA B 2 138 ? 150.202 152.571 178.519 1.00 156.75 138 ALA C N 1
ATOM 5110 C CA . ALA B 2 138 ? 150.000 151.854 179.772 1.00 156.75 138 ALA C CA 1
ATOM 5111 C C . ALA B 2 138 ? 148.722 151.028 179.735 1.00 156.75 138 ALA C C 1
ATOM 5112 O O . ALA B 2 138 ? 148.709 149.873 180.180 1.00 156.75 138 ALA C O 1
ATOM 5114 N N . ALA B 2 139 ? 147.637 151.598 179.201 1.00 154.04 139 ALA C N 1
ATOM 5115 C CA . ALA B 2 139 ? 146.376 150.870 179.140 1.00 154.04 139 ALA C CA 1
ATOM 5116 C C . ALA B 2 139 ? 146.503 149.629 178.270 1.00 154.04 139 ALA C C 1
ATOM 5117 O O . ALA B 2 139 ? 146.075 148.537 178.663 1.00 154.04 139 ALA C O 1
ATOM 5119 N N . LEU B 2 140 ? 147.107 149.769 177.087 1.00 149.88 140 LEU C N 1
ATOM 5120 C CA . LEU B 2 140 ? 147.225 148.610 176.207 1.00 149.88 140 LEU C CA 1
ATOM 5121 C C . LEU B 2 140 ? 148.157 147.560 176.802 1.00 149.88 140 LEU C C 1
ATOM 5122 O O . LEU B 2 140 ? 147.895 146.357 176.687 1.00 149.88 140 LEU C O 1
ATOM 5127 N N . SER B 2 141 ? 149.235 147.992 177.463 1.00 151.75 141 SER C N 1
ATOM 5128 C CA . SER B 2 141 ? 150.167 147.039 178.058 1.00 151.75 141 SER C CA 1
ATOM 5129 C C . SER B 2 141 ? 149.508 146.247 179.182 1.00 151.75 141 SER C C 1
ATOM 5130 O O . SER B 2 141 ? 149.628 145.017 179.242 1.00 151.75 141 SER C O 1
ATOM 5133 N N . VAL B 2 142 ? 148.801 146.934 180.085 1.00 153.49 142 VAL C N 1
ATOM 5134 C CA . VAL B 2 142 ? 148.147 146.212 181.174 1.00 153.49 142 VAL C CA 1
ATOM 5135 C C . VAL B 2 142 ? 147.021 145.334 180.637 1.00 153.49 142 VAL C C 1
ATOM 5136 O O . VAL B 2 142 ? 146.779 144.235 181.160 1.00 153.49 142 VAL C O 1
ATOM 5140 N N . GLY B 2 143 ? 146.322 145.789 179.591 1.00 149.36 143 GLY C N 1
ATOM 5141 C CA . GLY B 2 143 ? 145.305 144.954 178.977 1.00 149.36 143 GLY C CA 1
ATOM 5142 C C . GLY B 2 143 ? 145.883 143.671 178.419 1.00 149.36 143 GLY C C 1
ATOM 5143 O O . GLY B 2 143 ? 145.331 142.588 178.621 1.00 149.36 143 GLY C O 1
ATOM 5144 N N . LEU B 2 144 ? 147.017 143.776 177.723 1.00 145.37 144 LEU C N 1
ATOM 5145 C CA . LEU B 2 144 ? 147.698 142.578 177.247 1.00 145.37 144 LEU C CA 1
ATOM 5146 C C . LEU B 2 144 ? 148.112 141.686 178.403 1.00 145.37 144 LEU C C 1
ATOM 5147 O O . LEU B 2 144 ? 147.989 140.457 178.324 1.00 145.37 144 LEU C O 1
ATOM 5152 N N . TRP B 2 145 ? 148.616 142.286 179.483 1.00 150.27 145 TRP C N 1
ATOM 5153 C CA . TRP B 2 145 ? 149.034 141.488 180.628 1.00 150.27 145 TRP C CA 1
ATOM 5154 C C . TRP B 2 145 ? 147.884 140.648 181.165 1.00 150.27 145 TRP C C 1
ATOM 5155 O O . TRP B 2 145 ? 148.006 139.425 181.294 1.00 150.27 145 TRP C O 1
ATOM 5166 N N . TRP B 2 146 ? 146.747 141.279 181.469 1.00 150.81 146 TRP C N 1
ATOM 5167 C CA . TRP B 2 146 ? 145.685 140.482 182.081 1.00 150.81 146 TRP C CA 1
ATOM 5168 C C . TRP B 2 146 ? 144.929 139.652 181.052 1.00 150.81 146 TRP C C 1
ATOM 5169 O O . TRP B 2 146 ? 144.189 138.741 181.436 1.00 150.81 146 TRP C O 1
ATOM 5180 N N . THR B 2 147 ? 145.095 139.941 179.759 1.00 143.03 147 THR C N 1
ATOM 5181 C CA . THR B 2 147 ? 144.501 139.089 178.736 1.00 143.03 147 THR C CA 1
ATOM 5182 C C . THR B 2 147 ? 145.299 137.805 178.554 1.00 143.03 147 THR C C 1
ATOM 5183 O O . THR B 2 147 ? 144.719 136.728 178.376 1.00 143.03 147 THR C O 1
ATOM 5187 N N . PHE B 2 148 ? 146.626 137.893 178.612 1.00 138.35 148 PHE C N 1
ATOM 5188 C CA . PHE B 2 148 ? 147.476 136.771 178.234 1.00 138.35 148 PHE C CA 1
ATOM 5189 C C . PHE B 2 148 ? 148.041 136.001 179.419 1.00 138.35 148 PHE C C 1
ATOM 5190 O O . PHE B 2 148 ? 148.124 134.771 179.362 1.00 138.35 148 PHE C O 1
ATOM 5198 N N . ASP B 2 149 ? 148.440 136.682 180.492 1.00 141.87 149 ASP C N 1
ATOM 5199 C CA . ASP B 2 149 ? 149.006 135.996 181.653 1.00 141.87 149 ASP C CA 1
ATOM 5200 C C . ASP B 2 149 ? 148.727 136.856 182.882 1.00 141.87 149 ASP C C 1
ATOM 5201 O O . ASP B 2 149 ? 149.389 137.876 183.093 1.00 141.87 149 ASP C O 1
ATOM 5206 N N . ARG B 2 150 ? 147.760 136.432 183.690 1.00 146.98 150 ARG C N 1
ATOM 5207 C CA . ARG B 2 150 ? 147.381 137.150 184.904 1.00 146.98 150 ARG C CA 1
ATOM 5208 C C . ARG B 2 150 ? 148.385 136.996 186.027 1.00 146.98 150 ARG C C 1
ATOM 5209 O O . ARG B 2 150 ? 148.063 137.419 187.145 1.00 146.98 150 ARG C O 1
ATOM 5217 N N . SER B 2 151 ? 149.559 136.410 185.788 1.00 150.45 151 SER C N 1
ATOM 5218 C CA . SER B 2 151 ? 150.546 136.216 186.842 1.00 150.45 151 SER C CA 1
ATOM 5219 C C . SER B 2 151 ? 150.963 137.546 187.456 1.00 150.45 151 SER C C 1
ATOM 5220 O O . SER B 2 151 ? 151.615 138.363 186.797 1.00 150.45 151 SER C O 1
ATOM 5223 N N . ARG B 2 152 ? 150.588 137.769 188.718 1.00 153.76 152 ARG C N 1
ATOM 5224 C CA . ARG B 2 152 ? 151.004 138.986 189.407 1.00 153.76 152 ARG C CA 1
ATOM 5225 C C . ARG B 2 152 ? 152.518 139.031 189.561 1.00 153.76 152 ARG C C 1
ATOM 5226 O O . ARG B 2 152 ? 153.138 140.089 189.395 1.00 153.76 152 ARG C O 1
ATOM 5234 N N . SER B 2 153 ? 153.131 137.888 189.879 1.00 154.10 153 SER C N 1
ATOM 5235 C CA . SER B 2 153 ? 154.587 137.811 189.880 1.00 154.10 153 SER C CA 1
ATOM 5236 C C . SER B 2 153 ? 155.144 138.076 188.489 1.00 154.10 153 SER C C 1
ATOM 5237 O O . SER B 2 153 ? 156.205 138.693 188.344 1.00 154.10 153 SER C O 1
ATOM 5240 N N . GLY B 2 154 ? 154.440 137.619 187.452 1.00 155.69 154 GLY C N 1
ATOM 5241 C CA . GLY B 2 154 ? 154.851 137.943 186.095 1.00 155.69 154 GLY C CA 1
ATOM 5242 C C . GLY B 2 154 ? 154.796 139.431 185.811 1.00 155.69 154 GLY C C 1
ATOM 5243 O O . GLY B 2 154 ? 155.692 139.983 185.168 1.00 155.69 154 GLY C O 1
ATOM 5244 N N . PHE B 2 155 ? 153.743 140.102 186.286 1.00 156.57 155 PHE C N 1
ATOM 5245 C CA . PHE B 2 155 ? 153.647 141.550 186.120 1.00 156.57 155 PHE C CA 1
ATOM 5246 C C . PHE B 2 155 ? 154.772 142.263 186.855 1.00 156.57 155 PHE C C 1
ATOM 5247 O O . PHE B 2 155 ? 155.368 143.210 186.328 1.00 156.57 155 PHE C O 1
ATOM 5255 N N . GLY B 2 156 ? 155.066 141.829 188.082 1.00 161.56 156 GLY C N 1
ATOM 5256 C CA . GLY B 2 156 ? 156.171 142.420 188.818 1.00 161.56 156 GLY C CA 1
ATOM 5257 C C . GLY B 2 156 ? 157.502 142.219 188.122 1.00 161.56 156 GLY C C 1
ATOM 5258 O O . GLY B 2 156 ? 158.321 143.138 188.049 1.00 161.56 156 GLY C O 1
ATOM 5259 N N . LEU B 2 157 ? 157.732 141.014 187.593 1.00 161.66 157 LEU C N 1
ATOM 5260 C CA . LEU B 2 157 ? 158.955 140.747 186.844 1.00 161.66 157 LEU C CA 1
ATOM 5261 C C . LEU B 2 157 ? 159.048 141.642 185.616 1.00 161.66 157 LEU C C 1
ATOM 5262 O O . LEU B 2 157 ? 160.101 142.226 185.340 1.00 161.66 157 LEU C O 1
ATOM 5267 N N . GLY B 2 158 ? 157.950 141.766 184.869 1.00 162.75 158 GLY C N 1
ATOM 5268 C CA . GLY B 2 158 ? 157.966 142.611 183.687 1.00 162.75 158 GLY C CA 1
ATOM 5269 C C . GLY B 2 158 ? 158.247 144.065 184.014 1.00 162.75 158 GLY C C 1
ATOM 5270 O O . GLY B 2 158 ? 159.043 144.722 183.337 1.00 162.75 158 GLY C O 1
ATOM 5271 N N . VAL B 2 159 ? 157.600 144.586 185.058 1.00 164.70 159 VAL C N 1
ATOM 5272 C CA . VAL B 2 159 ? 157.830 145.972 185.457 1.00 164.70 159 VAL C CA 1
ATOM 5273 C C . VAL B 2 159 ? 159.272 146.164 185.906 1.00 164.70 159 VAL C C 1
ATOM 5274 O O . VAL B 2 159 ? 159.929 147.145 185.533 1.00 164.70 159 VAL C O 1
ATOM 5278 N N . GLY B 2 160 ? 159.797 145.224 186.695 1.00 167.29 160 GLY C N 1
ATOM 5279 C CA . GLY B 2 160 ? 161.151 145.346 187.198 1.00 167.29 160 GLY C CA 1
ATOM 5280 C C . GLY B 2 160 ? 162.227 145.143 186.153 1.00 167.29 160 GLY C C 1
ATOM 5281 O O . GLY B 2 160 ? 163.367 145.567 186.368 1.00 167.29 160 GLY C O 1
ATOM 5282 N N . ILE B 2 161 ? 161.903 144.497 185.036 1.00 167.21 161 ILE C N 1
ATOM 5283 C CA . ILE B 2 161 ? 162.905 144.324 183.988 1.00 167.21 161 ILE C CA 1
ATOM 5284 C C . ILE B 2 161 ? 162.817 145.424 182.939 1.00 167.21 161 ILE C C 1
ATOM 5285 O O . ILE B 2 161 ? 163.847 145.898 182.455 1.00 167.21 161 ILE C O 1
ATOM 5290 N N . ALA B 2 162 ? 161.610 145.867 182.579 1.00 166.85 162 ALA C N 1
ATOM 5291 C CA . ALA B 2 162 ? 161.442 146.725 181.413 1.00 166.85 162 ALA C CA 1
ATOM 5292 C C . ALA B 2 162 ? 162.188 148.047 181.541 1.00 166.85 162 ALA C C 1
ATOM 5293 O O . ALA B 2 162 ? 163.151 148.302 180.806 1.00 166.85 162 ALA C O 1
ATOM 5295 N N . PHE B 2 163 ? 161.767 148.883 182.490 1.00 172.15 163 PHE C N 1
ATOM 5296 C CA . PHE B 2 163 ? 162.392 150.191 182.630 1.00 172.15 163 PHE C CA 1
ATOM 5297 C C . PHE B 2 163 ? 163.825 150.073 183.126 1.00 172.15 163 PHE C C 1
ATOM 5298 O O . PHE B 2 163 ? 164.670 150.900 182.770 1.00 172.15 163 PHE C O 1
ATOM 5306 N N . LEU B 2 164 ? 164.119 149.053 183.935 1.00 172.27 164 LEU C N 1
ATOM 5307 C CA . LEU B 2 164 ? 165.477 148.881 184.439 1.00 172.27 164 LEU C CA 1
ATOM 5308 C C . LEU B 2 164 ? 166.454 148.590 183.307 1.00 172.27 164 LEU C C 1
ATOM 5309 O O . LEU B 2 164 ? 167.582 149.096 183.308 1.00 172.27 164 LEU C O 1
ATOM 5314 N N . ALA B 2 165 ? 166.045 147.774 182.332 1.00 173.96 165 ALA C N 1
ATOM 5315 C CA . ALA B 2 165 ? 166.905 147.523 181.183 1.00 173.96 165 ALA C CA 1
ATOM 5316 C C . ALA B 2 165 ? 166.900 148.695 180.212 1.00 173.96 165 ALA C C 1
ATOM 5317 O O . ALA B 2 165 ? 167.899 148.930 179.523 1.00 173.96 165 ALA C O 1
ATOM 5319 N N . THR B 2 166 ? 165.793 149.438 180.140 1.00 174.61 166 THR C N 1
ATOM 5320 C CA . THR B 2 166 ? 165.725 150.552 179.199 1.00 174.61 166 THR C CA 1
ATOM 5321 C C . THR B 2 166 ? 166.591 151.725 179.648 1.00 174.61 166 THR C C 1
ATOM 5322 O O . THR B 2 166 ? 167.215 152.394 178.815 1.00 174.61 166 THR C O 1
ATOM 5326 N N . VAL B 2 167 ? 166.643 151.986 180.957 1.00 177.06 167 VAL C N 1
ATOM 5327 C CA . VAL B 2 167 ? 167.235 153.227 181.448 1.00 177.06 167 VAL C CA 1
ATOM 5328 C C . VAL B 2 167 ? 168.743 153.247 181.218 1.00 177.06 167 VAL C C 1
ATOM 5329 O O . VAL B 2 167 ? 169.320 154.300 180.922 1.00 177.06 167 VAL C O 1
ATOM 5333 N N . VAL B 2 168 ? 169.410 152.098 181.357 1.00 178.31 168 VAL C N 1
ATOM 5334 C CA . VAL B 2 168 ? 170.864 152.070 181.203 1.00 178.31 168 VAL C CA 1
ATOM 5335 C C . VAL B 2 168 ? 171.256 152.422 179.771 1.00 178.31 168 VAL C C 1
ATOM 5336 O O . VAL B 2 168 ? 172.147 153.249 179.536 1.00 178.31 168 VAL C O 1
ATOM 5340 N N . THR B 2 169 ? 170.568 151.834 178.790 1.00 175.51 169 THR C N 1
ATOM 5341 C CA . THR B 2 169 ? 170.862 152.148 177.398 1.00 175.51 169 THR C CA 1
ATOM 5342 C C . THR B 2 169 ? 170.407 153.556 177.036 1.00 175.51 169 THR C C 1
ATOM 5343 O O . THR B 2 169 ? 171.038 154.213 176.200 1.00 175.51 169 THR C O 1
ATOM 5347 N N . GLN B 2 170 ? 169.326 154.041 177.654 1.00 179.23 170 GLN C N 1
ATOM 5348 C CA . GLN B 2 170 ? 168.899 155.414 177.408 1.00 179.23 170 GLN C CA 1
ATOM 5349 C C . GLN B 2 170 ? 169.948 156.407 177.890 1.00 179.23 170 GLN C C 1
ATOM 5350 O O . GLN B 2 170 ? 170.267 157.374 177.191 1.00 179.23 170 GLN C O 1
ATOM 5356 N N . LEU B 2 171 ? 170.505 156.179 179.081 1.00 179.54 171 LEU C N 1
ATOM 5357 C CA . LEU B 2 171 ? 171.592 157.024 179.564 1.00 179.54 171 LEU C CA 1
ATOM 5358 C C . LEU B 2 171 ? 172.823 156.894 178.675 1.00 179.54 171 LEU C C 1
ATOM 5359 O O . LEU B 2 171 ? 173.509 157.887 178.401 1.00 179.54 171 LEU C O 1
ATOM 5364 N N . LEU B 2 172 ? 173.118 155.674 178.215 1.00 182.08 172 LEU C N 1
ATOM 5365 C CA . LEU B 2 172 ? 174.271 155.466 177.344 1.00 182.08 172 LEU C CA 1
ATOM 5366 C C . LEU B 2 172 ? 174.144 156.265 176.052 1.00 182.08 172 LEU C C 1
ATOM 5367 O O . LEU B 2 172 ? 175.110 156.896 175.607 1.00 182.08 172 LEU C O 1
ATOM 5372 N N . VAL B 2 173 ? 172.961 156.253 175.436 1.00 182.89 173 VAL C N 1
ATOM 5373 C CA . VAL B 2 173 ? 172.776 156.997 174.193 1.00 182.89 173 VAL C CA 1
ATOM 5374 C C . VAL B 2 173 ? 172.585 158.489 174.439 1.00 182.89 173 VAL C C 1
ATOM 5375 O O . VAL B 2 173 ? 172.809 159.291 173.524 1.00 182.89 173 VAL C O 1
ATOM 5379 N N . TYR B 2 174 ? 172.172 158.887 175.644 1.00 183.11 174 TYR C N 1
ATOM 5380 C CA . TYR B 2 174 ? 172.071 160.304 175.968 1.00 183.11 174 TYR C CA 1
ATOM 5381 C C . TYR B 2 174 ? 173.429 160.921 176.273 1.00 183.11 174 TYR C C 1
ATOM 5382 O O . TYR B 2 174 ? 173.604 162.133 176.104 1.00 183.11 174 TYR C O 1
ATOM 5391 N N . ASN B 2 175 ? 174.392 160.113 176.727 1.00 182.55 175 ASN C N 1
ATOM 5392 C CA . ASN B 2 175 ? 175.705 160.648 177.074 1.00 182.55 175 ASN C CA 1
ATOM 5393 C C . ASN B 2 175 ? 176.393 161.289 175.875 1.00 182.55 175 ASN C C 1
ATOM 5394 O O . ASN B 2 175 ? 177.192 162.217 176.042 1.00 182.55 175 ASN C O 1
ATOM 5399 N N . GLY B 2 176 ? 176.101 160.814 174.665 1.00 186.77 176 GLY C N 1
ATOM 5400 C CA . GLY B 2 176 ? 176.625 161.391 173.449 1.00 186.77 176 GLY C CA 1
ATOM 5401 C C . GLY B 2 176 ? 177.781 160.633 172.828 1.00 186.77 176 GLY C C 1
ATOM 5402 O O . GLY B 2 176 ? 178.048 160.813 171.633 1.00 186.77 176 GLY C O 1
ATOM 5403 N N . VAL B 2 177 ? 178.475 159.797 173.601 1.00 188.04 177 VAL C N 1
ATOM 5404 C CA . VAL B 2 177 ? 179.567 159.007 173.040 1.00 188.04 177 VAL C CA 1
ATOM 5405 C C . VAL B 2 177 ? 179.029 157.983 172.048 1.00 188.04 177 VAL C C 1
ATOM 5406 O O . VAL B 2 177 ? 179.601 157.781 170.971 1.00 188.04 177 VAL C O 1
ATOM 5410 N N . TYR B 2 178 ? 177.925 157.326 172.391 1.00 186.05 178 TYR C N 1
ATOM 5411 C CA . TYR B 2 178 ? 177.287 156.330 171.540 1.00 186.05 178 TYR C CA 1
ATOM 5412 C C . TYR B 2 178 ? 175.889 156.782 171.136 1.00 186.05 178 TYR C C 1
ATOM 5413 O O . TYR B 2 178 ? 174.964 155.977 171.016 1.00 186.05 178 TYR C O 1
ATOM 5422 N N . GLN B 2 179 ? 175.723 158.088 170.922 1.00 186.47 179 GLN C N 1
ATOM 5423 C CA . GLN B 2 179 ? 174.422 158.664 170.581 1.00 186.47 179 GLN C CA 1
ATOM 5424 C C . GLN B 2 179 ? 174.114 158.351 169.120 1.00 186.47 179 GLN C C 1
ATOM 5425 O O . GLN B 2 179 ? 174.401 159.124 168.202 1.00 186.47 179 GLN C O 1
ATOM 5431 N N . TYR B 2 180 ? 173.518 157.180 168.905 1.00 184.82 180 TYR C N 1
ATOM 5432 C CA . TYR B 2 180 ? 173.093 156.768 167.576 1.00 184.82 180 TYR C CA 1
ATOM 5433 C C . TYR B 2 180 ? 171.630 157.083 167.292 1.00 184.82 180 TYR C C 1
ATOM 5434 O O . TYR B 2 180 ? 171.176 156.866 166.163 1.00 184.82 180 TYR C O 1
ATOM 5443 N N . THR B 2 181 ? 170.886 157.586 168.276 1.00 180.78 181 THR C N 1
ATOM 5444 C CA . THR B 2 181 ? 169.480 157.931 168.096 1.00 180.78 181 THR C CA 1
ATOM 5445 C C . THR B 2 181 ? 169.260 159.382 168.504 1.00 180.78 181 THR C C 1
ATOM 5446 O O . THR B 2 181 ? 169.630 159.788 169.610 1.00 180.78 181 THR C O 1
ATOM 5450 N N . SER B 2 182 ? 168.703 160.170 167.588 1.00 182.80 182 SER C N 1
ATOM 5451 C CA . SER B 2 182 ? 168.360 161.565 167.847 1.00 182.80 182 SER C CA 1
ATOM 5452 C C . SER B 2 182 ? 167.014 161.750 168.553 1.00 182.80 182 SER C C 1
ATOM 5453 O O . SER B 2 182 ? 166.952 162.498 169.536 1.00 182.80 182 SER C O 1
ATOM 5456 N N . PRO B 2 183 ? 165.919 161.114 168.109 1.00 182.98 183 PRO C N 1
ATOM 5457 C CA . PRO B 2 183 ? 164.599 161.497 168.640 1.00 182.98 183 PRO C CA 1
ATOM 5458 C C . PRO B 2 183 ? 164.337 161.040 170.066 1.00 182.98 183 PRO C C 1
ATOM 5459 O O . PRO B 2 183 ? 163.308 161.429 170.635 1.00 182.98 183 PRO C O 1
ATOM 5463 N N . ASP B 2 184 ? 165.216 160.236 170.664 1.00 183.53 184 ASP C N 1
ATOM 5464 C CA . ASP B 2 184 ? 164.973 159.719 172.008 1.00 183.53 184 ASP C CA 1
ATOM 5465 C C . ASP B 2 184 ? 165.489 160.673 173.084 1.00 183.53 184 ASP C C 1
ATOM 5466 O O . ASP B 2 184 ? 164.713 161.152 173.917 1.00 183.53 184 ASP C O 1
ATOM 5471 N N . PHE B 2 185 ? 166.793 160.958 173.067 1.00 183.75 185 PHE C N 1
ATOM 5472 C CA . PHE B 2 185 ? 167.430 161.839 174.043 1.00 183.75 185 PHE C CA 1
ATOM 5473 C C . PHE B 2 185 ? 167.145 161.398 175.475 1.00 183.75 185 PHE C C 1
ATOM 5474 O O . PHE B 2 185 ? 167.677 160.383 175.936 1.00 183.75 185 PHE C O 1
ATOM 5482 N N . LEU B 2 186 ? 166.312 162.157 176.182 1.00 180.57 186 LEU C N 1
ATOM 5483 C CA . LEU B 2 186 ? 166.007 161.849 177.571 1.00 180.57 186 LEU C CA 1
ATOM 5484 C C . LEU B 2 186 ? 165.100 160.628 177.673 1.00 180.57 186 LEU C C 1
ATOM 5485 O O . LEU B 2 186 ? 164.253 160.377 176.812 1.00 180.57 186 LEU C O 1
ATOM 5490 N N . TYR B 2 187 ? 165.289 159.864 178.745 1.00 178.50 187 TYR C N 1
ATOM 5491 C CA . TYR B 2 187 ? 164.463 158.697 179.004 1.00 178.50 187 TYR C CA 1
ATOM 5492 C C . TYR B 2 187 ? 163.078 159.117 179.491 1.00 178.50 187 TYR C C 1
ATOM 5493 O O . TYR B 2 187 ? 162.860 160.252 179.928 1.00 178.50 187 TYR C O 1
ATOM 5502 N N . VAL B 2 188 ? 162.138 158.173 179.409 1.00 173.48 188 VAL C N 1
ATOM 5503 C CA . VAL B 2 188 ? 160.737 158.386 179.767 1.00 173.48 188 VAL C CA 1
ATOM 5504 C C . VAL B 2 188 ? 160.213 159.563 178.950 1.00 173.48 188 VAL C C 1
ATOM 5505 O O . VAL B 2 188 ? 159.509 160.440 179.463 1.00 173.48 188 VAL C O 1
ATOM 5509 N N . ARG B 2 189 ? 160.585 159.603 177.669 1.00 171.23 189 ARG C N 1
ATOM 5510 C CA . ARG B 2 189 ? 160.085 160.621 176.755 1.00 171.23 189 ARG C CA 1
ATOM 5511 C C . ARG B 2 189 ? 159.796 160.033 175.379 1.00 171.23 189 ARG C C 1
ATOM 5512 O O . ARG B 2 189 ? 159.915 160.729 174.364 1.00 171.23 189 ARG C O 1
ATOM 5520 N N . SER B 2 190 ? 159.418 158.759 175.326 1.00 165.30 190 SER C N 1
ATOM 5521 C CA . SER B 2 190 ? 159.116 158.090 174.068 1.00 165.30 190 SER C CA 1
ATOM 5522 C C . SER B 2 190 ? 158.206 156.903 174.358 1.00 165.30 190 SER C C 1
ATOM 5523 O O . SER B 2 190 ? 157.830 156.646 175.505 1.00 165.30 190 SER C O 1
ATOM 5526 N N . TRP B 2 191 ? 157.856 156.178 173.299 1.00 158.69 191 TRP C N 1
ATOM 5527 C CA . TRP B 2 191 ? 156.968 155.027 173.376 1.00 158.69 191 TRP C CA 1
ATOM 5528 C C . TRP B 2 191 ? 157.712 153.708 173.538 1.00 158.69 191 TRP C C 1
ATOM 5529 O O . TRP B 2 191 ? 157.069 152.655 173.609 1.00 158.69 191 TRP C O 1
ATOM 5540 N N . LEU B 2 192 ? 159.042 153.743 173.592 1.00 154.21 192 LEU C N 1
ATOM 5541 C CA . LEU B 2 192 ? 159.820 152.508 173.665 1.00 154.21 192 LEU C CA 1
ATOM 5542 C C . LEU B 2 192 ? 159.521 151.641 174.886 1.00 154.21 192 LEU C C 1
ATOM 5543 O O . LEU B 2 192 ? 159.530 150.407 174.733 1.00 154.21 192 LEU C O 1
ATOM 5548 N N . PRO B 2 193 ? 159.333 152.177 176.104 1.00 153.90 193 PRO C N 1
ATOM 5549 C CA . PRO B 2 193 ? 159.100 151.278 177.252 1.00 153.90 193 PRO C CA 1
ATOM 5550 C C . PRO B 2 193 ? 157.890 150.373 177.093 1.00 153.90 193 PRO C C 1
ATOM 5551 O O . PRO B 2 193 ? 157.934 149.212 177.517 1.00 153.90 193 PRO C O 1
ATOM 5555 N N . CYS B 2 194 ? 156.806 150.871 176.496 1.00 153.09 194 CYS C N 1
ATOM 5556 C CA . CYS B 2 194 ? 155.629 150.032 176.295 1.00 153.09 194 CYS C CA 1
ATOM 5557 C C . CYS B 2 194 ? 155.929 148.875 175.352 1.00 153.09 194 CYS C C 1
ATOM 5558 O O . CYS B 2 194 ? 155.550 147.728 175.621 1.00 153.09 194 CYS C O 1
ATOM 5561 N N . ILE B 2 195 ? 156.610 149.158 174.240 1.00 149.02 195 ILE C N 1
ATOM 5562 C CA . ILE B 2 195 ? 156.977 148.104 173.299 1.00 149.02 195 ILE C CA 1
ATOM 5563 C C . ILE B 2 195 ? 157.917 147.110 173.963 1.00 149.02 195 ILE C C 1
ATOM 5564 O O . ILE B 2 195 ? 157.841 145.900 173.721 1.00 149.02 195 ILE C O 1
ATOM 5569 N N . PHE B 2 196 ? 158.820 147.605 174.809 1.00 153.33 196 PHE C N 1
ATOM 5570 C CA . PHE B 2 196 ? 159.780 146.724 175.461 1.00 153.33 196 PHE C CA 1
ATOM 5571 C C . PHE B 2 196 ? 159.078 145.804 176.453 1.00 153.33 196 PHE C C 1
ATOM 5572 O O . PHE B 2 196 ? 159.393 144.612 176.539 1.00 153.33 196 PHE C O 1
ATOM 5580 N N . PHE B 2 197 ? 158.100 146.336 177.192 1.00 147.99 197 PHE C N 1
ATOM 5581 C CA . PHE B 2 197 ? 157.302 145.503 178.088 1.00 147.99 197 PHE C CA 1
ATOM 5582 C C . PHE B 2 197 ? 156.475 144.483 177.312 1.00 147.99 197 PHE C C 1
ATOM 5583 O O . PHE B 2 197 ? 156.336 143.330 177.741 1.00 147.99 197 PHE C O 1
ATOM 5591 N N . ALA B 2 198 ? 155.903 144.892 176.178 1.00 141.88 198 ALA C N 1
ATOM 5592 C CA . ALA B 2 198 ? 155.134 143.957 175.362 1.00 141.88 198 ALA C CA 1
ATOM 5593 C C . ALA B 2 198 ? 156.015 142.825 174.849 1.00 141.88 198 ALA C C 1
ATOM 5594 O O . ALA B 2 198 ? 155.607 141.657 174.853 1.00 141.88 198 ALA C O 1
ATOM 5596 N N . GLY B 2 199 ? 157.227 143.151 174.401 1.00 138.48 199 GLY C N 1
ATOM 5597 C CA . GLY B 2 199 ? 158.161 142.107 174.017 1.00 138.48 199 GLY C CA 1
ATOM 5598 C C . GLY B 2 199 ? 158.529 141.210 175.182 1.00 138.48 199 GLY C C 1
ATOM 5599 O O . GLY B 2 199 ? 158.659 139.992 175.027 1.00 138.48 199 GLY C O 1
ATOM 5600 N N . GLY B 2 200 ? 158.703 141.802 176.366 1.00 137.54 200 GLY C N 1
ATOM 5601 C CA . GLY B 2 200 ? 159.003 141.014 177.547 1.00 137.54 200 GLY C CA 1
ATOM 5602 C C . GLY B 2 200 ? 157.901 140.042 177.916 1.00 137.54 200 GLY C C 1
ATOM 5603 O O . GLY B 2 200 ? 158.175 138.961 178.441 1.00 137.54 200 GLY C O 1
ATOM 5604 N N . ILE B 2 201 ? 156.643 140.419 177.678 1.00 134.61 201 ILE C N 1
ATOM 5605 C CA . ILE B 2 201 ? 155.548 139.496 177.975 1.00 134.61 201 ILE C CA 1
ATOM 5606 C C . ILE B 2 201 ? 155.295 138.507 176.842 1.00 134.61 201 ILE C C 1
ATOM 5607 O O . ILE B 2 201 ? 154.743 137.430 177.092 1.00 134.61 201 ILE C O 1
ATOM 5612 N N . THR B 2 202 ? 155.677 138.833 175.606 1.00 134.01 202 THR C N 1
ATOM 5613 C CA . THR B 2 202 ? 155.534 137.866 174.519 1.00 134.01 202 THR C CA 1
ATOM 5614 C C . THR B 2 202 ? 156.609 136.787 174.606 1.00 134.01 202 THR C C 1
ATOM 5615 O O . THR B 2 202 ? 156.303 135.585 174.637 1.00 134.01 202 THR C O 1
ATOM 5619 N N . MET B 2 203 ? 157.874 137.202 174.624 1.00 136.09 203 MET C N 1
ATOM 5620 C CA . MET B 2 203 ? 158.935 136.288 175.004 1.00 136.09 203 MET C CA 1
ATOM 5621 C C . MET B 2 203 ? 158.746 135.891 176.462 1.00 136.09 203 MET C C 1
ATOM 5622 O O . MET B 2 203 ? 158.097 136.588 177.243 1.00 136.09 203 MET C O 1
ATOM 5627 N N . GLY B 2 204 ? 159.302 134.750 176.824 1.00 139.56 204 GLY C N 1
ATOM 5628 C CA . GLY B 2 204 ? 158.984 134.223 178.145 1.00 139.56 204 GLY C CA 1
ATOM 5629 C C . GLY B 2 204 ? 157.687 133.460 178.141 1.00 139.56 204 GLY C C 1
ATOM 5630 O O . GLY B 2 204 ? 157.652 132.302 178.559 1.00 139.56 204 GLY C O 1
ATOM 5631 N N . ASN B 2 205 ? 156.605 134.079 177.663 1.00 135.94 205 ASN C N 1
ATOM 5632 C CA . ASN B 2 205 ? 155.386 133.320 177.413 1.00 135.94 205 ASN C CA 1
ATOM 5633 C C . ASN B 2 205 ? 155.619 132.265 176.341 1.00 135.94 205 ASN C C 1
ATOM 5634 O O . ASN B 2 205 ? 155.207 131.106 176.496 1.00 135.94 205 ASN C O 1
ATOM 5639 N N . ILE B 2 206 ? 156.296 132.644 175.253 1.00 133.36 206 ILE C N 1
ATOM 5640 C CA . ILE B 2 206 ? 156.650 131.662 174.228 1.00 133.36 206 ILE C CA 1
ATOM 5641 C C . ILE B 2 206 ? 157.492 130.545 174.838 1.00 133.36 206 ILE C C 1
ATOM 5642 O O . ILE B 2 206 ? 157.262 129.353 174.588 1.00 133.36 206 ILE C O 1
ATOM 5647 N N . GLY B 2 207 ? 158.477 130.921 175.655 1.00 139.88 207 GLY C N 1
ATOM 5648 C CA . GLY B 2 207 ? 159.370 129.931 176.234 1.00 139.88 207 GLY C CA 1
ATOM 5649 C C . GLY B 2 207 ? 158.667 128.983 177.185 1.00 139.88 207 GLY C C 1
ATOM 5650 O O . GLY B 2 207 ? 158.921 127.778 177.169 1.00 139.88 207 GLY C O 1
ATOM 5651 N N . ARG B 2 208 ? 157.777 129.511 178.028 1.00 138.12 208 ARG C N 1
ATOM 5652 C CA . ARG B 2 208 ? 157.043 128.656 178.950 1.00 138.12 208 ARG C CA 1
ATOM 5653 C C . ARG B 2 208 ? 156.062 127.755 178.213 1.00 138.12 208 ARG C C 1
ATOM 5654 O O . ARG B 2 208 ? 155.855 126.608 178.624 1.00 138.12 208 ARG C O 1
ATOM 5662 N N . GLN B 2 209 ? 155.463 128.236 177.118 1.00 137.77 209 GLN C N 1
ATOM 5663 C CA . GLN B 2 209 ? 154.613 127.354 176.326 1.00 137.77 209 GLN C CA 1
ATOM 5664 C C . GLN B 2 209 ? 155.425 126.214 175.725 1.00 137.77 209 GLN C C 1
ATOM 5665 O O . GLN B 2 209 ? 154.992 125.057 175.743 1.00 137.77 209 GLN C O 1
ATOM 5671 N N . LEU B 2 210 ? 156.617 126.518 175.201 1.00 140.48 210 LEU C N 1
ATOM 5672 C CA . LEU B 2 210 ? 157.467 125.457 174.666 1.00 140.48 210 LEU C CA 1
ATOM 5673 C C . LEU B 2 210 ? 157.898 124.483 175.759 1.00 140.48 210 LEU C C 1
ATOM 5674 O O . LEU B 2 210 ? 157.921 123.264 175.543 1.00 140.48 210 LEU C O 1
ATOM 5679 N N . ALA B 2 211 ? 158.249 125.003 176.937 1.00 142.21 211 ALA C N 1
ATOM 5680 C CA . ALA B 2 211 ? 158.685 124.146 178.034 1.00 142.21 211 ALA C CA 1
ATOM 5681 C C . ALA B 2 211 ? 157.566 123.223 178.496 1.00 142.21 211 ALA C C 1
ATOM 5682 O O . ALA B 2 211 ? 157.800 122.042 178.777 1.00 142.21 211 ALA C O 1
ATOM 5684 N N . MET B 2 212 ? 156.341 123.745 178.590 1.00 143.69 212 MET C N 1
ATOM 5685 C CA . MET B 2 212 ? 155.212 122.904 178.966 1.00 143.69 212 MET C CA 1
ATOM 5686 C C . MET B 2 212 ? 154.857 121.920 177.860 1.00 143.69 212 MET C C 1
ATOM 5687 O O . MET B 2 212 ? 154.355 120.826 178.144 1.00 143.69 212 MET C O 1
ATOM 5692 N N . TYR B 2 213 ? 155.100 122.288 176.600 1.00 145.20 213 TYR C N 1
ATOM 5693 C CA . TYR B 2 213 ? 154.919 121.341 175.506 1.00 145.20 213 TYR C CA 1
ATOM 5694 C C . TYR B 2 213 ? 155.898 120.180 175.618 1.00 145.20 213 TYR C C 1
ATOM 5695 O O . TYR B 2 213 ? 155.524 119.019 175.411 1.00 145.20 213 TYR C O 1
ATOM 5704 N N . GLU B 2 214 ? 157.153 120.470 175.944 1.00 146.95 214 GLU C N 1
ATOM 5705 C CA . GLU B 2 214 ? 158.159 119.422 176.090 1.00 146.95 214 GLU C CA 1
ATOM 5706 C C . GLU B 2 214 ? 158.841 119.491 177.453 1.00 146.95 214 GLU C C 1
ATOM 5707 O O . GLU B 2 214 ? 159.740 120.304 177.669 1.00 146.95 214 GLU C O 1
ATOM 5713 N N . GLU C 3 6 ? 134.862 180.763 104.362 1.00 85.78 1 GLU H N 1
ATOM 5714 C CA . GLU C 3 6 ? 134.206 180.375 105.605 1.00 85.78 1 GLU H CA 1
ATOM 5715 C C . GLU C 3 6 ? 134.415 181.429 106.686 1.00 85.78 1 GLU H C 1
ATOM 5716 O O . GLU C 3 6 ? 133.487 181.780 107.414 1.00 85.78 1 GLU H O 1
ATOM 5722 N N . VAL C 3 7 ? 135.639 181.936 106.780 1.00 77.91 2 VAL H N 1
ATOM 5723 C CA . VAL C 3 7 ? 135.993 182.940 107.776 1.00 77.91 2 VAL H CA 1
ATOM 5724 C C . VAL C 3 7 ? 135.852 184.318 107.144 1.00 77.91 2 VAL H C 1
ATOM 5725 O O . VAL C 3 7 ? 136.476 184.607 106.117 1.00 77.91 2 VAL H O 1
ATOM 5729 N N . GLN C 3 8 ? 135.031 185.168 107.754 1.00 76.30 3 GLN H N 1
ATOM 5730 C CA . GLN C 3 8 ? 134.797 186.516 107.266 1.00 76.30 3 GLN H CA 1
ATOM 5731 C C . GLN C 3 8 ? 134.917 187.503 108.416 1.00 76.30 3 GLN H C 1
ATOM 5732 O O . GLN C 3 8 ? 134.639 187.171 109.572 1.00 76.30 3 GLN H O 1
ATOM 5738 N N . LEU C 3 9 ? 135.335 188.724 108.087 1.00 67.81 4 LEU H N 1
ATOM 5739 C CA . LEU C 3 9 ? 135.443 189.819 109.050 1.00 67.81 4 LEU H CA 1
ATOM 5740 C C . LEU C 3 9 ? 134.612 190.975 108.505 1.00 67.81 4 LEU H C 1
ATOM 5741 O O . LEU C 3 9 ? 135.133 191.854 107.813 1.00 67.81 4 LEU H O 1
ATOM 5746 N N . GLN C 3 10 ? 133.320 190.970 108.817 1.00 69.37 5 GLN H N 1
ATOM 5747 C CA . GLN C 3 10 ? 132.431 192.017 108.336 1.00 69.37 5 GLN H CA 1
ATOM 5748 C C . GLN C 3 10 ? 132.707 193.325 109.064 1.00 69.37 5 GLN H C 1
ATOM 5749 O O . GLN C 3 10 ? 132.875 193.353 110.287 1.00 69.37 5 GLN H O 1
ATOM 5755 N N . GLN C 3 11 ? 132.756 194.412 108.304 1.00 62.58 6 GLN H N 1
ATOM 5756 C CA . GLN C 3 11 ? 133.039 195.736 108.834 1.00 62.58 6 GLN H CA 1
ATOM 5757 C C . GLN C 3 11 ? 131.812 196.629 108.705 1.00 62.58 6 GLN H C 1
ATOM 5758 O O . GLN C 3 11 ? 130.828 196.289 108.045 1.00 62.58 6 GLN H O 1
ATOM 5764 N N . SER C 3 12 ? 131.886 197.790 109.350 1.00 62.57 7 SER H N 1
ATOM 5765 C CA . SER C 3 12 ? 130.782 198.741 109.349 1.00 62.57 7 SER H CA 1
ATOM 5766 C C . SER C 3 12 ? 130.738 199.476 108.010 1.00 62.57 7 SER H C 1
ATOM 5767 O O . SER C 3 12 ? 131.485 199.170 107.077 1.00 62.57 7 SER H O 1
ATOM 5770 N N . GLY C 3 13 ? 129.845 200.460 107.900 1.00 64.86 8 GLY H N 1
ATOM 5771 C CA . GLY C 3 13 ? 129.687 201.212 106.675 1.00 64.86 8 GLY H CA 1
ATOM 5772 C C . GLY C 3 13 ? 130.618 202.409 106.593 1.00 64.86 8 GLY H C 1
ATOM 5773 O O . GLY C 3 13 ? 131.387 202.707 107.505 1.00 64.86 8 GLY H O 1
ATOM 5774 N N . ALA C 3 14 ? 130.536 203.101 105.460 1.00 65.14 9 ALA H N 1
ATOM 5775 C CA . ALA C 3 14 ? 131.323 204.307 105.255 1.00 65.14 9 ALA H CA 1
ATOM 5776 C C . ALA C 3 14 ? 130.886 205.399 106.224 1.00 65.14 9 ALA H C 1
ATOM 5777 O O . ALA C 3 14 ? 129.729 205.458 106.649 1.00 65.14 9 ALA H O 1
ATOM 5779 N N . GLU C 3 15 ? 131.826 206.272 106.574 1.00 69.75 10 GLU H N 1
ATOM 5780 C CA . GLU C 3 15 ? 131.601 207.280 107.596 1.00 69.75 10 GLU H CA 1
ATOM 5781 C C . GLU C 3 15 ? 132.034 208.647 107.085 1.00 69.75 10 GLU H C 1
ATOM 5782 O O . GLU C 3 15 ? 132.981 208.766 106.303 1.00 69.75 10 GLU H O 1
ATOM 5788 N N . LEU C 3 16 ? 131.325 209.680 107.537 1.00 68.29 11 LEU H N 1
ATOM 5789 C CA . LEU C 3 16 ? 131.636 211.067 107.196 1.00 68.29 11 LEU H CA 1
ATOM 5790 C C . LEU C 3 16 ? 131.434 211.903 108.451 1.00 68.29 11 LEU H C 1
ATOM 5791 O O . LEU C 3 16 ? 130.304 212.045 108.927 1.00 68.29 11 LEU H O 1
ATOM 5796 N N . VAL C 3 17 ? 132.522 212.450 108.989 1.00 72.83 12 VAL H N 1
ATOM 5797 C CA . VAL C 3 17 ? 132.503 213.164 110.259 1.00 72.83 12 VAL H CA 1
ATOM 5798 C C . VAL C 3 17 ? 133.299 214.454 110.120 1.00 72.83 12 VAL H C 1
ATOM 5799 O O . VAL C 3 17 ? 134.376 214.466 109.516 1.00 72.83 12 VAL H O 1
ATOM 5803 N N . ARG C 3 18 ? 132.767 215.538 110.680 1.00 78.65 13 ARG H N 1
ATOM 5804 C CA . ARG C 3 18 ? 133.480 216.805 110.678 1.00 78.65 13 ARG H CA 1
ATOM 5805 C C . ARG C 3 18 ? 134.773 216.679 111.483 1.00 78.65 13 ARG H C 1
ATOM 5806 O O . ARG C 3 18 ? 134.845 215.901 112.439 1.00 78.65 13 ARG H O 1
ATOM 5814 N N . PRO C 3 19 ? 135.814 217.426 111.115 1.00 77.57 14 PRO H N 1
ATOM 5815 C CA . PRO C 3 19 ? 137.088 217.316 111.834 1.00 77.57 14 PRO H CA 1
ATOM 5816 C C . PRO C 3 19 ? 136.952 217.738 113.289 1.00 77.57 14 PRO H C 1
ATOM 5817 O O . PRO C 3 19 ? 136.151 218.607 113.638 1.00 77.57 14 PRO H O 1
ATOM 5821 N N . GLY C 3 20 ? 137.753 217.102 114.143 1.00 79.43 15 GLY H N 1
ATOM 5822 C CA . GLY C 3 20 ? 137.765 217.385 115.561 1.00 79.43 15 GLY H CA 1
ATOM 5823 C C . GLY C 3 20 ? 136.943 216.440 116.411 1.00 79.43 15 GLY H C 1
ATOM 5824 O O . GLY C 3 20 ? 137.101 216.445 117.637 1.00 79.43 15 GLY H O 1
ATOM 5825 N N . ALA C 3 21 ? 136.078 215.634 115.804 1.00 75.02 16 ALA H N 1
ATOM 5826 C CA . ALA C 3 21 ? 135.263 214.682 116.541 1.00 75.02 16 ALA H CA 1
ATOM 5827 C C . ALA C 3 21 ? 135.985 213.337 116.609 1.00 75.02 16 ALA H C 1
ATOM 5828 O O . ALA C 3 21 ? 137.171 213.227 116.289 1.00 75.02 16 ALA H O 1
ATOM 5830 N N . SER C 3 22 ? 135.274 212.295 117.035 1.00 68.49 17 SER H N 1
ATOM 5831 C CA . SER C 3 22 ? 135.843 210.962 117.170 1.00 68.49 17 SER H CA 1
ATOM 5832 C C . SER C 3 22 ? 134.966 209.954 116.444 1.00 68.49 17 SER H C 1
ATOM 5833 O O . SER C 3 22 ? 133.741 210.097 116.404 1.00 68.49 17 SER H O 1
ATOM 5836 N N . VAL C 3 23 ? 135.601 208.934 115.873 1.00 62.18 18 VAL H N 1
ATOM 5837 C CA . VAL C 3 23 ? 134.920 207.893 115.115 1.00 62.18 18 VAL H CA 1
ATOM 5838 C C . VAL C 3 23 ? 135.304 206.542 115.700 1.00 62.18 18 VAL H C 1
ATOM 5839 O O . VAL C 3 23 ? 136.473 206.308 116.022 1.00 62.18 18 VAL H O 1
ATOM 5843 N N . LYS C 3 24 ? 134.321 205.657 115.839 1.00 59.12 19 LYS H N 1
ATOM 5844 C CA . LYS C 3 24 ? 134.532 204.326 116.405 1.00 59.12 19 LYS H CA 1
ATOM 5845 C C . LYS C 3 24 ? 134.104 203.288 115.372 1.00 59.12 19 LYS H C 1
ATOM 5846 O O . LYS C 3 24 ? 132.941 202.880 115.329 1.00 59.12 19 LYS H O 1
ATOM 5852 N N . LEU C 3 25 ? 135.051 202.863 114.541 1.00 57.39 20 LEU H N 1
ATOM 5853 C CA . LEU C 3 25 ? 134.792 201.826 113.556 1.00 57.39 20 LEU H CA 1
ATOM 5854 C C . LEU C 3 25 ? 134.700 200.463 114.230 1.00 57.39 20 LEU H C 1
ATOM 5855 O O . LEU C 3 25 ? 135.299 200.226 115.282 1.00 57.39 20 LEU H O 1
ATOM 5860 N N . SER C 3 26 ? 133.941 199.562 113.611 1.00 62.69 21 SER H N 1
ATOM 5861 C CA . SER C 3 26 ? 133.640 198.262 114.190 1.00 62.69 21 SER H CA 1
ATOM 5862 C C . SER C 3 26 ? 133.998 197.147 113.218 1.00 62.69 21 SER H C 1
ATOM 5863 O O . SER C 3 26 ? 133.994 197.337 111.998 1.00 62.69 21 SER H O 1
ATOM 5866 N N . CYS C 3 27 ? 134.293 195.975 113.775 1.00 70.99 22 CYS H N 1
ATOM 5867 C CA . CYS C 3 27 ? 134.665 194.801 112.993 1.00 70.99 22 CYS H CA 1
ATOM 5868 C C . CYS C 3 27 ? 134.057 193.571 113.646 1.00 70.99 22 CYS H C 1
ATOM 5869 O O . CYS C 3 27 ? 134.432 193.219 114.767 1.00 70.99 22 CYS H O 1
ATOM 5872 N N . THR C 3 28 ? 133.131 192.917 112.950 1.00 73.32 23 THR H N 1
ATOM 5873 C CA . THR C 3 28 ? 132.483 191.710 113.446 1.00 73.32 23 THR H CA 1
ATOM 5874 C C . THR C 3 28 ? 133.075 190.494 112.746 1.00 73.32 23 THR H C 1
ATOM 5875 O O . THR C 3 28 ? 133.165 190.464 111.515 1.00 73.32 23 THR H O 1
ATOM 5879 N N . ALA C 3 29 ? 133.472 189.498 113.530 1.00 73.91 24 ALA H N 1
ATOM 5880 C CA . ALA C 3 29 ? 134.107 188.294 113.013 1.00 73.91 24 ALA H CA 1
ATOM 5881 C C . ALA C 3 29 ? 133.081 187.178 112.883 1.00 73.91 24 ALA H C 1
ATOM 5882 O O . ALA C 3 29 ? 132.357 186.879 113.839 1.00 73.91 24 ALA H O 1
ATOM 5884 N N . SER C 3 30 ? 133.027 186.562 111.705 1.00 77.32 25 SER H N 1
ATOM 5885 C CA . SER C 3 30 ? 132.119 185.458 111.426 1.00 77.32 25 SER H CA 1
ATOM 5886 C C . SER C 3 30 ? 132.926 184.254 110.966 1.00 77.32 25 SER H C 1
ATOM 5887 O O . SER C 3 30 ? 133.777 184.374 110.079 1.00 77.32 25 SER H O 1
ATOM 5890 N N . GLY C 3 31 ? 132.653 183.097 111.565 1.00 76.36 26 GLY H N 1
ATOM 5891 C CA . GLY C 3 31 ? 133.362 181.876 111.254 1.00 76.36 26 GLY H CA 1
ATOM 5892 C C . GLY C 3 31 ? 134.413 181.475 112.266 1.00 76.36 26 GLY H C 1
ATOM 5893 O O . GLY C 3 31 ? 134.938 180.359 112.178 1.00 76.36 26 GLY H O 1
ATOM 5894 N N . PHE C 3 32 ? 134.734 182.345 113.219 1.00 74.49 27 PHE H N 1
ATOM 5895 C CA . PHE C 3 32 ? 135.718 182.032 114.244 1.00 74.49 27 PHE H CA 1
ATOM 5896 C C . PHE C 3 32 ? 135.479 182.937 115.442 1.00 74.49 27 PHE H C 1
ATOM 5897 O O . PHE C 3 32 ? 134.763 183.938 115.355 1.00 74.49 27 PHE H O 1
ATOM 5905 N N . LYS C 3 33 ? 136.089 182.568 116.563 1.00 76.11 28 LYS H N 1
ATOM 5906 C CA . LYS C 3 33 ? 136.012 183.347 117.791 1.00 76.11 28 LYS H CA 1
ATOM 5907 C C . LYS C 3 33 ? 137.262 184.204 117.918 1.00 76.11 28 LYS H C 1
ATOM 5908 O O . LYS C 3 33 ? 138.379 183.711 117.731 1.00 76.11 28 LYS H O 1
ATOM 5914 N N . ILE C 3 34 ? 137.072 185.487 118.239 1.00 72.94 29 ILE H N 1
ATOM 5915 C CA . ILE C 3 34 ? 138.190 186.421 118.298 1.00 72.94 29 ILE H CA 1
ATOM 5916 C C . ILE C 3 34 ? 139.142 186.141 119.448 1.00 72.94 29 ILE H C 1
ATOM 5917 O O . ILE C 3 34 ? 140.224 186.734 119.499 1.00 72.94 29 ILE H O 1
ATOM 5922 N N . LYS C 3 35 ? 138.773 185.255 120.375 1.00 74.47 30 LYS H N 1
ATOM 5923 C CA . LYS C 3 35 ? 139.698 184.876 121.437 1.00 74.47 30 LYS H CA 1
ATOM 5924 C C . LYS C 3 35 ? 140.915 184.143 120.890 1.00 74.47 30 LYS H C 1
ATOM 5925 O O . LYS C 3 35 ? 141.984 184.171 121.509 1.00 74.47 30 LYS H O 1
ATOM 5931 N N . ASP C 3 36 ? 140.774 183.486 119.738 1.00 73.63 31 ASP H N 1
ATOM 5932 C CA . ASP C 3 36 ? 141.829 182.612 119.239 1.00 73.63 31 ASP H CA 1
ATOM 5933 C C . ASP C 3 36 ? 142.993 183.391 118.638 1.00 73.63 31 ASP H C 1
ATOM 5934 O O . ASP C 3 36 ? 144.150 182.978 118.773 1.00 73.63 31 ASP H O 1
ATOM 5939 N N . ASP C 3 37 ? 142.718 184.511 117.973 1.00 66.73 32 ASP H N 1
ATOM 5940 C CA . ASP C 3 37 ? 143.738 185.240 117.234 1.00 66.73 32 ASP H CA 1
ATOM 5941 C C . ASP C 3 37 ? 143.654 186.728 117.543 1.00 66.73 32 ASP H C 1
ATOM 5942 O O . ASP C 3 37 ? 142.638 187.227 118.032 1.00 66.73 32 ASP H O 1
ATOM 5947 N N . TYR C 3 38 ? 144.744 187.434 117.251 1.00 57.83 33 TYR H N 1
ATOM 5948 C CA . TYR C 3 38 ? 144.761 188.878 117.413 1.00 57.83 33 TYR H CA 1
ATOM 5949 C C . TYR C 3 38 ? 143.895 189.535 116.341 1.00 57.83 33 TYR H C 1
ATOM 5950 O O . TYR C 3 38 ? 143.492 188.910 115.358 1.00 57.83 33 TYR H O 1
ATOM 5959 N N . ILE C 3 39 ? 143.610 190.819 116.538 1.00 50.63 34 ILE H N 1
ATOM 5960 C CA . ILE C 3 39 ? 142.869 191.618 115.570 1.00 50.63 34 ILE H CA 1
ATOM 5961 C C . ILE C 3 39 ? 143.687 192.861 115.256 1.00 50.63 34 ILE H C 1
ATOM 5962 O O . ILE C 3 39 ? 144.124 193.566 116.171 1.00 50.63 34 ILE H O 1
ATOM 5967 N N . HIS C 3 40 ? 143.886 193.133 113.969 1.00 50.02 35 HIS H N 1
ATOM 5968 C CA . HIS C 3 40 ? 144.724 194.230 113.512 1.00 50.02 35 HIS H CA 1
ATOM 5969 C C . HIS C 3 40 ? 143.907 195.225 112.702 1.00 50.02 35 HIS H C 1
ATOM 5970 O O . HIS C 3 40 ? 142.851 194.899 112.155 1.00 50.02 35 HIS H O 1
ATOM 5977 N N . TRP C 3 41 ? 144.416 196.452 112.630 1.00 51.30 36 TRP H N 1
ATOM 5978 C CA . TRP C 3 41 ? 143.805 197.507 111.836 1.00 51.30 36 TRP H CA 1
ATOM 5979 C C . TRP C 3 41 ? 144.867 198.122 110.941 1.00 51.30 36 TRP H C 1
ATOM 5980 O O . TRP C 3 41 ? 145.959 198.458 111.408 1.00 51.30 36 TRP H O 1
ATOM 5991 N N . VAL C 3 42 ? 144.548 198.264 109.658 1.00 47.24 37 VAL H N 1
ATOM 5992 C CA . VAL C 3 42 ? 145.489 198.741 108.653 1.00 47.24 37 VAL H CA 1
ATOM 5993 C C . VAL C 3 42 ? 144.863 199.925 107.931 1.00 47.24 37 VAL H C 1
ATOM 5994 O O . VAL C 3 42 ? 143.704 199.856 107.508 1.00 47.24 37 VAL H O 1
ATOM 5998 N N . LYS C 3 43 ? 145.626 201.004 107.791 1.00 50.77 38 LYS H N 1
ATOM 5999 C CA . LYS C 3 43 ? 145.171 202.223 107.138 1.00 50.77 38 LYS H CA 1
ATOM 6000 C C . LYS C 3 43 ? 145.832 202.341 105.773 1.00 50.77 38 LYS H C 1
ATOM 6001 O O . LYS C 3 43 ? 147.055 202.210 105.660 1.00 50.77 38 LYS H O 1
ATOM 6007 N N . GLN C 3 44 ? 145.028 202.591 104.741 1.00 54.88 39 GLN H N 1
ATOM 6008 C CA . GLN C 3 44 ? 145.524 202.706 103.369 1.00 54.88 39 GLN H CA 1
ATOM 6009 C C . GLN C 3 44 ? 145.046 204.026 102.774 1.00 54.88 39 GLN H C 1
ATOM 6010 O O . GLN C 3 44 ? 143.888 204.149 102.367 1.00 54.88 39 GLN H O 1
ATOM 6016 N N . ARG C 3 45 ? 145.940 205.008 102.720 1.00 70.27 40 ARG H N 1
ATOM 6017 C CA . ARG C 3 45 ? 145.653 206.240 102.012 1.00 70.27 40 ARG H CA 1
ATOM 6018 C C . ARG C 3 45 ? 145.692 205.987 100.505 1.00 70.27 40 ARG H C 1
ATOM 6019 O O . ARG C 3 45 ? 146.258 204.990 100.052 1.00 70.27 40 ARG H O 1
ATOM 6027 N N . PRO C 3 46 ? 145.079 206.868 99.707 1.00 75.46 41 PRO H N 1
ATOM 6028 C CA . PRO C 3 46 ? 145.026 206.618 98.256 1.00 75.46 41 PRO H CA 1
ATOM 6029 C C . PRO C 3 46 ? 146.388 206.454 97.602 1.00 75.46 41 PRO H C 1
ATOM 6030 O O . PRO C 3 46 ? 146.512 205.666 96.656 1.00 75.46 41 PRO H O 1
ATOM 6034 N N . GLU C 3 47 ? 147.414 207.165 98.067 1.00 83.43 42 GLU H N 1
ATOM 6035 C CA . GLU C 3 47 ? 148.740 207.067 97.466 1.00 83.43 42 GLU H CA 1
ATOM 6036 C C . GLU C 3 47 ? 149.863 206.775 98.450 1.00 83.43 42 GLU H C 1
ATOM 6037 O O . GLU C 3 47 ? 150.932 206.334 98.010 1.00 83.43 42 GLU H O 1
ATOM 6043 N N . GLN C 3 48 ? 149.670 206.996 99.751 1.00 79.54 43 GLN H N 1
ATOM 6044 C CA . GLN C 3 48 ? 150.738 206.755 100.715 1.00 79.54 43 GLN H CA 1
ATOM 6045 C C . GLN C 3 48 ? 150.986 205.275 100.972 1.00 79.54 43 GLN H C 1
ATOM 6046 O O . GLN C 3 48 ? 151.978 204.939 101.626 1.00 79.54 43 GLN H O 1
ATOM 6052 N N . GLY C 3 49 ? 150.123 204.390 100.483 1.00 66.21 44 GLY H N 1
ATOM 6053 C CA . GLY C 3 49 ? 150.288 202.969 100.695 1.00 66.21 44 GLY H CA 1
ATOM 6054 C C . GLY C 3 49 ? 149.764 202.518 102.046 1.00 66.21 44 GLY H C 1
ATOM 6055 O O . GLY C 3 49 ? 149.337 203.309 102.889 1.00 66.21 44 GLY H O 1
ATOM 6056 N N . LEU C 3 50 ? 149.799 201.204 102.248 1.00 54.42 45 LEU H N 1
ATOM 6057 C CA . LEU C 3 50 ? 149.268 200.617 103.469 1.00 54.42 45 LEU H CA 1
ATOM 6058 C C . LEU C 3 50 ? 150.143 200.967 104.666 1.00 54.42 45 LEU H C 1
ATOM 6059 O O . LEU C 3 50 ? 151.367 201.064 104.557 1.00 54.42 45 LEU H O 1
ATOM 6064 N N . GLU C 3 51 ? 149.502 201.160 105.817 1.00 57.08 46 GLU H N 1
ATOM 6065 C CA . GLU C 3 51 ? 150.196 201.453 107.061 1.00 57.08 46 GLU H CA 1
ATOM 6066 C C . GLU C 3 51 ? 149.591 200.616 108.177 1.00 57.08 46 GLU H C 1
ATOM 6067 O O . GLU C 3 51 ? 148.399 200.304 108.162 1.00 57.08 46 GLU H O 1
ATOM 6073 N N . TRP C 3 52 ? 150.424 200.262 109.149 1.00 48.22 47 TRP H N 1
ATOM 6074 C CA . TRP C 3 52 ? 150.006 199.445 110.279 1.00 48.22 47 TRP H CA 1
ATOM 6075 C C . TRP C 3 52 ? 149.632 200.348 111.445 1.00 48.22 47 TRP H C 1
ATOM 6076 O O . TRP C 3 52 ? 150.405 201.234 111.821 1.00 48.22 47 TRP H O 1
ATOM 6087 N N . ILE C 3 53 ? 148.448 200.124 112.012 1.00 50.65 48 ILE H N 1
ATOM 6088 C CA . ILE C 3 53 ? 147.962 200.951 113.110 1.00 50.65 48 ILE H CA 1
ATOM 6089 C C . ILE C 3 53 ? 148.265 200.270 114.437 1.00 50.65 48 ILE H C 1
ATOM 6090 O O . ILE C 3 53 ? 148.967 200.829 115.285 1.00 50.65 48 ILE H O 1
ATOM 6095 N N . GLY C 3 54 ? 147.743 199.065 114.627 1.00 52.09 49 GLY H N 1
ATOM 6096 C CA . GLY C 3 54 ? 147.974 198.365 115.873 1.00 52.09 49 GLY H CA 1
ATOM 6097 C C . GLY C 3 54 ? 147.197 197.071 115.925 1.00 52.09 49 GLY H C 1
ATOM 6098 O O . GLY C 3 54 ? 146.607 196.637 114.934 1.00 52.09 49 GLY H O 1
ATOM 6099 N N . ARG C 3 55 ? 147.204 196.457 117.106 1.00 56.52 50 ARG H N 1
ATOM 6100 C CA . ARG C 3 55 ? 146.524 195.187 117.305 1.00 56.52 50 ARG H CA 1
ATOM 6101 C C . ARG C 3 55 ? 146.117 195.054 118.763 1.00 56.52 50 ARG H C 1
ATOM 6102 O O . ARG C 3 55 ? 146.611 195.771 119.636 1.00 56.52 50 ARG H O 1
ATOM 6110 N N . ILE C 3 56 ? 145.200 194.123 119.015 1.00 60.97 51 ILE H N 1
ATOM 6111 C CA . ILE C 3 56 ? 144.722 193.825 120.359 1.00 60.97 51 ILE H CA 1
ATOM 6112 C C . ILE C 3 56 ? 144.567 192.318 120.496 1.00 60.97 51 ILE H C 1
ATOM 6113 O O . ILE C 3 56 ? 144.176 191.634 119.545 1.00 60.97 51 ILE H O 1
ATOM 6118 N N . ASP C 3 57 ? 144.895 191.796 121.679 1.00 64.63 52 ASP H N 1
ATOM 6119 C CA . ASP C 3 57 ? 144.632 190.404 122.008 1.00 64.63 52 ASP H CA 1
ATOM 6120 C C . ASP C 3 57 ? 143.308 190.336 122.754 1.00 64.63 52 ASP H C 1
ATOM 6121 O O . ASP C 3 57 ? 143.255 190.683 123.943 1.00 64.63 52 ASP H O 1
ATOM 6126 N N . PRO C 3 58 ? 142.217 189.909 122.114 1.00 65.99 53 PRO H N 1
ATOM 6127 C CA . PRO C 3 58 ? 140.918 189.903 122.807 1.00 65.99 53 PRO H CA 1
ATOM 6128 C C . PRO C 3 58 ? 140.886 189.019 124.040 1.00 65.99 53 PRO H C 1
ATOM 6129 O O . PRO C 3 58 ? 140.177 189.338 125.001 1.00 65.99 53 PRO H O 1
ATOM 6133 N N . ALA C 3 59 ? 141.632 187.914 124.043 1.00 69.39 54 ALA H N 1
ATOM 6134 C CA . ALA C 3 59 ? 141.648 187.022 125.195 1.00 69.39 54 ALA H CA 1
ATOM 6135 C C . ALA C 3 59 ? 142.371 187.615 126.396 1.00 69.39 54 ALA H C 1
ATOM 6136 O O . ALA C 3 59 ? 142.219 187.093 127.505 1.00 69.39 54 ALA H O 1
ATOM 6138 N N . ASN C 3 60 ? 143.147 188.681 126.209 1.00 68.68 55 ASN H N 1
ATOM 6139 C CA . ASN C 3 60 ? 143.906 189.268 127.305 1.00 68.68 55 ASN H CA 1
ATOM 6140 C C . ASN C 3 60 ? 143.660 190.768 127.403 1.00 68.68 55 ASN H C 1
ATOM 6141 O O . ASN C 3 60 ? 143.730 191.345 128.493 1.00 68.68 55 ASN H O 1
ATOM 6146 N N . GLY C 3 61 ? 143.361 191.406 126.276 1.00 66.25 56 GLY H N 1
ATOM 6147 C CA . GLY C 3 61 ? 143.206 192.844 126.235 1.00 66.25 56 GLY H CA 1
ATOM 6148 C C . GLY C 3 61 ? 144.481 193.621 126.007 1.00 66.25 56 GLY H C 1
ATOM 6149 O O . GLY C 3 61 ? 144.448 194.856 126.043 1.00 66.25 56 GLY H O 1
ATOM 6150 N N . HIS C 3 62 ? 145.602 192.942 125.777 1.00 64.63 57 HIS H N 1
ATOM 6151 C CA . HIS C 3 62 ? 146.858 193.630 125.516 1.00 64.63 57 HIS H CA 1
ATOM 6152 C C . HIS C 3 62 ? 146.835 194.253 124.126 1.00 64.63 57 HIS H C 1
ATOM 6153 O O . HIS C 3 62 ? 146.492 193.590 123.143 1.00 64.63 57 HIS H O 1
ATOM 6160 N N . THR C 3 63 ? 147.202 195.530 124.044 1.00 58.84 58 THR H N 1
ATOM 6161 C CA . THR C 3 63 ? 147.204 196.261 122.787 1.00 58.84 58 THR H CA 1
ATOM 6162 C C . THR C 3 63 ? 148.580 196.857 122.540 1.00 58.84 58 THR H C 1
ATOM 6163 O O . THR C 3 63 ? 149.295 197.222 123.476 1.00 58.84 58 THR H O 1
ATOM 6167 N N . ARG C 3 64 ? 148.944 196.952 121.264 1.00 60.11 59 ARG H N 1
ATOM 6168 C CA . ARG C 3 64 ? 150.178 197.613 120.871 1.00 60.11 59 ARG H CA 1
ATOM 6169 C C . ARG C 3 64 ? 149.933 198.364 119.573 1.00 60.11 59 ARG H C 1
ATOM 6170 O O . ARG C 3 64 ? 149.236 197.868 118.686 1.00 60.11 59 ARG H O 1
ATOM 6178 N N . TYR C 3 65 ? 150.511 199.558 119.469 1.00 58.36 60 TYR H N 1
ATOM 6179 C CA . TYR C 3 65 ? 150.298 200.429 118.325 1.00 58.36 60 TYR H CA 1
ATOM 6180 C C . TYR C 3 65 ? 151.636 200.860 117.743 1.00 58.36 60 TYR H C 1
ATOM 6181 O O . TYR C 3 65 ? 152.681 200.771 118.392 1.00 58.36 60 TYR H O 1
ATOM 6190 N N . ALA C 3 66 ? 151.587 201.328 116.499 1.00 57.96 61 ALA H N 1
ATOM 6191 C CA . ALA C 3 66 ? 152.744 201.946 115.886 1.00 57.96 61 ALA H CA 1
ATOM 6192 C C . ALA C 3 66 ? 153.040 203.277 116.571 1.00 57.96 61 ALA H C 1
ATOM 6193 O O . ALA C 3 66 ? 152.162 203.865 117.207 1.00 57.96 61 ALA H O 1
ATOM 6195 N N . PRO C 3 67 ? 154.283 203.758 116.487 1.00 64.15 62 PRO H N 1
ATOM 6196 C CA . PRO C 3 67 ? 154.598 205.060 117.097 1.00 64.15 62 PRO H CA 1
ATOM 6197 C C . PRO C 3 67 ? 153.766 206.203 116.546 1.00 64.15 62 PRO H C 1
ATOM 6198 O O . PRO C 3 67 ? 153.476 207.155 117.281 1.00 64.15 62 PRO H O 1
ATOM 6202 N N . LYS C 3 68 ? 153.379 206.144 115.270 1.00 65.56 63 LYS H N 1
ATOM 6203 C CA . LYS C 3 68 ? 152.528 207.185 114.706 1.00 65.56 63 LYS H CA 1
ATOM 6204 C C . LYS C 3 68 ? 151.155 207.200 115.367 1.00 65.56 63 LYS H C 1
ATOM 6205 O O . LYS C 3 68 ? 150.613 208.269 115.668 1.00 65.56 63 LYS H O 1
ATOM 6211 N N . PHE C 3 69 ? 150.579 206.021 115.603 1.00 62.26 64 PHE H N 1
ATOM 6212 C CA . PHE C 3 69 ? 149.220 205.894 116.108 1.00 62.26 64 PHE H CA 1
ATOM 6213 C C . PHE C 3 69 ? 149.173 205.537 117.589 1.00 62.26 64 PHE H C 1
ATOM 6214 O O . PHE C 3 69 ? 148.146 205.044 118.067 1.00 62.26 64 PHE H O 1
ATOM 6222 N N . GLN C 3 70 ? 150.266 205.762 118.321 1.00 68.64 65 GLN H N 1
ATOM 6223 C CA . GLN C 3 70 ? 150.269 205.462 119.750 1.00 68.64 65 GLN H CA 1
ATOM 6224 C C . GLN C 3 70 ? 149.223 206.283 120.493 1.00 68.64 65 GLN H C 1
ATOM 6225 O O . GLN C 3 70 ? 148.547 205.772 121.393 1.00 68.64 65 GLN H O 1
ATOM 6231 N N . ASP C 3 71 ? 149.076 207.559 120.134 1.00 74.95 66 ASP H N 1
ATOM 6232 C CA . ASP C 3 71 ? 148.106 208.434 120.774 1.00 74.95 66 ASP H CA 1
ATOM 6233 C C . ASP C 3 71 ? 146.870 208.709 119.930 1.00 74.95 66 ASP H C 1
ATOM 6234 O O . ASP C 3 71 ? 145.826 209.055 120.492 1.00 74.95 66 ASP H O 1
ATOM 6239 N N . LYS C 3 72 ? 146.962 208.570 118.607 1.00 68.64 67 LYS H N 1
ATOM 6240 C CA . LYS C 3 72 ? 145.822 208.871 117.747 1.00 68.64 67 LYS H CA 1
ATOM 6241 C C . LYS C 3 72 ? 144.727 207.818 117.873 1.00 68.64 67 LYS H C 1
ATOM 6242 O O . LYS C 3 72 ? 143.541 208.156 117.948 1.00 68.64 67 LYS H O 1
ATOM 6248 N N . ALA C 3 73 ? 145.101 206.542 117.907 1.00 61.51 68 ALA H N 1
ATOM 6249 C CA . ALA C 3 73 ? 144.149 205.448 117.794 1.00 61.51 68 ALA H CA 1
ATOM 6250 C C . ALA C 3 73 ? 144.168 204.575 119.040 1.00 61.51 68 ALA H C 1
ATOM 6251 O O . ALA C 3 73 ? 145.226 204.337 119.630 1.00 61.51 68 ALA H O 1
ATOM 6253 N N . THR C 3 74 ? 142.986 204.105 119.433 1.00 62.64 69 THR H N 1
ATOM 6254 C CA . THR C 3 74 ? 142.823 203.122 120.493 1.00 62.64 69 THR H CA 1
ATOM 6255 C C . THR C 3 74 ? 141.969 201.980 119.967 1.00 62.64 69 THR H C 1
ATOM 6256 O O . THR C 3 74 ? 140.965 202.210 119.287 1.00 62.64 69 THR H O 1
ATOM 6260 N N . ILE C 3 75 ? 142.364 200.751 120.284 1.00 57.65 70 ILE H N 1
ATOM 6261 C CA . ILE C 3 75 ? 141.706 199.554 119.777 1.00 57.65 70 ILE H CA 1
ATOM 6262 C C . ILE C 3 75 ? 141.160 198.762 120.955 1.00 57.65 70 ILE H C 1
ATOM 6263 O O . ILE C 3 75 ? 141.888 198.486 121.915 1.00 57.65 70 ILE H O 1
ATOM 6268 N N . THR C 3 76 ? 139.882 198.400 120.879 1.00 63.84 71 THR H N 1
ATOM 6269 C CA . THR C 3 76 ? 139.222 197.612 121.908 1.00 63.84 71 THR H CA 1
ATOM 6270 C C . THR C 3 76 ? 138.404 196.510 121.250 1.00 63.84 71 THR H C 1
ATOM 6271 O O . THR C 3 76 ? 138.017 196.608 120.084 1.00 63.84 71 THR H O 1
ATOM 6275 N N . ALA C 3 77 ? 138.147 195.450 122.013 1.00 71.55 72 ALA H N 1
ATOM 6276 C CA . ALA C 3 77 ? 137.405 194.305 121.510 1.00 71.55 72 ALA H CA 1
ATOM 6277 C C . ALA C 3 77 ? 136.466 193.790 122.589 1.00 71.55 72 ALA H C 1
ATOM 6278 O O . ALA C 3 77 ? 136.662 194.033 123.783 1.00 71.55 72 ALA H O 1
ATOM 6280 N N . ASP C 3 78 ? 135.435 193.071 122.150 1.00 80.32 73 ASP H N 1
ATOM 6281 C CA . ASP C 3 78 ? 134.453 192.461 123.042 1.00 80.32 73 ASP H CA 1
ATOM 6282 C C . ASP C 3 78 ? 134.253 191.016 122.606 1.00 80.32 73 ASP H C 1
ATOM 6283 O O . ASP C 3 78 ? 133.750 190.759 121.507 1.00 80.32 73 ASP H O 1
ATOM 6288 N N . THR C 3 79 ? 134.651 190.077 123.466 1.00 79.69 74 THR H N 1
ATOM 6289 C CA . THR C 3 79 ? 134.562 188.662 123.118 1.00 79.69 74 THR H CA 1
ATOM 6290 C C . THR C 3 79 ? 133.114 188.215 122.954 1.00 79.69 74 THR H C 1
ATOM 6291 O O . THR C 3 79 ? 132.797 187.447 122.037 1.00 79.69 74 THR H O 1
ATOM 6295 N N . SER C 3 80 ? 132.221 188.689 123.827 1.00 83.65 75 SER H N 1
ATOM 6296 C CA . SER C 3 80 ? 130.842 188.209 123.824 1.00 83.65 75 SER H CA 1
ATOM 6297 C C . SER C 3 80 ? 130.152 188.505 122.498 1.00 83.65 75 SER H C 1
ATOM 6298 O O . SER C 3 80 ? 129.469 187.642 121.934 1.00 83.65 75 SER H O 1
ATOM 6301 N N . SER C 3 81 ? 130.319 189.720 121.982 1.00 81.22 76 SER H N 1
ATOM 6302 C CA . SER C 3 81 ? 129.731 190.088 120.703 1.00 81.22 76 SER H CA 1
ATOM 6303 C C . SER C 3 81 ? 130.600 189.697 119.516 1.00 81.22 76 SER H C 1
ATOM 6304 O O . SER C 3 81 ? 130.159 189.854 118.372 1.00 81.22 76 SER H O 1
ATOM 6307 N N . ASN C 3 82 ? 131.808 189.186 119.762 1.00 78.42 77 ASN H N 1
ATOM 6308 C CA . ASN C 3 82 ? 132.737 188.787 118.704 1.00 78.42 77 ASN H CA 1
ATOM 6309 C C . ASN C 3 82 ? 133.036 189.953 117.762 1.00 78.42 77 ASN H C 1
ATOM 6310 O O . ASN C 3 82 ? 133.008 189.818 116.538 1.00 78.42 77 ASN H O 1
ATOM 6315 N N . THR C 3 83 ? 133.318 191.116 118.348 1.00 76.28 78 THR H N 1
ATOM 6316 C CA . THR C 3 83 ? 133.630 192.315 117.585 1.00 76.28 78 THR H CA 1
ATOM 6317 C C . THR C 3 83 ? 134.862 193.000 118.160 1.00 76.28 78 THR H C 1
ATOM 6318 O O . THR C 3 83 ? 135.211 192.826 119.330 1.00 76.28 78 THR H O 1
ATOM 6322 N N . ALA C 3 84 ? 135.519 193.785 117.309 1.00 67.64 79 ALA H N 1
ATOM 6323 C CA . ALA C 3 84 ? 136.646 194.617 117.700 1.00 67.64 79 ALA H CA 1
ATOM 6324 C C . ALA C 3 84 ? 136.423 196.029 117.181 1.00 67.64 79 ALA H C 1
ATOM 6325 O O . ALA C 3 84 ? 135.880 196.226 116.091 1.00 67.64 79 ALA H O 1
ATOM 6327 N N . TYR C 3 85 ? 136.850 197.012 117.968 1.00 64.39 80 TYR H N 1
ATOM 6328 C CA . TYR C 3 85 ? 136.593 198.414 117.676 1.00 64.39 80 TYR H CA 1
ATOM 6329 C C . TYR C 3 85 ? 137.898 199.190 117.596 1.00 64.39 80 TYR H C 1
ATOM 6330 O O . TYR C 3 85 ? 138.799 198.998 118.418 1.00 64.39 80 TYR H O 1
ATOM 6339 N N . LEU C 3 86 ? 137.989 200.069 116.603 1.00 58.81 81 LEU H N 1
ATOM 6340 C CA . LEU C 3 86 ? 139.087 201.017 116.476 1.00 58.81 81 LEU H CA 1
ATOM 6341 C C . LEU C 3 86 ? 138.520 202.424 116.574 1.00 58.81 81 LEU H C 1
ATOM 6342 O O . LEU C 3 86 ? 137.592 202.774 115.838 1.00 58.81 81 LEU H O 1
ATOM 6347 N N . GLN C 3 87 ? 139.075 203.226 117.477 1.00 63.80 82 GLN H N 1
ATOM 6348 C CA . GLN C 3 87 ? 138.594 204.578 117.721 1.00 63.80 82 GLN H CA 1
ATOM 6349 C C . GLN C 3 87 ? 139.686 205.577 117.377 1.00 63.80 82 GLN H C 1
ATOM 6350 O O . GLN C 3 87 ? 140.830 205.429 117.817 1.00 63.80 82 GLN H O 1
ATOM 6356 N N . LEU C 3 88 ? 139.329 206.592 116.597 1.00 65.52 83 LEU H N 1
ATOM 6357 C CA . LEU C 3 88 ? 140.232 207.678 116.244 1.00 65.52 83 LEU H CA 1
ATOM 6358 C C . LEU C 3 88 ? 139.760 208.951 116.930 1.00 65.52 83 LEU H C 1
ATOM 6359 O O . LEU C 3 88 ? 138.567 209.267 116.902 1.00 65.52 83 LEU H O 1
ATOM 6364 N N . SER C 3 89 ? 140.688 209.670 117.549 1.00 70.21 84 SER H N 1
ATOM 6365 C CA . SER C 3 89 ? 140.373 210.877 118.295 1.00 70.21 84 SER H CA 1
ATOM 6366 C C . SER C 3 89 ? 140.978 212.094 117.608 1.00 70.21 84 SER H C 1
ATOM 6367 O O . SER C 3 89 ? 142.066 212.024 117.031 1.00 70.21 84 SER H O 1
ATOM 6370 N N . SER C 3 90 ? 140.256 213.214 117.681 1.00 75.62 85 SER H N 1
ATOM 6371 C CA . SER C 3 90 ? 140.673 214.476 117.071 1.00 75.62 85 SER H CA 1
ATOM 6372 C C . SER C 3 90 ? 140.940 214.293 115.575 1.00 75.62 85 SER H C 1
ATOM 6373 O O . SER C 3 90 ? 142.063 214.438 115.089 1.00 75.62 85 SER H O 1
ATOM 6376 N N . LEU C 3 91 ? 139.873 213.958 114.854 1.00 77.24 86 LEU H N 1
ATOM 6377 C CA . LEU C 3 91 ? 139.986 213.665 113.433 1.00 77.24 86 LEU H CA 1
ATOM 6378 C C . LEU C 3 91 ? 140.478 214.885 112.665 1.00 77.24 86 LEU H C 1
ATOM 6379 O O . LEU C 3 91 ? 140.025 216.010 112.894 1.00 77.24 86 LEU H O 1
ATOM 6384 N N . THR C 3 92 ? 141.412 214.654 111.748 1.00 77.85 87 THR H N 1
ATOM 6385 C CA . THR C 3 92 ? 141.971 215.697 110.903 1.00 77.85 87 THR H CA 1
ATOM 6386 C C . THR C 3 92 ? 141.979 215.215 109.459 1.00 77.85 87 THR H C 1
ATOM 6387 O O . THR C 3 92 ? 141.830 214.023 109.178 1.00 77.85 87 THR H O 1
ATOM 6391 N N . SER C 3 93 ? 142.175 216.162 108.538 1.00 76.95 88 SER H N 1
ATOM 6392 C CA . SER C 3 93 ? 142.063 215.870 107.113 1.00 76.95 88 SER H CA 1
ATOM 6393 C C . SER C 3 93 ? 143.040 214.796 106.653 1.00 76.95 88 SER H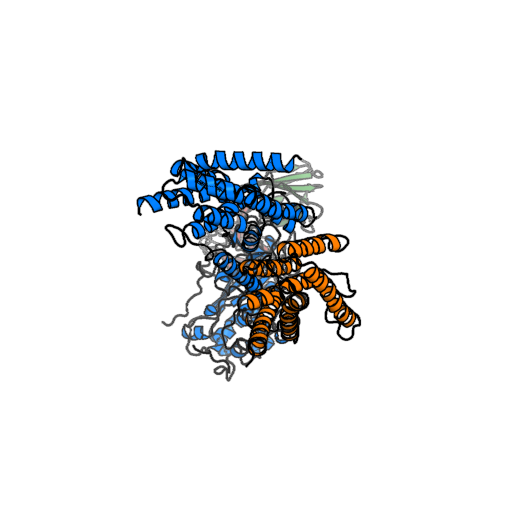 C 1
ATOM 6394 O O . SER C 3 93 ? 142.811 214.173 105.611 1.00 76.95 88 SER H O 1
ATOM 6397 N N . GLU C 3 94 ? 144.120 214.566 107.399 1.00 78.29 89 GLU H N 1
ATOM 6398 C CA . GLU C 3 94 ? 145.071 213.519 107.050 1.00 78.29 89 GLU H CA 1
ATOM 6399 C C . GLU C 3 94 ? 144.526 212.117 107.291 1.00 78.29 89 GLU H C 1
ATOM 6400 O O . GLU C 3 94 ? 145.174 211.145 106.891 1.00 78.29 89 GLU H O 1
ATOM 6406 N N . ASP C 3 95 ? 143.368 211.987 107.932 1.00 69.05 90 ASP H N 1
ATOM 6407 C CA . ASP C 3 95 ? 142.814 210.686 108.282 1.00 69.05 90 ASP H CA 1
ATOM 6408 C C . ASP C 3 95 ? 141.861 210.131 107.232 1.00 69.05 90 ASP H C 1
ATOM 6409 O O . ASP C 3 95 ? 141.268 209.072 107.459 1.00 69.05 90 ASP H O 1
ATOM 6414 N N . THR C 3 96 ? 141.695 210.808 106.100 1.00 62.72 91 THR H N 1
ATOM 6415 C CA . THR C 3 96 ? 140.816 210.317 105.041 1.00 62.72 91 THR H CA 1
ATOM 6416 C C . THR C 3 96 ? 141.481 209.125 104.366 1.00 62.72 91 THR H C 1
ATOM 6417 O O . THR C 3 96 ? 142.341 209.287 103.499 1.00 62.72 91 THR H O 1
ATOM 6421 N N . ALA C 3 97 ? 141.081 207.918 104.757 1.00 54.61 92 ALA H N 1
ATOM 6422 C CA . ALA C 3 97 ? 141.679 206.706 104.215 1.00 54.61 92 ALA H CA 1
ATOM 6423 C C . ALA C 3 97 ? 140.735 205.538 104.457 1.00 54.61 92 ALA H C 1
ATOM 6424 O O . ALA C 3 97 ? 139.771 205.638 105.218 1.00 54.61 92 ALA H O 1
ATOM 6426 N N . VAL C 3 98 ? 141.025 204.427 103.791 1.00 50.43 93 VAL H N 1
ATOM 6427 C CA . VAL C 3 98 ? 140.284 203.186 103.980 1.00 50.43 93 VAL H CA 1
ATOM 6428 C C . VAL C 3 98 ? 140.972 202.375 105.068 1.00 50.43 93 VAL H C 1
ATOM 6429 O O . VAL C 3 98 ? 142.200 202.236 105.067 1.00 50.43 93 VAL H O 1
ATOM 6433 N N . TYR C 3 99 ? 140.187 201.844 105.999 1.00 49.20 94 TYR H N 1
ATOM 6434 C CA . TYR C 3 99 ? 140.712 201.112 107.143 1.00 49.20 94 TYR H CA 1
ATOM 6435 C C . TYR C 3 99 ? 140.301 199.650 107.042 1.00 49.20 94 TYR H C 1
ATOM 6436 O O . TYR C 3 99 ? 139.122 199.346 106.841 1.00 49.20 94 TYR H O 1
ATOM 6445 N N . TYR C 3 100 ? 141.271 198.753 107.190 1.00 49.38 95 TYR H N 1
ATOM 6446 C CA . TYR C 3 100 ? 141.057 197.319 107.049 1.00 49.38 95 TYR H CA 1
ATOM 6447 C C . TYR C 3 100 ? 141.234 196.630 108.393 1.00 49.38 95 TYR H C 1
ATOM 6448 O O . TYR C 3 100 ? 142.203 196.895 109.112 1.00 49.38 95 TYR H O 1
ATOM 6457 N N . CYS C 3 101 ? 140.298 195.750 108.724 1.00 54.56 96 CYS H N 1
ATOM 6458 C CA . CYS C 3 101 ? 140.357 194.930 109.926 1.00 54.56 96 CYS H CA 1
ATOM 6459 C C . CYS C 3 101 ? 140.901 193.558 109.556 1.00 54.56 96 CYS H C 1
ATOM 6460 O O . CYS C 3 101 ? 140.447 192.952 108.580 1.00 54.56 96 CYS H O 1
ATOM 6463 N N . THR C 3 102 ? 141.874 193.074 110.326 1.00 52.29 97 THR H N 1
ATOM 6464 C CA . THR C 3 102 ? 142.625 191.893 109.927 1.00 52.29 97 THR H CA 1
ATOM 6465 C C . THR C 3 102 ? 143.064 191.107 111.155 1.00 52.29 97 THR H C 1
ATOM 6466 O O . THR C 3 102 ? 143.247 191.668 112.238 1.00 52.29 97 THR H O 1
ATOM 6470 N N . ARG C 3 103 ? 143.232 189.802 110.972 1.00 56.59 98 ARG H N 1
ATOM 6471 C CA . ARG C 3 103 ? 143.809 188.899 111.957 1.00 56.59 98 ARG H CA 1
ATOM 6472 C C . ARG C 3 103 ? 145.001 188.183 111.332 1.00 56.59 98 ARG H C 1
ATOM 6473 O O . ARG C 3 103 ? 145.305 188.358 110.150 1.00 56.59 98 ARG H O 1
ATOM 6481 N N . TYR C 3 104 ? 145.686 187.365 112.128 1.00 57.18 99 TYR H N 1
ATOM 6482 C CA . TYR C 3 104 ? 146.658 186.442 111.565 1.00 57.18 99 TYR H CA 1
ATOM 6483 C C . TYR C 3 104 ? 146.590 185.112 112.300 1.00 57.18 99 TYR H C 1
ATOM 6484 O O . TYR C 3 104 ? 146.246 185.052 113.483 1.00 57.18 99 TYR H O 1
ATOM 6493 N N . ASN C 3 105 ? 146.929 184.043 111.578 1.00 61.82 100 ASN H N 1
ATOM 6494 C CA . ASN C 3 105 ? 146.799 182.676 112.074 1.00 61.82 100 ASN H CA 1
ATOM 6495 C C . ASN C 3 105 ? 148.124 182.118 112.582 1.00 61.82 100 ASN H C 1
ATOM 6496 O O . ASN C 3 105 ? 148.224 181.706 113.741 1.00 61.82 100 ASN H O 1
ATOM 6501 N N . ASP C 3 106 ? 149.144 182.084 111.729 1.00 59.30 101 ASP H N 1
ATOM 6502 C CA . ASP C 3 106 ? 150.455 181.611 112.150 1.00 59.30 101 ASP H CA 1
ATOM 6503 C C . ASP C 3 106 ? 151.125 182.653 113.033 1.00 59.30 101 ASP H C 1
ATOM 6504 O O . ASP C 3 106 ? 151.080 183.852 112.749 1.00 59.30 101 ASP H O 1
ATOM 6509 N N . TYR C 3 107 ? 151.768 182.187 114.104 1.00 56.34 102 TYR H N 1
ATOM 6510 C CA . TYR C 3 107 ? 152.351 183.081 115.095 1.00 56.34 102 TYR H CA 1
ATOM 6511 C C . TYR C 3 107 ? 153.872 183.137 115.015 1.00 56.34 102 TYR H C 1
ATOM 6512 O O . TYR C 3 107 ? 154.526 183.531 115.986 1.00 56.34 102 TYR H O 1
ATOM 6521 N N . ASP C 3 108 ? 154.447 182.752 113.883 1.00 55.84 103 ASP H N 1
ATOM 6522 C CA . ASP C 3 108 ? 155.842 183.052 113.587 1.00 55.84 103 ASP H CA 1
ATOM 6523 C C . ASP C 3 108 ? 156.022 183.765 112.259 1.00 55.84 103 ASP H C 1
ATOM 6524 O O . ASP C 3 108 ? 156.848 184.676 112.161 1.00 55.84 103 ASP H O 1
ATOM 6529 N N . ALA C 3 109 ? 155.269 183.373 111.228 1.00 53.77 104 ALA H N 1
ATOM 6530 C CA . ALA C 3 109 ? 155.327 184.090 109.960 1.00 53.77 104 ALA H CA 1
ATOM 6531 C C . ALA C 3 109 ? 154.601 185.425 110.042 1.00 53.77 104 ALA H C 1
ATOM 6532 O O . ALA C 3 109 ? 154.982 186.376 109.350 1.00 53.77 104 ALA H O 1
ATOM 6534 N N . PHE C 3 110 ? 153.560 185.510 110.872 1.00 53.07 105 PHE H N 1
ATOM 6535 C CA . PHE C 3 110 ? 152.824 186.751 111.113 1.00 53.07 105 PHE H CA 1
ATOM 6536 C C . PHE C 3 110 ? 152.225 187.312 109.824 1.00 53.07 105 PHE H C 1
ATOM 6537 O O . PHE C 3 110 ? 152.337 188.503 109.528 1.00 53.07 105 PHE H O 1
ATOM 6545 N N . TYR C 3 111 ? 151.575 186.446 109.052 1.00 53.75 106 TYR H N 1
ATOM 6546 C CA . TYR C 3 111 ? 150.953 186.870 107.806 1.00 53.75 106 TYR H CA 1
ATOM 6547 C C . TYR C 3 111 ? 149.479 187.180 108.026 1.00 53.75 106 TYR H C 1
ATOM 6548 O O . TYR C 3 111 ? 148.768 186.435 108.703 1.00 53.75 106 TYR H O 1
ATOM 6557 N N . PHE C 3 112 ? 149.027 188.287 107.446 1.00 49.99 107 PHE H N 1
ATOM 6558 C CA . PHE C 3 112 ? 147.636 188.724 107.553 1.00 49.99 107 PHE H CA 1
ATOM 6559 C C . PHE C 3 112 ? 146.797 187.902 106.583 1.00 49.99 107 PHE H C 1
ATOM 6560 O O . PHE C 3 112 ? 146.609 188.268 105.423 1.00 49.99 107 PHE H O 1
ATOM 6568 N N . ASP C 3 113 ? 146.277 186.773 107.070 1.00 55.79 108 ASP H N 1
ATOM 6569 C CA . ASP C 3 113 ? 145.651 185.801 106.178 1.00 55.79 108 ASP H CA 1
ATOM 6570 C C . ASP C 3 113 ? 144.294 186.278 105.671 1.00 55.79 108 ASP H C 1
ATOM 6571 O O . ASP C 3 113 ? 143.999 186.158 104.476 1.00 55.79 108 ASP H O 1
ATOM 6576 N N . TYR C 3 114 ? 143.454 186.817 106.551 1.00 56.80 109 TYR H N 1
ATOM 6577 C CA . TYR C 3 114 ? 142.087 187.181 106.201 1.00 56.80 109 TYR H CA 1
ATOM 6578 C C . TYR C 3 114 ? 141.846 188.651 106.507 1.00 56.80 109 TYR H C 1
ATOM 6579 O O . TYR C 3 114 ? 142.133 189.114 107.615 1.00 56.80 109 TYR H O 1
ATOM 6588 N N . TRP C 3 115 ? 141.297 189.370 105.533 1.00 48.53 110 TRP H N 1
ATOM 6589 C CA . TRP C 3 115 ? 141.078 190.803 105.627 1.00 48.53 110 TRP H CA 1
ATOM 6590 C C . TRP C 3 115 ? 139.592 191.117 105.526 1.00 48.53 110 TRP H C 1
ATOM 6591 O O . TRP C 3 115 ? 138.809 190.351 104.959 1.00 48.53 110 TRP H O 1
ATOM 6602 N N . GLY C 3 116 ? 139.212 192.262 106.087 1.00 53.35 111 GLY H N 1
ATOM 6603 C CA . GLY C 3 116 ? 137.872 192.777 105.923 1.00 53.35 111 GLY H CA 1
ATOM 6604 C C . GLY C 3 116 ? 137.709 193.506 104.603 1.00 53.35 111 GLY H C 1
ATOM 6605 O O . GLY C 3 116 ? 138.643 193.662 103.818 1.00 53.35 111 GLY H O 1
ATOM 6606 N N . GLN C 3 117 ? 136.481 193.963 104.358 1.00 59.08 112 GLN H N 1
ATOM 6607 C CA . GLN C 3 117 ? 136.189 194.680 103.123 1.00 59.08 112 GLN H CA 1
ATOM 6608 C C . GLN C 3 117 ? 136.651 196.130 103.154 1.00 59.08 112 GLN H C 1
ATOM 6609 O O . GLN C 3 117 ? 136.722 196.762 102.095 1.00 59.08 112 GLN H O 1
ATOM 6615 N N . GLY C 3 118 ? 136.966 196.670 104.328 1.00 57.35 113 GLY H N 1
ATOM 6616 C CA . GLY C 3 118 ? 137.447 198.033 104.427 1.00 57.35 113 GLY H CA 1
ATOM 6617 C C . GLY C 3 118 ? 136.337 199.061 104.473 1.00 57.35 113 GLY H C 1
ATOM 6618 O O . GLY C 3 118 ? 135.368 198.971 103.715 1.00 57.35 113 GLY H O 1
ATOM 6619 N N . THR C 3 119 ? 136.466 200.046 105.359 1.00 57.76 114 THR H N 1
ATOM 6620 C CA . THR C 3 119 ? 135.487 201.115 105.502 1.00 57.76 114 THR H CA 1
ATOM 6621 C C . THR C 3 119 ? 136.137 202.430 105.105 1.00 57.76 114 THR H C 1
ATOM 6622 O O . THR C 3 119 ? 137.166 202.811 105.672 1.00 57.76 114 THR H O 1
ATOM 6626 N N . THR C 3 120 ? 135.539 203.120 104.140 1.00 57.46 115 THR H N 1
ATOM 6627 C CA . THR C 3 120 ? 136.024 204.434 103.748 1.00 57.46 115 THR H CA 1
ATOM 6628 C C . THR C 3 120 ? 135.648 205.454 104.813 1.00 57.46 115 THR H C 1
ATOM 6629 O O . THR C 3 120 ? 134.490 205.526 105.236 1.00 57.46 115 THR H O 1
ATOM 6633 N N . LEU C 3 121 ? 136.627 206.241 105.249 1.00 57.29 116 LEU H N 1
ATOM 6634 C CA . LEU C 3 121 ? 136.418 207.274 106.252 1.00 57.29 116 LEU H CA 1
ATOM 6635 C C . LEU C 3 121 ? 136.818 208.617 105.664 1.00 57.29 116 LEU H C 1
ATOM 6636 O O . LEU C 3 121 ? 137.938 208.774 105.170 1.00 57.29 116 LEU H O 1
ATOM 6641 N N . THR C 3 122 ? 135.904 209.580 105.723 1.00 64.39 117 THR H N 1
ATOM 6642 C CA . THR C 3 122 ? 136.128 210.907 105.172 1.00 64.39 117 THR H CA 1
ATOM 6643 C C . THR C 3 122 ? 135.838 211.947 106.241 1.00 64.39 117 THR H C 1
ATOM 6644 O O . THR C 3 122 ? 134.840 211.847 106.960 1.00 64.39 117 THR H O 1
ATOM 6648 N N . VAL C 3 123 ? 136.715 212.941 106.348 1.00 69.80 118 VAL H N 1
ATOM 6649 C CA . VAL C 3 123 ? 136.533 214.049 107.275 1.00 69.80 118 VAL H CA 1
ATOM 6650 C C . VAL C 3 123 ? 136.644 215.354 106.500 1.00 69.80 118 VAL H C 1
ATOM 6651 O O . VAL C 3 123 ? 137.573 215.537 105.706 1.00 69.80 118 VAL H O 1
ATOM 6655 N N . SER C 3 124 ? 135.675 216.242 106.703 1.00 78.38 119 SER H N 1
ATOM 6656 C CA . SER C 3 124 ? 135.647 217.533 106.031 1.00 78.38 119 SER H CA 1
ATOM 6657 C C . SER C 3 124 ? 134.623 218.414 106.728 1.00 78.38 119 SER H C 1
ATOM 6658 O O . SER C 3 124 ? 133.773 217.929 107.481 1.00 78.38 119 SER H O 1
ATOM 6661 N N . SER C 3 125 ? 134.720 219.719 106.471 1.00 84.52 120 SER H N 1
ATOM 6662 C CA . SER C 3 125 ? 133.732 220.647 107.010 1.00 84.52 120 SER H CA 1
ATOM 6663 C C . SER C 3 125 ? 132.383 220.473 106.323 1.00 84.52 120 SER H C 1
ATOM 6664 O O . SER C 3 125 ? 131.337 220.512 106.981 1.00 84.52 120 SER H O 1
ATOM 6667 N N . ALA C 3 126 ? 132.392 220.279 105.005 1.00 80.88 121 ALA H N 1
ATOM 6668 C CA . ALA C 3 126 ? 131.178 220.084 104.212 1.00 80.88 121 ALA H CA 1
ATOM 6669 C C . ALA C 3 126 ? 130.188 221.230 104.391 1.00 80.88 121 ALA H C 1
ATOM 6670 O O . ALA C 3 126 ? 129.056 221.165 103.910 1.00 80.88 121 ALA H O 1
ATOM 6672 N N . ASP D 4 6 ? 160.856 200.599 111.435 1.00 76.22 1 ASP L N 1
ATOM 6673 C CA . ASP D 4 6 ? 161.923 201.430 110.893 1.00 76.22 1 ASP L CA 1
ATOM 6674 C C . ASP D 4 6 ? 162.321 200.975 109.494 1.00 76.22 1 ASP L C 1
ATOM 6675 O O . ASP D 4 6 ? 162.725 201.786 108.663 1.00 76.22 1 ASP L O 1
ATOM 6680 N N . ILE D 4 7 ? 162.208 199.671 109.243 1.00 69.64 2 ILE L N 1
ATOM 6681 C CA . ILE D 4 7 ? 162.574 199.120 107.944 1.00 69.64 2 ILE L CA 1
ATOM 6682 C C . ILE D 4 7 ? 161.613 199.639 106.885 1.00 69.64 2 ILE L C 1
ATOM 6683 O O . ILE D 4 7 ? 160.390 199.623 107.071 1.00 69.64 2 ILE L O 1
ATOM 6688 N N . GLN D 4 8 ? 162.162 200.104 105.767 1.00 74.49 3 GLN L N 1
ATOM 6689 C CA . GLN D 4 8 ? 161.373 200.607 104.651 1.00 74.49 3 GLN L CA 1
ATOM 6690 C C . GLN D 4 8 ? 161.502 199.661 103.467 1.00 74.49 3 GLN L C 1
ATOM 6691 O O . GLN D 4 8 ? 162.615 199.307 103.067 1.00 74.49 3 GLN L O 1
ATOM 6697 N N . MET D 4 9 ? 160.364 199.257 102.912 1.00 67.98 4 MET L N 1
ATOM 6698 C CA . MET D 4 9 ? 1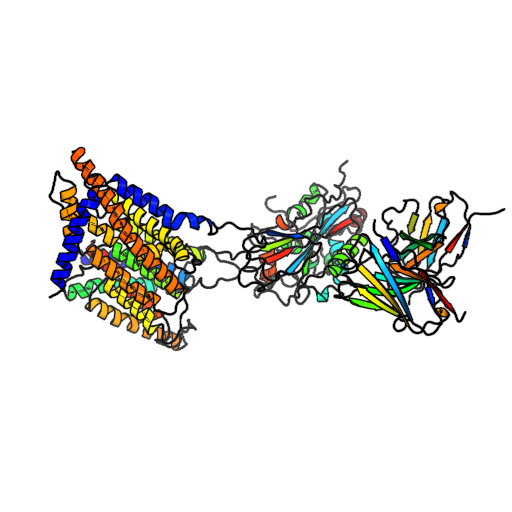60.321 198.437 101.710 1.00 67.98 4 MET L CA 1
ATOM 6699 C C . MET D 4 9 ? 160.038 199.332 100.513 1.00 67.98 4 MET L C 1
ATOM 6700 O O . MET D 4 9 ? 159.145 200.184 100.569 1.00 67.98 4 MET L O 1
ATOM 6705 N N . THR D 4 10 ? 160.796 199.143 99.438 1.00 75.58 5 THR L N 1
ATOM 6706 C CA . THR D 4 10 ? 160.717 200.003 98.267 1.00 75.58 5 THR L CA 1
ATOM 6707 C C . THR D 4 10 ? 160.434 199.169 97.027 1.00 75.58 5 THR L C 1
ATOM 6708 O O . THR D 4 10 ? 161.164 198.218 96.732 1.00 75.58 5 THR L O 1
ATOM 6712 N N . GLN D 4 11 ? 159.377 199.531 96.307 1.00 76.59 6 GLN L N 1
ATOM 6713 C CA . GLN D 4 11 ? 159.058 198.958 95.003 1.00 76.59 6 GLN L CA 1
ATOM 6714 C C . GLN D 4 11 ? 159.295 200.051 93.967 1.00 76.59 6 GLN L C 1
ATOM 6715 O O . GLN D 4 11 ? 158.458 200.940 93.788 1.00 76.59 6 GLN L O 1
ATOM 6721 N N . THR D 4 12 ? 160.446 199.985 93.293 1.00 83.40 7 THR L N 1
ATOM 6722 C CA . THR D 4 12 ? 160.802 201.022 92.330 1.00 83.40 7 THR L CA 1
ATOM 6723 C C . THR D 4 12 ? 159.817 201.065 91.169 1.00 83.40 7 THR L C 1
ATOM 6724 O O . THR D 4 12 ? 159.410 202.146 90.729 1.00 83.40 7 THR L O 1
ATOM 6728 N N . THR D 4 13 ? 159.420 199.901 90.662 1.00 85.66 8 THR L N 1
ATOM 6729 C CA . THR D 4 13 ? 158.501 199.820 89.529 1.00 85.66 8 THR L CA 1
ATOM 6730 C C . THR D 4 13 ? 157.080 200.003 90.044 1.00 85.66 8 THR L C 1
ATOM 6731 O O . THR D 4 13 ? 156.430 199.058 90.493 1.00 85.66 8 THR L O 1
ATOM 6735 N N . SER D 4 14 ? 156.590 201.243 89.982 1.00 84.07 9 SER L N 1
ATOM 6736 C CA . SER D 4 14 ? 155.223 201.516 90.412 1.00 84.07 9 SER L CA 1
ATOM 6737 C C . SER D 4 14 ? 154.210 200.881 89.467 1.00 84.07 9 SER L C 1
ATOM 6738 O O . SER D 4 14 ? 153.149 200.420 89.904 1.00 84.07 9 SER L O 1
ATOM 6741 N N . SER D 4 15 ? 154.515 200.852 88.173 1.00 87.66 10 SER L N 1
ATOM 6742 C CA . SER D 4 15 ? 153.658 200.227 87.177 1.00 87.66 10 SER L CA 1
ATOM 6743 C C . SER D 4 15 ? 154.483 199.265 86.338 1.00 87.66 10 SER L C 1
ATOM 6744 O O . SER D 4 15 ? 155.621 199.569 85.968 1.00 87.66 10 SER L O 1
ATOM 6747 N N . LEU D 4 16 ? 153.904 198.102 86.039 1.00 88.62 11 LEU L N 1
ATOM 6748 C CA . LEU D 4 16 ? 154.574 197.052 85.270 1.00 88.62 11 LEU L CA 1
ATOM 6749 C C . LEU D 4 16 ? 153.595 196.540 84.219 1.00 88.62 11 LEU L C 1
ATOM 6750 O O . LEU D 4 16 ? 152.796 195.639 84.486 1.00 88.62 11 LEU L O 1
ATOM 6755 N N . SER D 4 17 ? 153.660 197.117 83.023 1.00 95.69 12 SER L N 1
ATOM 6756 C CA . SER D 4 17 ? 152.789 196.691 81.937 1.00 95.69 12 SER L CA 1
ATOM 6757 C C . SER D 4 17 ? 153.245 195.342 81.396 1.00 95.69 12 SER L C 1
ATOM 6758 O O . SER D 4 17 ? 154.430 195.140 81.117 1.00 95.69 12 SER L O 1
ATOM 6761 N N . ALA D 4 18 ? 152.300 194.416 81.247 1.00 95.51 13 ALA L N 1
ATOM 6762 C CA . ALA D 4 18 ? 152.607 193.087 80.742 1.00 95.51 13 ALA L CA 1
ATOM 6763 C C . ALA D 4 18 ? 151.392 192.533 80.014 1.00 95.51 13 ALA L C 1
ATOM 6764 O O . ALA D 4 18 ? 150.255 192.927 80.284 1.00 95.51 13 ALA L O 1
ATOM 6766 N N . SER D 4 19 ? 151.645 191.610 79.093 1.00 97.89 14 SER L N 1
ATOM 6767 C CA . SER D 4 19 ? 150.590 191.007 78.295 1.00 97.89 14 SER L CA 1
ATOM 6768 C C . SER D 4 19 ? 150.029 189.769 78.987 1.00 97.89 14 SER L C 1
ATOM 6769 O O . SER D 4 19 ? 150.622 189.223 79.920 1.00 97.89 14 SER L O 1
ATOM 6772 N N . LEU D 4 20 ? 148.865 189.334 78.514 1.00 98.02 15 LEU L N 1
ATOM 6773 C CA . LEU D 4 20 ? 148.255 188.119 79.036 1.00 98.02 15 LEU L CA 1
ATOM 6774 C C . LEU D 4 20 ? 149.063 186.898 78.616 1.00 98.02 15 LEU L C 1
ATOM 6775 O O . LEU D 4 20 ? 149.583 186.829 77.499 1.00 98.02 15 LEU L O 1
ATOM 6780 N N . GLY D 4 21 ? 149.169 185.930 79.524 1.00 97.56 16 GLY L N 1
ATOM 6781 C CA . GLY D 4 21 ? 149.923 184.723 79.264 1.00 97.56 16 GLY L CA 1
ATOM 6782 C C . GLY D 4 21 ? 151.421 184.855 79.419 1.00 97.56 16 GLY L C 1
ATOM 6783 O O . GLY D 4 21 ? 152.139 183.876 79.180 1.00 97.56 16 GLY L O 1
ATOM 6784 N N . ASP D 4 22 ? 151.917 186.023 79.807 1.00 99.24 17 ASP L N 1
ATOM 6785 C CA . ASP D 4 22 ? 153.341 186.264 79.971 1.00 99.24 17 ASP L CA 1
ATOM 6786 C C . ASP D 4 22 ? 153.752 186.070 81.426 1.00 99.24 17 ASP L C 1
ATOM 6787 O O . ASP D 4 22 ? 152.924 186.082 82.339 1.00 99.24 17 ASP L O 1
ATOM 6792 N N . ARG D 4 23 ? 155.054 185.891 81.630 1.00 93.52 18 ARG L N 1
ATOM 6793 C CA . ARG D 4 23 ? 155.614 185.762 82.967 1.00 93.52 18 ARG L CA 1
ATOM 6794 C C . ARG D 4 23 ? 156.007 187.139 83.484 1.00 93.52 18 ARG L C 1
ATOM 6795 O O . ARG D 4 23 ? 156.725 187.882 82.808 1.00 93.52 18 ARG L O 1
ATOM 6803 N N . VAL D 4 24 ? 155.535 187.475 84.682 1.00 83.52 19 VAL L N 1
ATOM 6804 C CA . VAL D 4 24 ? 155.726 188.794 85.271 1.00 83.52 19 VAL L CA 1
ATOM 6805 C C . VAL D 4 24 ? 156.481 188.632 86.582 1.00 83.52 19 VAL L C 1
ATOM 6806 O O . VAL D 4 24 ? 156.157 187.750 87.385 1.00 83.52 19 VAL L O 1
ATOM 6810 N N . THR D 4 25 ? 157.484 189.480 86.794 1.00 75.72 20 THR L N 1
ATOM 6811 C CA . THR D 4 25 ? 158.276 189.475 88.014 1.00 75.72 20 THR L CA 1
ATOM 6812 C C . THR D 4 25 ? 158.131 190.810 88.731 1.00 75.72 20 THR L C 1
ATOM 6813 O O . THR D 4 25 ? 158.123 191.872 88.099 1.00 75.72 20 THR L O 1
ATOM 6817 N N . ILE D 4 26 ? 157.997 190.747 90.053 1.00 70.81 21 ILE L N 1
ATOM 6818 C CA . ILE D 4 26 ? 157.856 191.925 90.900 1.00 70.81 21 ILE L CA 1
ATOM 6819 C C . ILE D 4 26 ? 158.873 191.822 92.026 1.00 70.81 21 ILE L C 1
ATOM 6820 O O . ILE D 4 26 ? 158.937 190.798 92.713 1.00 70.81 21 ILE L O 1
ATOM 6825 N N . SER D 4 27 ? 159.655 192.880 92.222 1.00 74.20 22 SER L N 1
ATOM 6826 C CA . SER D 4 27 ? 160.730 192.876 93.203 1.00 74.20 22 SER L CA 1
ATOM 6827 C C . SER D 4 27 ? 160.622 194.090 94.113 1.00 74.20 22 SER L C 1
ATOM 6828 O O . SER D 4 27 ? 160.332 195.198 93.653 1.00 74.20 22 SER L O 1
ATOM 6831 N N . CYS D 4 28 ? 160.859 193.873 95.406 1.00 74.08 23 CYS L N 1
ATOM 6832 C CA . CYS D 4 28 ? 160.956 194.952 96.377 1.00 74.08 23 CYS L CA 1
ATOM 6833 C C . CYS D 4 28 ? 162.189 194.739 97.242 1.00 74.08 23 CYS L C 1
ATOM 6834 O O . CYS D 4 28 ? 162.575 193.604 97.532 1.00 74.08 23 CYS L O 1
ATOM 6837 N N . ARG D 4 29 ? 162.804 195.844 97.649 1.00 75.02 24 ARG L N 1
ATOM 6838 C CA . ARG D 4 29 ? 164.060 195.826 98.384 1.00 75.02 24 ARG L CA 1
ATOM 6839 C C . ARG D 4 29 ? 163.845 196.351 99.795 1.00 75.02 24 ARG L C 1
ATOM 6840 O O . ARG D 4 29 ? 163.291 197.439 99.980 1.00 75.02 24 ARG L O 1
ATOM 6848 N N . ALA D 4 30 ? 164.287 195.580 100.782 1.00 73.50 25 ALA L N 1
ATOM 6849 C CA . ALA D 4 30 ? 164.240 196.000 102.172 1.00 73.50 25 ALA L CA 1
ATOM 6850 C C . ALA D 4 30 ? 165.448 196.867 102.500 1.00 73.50 25 ALA L C 1
ATOM 6851 O O . ALA D 4 30 ? 166.525 196.710 101.921 1.00 73.50 25 ALA L O 1
ATOM 6853 N N . SER D 4 31 ? 165.255 197.795 103.440 1.00 74.09 26 SER L N 1
ATOM 6854 C CA . SER D 4 31 ? 166.355 198.661 103.852 1.00 74.09 26 SER L CA 1
ATOM 6855 C C . SER D 4 31 ? 167.467 197.871 104.528 1.00 74.09 26 SER L C 1
ATOM 6856 O O . SER D 4 31 ? 168.632 198.283 104.491 1.00 74.09 26 SER L O 1
ATOM 6859 N N . GLN D 4 32 ? 167.132 196.742 105.146 1.00 74.12 27 GLN L N 1
ATOM 6860 C CA . GLN D 4 32 ? 168.120 195.897 105.798 1.00 74.12 27 GLN L CA 1
ATOM 6861 C C . GLN D 4 32 ? 167.657 194.451 105.705 1.00 74.12 27 GLN L C 1
ATOM 6862 O O . GLN D 4 32 ? 166.551 194.160 105.243 1.00 74.12 27 GLN L O 1
ATOM 6868 N N . ASP D 4 33 ? 168.524 193.541 106.142 1.00 70.97 28 ASP L N 1
ATOM 6869 C CA . ASP D 4 33 ? 168.192 192.124 106.119 1.00 70.97 28 ASP L CA 1
ATOM 6870 C C . ASP D 4 33 ? 166.984 191.848 107.005 1.00 70.97 28 ASP L C 1
ATOM 6871 O O . ASP D 4 33 ? 166.915 192.315 108.146 1.00 70.97 28 ASP L O 1
ATOM 6876 N N . ILE D 4 34 ? 166.029 191.085 106.475 1.00 61.37 29 ILE L N 1
ATOM 6877 C CA . ILE D 4 34 ? 164.804 190.753 107.189 1.00 61.37 29 ILE L CA 1
ATOM 6878 C C . ILE D 4 34 ? 164.641 189.258 107.410 1.00 61.37 29 ILE L C 1
ATOM 6879 O O . ILE D 4 34 ? 163.609 188.834 107.939 1.00 61.37 29 ILE L O 1
ATOM 6884 N N . ARG D 4 35 ? 165.622 188.447 107.010 1.00 59.17 30 ARG L N 1
ATOM 6885 C CA . ARG D 4 35 ? 165.664 187.020 107.332 1.00 59.17 30 ARG L CA 1
ATOM 6886 C C . ARG D 4 35 ? 164.476 186.266 106.734 1.00 59.17 30 ARG L C 1
ATOM 6887 O O . ARG D 4 35 ? 163.785 185.508 107.417 1.00 59.17 30 ARG L O 1
ATOM 6895 N N . ASN D 4 36 ? 164.242 186.486 105.439 1.00 57.50 31 ASN L N 1
ATOM 6896 C CA . ASN D 4 36 ? 163.251 185.734 104.668 1.00 57.50 31 ASN L CA 1
ATOM 6897 C C . ASN D 4 36 ? 161.839 185.892 105.225 1.00 57.50 31 ASN L C 1
ATOM 6898 O O . ASN D 4 36 ? 160.994 185.012 105.053 1.00 57.50 31 ASN L O 1
ATOM 6903 N N . TYR D 4 37 ? 161.568 187.003 105.899 1.00 53.45 32 TYR L N 1
ATOM 6904 C CA . TYR D 4 37 ? 160.247 187.296 106.451 1.00 53.45 32 TYR L CA 1
ATOM 6905 C C . TYR D 4 37 ? 159.606 188.364 105.569 1.00 53.45 32 TYR L C 1
ATOM 6906 O O . TYR D 4 37 ? 159.679 189.557 105.863 1.00 53.45 32 TYR L O 1
ATOM 6915 N N . LEU D 4 38 ? 158.971 187.929 104.483 1.00 52.74 33 LEU L N 1
ATOM 6916 C CA . LEU D 4 38 ? 158.362 188.860 103.540 1.00 52.74 33 LEU L CA 1
ATOM 6917 C C . LEU D 4 38 ? 157.129 188.215 102.931 1.00 52.74 33 LEU L C 1
ATOM 6918 O O . LEU D 4 38 ? 157.231 187.171 102.282 1.00 52.74 33 LEU L O 1
ATOM 6923 N N . ASN D 4 39 ? 155.975 188.845 103.120 1.00 51.79 34 ASN L N 1
ATOM 6924 C CA . ASN D 4 39 ? 154.708 188.325 102.634 1.00 51.79 34 ASN L CA 1
ATOM 6925 C C . ASN D 4 39 ? 154.157 189.215 101.528 1.00 51.79 34 ASN L C 1
ATOM 6926 O O . ASN D 4 39 ? 154.340 190.435 101.539 1.00 51.79 34 ASN L O 1
ATOM 6931 N N . TRP D 4 40 ? 153.479 188.589 100.569 1.00 54.32 35 TRP L N 1
ATOM 6932 C CA . TRP D 4 40 ? 152.927 189.275 99.409 1.00 54.32 35 TRP L CA 1
ATOM 6933 C C . TRP D 4 40 ? 151.409 189.305 99.502 1.00 54.32 35 TRP L C 1
ATOM 6934 O O . TRP D 4 40 ? 150.781 188.281 99.788 1.00 54.32 35 TRP L O 1
ATOM 6945 N N . TYR D 4 41 ? 150.825 190.475 99.253 1.00 49.78 36 TYR L N 1
ATOM 6946 C CA . TYR D 4 41 ? 149.381 190.654 99.250 1.00 49.78 36 TYR L CA 1
ATOM 6947 C C . TYR D 4 41 ? 148.934 191.212 97.907 1.00 49.78 36 TYR L C 1
ATOM 6948 O O . TYR D 4 41 ? 149.619 192.050 97.314 1.00 49.78 36 TYR L O 1
ATOM 6957 N N . GLN D 4 42 ? 147.783 190.745 97.434 1.00 58.34 37 GLN L N 1
ATOM 6958 C CA . GLN D 4 42 ? 147.188 191.215 96.189 1.00 58.34 37 GLN L CA 1
ATOM 6959 C C . GLN D 4 42 ? 145.897 191.952 96.511 1.00 58.34 37 GLN L C 1
ATOM 6960 O O . GLN D 4 42 ? 144.994 191.383 97.135 1.00 58.34 37 GLN L O 1
ATOM 6966 N N . GLN D 4 43 ? 145.808 193.207 96.084 1.00 59.86 38 GLN L N 1
ATOM 6967 C CA . GLN D 4 43 ? 144.627 194.034 96.302 1.00 59.86 38 GLN L CA 1
ATOM 6968 C C . GLN D 4 43 ? 143.939 194.257 94.962 1.00 59.86 38 GLN L C 1
ATOM 6969 O O . GLN D 4 43 ? 144.490 194.917 94.076 1.00 59.86 38 GLN L O 1
ATOM 6975 N N . LYS D 4 44 ? 142.737 193.708 94.818 1.00 68.20 39 LYS L N 1
ATOM 6976 C CA . LYS D 4 44 ? 141.966 193.898 93.605 1.00 68.20 39 LYS L CA 1
ATOM 6977 C C . LYS D 4 44 ? 141.492 195.346 93.505 1.00 68.20 39 LYS L C 1
ATOM 6978 O O . LYS D 4 44 ? 141.439 196.062 94.507 1.00 68.20 39 LYS L O 1
ATOM 6984 N N . PRO D 4 45 ? 141.152 195.807 92.298 1.00 69.23 40 PRO L N 1
ATOM 6985 C CA . PRO D 4 45 ? 140.562 197.150 92.174 1.00 69.23 40 PRO L CA 1
ATOM 6986 C C . PRO D 4 45 ? 139.256 197.300 92.931 1.00 69.23 40 PRO L C 1
ATOM 6987 O O . PRO D 4 45 ? 138.870 198.430 93.254 1.00 69.23 40 PRO L O 1
ATOM 6991 N N . ASP D 4 46 ? 138.564 196.196 93.222 1.00 73.79 41 ASP L N 1
ATOM 6992 C CA . ASP D 4 46 ? 137.362 196.250 94.044 1.00 73.79 41 ASP L CA 1
ATOM 6993 C C . ASP D 4 46 ? 137.657 196.685 95.474 1.00 73.79 41 ASP L C 1
ATOM 6994 O O . ASP D 4 46 ? 136.730 197.068 96.195 1.00 73.79 41 ASP L O 1
ATOM 6999 N N . GLY D 4 47 ? 138.918 196.636 95.897 1.00 63.21 42 GLY L N 1
ATOM 7000 C CA . GLY D 4 47 ? 139.314 197.012 97.233 1.00 63.21 42 GLY L CA 1
ATOM 7001 C C . GLY D 4 47 ? 139.612 195.849 98.156 1.00 63.21 42 GLY L C 1
ATOM 7002 O O . GLY D 4 47 ? 140.216 196.058 99.214 1.00 63.21 42 GLY L O 1
ATOM 7003 N N . THR D 4 48 ? 139.207 194.637 97.789 1.00 62.22 43 THR L N 1
ATOM 7004 C CA . THR D 4 48 ? 139.504 193.472 98.607 1.00 62.22 43 THR L CA 1
ATOM 7005 C C . THR D 4 48 ? 140.995 193.155 98.566 1.00 62.22 43 THR L C 1
ATOM 7006 O O . THR D 4 48 ? 141.668 193.352 97.552 1.00 62.22 43 THR L O 1
ATOM 7010 N N . VAL D 4 49 ? 141.508 192.655 99.687 1.00 54.62 44 VAL L N 1
ATOM 7011 C CA . VAL D 4 49 ? 142.922 192.336 99.842 1.00 54.62 44 VAL L CA 1
ATOM 7012 C C . VAL D 4 49 ? 143.047 190.856 100.171 1.00 54.62 44 VAL L C 1
ATOM 7013 O O . VAL D 4 49 ? 142.336 190.347 101.044 1.00 54.62 44 VAL L O 1
ATOM 7017 N N . LYS D 4 50 ? 143.949 190.169 99.472 1.00 55.39 45 LYS L N 1
ATOM 7018 C CA . LYS D 4 50 ? 144.163 188.742 99.651 1.00 55.39 45 LYS L CA 1
ATOM 7019 C C . LYS D 4 50 ? 145.647 188.463 99.831 1.00 55.39 45 LYS L C 1
ATOM 7020 O O . LYS D 4 50 ? 146.499 189.180 99.299 1.00 55.39 45 LYS L O 1
ATOM 7026 N N . LEU D 4 51 ? 145.948 187.411 100.587 1.00 55.14 46 LEU L N 1
ATOM 7027 C CA . LEU D 4 51 ? 147.322 187.002 100.844 1.00 55.14 46 LEU L CA 1
ATOM 7028 C C . LEU D 4 51 ? 147.747 185.948 99.831 1.00 55.14 46 LEU L C 1
ATOM 7029 O O . LEU D 4 51 ? 147.045 184.951 99.632 1.00 55.14 46 LEU L O 1
ATOM 7034 N N . LEU D 4 52 ? 148.895 186.170 99.192 1.00 55.90 47 LEU L N 1
ATOM 7035 C CA . LEU D 4 52 ? 149.418 185.245 98.192 1.00 55.90 47 LEU L CA 1
ATOM 7036 C C . LEU D 4 52 ? 150.526 184.356 98.747 1.00 55.90 47 LEU L C 1
ATOM 7037 O O . LEU D 4 52 ? 150.415 183.128 98.723 1.00 55.90 47 LEU L O 1
ATOM 7042 N N . ILE D 4 53 ? 151.596 184.963 99.252 1.00 53.46 48 ILE L N 1
ATOM 7043 C CA . ILE D 4 53 ? 152.798 184.251 99.666 1.00 53.46 48 ILE L CA 1
ATOM 7044 C C . ILE D 4 53 ? 153.188 184.729 101.056 1.00 53.46 48 ILE L C 1
ATOM 7045 O O . ILE D 4 53 ? 153.137 185.930 101.341 1.00 53.46 48 ILE L O 1
ATOM 7050 N N . TYR D 4 54 ? 153.568 183.796 101.921 1.00 54.89 49 TYR L N 1
ATOM 7051 C CA . TYR D 4 54 ? 154.069 184.137 103.244 1.00 54.89 49 TYR L CA 1
ATOM 7052 C C . TYR D 4 54 ? 155.463 183.547 103.440 1.00 54.89 49 TYR L C 1
ATOM 7053 O O . TYR D 4 54 ? 156.017 182.890 102.556 1.00 54.89 49 TYR L O 1
ATOM 7062 N N . TYR D 4 55 ? 156.019 183.789 104.629 1.00 52.55 50 TYR L N 1
ATOM 7063 C CA . TYR D 4 55 ? 157.429 183.552 104.916 1.00 52.55 50 TYR L CA 1
ATOM 7064 C C . TYR D 4 55 ? 158.267 184.222 103.835 1.00 52.55 50 TYR L C 1
ATOM 7065 O O . TYR D 4 55 ? 158.502 185.432 103.900 1.00 52.55 50 TYR L O 1
ATOM 7074 N N . THR D 4 56 ? 158.737 183.460 102.848 1.00 51.91 51 THR L N 1
ATOM 7075 C CA . THR D 4 56 ? 159.291 184.075 101.644 1.00 51.91 51 THR L CA 1
ATOM 7076 C C . THR D 4 56 ? 158.856 183.413 100.347 1.00 51.91 51 THR L C 1
ATOM 7077 O O . THR D 4 56 ? 158.873 184.082 99.308 1.00 51.91 51 THR L O 1
ATOM 7081 N N . SER D 4 57 ? 158.471 182.138 100.352 1.00 50.36 52 SER L N 1
ATOM 7082 C CA . SER D 4 57 ? 158.022 181.469 99.141 1.00 50.36 52 SER L CA 1
ATOM 7083 C C . SER D 4 57 ? 156.856 180.520 99.371 1.00 50.36 52 SER L C 1
ATOM 7084 O O . SER D 4 57 ? 156.446 179.841 98.425 1.00 50.36 52 SER L O 1
ATOM 7087 N N . ARG D 4 58 ? 156.313 180.445 100.582 1.00 54.48 53 ARG L N 1
ATOM 7088 C CA . ARG D 4 58 ? 155.249 179.500 100.884 1.00 54.48 53 ARG L CA 1
ATOM 7089 C C . ARG D 4 58 ? 153.930 179.977 100.292 1.00 54.48 53 ARG L C 1
ATOM 7090 O O . ARG D 4 58 ? 153.546 181.137 100.462 1.00 54.48 53 ARG L O 1
ATOM 7098 N N . LEU D 4 59 ? 153.238 179.077 99.599 1.00 58.30 54 LEU L N 1
ATOM 7099 C CA . LEU D 4 59 ? 151.944 179.396 99.013 1.00 58.30 54 LEU L CA 1
ATOM 7100 C C . LEU D 4 59 ? 150.845 179.240 100.054 1.00 58.30 54 LEU L C 1
ATOM 7101 O O . LEU D 4 59 ? 150.785 178.228 100.760 1.00 58.30 54 LEU L O 1
ATOM 7106 N N . HIS D 4 60 ? 149.975 180.241 100.148 1.00 60.00 55 HIS L N 1
ATOM 7107 C CA . HIS D 4 60 ? 148.844 180.157 101.056 1.00 60.00 55 HIS L CA 1
ATOM 7108 C C . HIS D 4 60 ? 147.787 179.209 100.496 1.00 60.00 55 HIS L C 1
ATOM 7109 O O . HIS D 4 60 ? 147.766 178.892 99.303 1.00 60.00 55 HIS L O 1
ATOM 7116 N N . SER D 4 61 ? 146.908 178.744 101.381 1.00 64.94 56 SER L N 1
ATOM 7117 C CA . SER D 4 61 ? 145.865 177.811 100.978 1.00 64.94 56 SER L CA 1
ATOM 7118 C C . SER D 4 61 ? 144.927 178.457 99.967 1.00 64.94 56 SER L C 1
ATOM 7119 O O . SER D 4 61 ? 144.462 179.584 100.161 1.00 64.94 56 SER L O 1
ATOM 7122 N N . GLY D 4 62 ? 144.650 177.736 98.883 1.00 65.85 57 GLY L N 1
ATOM 7123 C CA . GLY D 4 62 ? 143.766 178.212 97.844 1.00 65.85 57 GLY L CA 1
ATOM 7124 C C . GLY D 4 62 ? 144.419 179.081 96.792 1.00 65.85 57 GLY L C 1
ATOM 7125 O O . GLY D 4 62 ? 143.806 179.320 95.744 1.00 65.85 57 GLY L O 1
ATOM 7126 N N . VAL D 4 63 ? 145.632 179.559 97.032 1.00 64.91 58 VAL L N 1
ATOM 7127 C CA . VAL D 4 63 ? 146.323 180.375 96.029 1.00 64.91 58 VAL L CA 1
ATOM 7128 C C . VAL D 4 63 ? 146.808 179.471 94.901 1.00 64.91 58 VAL L C 1
ATOM 7129 O O . VAL D 4 63 ? 147.434 178.431 95.172 1.00 64.91 58 VAL L O 1
ATOM 7133 N N . PRO D 4 64 ? 146.541 179.805 93.640 1.00 69.59 59 PRO L N 1
ATOM 7134 C CA . PRO D 4 64 ? 147.003 178.954 92.539 1.00 69.59 59 PRO L CA 1
ATOM 7135 C C . PRO D 4 64 ? 148.521 178.882 92.490 1.00 69.59 59 PRO L C 1
ATOM 7136 O O . PRO D 4 64 ? 149.223 179.823 92.867 1.00 69.59 59 PRO L O 1
ATOM 7140 N N . SER D 4 65 ? 149.025 177.743 92.013 1.00 73.93 60 SER L N 1
ATOM 7141 C CA . SER D 4 65 ? 150.462 177.543 91.857 1.00 73.93 60 SER L CA 1
ATOM 7142 C C . SER D 4 65 ? 151.079 178.474 90.824 1.00 73.93 60 SER L C 1
ATOM 7143 O O . SER D 4 65 ? 152.300 178.437 90.634 1.00 73.93 60 SER L O 1
ATOM 7146 N N . ARG D 4 66 ? 150.267 179.292 90.153 1.00 79.09 61 ARG L N 1
ATOM 7147 C CA . ARG D 4 66 ? 150.789 180.275 89.212 1.00 79.09 61 ARG L CA 1
ATOM 7148 C C . ARG D 4 66 ? 151.714 181.273 89.897 1.00 79.09 61 ARG L C 1
ATOM 7149 O O . ARG D 4 66 ? 152.694 181.726 89.295 1.00 79.09 61 ARG L O 1
ATOM 7157 N N . PHE D 4 67 ? 151.429 181.619 91.149 1.00 72.59 62 PHE L N 1
ATOM 7158 C CA . PHE D 4 67 ? 152.248 182.562 91.896 1.00 72.59 62 PHE L CA 1
ATOM 7159 C C . PHE D 4 67 ? 153.403 181.841 92.577 1.00 72.59 62 PHE L C 1
ATOM 7160 O O . PHE D 4 67 ? 153.244 180.730 93.089 1.00 72.59 62 PHE L O 1
ATOM 7168 N N . SER D 4 68 ? 154.567 182.484 92.576 1.00 69.51 63 SER L N 1
ATOM 7169 C CA . SER D 4 68 ? 155.741 181.949 93.247 1.00 69.51 63 SER L CA 1
ATOM 7170 C C . SER D 4 68 ? 156.614 183.107 93.702 1.00 69.51 63 SER L C 1
ATOM 7171 O O . SER D 4 68 ? 156.547 184.212 93.157 1.00 69.51 63 SER L O 1
ATOM 7174 N N . GLY D 4 69 ? 157.442 182.841 94.710 1.00 60.76 64 GLY L N 1
ATOM 7175 C CA . GLY D 4 69 ? 158.311 183.860 95.255 1.00 60.76 64 GLY L CA 1
ATOM 7176 C C . GLY D 4 69 ? 159.699 183.311 95.510 1.00 60.76 64 GLY L C 1
ATOM 7177 O O . GLY D 4 69 ? 159.907 182.100 95.613 1.00 60.76 64 GLY L O 1
ATOM 7178 N N . SER D 4 70 ? 160.653 184.233 95.609 1.00 63.71 65 SER L N 1
ATOM 7179 C CA . SER D 4 70 ? 162.043 183.879 95.854 1.00 63.71 65 SER L CA 1
ATOM 7180 C C . SER D 4 70 ? 162.771 185.109 96.373 1.00 63.71 65 SER L C 1
ATOM 7181 O O . SER D 4 70 ? 162.255 186.228 96.326 1.00 63.71 65 SER L O 1
ATOM 7184 N N . GLY D 4 71 ? 163.980 184.886 96.870 1.00 66.52 66 GLY L N 1
ATOM 7185 C CA . GLY D 4 71 ? 164.826 185.953 97.366 1.00 66.52 66 GLY L CA 1
ATOM 7186 C C . GLY D 4 71 ? 165.357 185.654 98.754 1.00 66.52 66 GLY L C 1
ATOM 7187 O O . GLY D 4 71 ? 164.929 184.726 99.437 1.00 66.52 66 GLY L O 1
ATOM 7188 N N . SER D 4 72 ? 166.317 186.480 99.159 1.00 71.52 67 SER L N 1
ATOM 7189 C CA . SER D 4 72 ? 166.942 186.359 100.468 1.00 71.52 67 SER L CA 1
ATOM 7190 C C . SER D 4 72 ? 167.623 187.678 100.798 1.00 71.52 67 SER L C 1
ATOM 7191 O O . SER D 4 72 ? 167.817 188.533 99.931 1.00 71.52 67 SER L O 1
ATOM 7194 N N . GLY D 4 73 ? 167.987 187.831 102.067 1.00 72.69 68 GLY L N 1
ATOM 7195 C CA . GLY D 4 73 ? 168.642 189.043 102.516 1.00 72.69 68 GLY L CA 1
ATOM 7196 C C . GLY D 4 73 ? 167.750 190.262 102.421 1.00 72.69 68 GLY L C 1
ATOM 7197 O O . GLY D 4 73 ? 166.799 190.405 103.194 1.00 72.69 68 GLY L O 1
ATOM 7198 N N . THR D 4 74 ? 168.050 191.151 101.475 1.00 75.74 69 THR L N 1
ATOM 7199 C CA . THR D 4 74 ? 167.255 192.349 101.257 1.00 75.74 69 THR L CA 1
ATOM 7200 C C . THR D 4 74 ? 166.517 192.352 99.927 1.00 75.74 69 THR L C 1
ATOM 7201 O O . THR D 4 74 ? 165.634 193.195 99.732 1.00 75.74 69 THR L O 1
ATOM 7205 N N . ASP D 4 75 ? 166.845 191.443 99.014 1.00 75.89 70 ASP L N 1
ATOM 7206 C CA . ASP D 4 75 ? 166.233 191.392 97.693 1.00 75.89 70 ASP L CA 1
ATOM 7207 C C . ASP D 4 75 ? 165.279 190.208 97.628 1.00 75.89 70 ASP L C 1
ATOM 7208 O O . ASP D 4 75 ? 165.684 189.066 97.869 1.00 75.89 70 ASP L O 1
ATOM 7213 N N . TYR D 4 76 ? 164.019 190.483 97.299 1.00 65.81 71 TYR L N 1
ATOM 7214 C CA . TYR D 4 76 ? 162.996 189.459 97.156 1.00 65.81 71 TYR L CA 1
ATOM 7215 C C . TYR D 4 76 ? 162.202 189.724 95.886 1.00 65.81 71 TYR L C 1
ATOM 7216 O O . TYR D 4 76 ? 162.139 190.854 95.395 1.00 65.81 71 TYR L O 1
ATOM 7225 N N . SER D 4 77 ? 161.592 188.669 95.354 1.00 64.48 72 SER L N 1
ATOM 7226 C CA . SER D 4 77 ? 160.864 188.770 94.100 1.00 64.48 72 SER L CA 1
ATOM 7227 C C . SER D 4 77 ? 159.603 187.922 94.154 1.00 64.48 72 SER L C 1
ATOM 7228 O O . SER D 4 77 ? 159.525 186.936 94.891 1.00 64.48 72 SER L O 1
ATOM 7231 N N . LEU D 4 78 ? 158.615 188.322 93.357 1.00 67.05 73 LEU L N 1
ATOM 7232 C CA . LEU D 4 78 ? 157.376 187.579 93.182 1.00 67.05 73 LEU L CA 1
ATOM 7233 C C . LEU D 4 78 ? 157.157 187.362 91.693 1.00 67.05 73 LEU L C 1
ATOM 7234 O O . LEU D 4 78 ? 157.286 188.303 90.904 1.00 67.05 73 LEU L O 1
ATOM 7239 N N . THR D 4 79 ? 156.831 186.131 91.311 1.00 74.63 74 THR L N 1
ATOM 7240 C CA . THR D 4 79 ? 156.705 185.757 89.911 1.00 74.63 74 THR L CA 1
ATOM 7241 C C . THR D 4 79 ? 155.319 185.194 89.633 1.00 74.63 74 THR L C 1
ATOM 7242 O O . THR D 4 79 ? 154.748 184.479 90.462 1.00 74.63 74 THR L O 1
ATOM 7246 N N . ILE D 4 80 ? 154.787 185.523 88.459 1.00 84.05 75 ILE L N 1
ATOM 7247 C CA . ILE D 4 80 ? 153.510 185.011 87.979 1.00 84.05 75 ILE L CA 1
ATOM 7248 C C . ILE D 4 80 ? 153.770 184.261 86.681 1.00 84.05 75 ILE L C 1
ATOM 7249 O O . ILE D 4 80 ? 154.356 184.820 85.747 1.00 84.05 75 ILE L O 1
ATOM 7254 N N . SER D 4 81 ? 153.341 182.997 86.626 1.00 90.76 76 SER L N 1
ATOM 7255 C CA . SER D 4 81 ? 153.702 182.140 85.498 1.00 90.76 76 SER L CA 1
ATOM 7256 C C . SER D 4 81 ? 153.113 182.659 84.191 1.00 90.76 76 SER L C 1
ATOM 7257 O O . SER D 4 81 ? 153.833 182.848 83.205 1.00 90.76 76 SER L O 1
ATOM 7260 N N . ASN D 4 82 ? 151.805 182.900 84.166 1.00 94.59 77 ASN L N 1
ATOM 7261 C CA . ASN D 4 82 ? 151.135 183.442 82.986 1.00 94.59 77 ASN L CA 1
ATOM 7262 C C . ASN D 4 82 ? 150.064 184.432 83.428 1.00 94.59 77 ASN L C 1
ATOM 7263 O O . ASN D 4 82 ? 149.079 184.055 84.068 1.00 94.59 77 ASN L O 1
ATOM 7268 N N . LEU D 4 83 ? 150.266 185.704 83.089 1.00 95.90 78 LEU L N 1
ATOM 7269 C CA . LEU D 4 83 ? 149.390 186.776 83.543 1.00 95.90 78 LEU L CA 1
ATOM 7270 C C . LEU D 4 83 ? 147.959 186.566 83.067 1.00 95.90 78 LEU L C 1
ATOM 7271 O O . LEU D 4 83 ? 147.685 186.593 81.863 1.00 95.90 78 LEU L O 1
ATOM 7276 N N . GLU D 4 84 ? 147.045 186.349 84.005 1.00 94.35 79 GLU L N 1
ATOM 7277 C CA . GLU D 4 84 ? 145.633 186.180 83.704 1.00 94.35 79 GLU L CA 1
ATOM 7278 C C . GLU D 4 84 ? 144.894 187.502 83.879 1.00 94.35 79 GLU L C 1
ATOM 7279 O O . GLU D 4 84 ? 145.425 188.478 84.414 1.00 94.35 79 GLU L O 1
ATOM 7285 N N . GLN D 4 85 ? 143.646 187.525 83.408 1.00 93.57 80 GLN L N 1
ATOM 7286 C CA . GLN D 4 85 ? 142.823 188.719 83.568 1.00 93.57 80 GLN L CA 1
ATOM 7287 C C . GLN D 4 85 ? 142.541 188.998 85.038 1.00 93.57 80 GLN L C 1
ATOM 7288 O O . GLN D 4 85 ? 142.569 190.154 85.476 1.00 93.57 80 GLN L O 1
ATOM 7294 N N . GLU D 4 86 ? 142.269 187.949 85.817 1.00 92.40 81 GLU L N 1
ATOM 7295 C CA . GLU D 4 86 ? 142.022 188.104 87.245 1.00 92.40 81 GLU L CA 1
ATOM 7296 C C . GLU D 4 86 ? 143.272 188.494 88.022 1.00 92.40 81 GLU L C 1
ATOM 7297 O O . GLU D 4 86 ? 143.156 188.887 89.187 1.00 92.40 81 GLU L O 1
ATOM 7303 N N . ASP D 4 87 ? 144.451 188.395 87.416 1.00 86.15 82 ASP L N 1
ATOM 7304 C CA . ASP D 4 87 ? 145.695 188.774 88.069 1.00 86.15 82 ASP L CA 1
ATOM 7305 C C . ASP D 4 87 ? 146.048 190.239 87.861 1.00 86.15 82 ASP L C 1
ATOM 7306 O O . ASP D 4 87 ? 147.108 190.677 88.318 1.00 86.15 82 ASP L O 1
ATOM 7311 N N . ILE D 4 88 ? 145.192 191.004 87.186 1.00 83.39 83 ILE L N 1
ATOM 7312 C CA . ILE D 4 88 ? 145.429 192.427 86.977 1.00 83.39 83 ILE L CA 1
ATOM 7313 C C . ILE D 4 88 ? 145.003 193.178 88.230 1.00 83.39 83 ILE L C 1
ATOM 7314 O O . ILE D 4 88 ? 143.830 193.531 88.390 1.00 83.39 83 ILE L O 1
ATOM 7319 N N . ALA D 4 89 ? 145.951 193.413 89.131 1.00 71.12 84 ALA L N 1
ATOM 7320 C CA . ALA D 4 89 ? 145.679 194.093 90.388 1.00 71.12 84 ALA L CA 1
ATOM 7321 C C . ALA D 4 89 ? 146.965 194.763 90.853 1.00 71.12 84 ALA L C 1
ATOM 7322 O O . ALA D 4 89 ? 147.936 194.874 90.099 1.00 71.12 84 ALA L O 1
ATOM 7324 N N . THR D 4 90 ? 146.973 195.215 92.103 1.00 62.50 85 THR L N 1
ATOM 7325 C CA . THR D 4 90 ? 148.153 195.811 92.708 1.00 62.50 85 THR L CA 1
ATOM 7326 C C . THR D 4 90 ? 148.681 194.897 93.805 1.00 62.50 85 THR L C 1
ATOM 7327 O O . THR D 4 90 ? 147.905 194.252 94.517 1.00 62.50 85 THR L O 1
ATOM 7331 N N . TYR D 4 91 ? 150.005 194.829 93.923 1.00 59.05 86 TYR L N 1
ATOM 7332 C CA . TYR D 4 91 ? 150.667 193.886 94.812 1.00 59.05 86 TYR L CA 1
ATOM 7333 C C . TYR D 4 91 ? 151.560 194.624 95.797 1.00 59.05 86 TYR L C 1
ATOM 7334 O O . TYR D 4 91 ? 152.298 195.539 95.420 1.00 59.05 86 TYR L O 1
ATOM 7343 N N . PHE D 4 92 ? 151.488 194.215 97.061 1.00 54.54 87 PHE L N 1
ATOM 7344 C CA . PHE D 4 92 ? 152.282 194.791 98.132 1.00 54.54 87 PHE L CA 1
ATOM 7345 C C . PHE D 4 92 ? 153.117 193.703 98.791 1.00 54.54 87 PHE L C 1
ATOM 7346 O O . PHE D 4 92 ? 152.681 192.554 98.911 1.00 54.54 87 PHE L O 1
ATOM 7354 N N . CYS D 4 93 ? 154.321 194.071 99.218 1.00 57.40 88 CYS L N 1
ATOM 7355 C CA . CYS D 4 93 ? 155.191 193.177 99.969 1.00 57.40 88 CYS L CA 1
ATOM 7356 C C . CYS D 4 93 ? 155.360 193.733 101.375 1.00 57.40 88 CYS L C 1
ATOM 7357 O O . CYS D 4 93 ? 155.603 194.932 101.549 1.00 57.40 88 CYS L O 1
ATOM 7360 N N . GLN D 4 94 ? 155.204 192.868 102.373 1.00 50.31 89 GLN L N 1
ATOM 7361 C CA . GLN D 4 94 ? 155.230 193.263 103.774 1.00 50.31 89 GLN L CA 1
ATOM 7362 C C . GLN D 4 94 ? 156.310 192.482 104.504 1.00 50.31 89 GLN L C 1
ATOM 7363 O O . GLN D 4 94 ? 156.407 191.261 104.351 1.00 50.31 89 GLN L O 1
ATOM 7369 N N . GLN D 4 95 ? 157.110 193.184 105.300 1.00 53.67 90 GLN L N 1
ATOM 7370 C CA . GLN D 4 95 ? 158.126 192.549 106.123 1.00 53.67 90 GLN L CA 1
ATOM 7371 C C . GLN D 4 95 ? 157.573 192.282 107.516 1.00 53.67 90 GLN L C 1
ATOM 7372 O O . GLN D 4 95 ? 156.822 193.092 108.066 1.00 53.67 90 GLN L O 1
ATOM 7378 N N . THR D 4 96 ? 157.938 191.135 108.077 1.00 49.44 91 THR L N 1
ATOM 7379 C CA . THR D 4 96 ? 157.521 190.751 109.419 1.00 49.44 91 THR L CA 1
ATOM 7380 C C . THR D 4 96 ? 158.726 190.369 110.264 1.00 49.44 91 THR L C 1
ATOM 7381 O O . THR D 4 96 ? 158.684 189.417 111.047 1.00 49.44 91 THR L O 1
ATOM 7385 N N . ASN D 4 97 ? 159.821 191.113 110.117 1.00 53.06 92 ASN L N 1
ATOM 7386 C CA . ASN D 4 97 ? 161.040 190.871 110.878 1.00 53.06 92 ASN L CA 1
ATOM 7387 C C . ASN D 4 97 ? 161.163 191.771 112.099 1.00 53.06 92 ASN L C 1
ATOM 7388 O O . ASN D 4 97 ? 161.545 191.299 113.173 1.00 53.06 92 ASN L O 1
ATOM 7393 N N . THR D 4 98 ? 160.851 193.054 111.959 1.00 55.88 93 THR L N 1
ATOM 7394 C CA . THR D 4 98 ? 160.837 193.992 113.071 1.00 55.88 93 THR L CA 1
ATOM 7395 C C . THR D 4 98 ? 159.399 194.405 113.349 1.00 55.88 93 THR L C 1
ATOM 7396 O O . THR D 4 98 ? 158.624 194.639 112.418 1.00 55.88 93 THR L O 1
ATOM 7400 N N . LEU D 4 99 ? 159.067 194.522 114.633 1.00 57.00 94 LEU L N 1
ATOM 7401 C CA . LEU D 4 99 ? 157.671 194.558 115.065 1.00 57.00 94 LEU L CA 1
ATOM 7402 C C . LEU D 4 99 ? 156.799 195.594 114.361 1.00 57.00 94 LEU L C 1
ATOM 7403 O O . LEU D 4 99 ? 155.657 195.252 114.011 1.00 57.00 94 LEU L O 1
ATOM 7408 N N . PRO D 4 100 ? 157.231 196.838 114.123 1.00 56.22 95 PRO L N 1
ATOM 7409 C CA . PRO D 4 100 ? 156.375 197.750 113.352 1.00 56.22 95 PRO L CA 1
ATOM 7410 C C . PRO D 4 100 ? 156.306 197.342 111.889 1.00 56.22 95 PRO L C 1
ATOM 7411 O O . PRO D 4 100 ? 157.057 197.870 111.064 1.00 56.22 95 PRO L O 1
ATOM 7415 N N . TRP D 4 101 ? 155.424 196.391 111.569 1.00 50.59 96 TRP L N 1
ATOM 7416 C CA . TRP D 4 101 ? 155.328 195.860 110.215 1.00 50.59 96 TRP L CA 1
ATOM 7417 C C . TRP D 4 101 ? 155.155 196.985 109.205 1.00 50.59 96 TRP L C 1
ATOM 7418 O O . TRP D 4 101 ? 154.328 197.881 109.389 1.00 50.59 96 TRP L O 1
ATOM 7429 N N . THR D 4 102 ? 155.944 196.933 108.137 1.00 54.16 97 THR L N 1
ATOM 7430 C CA . THR D 4 102 ? 155.940 197.956 107.103 1.00 54.16 97 THR L CA 1
ATOM 7431 C C . THR D 4 102 ? 155.611 197.316 105.764 1.00 54.16 97 THR L C 1
ATOM 7432 O O . THR D 4 102 ? 156.157 196.262 105.424 1.00 54.16 97 THR L O 1
ATOM 7436 N N . PHE D 4 103 ? 154.720 197.951 105.013 1.00 51.05 98 PHE L N 1
ATOM 7437 C CA . PHE D 4 103 ? 154.321 197.483 103.697 1.00 51.05 98 PHE L CA 1
ATOM 7438 C C . PHE D 4 103 ? 155.115 198.206 102.617 1.00 51.05 98 PHE L C 1
ATOM 7439 O O . PHE D 4 103 ? 155.681 199.279 102.839 1.00 51.05 98 PHE L O 1
ATOM 7447 N N . GLY D 4 104 ? 155.150 197.600 101.435 1.00 56.31 99 GLY L N 1
ATOM 7448 C CA . GLY D 4 104 ? 155.825 198.209 100.312 1.00 56.31 99 GLY L CA 1
ATOM 7449 C C . GLY D 4 104 ? 155.014 199.325 99.687 1.00 56.31 99 GLY L C 1
ATOM 7450 O O . GLY D 4 104 ? 153.871 199.591 100.056 1.00 56.31 99 GLY L O 1
ATOM 7451 N N . GLY D 4 105 ? 155.633 199.995 98.714 1.00 63.48 100 GLY L N 1
ATOM 7452 C CA . GLY D 4 105 ? 154.952 201.067 98.012 1.00 63.48 100 GLY L CA 1
ATOM 7453 C C . GLY D 4 105 ? 153.848 200.594 97.093 1.00 63.48 100 GLY L C 1
ATOM 7454 O O . GLY D 4 105 ? 152.978 201.390 96.724 1.00 63.48 100 GLY L O 1
ATOM 7455 N N . GLY D 4 106 ? 153.861 199.319 96.717 1.00 66.52 101 GLY L N 1
ATOM 7456 C CA . GLY D 4 106 ? 152.833 198.772 95.856 1.00 66.52 101 GLY L CA 1
ATOM 7457 C C . GLY D 4 106 ? 153.112 198.981 94.383 1.00 66.52 101 GLY L C 1
ATOM 7458 O O . GLY D 4 106 ? 153.587 200.045 93.977 1.00 66.52 101 GLY L O 1
ATOM 7459 N N . THR D 4 107 ? 152.818 197.969 93.573 1.00 72.13 102 THR L N 1
ATOM 7460 C CA . THR D 4 107 ? 152.987 198.041 92.130 1.00 72.13 102 THR L CA 1
ATOM 7461 C C . THR D 4 107 ? 151.691 197.619 91.457 1.00 72.13 102 THR L C 1
ATOM 7462 O O . THR D 4 107 ? 150.988 196.733 91.949 1.00 72.13 102 THR L O 1
ATOM 7466 N N . LYS D 4 108 ? 151.374 198.258 90.336 1.00 77.33 103 LYS L N 1
ATOM 7467 C CA . LYS D 4 108 ? 150.130 198.017 89.619 1.00 77.33 103 LYS L CA 1
ATOM 7468 C C . LYS D 4 108 ? 150.440 197.442 88.245 1.00 77.33 103 LYS L C 1
ATOM 7469 O O . LYS D 4 108 ? 151.339 197.930 87.552 1.00 77.33 103 LYS L O 1
ATOM 7475 N N . LEU D 4 109 ? 149.698 196.411 87.858 1.00 79.87 104 LEU L N 1
ATOM 7476 C CA . LEU D 4 109 ? 149.873 195.764 86.568 1.00 79.87 104 LEU L CA 1
ATOM 7477 C C . LEU D 4 109 ? 148.837 196.269 85.570 1.00 79.87 104 LEU L C 1
ATOM 7478 O O . LEU D 4 109 ? 147.761 196.746 85.938 1.00 79.87 104 LEU L O 1
ATOM 7483 N N . GLU D 4 110 ? 149.180 196.153 84.290 1.00 96.62 105 GLU L N 1
ATOM 7484 C CA . GLU D 4 110 ? 148.303 196.589 83.213 1.00 96.62 105 GLU L CA 1
ATOM 7485 C C . GLU D 4 110 ? 148.707 195.861 81.939 1.00 96.62 105 GLU L C 1
ATOM 7486 O O . GLU D 4 110 ? 149.792 195.282 81.848 1.00 96.62 105 GLU L O 1
ATOM 7492 N N . ILE D 4 111 ? 147.819 195.900 80.953 1.00 98.25 106 ILE L N 1
ATOM 7493 C CA . ILE D 4 111 ? 148.029 195.210 79.686 1.00 98.25 106 ILE L CA 1
ATOM 7494 C C . ILE D 4 111 ? 148.634 196.181 78.681 1.00 98.25 106 ILE L C 1
ATOM 7495 O O . ILE D 4 111 ? 148.420 197.396 78.747 1.00 98.25 106 ILE L O 1
ATOM 7500 N N . LYS D 4 112 ? 149.405 195.638 77.741 1.00 100.67 107 LYS L N 1
ATOM 7501 C CA . LYS D 4 112 ? 150.082 196.459 76.747 1.00 100.67 107 LYS L CA 1
ATOM 7502 C C . LYS D 4 112 ? 149.086 197.060 75.760 1.00 100.67 107 LYS L C 1
ATOM 7503 O O . LYS D 4 112 ? 148.044 196.474 75.454 1.00 100.67 107 LYS L O 1
ATOM 7509 N N . ARG D 4 113 ? 149.424 198.245 75.256 1.00 99.63 108 ARG L N 1
ATOM 7510 C CA . ARG D 4 113 ? 148.598 198.958 74.295 1.00 99.63 108 ARG L CA 1
ATOM 7511 C C . ARG D 4 113 ? 149.455 199.419 73.125 1.00 99.63 108 ARG L C 1
ATOM 7512 O O . ARG D 4 113 ? 150.644 199.711 73.283 1.00 99.63 108 ARG L O 1
ATOM 7520 N N . THR D 4 114 ? 148.831 199.483 71.950 1.00 105.05 109 THR L N 1
ATOM 7521 C CA . THR D 4 114 ? 149.488 199.903 70.711 1.00 105.05 109 THR L CA 1
ATOM 7522 C C . THR D 4 114 ? 150.771 199.121 70.448 1.00 105.05 109 THR L C 1
ATOM 7523 O O . THR D 4 114 ? 151.867 199.683 70.474 1.00 105.05 109 THR L O 1
#

InterPro domains:
  IPR000731 Sterol-sensing domain [PS50156] (284-442)
  IPR001680 WD40 repeat [PS50082] (1112-1152)
  IPR001680 WD40 repeat [SM00320] (765-802)
  IPR001680 WD40 repeat [SM00320] (953-990)
  IPR001680 WD40 repeat [SM00320] (1064-1102)
  IPR001680 WD40 repeat [SM00320] (1105-1143)
  IPR001680 WD40 repeat [SM00320] (1147-1183)
  IPR001680 WD40 repeat [SM00320] (1186-1223)
  IPR015943 WD40/YVTN repeat-like-containing domain superfamily [G3DSA:2.130.10.10] (747-822)
  IPR015943 WD40/YVTN repeat-like-containing domain superfamily [G3DSA:2.130.10.10] (953-1258)
  IPR019775 WD40 repeat, conserved site [PS00678] (1130-1144)
  IPR030225 Sterol regulatory element-binding protein cleavage-activating protein [PTHR46378] (2-1276)
  IPR036322 WD40-repeat-containing domain superfamily [SSF50978] (766-1225)
  IPR053958 HMGCR/SNAP/NPC1-like, sterol-sensing domain [PF12349] (308-452)
  IPR057041 SCAP, N-terminal [PF24006] (81-277)
  IPR057042 SCAP, beta-propeller [PF24017] (770-1267)

GO terms:
  GO:0012507 ER to Golgi transport vesicle membrane (C, IDA)
  GO:0032934 sterol binding (F, IDA)
  GO:0032936 SREBP-SCAP complex (C, IDA)
  GO:0032933 SREBP signaling pathway (P, IDA)
  GO:0090110 COPII-coated vesicle cargo loading (P, IDA)
  GO:0008203 cholesterol metabolic process (P, IDA)
  GO:0000139 Golgi membrane (C, EXP)
  GO:0005789 endoplasmic reticulum membrane (C, EXP)
  GO:0000139 Golgi membrane (C, TAS)
  GO:0005789 endoplasmic reticulum membrane (C, TAS)
  GO:0005783 endoplasmic reticulum (C, IDA)
  GO:0016020 membrane (C, IDA)
  GO:0032937 SREBP-SCAP-Insig complex (C, IDA)
  GO:0036315 cellular response to sterol (P, IMP)
  GO:0030120 vesicle coat (C, IMP)
  GO:0006606 protein import into nucleus (P, IMP)
  GO:0005515 protein binding (F, IPI)